Protein 9D5X (pdb70)

Structure (mmCIF, N/CA/C/O backbone):
data_9D5X
#
_entry.id   9D5X
#
_cell.length_a   75.836
_cell.length_b   73.227
_cell.length_c   82.861
_cell.angle_alpha   90.00
_cell.angle_beta   103.97
_cell.angle_gamma   90.00
#
_symmetry.space_group_name_H-M   'P 1 21 1'
#
loop_
_entity.id
_entity.type
_entity.pdbx_description
1 polymer 'Group II intron-like 4 reverse transcriptase'
2 non-polymer UREA
3 water water
#
loop_
_atom_site.group_PDB
_atom_site.id
_atom_site.type_symbol
_atom_site.label_atom_id
_atom_site.label_alt_id
_atom_site.label_comp_id
_atom_site.label_asym_id
_atom_site.label_entity_id
_atom_site.label_seq_id
_atom_site.pdbx_PDB_ins_code
_atom_site.Cartn_x
_atom_site.Cartn_y
_atom_site.Cartn_z
_atom_site.occupancy
_atom_site.B_iso_or_equiv
_atom_site.auth_seq_id
_atom_site.auth_comp_id
_atom_site.auth_asym_id
_atom_site.auth_atom_id
_atom_site.pdbx_PDB_model_num
ATOM 1 N N . MET A 1 1 ? -9.666 -23.172 -15.568 1.00 116.86 1 MET A N 1
ATOM 2 C CA . MET A 1 1 ? -9.790 -22.141 -16.593 1.00 123.05 1 MET A CA 1
ATOM 3 C C . MET A 1 1 ? -9.083 -22.579 -17.871 1.00 117.49 1 MET A C 1
ATOM 4 O O . MET A 1 1 ? -7.992 -23.146 -17.825 1.00 117.67 1 MET A O 1
ATOM 9 N N . SER A 1 2 ? -9.714 -22.314 -19.012 1.00 109.01 2 SER A N 1
ATOM 10 C CA . SER A 1 2 ? -9.185 -22.760 -20.288 1.00 103.45 2 SER A CA 1
ATOM 11 C C . SER A 1 2 ? -8.035 -21.868 -20.741 1.00 98.82 2 SER A C 1
ATOM 12 O O . SER A 1 2 ? -7.877 -20.730 -20.289 1.00 98.12 2 SER A O 1
ATOM 15 N N . ARG A 1 3 ? -7.222 -22.406 -21.654 1.00 95.77 3 ARG A N 1
ATOM 16 C CA . ARG A 1 3 ? -6.120 -21.634 -22.213 1.00 93.93 3 ARG A CA 1
ATOM 17 C C . ARG A 1 3 ? -6.615 -20.496 -23.094 1.00 93.69 3 ARG A C 1
ATOM 18 O O . ARG A 1 3 ? -5.898 -19.505 -23.273 1.00 90.91 3 ARG A O 1
ATOM 26 N N . LEU A 1 4 ? -7.825 -20.619 -23.643 1.00 91.31 4 LEU A N 1
ATOM 27 C CA . LEU A 1 4 ? -8.394 -19.537 -24.437 1.00 88.56 4 LEU A CA 1
ATOM 28 C C . LEU A 1 4 ? -8.759 -18.343 -23.563 1.00 86.31 4 LEU A C 1
ATOM 29 O O . LEU A 1 4 ? -8.505 -17.192 -23.938 1.00 84.79 4 LEU A O 1
ATOM 34 N N . TYR A 1 5 ? -9.346 -18.596 -22.392 1.00 86.18 5 TYR A N 1
ATOM 35 C CA . TYR A 1 5 ? -9.748 -17.508 -21.509 1.00 85.02 5 TYR A CA 1
ATOM 36 C C . TYR A 1 5 ? -8.565 -16.927 -20.743 1.00 87.61 5 TYR A C 1
ATOM 37 O O . TYR A 1 5 ? -8.537 -15.721 -20.481 1.00 86.22 5 TYR A O 1
ATOM 46 N N . LYS A 1 6 ? -7.587 -17.760 -20.375 1.00 88.97 6 LYS A N 1
ATOM 47 C CA . LYS A 1 6 ? -6.368 -17.235 -19.769 1.00 87.99 6 LYS A CA 1
ATOM 48 C C . LYS A 1 6 ? -5.616 -16.332 -20.735 1.00 86.74 6 LYS A C 1
ATOM 49 O O . LYS A 1 6 ? -4.933 -15.394 -20.307 1.00 87.33 6 LYS A O 1
ATOM 55 N N . ASP A 1 7 ? -5.731 -16.598 -22.038 1.00 87.30 7 ASP A N 1
ATOM 56 C CA . ASP A 1 7 ? -5.066 -15.764 -23.034 1.00 87.56 7 ASP A CA 1
ATOM 57 C C . ASP A 1 7 ? -5.692 -14.376 -23.097 1.00 88.13 7 ASP A C 1
ATOM 58 O O . ASP A 1 7 ? -4.987 -13.376 -23.276 1.00 86.86 7 ASP A O 1
ATOM 63 N N . ILE A 1 8 ? -7.017 -14.297 -22.952 1.00 86.92 8 ILE A N 1
ATOM 64 C CA . ILE A 1 8 ? -7.696 -13.005 -22.968 1.00 84.91 8 ILE A CA 1
ATOM 65 C C . ILE A 1 8 ? -7.376 -12.211 -21.710 1.00 87.82 8 ILE A C 1
ATOM 66 O O . ILE A 1 8 ? -7.279 -10.978 -21.751 1.00 86.48 8 ILE A O 1
ATOM 71 N N . CYS A 1 9 ? -7.201 -12.892 -20.578 1.00 88.31 9 CYS A N 1
ATOM 72 C CA . CYS A 1 9 ? -6.945 -12.218 -19.313 1.00 89.77 9 CYS A CA 1
ATOM 73 C C . CYS A 1 9 ? -5.483 -11.845 -19.117 1.00 93.54 9 CYS A C 1
ATOM 74 O O . CYS A 1 9 ? -5.181 -11.053 -18.218 1.00 97.68 9 CYS A O 1
ATOM 77 N N . SER A 1 10 ? -4.576 -12.387 -19.925 1.00 90.85 10 SER A N 1
ATOM 78 C CA . SER A 1 10 ? -3.163 -12.070 -19.781 1.00 91.65 10 SER A CA 1
ATOM 79 C C . SER A 1 10 ? -2.910 -10.603 -20.106 1.00 93.47 10 SER A C 1
ATOM 80 O O . SER A 1 10 ? -3.464 -10.058 -21.065 1.00 92.91 10 SER A O 1
ATOM 83 N N . LEU A 1 11 ? -2.061 -9.965 -19.297 1.00 94.49 11 LEU A N 1
ATOM 84 C CA . LEU A 1 11 ? -1.780 -8.545 -19.475 1.00 92.88 11 LEU A CA 1
ATOM 85 C C . LEU A 1 11 ? -1.085 -8.255 -20.798 1.00 94.14 11 LEU A C 1
ATOM 86 O O . LEU A 1 11 ? -1.189 -7.132 -21.305 1.00 93.42 11 LEU A O 1
ATOM 91 N N . ARG A 1 12 ? -0.379 -9.236 -21.366 1.00 99.11 12 ARG A N 1
ATOM 92 C CA . ARG A 1 12 ? 0.277 -9.028 -22.653 1.00 102.99 12 ARG A CA 1
ATOM 93 C C . ARG A 1 12 ? -0.746 -8.748 -23.747 1.00 97.37 12 ARG A C 1
ATOM 94 O O . ARG A 1 12 ? -0.596 -7.800 -24.527 1.00 96.80 12 ARG A O 1
ATOM 102 N N . THR A 1 13 ? -1.801 -9.563 -23.814 1.00 92.84 13 THR A N 1
ATOM 103 C CA . THR A 1 13 ? -2.842 -9.340 -24.811 1.00 92.64 13 THR A CA 1
ATOM 104 C C . THR A 1 13 ? -3.707 -8.139 -24.455 1.00 90.13 13 THR A C 1
ATOM 105 O O . THR A 1 13 ? -4.250 -7.481 -25.350 1.00 88.09 13 THR A O 1
ATOM 109 N N . LEU A 1 14 ? -3.852 -7.841 -23.162 1.00 91.70 14 LEU A N 1
ATOM 110 C CA . LEU A 1 14 ? -4.573 -6.638 -22.759 1.00 90.44 14 LEU A CA 1
ATOM 111 C C . LEU A 1 14 ? -3.789 -5.380 -23.099 1.00 93.37 14 LEU A C 1
ATOM 112 O O . LEU A 1 14 ? -4.385 -4.316 -23.307 1.00 93.17 14 LEU A O 1
ATOM 117 N N . TYR A 1 15 ? -2.460 -5.477 -23.163 1.00 93.94 15 TYR A N 1
ATOM 118 C CA . TYR A 1 15 ? -1.651 -4.310 -23.493 1.00 92.65 15 TYR A CA 1
ATOM 119 C C . TYR A 1 15 ? -1.661 -4.025 -24.988 1.00 96.00 15 TYR A C 1
ATOM 120 O O . TYR A 1 15 ? -1.806 -2.868 -25.399 1.00 96.66 15 TYR A O 1
ATOM 129 N N . GLY A 1 16 ? -1.498 -5.060 -25.813 1.00 96.04 16 GLY A N 1
ATOM 130 C CA . GLY A 1 16 ? -1.659 -4.878 -27.244 1.00 94.71 16 GLY A CA 1
ATOM 131 C C . GLY A 1 16 ? -3.058 -4.431 -27.615 1.00 92.43 16 GLY A C 1
ATOM 132 O O . GLY A 1 16 ? -3.253 -3.762 -28.633 1.00 92.66 16 GLY A O 1
ATOM 133 N N . ALA A 1 17 ? -4.048 -4.786 -26.792 1.00 89.73 17 ALA A N 1
ATOM 134 C CA . ALA A 1 17 ? -5.410 -4.328 -27.036 1.00 89.50 17 ALA A CA 1
ATOM 135 C C . ALA A 1 17 ? -5.549 -2.838 -26.750 1.00 89.04 17 ALA A C 1
ATOM 136 O O . ALA A 1 17 ? -6.164 -2.106 -27.534 1.00 90.43 17 ALA A O 1
ATOM 138 N N . TRP A 1 18 ? -4.980 -2.365 -25.638 1.00 88.36 18 TRP A N 1
ATOM 139 C CA . TRP A 1 18 ? -5.118 -0.951 -25.309 1.00 92.20 18 TRP A CA 1
ATOM 140 C C . TRP A 1 18 ? -4.275 -0.070 -26.219 1.00 96.37 18 TRP A C 1
ATOM 141 O O . TRP A 1 18 ? -4.664 1.070 -26.503 1.00 96.81 18 TRP A O 1
ATOM 152 N N . ARG A 1 19 ? -3.119 -0.561 -26.674 1.00 97.22 19 ARG A N 1
ATOM 153 C CA . ARG A 1 19 ? -2.311 0.223 -27.603 1.00 97.25 19 ARG A CA 1
ATOM 154 C C . ARG A 1 19 ? -3.066 0.503 -28.894 1.00 96.09 19 ARG A C 1
ATOM 155 O O . ARG A 1 19 ? -2.898 1.571 -29.495 1.00 99.32 19 ARG A O 1
ATOM 163 N N . LYS A 1 20 ? -3.908 -0.435 -29.331 1.00 94.94 20 LYS A N 1
ATOM 164 C CA . LYS A 1 20 ? -4.732 -0.191 -30.509 1.00 93.27 20 LYS A CA 1
ATOM 165 C C . LYS A 1 20 ? -5.881 0.758 -30.189 1.00 93.37 20 LYS A C 1
ATOM 166 O O . LYS A 1 20 ? -6.199 1.649 -30.986 1.00 94.78 20 LYS A O 1
ATOM 172 N N . VAL A 1 21 ? -6.516 0.580 -29.027 1.00 94.90 21 VAL A N 1
ATOM 173 C CA . VAL A 1 21 ? -7.565 1.504 -28.598 1.00 95.01 21 VAL A CA 1
ATOM 174 C C . VAL A 1 21 ? -7.008 2.917 -28.475 1.00 99.29 21 VAL A C 1
ATOM 175 O O . VAL A 1 21 ? -7.671 3.897 -28.839 1.00 100.30 21 VAL A O 1
ATOM 179 N N . ARG A 1 22 ? -5.781 3.043 -27.968 1.00 97.53 22 ARG A N 1
ATOM 180 C CA . ARG A 1 22 ? -5.142 4.353 -27.898 1.00 100.16 22 ARG A CA 1
ATOM 181 C C . ARG A 1 22 ? -4.862 4.903 -29.290 1.00 103.20 22 ARG A C 1
ATOM 182 O O . ARG A 1 22 ? -5.016 6.106 -29.531 1.00 108.21 22 ARG A O 1
ATOM 190 N N . SER A 1 23 ? -4.449 4.037 -30.218 1.00 101.02 23 SER A N 1
ATOM 191 C CA . SER A 1 23 ? -4.166 4.489 -31.577 1.00 102.71 23 SER A CA 1
ATOM 192 C C . SER A 1 23 ? -5.438 4.934 -32.287 1.00 106.01 23 SER A C 1
ATOM 193 O O . SER A 1 23 ? -5.440 5.954 -32.986 1.00 112.85 23 SER A O 1
ATOM 196 N N . SER A 1 24 ? -6.529 4.184 -32.118 1.00 105.88 24 SER A N 1
ATOM 197 C CA . SER A 1 24 ? -7.790 4.551 -32.755 1.00 105.65 24 SER A CA 1
ATOM 198 C C . SER A 1 24 ? -8.344 5.856 -32.199 1.00 109.43 24 SER A C 1
ATOM 199 O O . SER A 1 24 ? -9.028 6.593 -32.918 1.00 112.28 24 SER A O 1
ATOM 202 N N . ALA A 1 25 ? -8.064 6.157 -30.928 1.00 111.76 25 ALA A N 1
ATOM 203 C CA . ALA A 1 25 ? -8.540 7.408 -30.348 1.00 116.32 25 ALA A CA 1
ATOM 204 C C . ALA A 1 25 ? -7.839 8.608 -30.970 1.00 124.56 25 ALA A C 1
ATOM 205 O O . ALA A 1 25 ? -8.452 9.666 -31.155 1.00 125.45 25 ALA A O 1
ATOM 207 N N . PHE A 1 26 ? -6.555 8.463 -31.306 1.00 126.09 26 PHE A N 1
ATOM 208 C CA . PHE A 1 26 ? -5.817 9.555 -31.929 1.00 124.72 26 PHE A CA 1
ATOM 209 C C . PHE A 1 26 ? -6.148 9.697 -33.409 1.00 126.69 26 PHE A C 1
ATOM 210 O O . PHE A 1 26 ? -6.115 10.813 -33.941 1.00 126.20 26 PHE A O 1
ATOM 218 N N . LEU A 1 27 ? -6.468 8.592 -34.085 1.00 133.85 27 LEU A N 1
ATOM 219 C CA . LEU A 1 27 ? -6.945 8.663 -35.461 1.00 131.93 27 LEU A CA 1
ATOM 220 C C . LEU A 1 27 ? -8.284 9.378 -35.575 1.00 124.70 27 LEU A C 1
ATOM 221 O O . LEU A 1 27 ? -8.708 9.691 -36.693 1.00 122.44 27 LEU A O 1
ATOM 226 N N . SER A 1 28 ? -8.953 9.634 -34.457 1.00 131.84 28 SER A N 1
ATOM 227 C CA . SER A 1 28 ? -10.175 10.420 -34.439 1.00 127.82 28 SER A CA 1
ATOM 228 C C . SER A 1 28 ? -9.848 11.886 -34.187 1.00 130.47 28 SER A C 1
ATOM 229 O O . SER A 1 28 ? -8.862 12.219 -33.523 1.00 128.56 28 SER A O 1
ATOM 232 N N . SER A 1 29 ? -10.692 12.765 -34.726 1.00 120.63 29 SER A N 1
ATOM 233 C CA . SER A 1 29 ? -10.489 14.198 -34.557 1.00 117.86 29 SER A CA 1
ATOM 234 C C . SER A 1 29 ? -11.028 14.718 -33.232 1.00 116.60 29 SER A C 1
ATOM 235 O O . SER A 1 29 ? -10.608 15.793 -32.790 1.00 118.68 29 SER A O 1
ATOM 238 N N . SER A 1 30 ? -11.939 13.985 -32.596 1.00 121.58 30 SER A N 1
ATOM 239 C CA . SER A 1 30 ? -12.549 14.443 -31.353 1.00 120.89 30 SER A CA 1
ATOM 240 C C . SER A 1 30 ? -11.498 14.592 -30.263 1.00 123.60 30 SER A C 1
ATOM 241 O O . SER A 1 30 ? -10.790 13.635 -29.932 1.00 125.78 30 SER A O 1
ATOM 244 N N . ASP A 1 31 ? -11.398 15.799 -29.702 1.00 118.76 31 ASP A N 1
ATOM 245 C CA . ASP A 1 31 ? -10.468 16.025 -28.601 1.00 124.93 31 ASP A CA 1
ATOM 246 C C . ASP A 1 31 ? -10.904 15.290 -27.341 1.00 127.90 31 ASP A C 1
ATOM 247 O O . ASP A 1 31 ? -10.056 14.887 -26.536 1.00 132.92 31 ASP A O 1
ATOM 252 N N . GLU A 1 32 ? -12.213 15.104 -27.153 1.00 127.89 32 GLU A N 1
ATOM 253 C CA . GLU A 1 32 ? -12.693 14.372 -25.986 1.00 129.98 32 GLU A CA 1
ATOM 254 C C . GLU A 1 32 ? -12.287 12.905 -26.049 1.00 126.98 32 GLU A C 1
ATOM 255 O O . GLU A 1 32 ? -11.947 12.304 -25.023 1.00 131.29 32 GLU A O 1
ATOM 261 N N . ILE A 1 33 ? -12.312 12.314 -27.244 1.00 129.93 33 ILE A N 1
ATOM 262 C CA . ILE A 1 33 ? -11.907 10.920 -27.389 1.00 125.39 33 ILE A CA 1
ATOM 263 C C . ILE A 1 33 ? -10.409 10.770 -27.149 1.00 131.89 33 ILE A C 1
ATOM 264 O O . ILE A 1 33 ? -9.960 9.797 -26.533 1.00 128.93 33 ILE A O 1
ATOM 269 N N . ARG A 1 34 ? -9.614 11.736 -27.616 1.00 131.78 34 ARG A N 1
ATOM 270 C CA . ARG A 1 34 ? -8.174 11.670 -27.392 1.00 136.53 34 ARG A CA 1
ATOM 271 C C . ARG A 1 34 ? -7.819 11.921 -25.932 1.00 134.70 34 ARG A C 1
ATOM 272 O O . ARG A 1 34 ? -6.829 11.373 -25.434 1.00 128.68 34 ARG A O 1
ATOM 280 N N . ARG A 1 35 ? -8.610 12.735 -25.226 1.00 141.61 35 ARG A N 1
ATOM 281 C CA . ARG A 1 35 ? -8.341 12.992 -23.817 1.00 141.85 35 ARG A CA 1
ATOM 282 C C . ARG A 1 35 ? -8.923 11.919 -22.906 1.00 134.31 35 ARG A C 1
ATOM 283 O O . ARG A 1 35 ? -8.434 11.748 -21.786 1.00 139.35 35 ARG A O 1
ATOM 291 N N . GLU A 1 36 ? -9.955 11.199 -23.356 1.00 124.66 36 GLU A N 1
ATOM 292 C CA . GLU A 1 36 ? -10.454 10.070 -22.579 1.00 116.34 36 GLU A CA 1
ATOM 293 C C . GLU A 1 36 ? -9.421 8.954 -22.519 1.00 114.67 36 GLU A C 1
ATOM 294 O O . GLU A 1 36 ? -9.270 8.292 -21.485 1.00 110.92 36 GLU A O 1
ATOM 300 N N . ALA A 1 37 ? -8.700 8.732 -23.621 1.00 115.98 37 ALA A N 1
ATOM 301 C CA . ALA A 1 37 ? -7.626 7.745 -23.618 1.00 114.32 37 ALA A CA 1
ATOM 302 C C . ALA A 1 37 ? -6.482 8.169 -22.709 1.00 121.61 37 ALA A C 1
ATOM 303 O O . ALA A 1 37 ? -5.792 7.314 -22.142 1.00 122.87 37 ALA A O 1
ATOM 305 N N . GLU A 1 38 ? -6.269 9.478 -22.554 1.00 123.74 38 GLU A N 1
ATOM 306 C CA . GLU A 1 38 ? -5.212 9.954 -21.670 1.00 124.41 38 GLU A CA 1
ATOM 307 C C . GLU A 1 38 ? -5.585 9.781 -20.204 1.00 122.57 38 GLU A C 1
ATOM 308 O O . GLU A 1 38 ? -4.704 9.562 -19.365 1.00 126.88 38 GLU A O 1
ATOM 314 N N . GLU A 1 39 ? -6.876 9.869 -19.874 1.00 122.11 39 GLU A N 1
ATOM 315 C CA . GLU A 1 39 ? -7.294 9.680 -18.488 1.00 122.32 39 GLU A CA 1
ATOM 316 C C . GLU A 1 39 ? -7.146 8.223 -18.066 1.00 121.67 39 GLU A C 1
ATOM 317 O O . GLU A 1 39 ? -6.734 7.937 -16.935 1.00 122.58 39 GLU A O 1
ATOM 323 N N . PHE A 1 40 ? -7.476 7.287 -18.959 1.00 121.24 40 PHE A N 1
ATOM 324 C CA . PHE A 1 40 ? -7.198 5.881 -18.685 1.00 119.66 40 PHE A CA 1
ATOM 325 C C . PHE A 1 40 ? -5.698 5.617 -18.645 1.00 124.42 40 PHE A C 1
ATOM 326 O O . PHE A 1 40 ? -5.244 4.718 -17.927 1.00 121.70 40 PHE A O 1
ATOM 334 N N . GLU A 1 41 ? -4.919 6.393 -19.402 1.00 129.02 41 GLU A N 1
ATOM 335 C CA . GLU A 1 41 ? -3.467 6.278 -19.366 1.00 129.60 41 GLU A CA 1
ATOM 336 C C . GLU A 1 41 ? -2.878 6.840 -18.078 1.00 141.01 41 GLU A C 1
ATOM 337 O O . GLU A 1 41 ? -1.768 6.454 -17.697 1.00 139.65 41 GLU A O 1
ATOM 343 N N . SER A 1 42 ? -3.600 7.737 -17.397 1.00 138.47 42 SER A N 1
ATOM 344 C CA . SER A 1 42 ? -3.115 8.311 -16.147 1.00 137.32 42 SER A CA 1
ATOM 345 C C . SER A 1 42 ? -3.101 7.296 -15.013 1.00 136.33 42 SER A C 1
ATOM 346 O O . SER A 1 42 ? -2.443 7.532 -13.995 1.00 143.66 42 SER A O 1
ATOM 349 N N . ARG A 1 43 ? -3.805 6.176 -15.166 1.00 131.58 43 ARG A N 1
ATOM 350 C CA . ARG A 1 43 ? -3.804 5.096 -14.186 1.00 131.96 43 ARG A CA 1
ATOM 351 C C . ARG A 1 43 ? -3.295 3.797 -14.806 1.00 132.14 43 ARG A C 1
ATOM 352 O O . ARG A 1 43 ? -3.663 2.704 -14.368 1.00 131.83 43 ARG A O 1
ATOM 360 N N . LEU A 1 44 ? -2.420 3.917 -15.811 1.00 132.25 44 LEU A N 1
ATOM 361 C CA . LEU A 1 44 ? -1.947 2.793 -16.631 1.00 137.69 44 LEU A CA 1
ATOM 362 C C . LEU A 1 44 ? -1.650 1.506 -15.866 1.00 136.24 44 LEU A C 1
ATOM 363 O O . LEU A 1 44 ? -2.077 0.441 -16.332 1.00 136.93 44 LEU A O 1
ATOM 368 N N . PRO A 1 45 ? -0.950 1.510 -14.708 1.00 132.90 45 PRO A N 1
ATOM 369 C CA . PRO A 1 45 ? -0.724 0.240 -14.004 1.00 130.25 45 PRO A CA 1
ATOM 370 C C . PRO A 1 45 ? -2.013 -0.410 -13.532 1.00 129.67 45 PRO A C 1
ATOM 371 O O . PRO A 1 45 ? -2.336 -1.524 -13.950 1.00 125.15 45 PRO A O 1
ATOM 375 N N . ASP A 1 46 ? -2.758 0.280 -12.669 1.00 140.05 46 ASP A N 1
ATOM 376 C CA . ASP A 1 46 ? -3.934 -0.313 -12.049 1.00 137.54 46 ASP A CA 1
ATOM 377 C C . ASP A 1 46 ? -5.166 -0.284 -12.946 1.00 129.99 46 ASP A C 1
ATOM 378 O O . ASP A 1 46 ? -6.124 -1.014 -12.673 1.00 126.60 46 ASP A O 1
ATOM 383 N N . SER A 1 47 ? -5.171 0.533 -14.001 1.00 124.07 47 SER A N 1
ATOM 384 C CA . SER A 1 47 ? -6.343 0.602 -14.869 1.00 117.29 47 SER A CA 1
ATOM 385 C C . SER A 1 47 ? -6.514 -0.686 -15.665 1.00 111.23 47 SER A C 1
ATOM 386 O O . SER A 1 47 ? -7.616 -1.244 -15.735 1.00 103.80 47 SER A O 1
ATOM 389 N N . LEU A 1 48 ? -5.434 -1.175 -16.277 1.00 108.21 48 LEU A N 1
ATOM 390 C CA . LEU A 1 48 ? -5.497 -2.435 -17.004 1.00 100.47 48 LEU A CA 1
ATOM 391 C C . LEU A 1 48 ? -5.449 -3.646 -16.084 1.00 97.79 48 LEU A C 1
ATOM 392 O O . LEU A 1 48 ? -5.910 -4.724 -16.476 1.00 94.08 48 LEU A O 1
ATOM 397 N N . ILE A 1 49 ? -4.909 -3.495 -14.872 1.00 100.70 49 ILE A N 1
ATOM 398 C CA . ILE A 1 49 ? -4.885 -4.607 -13.928 1.00 97.70 49 ILE A CA 1
ATOM 399 C C . ILE A 1 49 ? -6.273 -4.836 -13.341 1.00 94.99 49 ILE A C 1
ATOM 400 O O . ILE A 1 49 ? -6.682 -5.981 -13.110 1.00 92.15 49 ILE A O 1
ATOM 405 N N . GLU A 1 50 ? -7.023 -3.755 -13.097 1.00 96.73 50 GLU A N 1
ATOM 406 C CA . GLU A 1 50 ? -8.406 -3.897 -12.649 1.00 95.87 50 GLU A CA 1
ATOM 407 C C . GLU A 1 50 ? -9.216 -4.745 -13.622 1.00 88.59 50 GLU A C 1
ATOM 408 O O . GLU A 1 50 ? -10.034 -5.573 -13.206 1.00 86.35 50 GLU A O 1
ATOM 414 N N . ILE A 1 51 ? -9.000 -4.553 -14.924 1.00 87.55 51 ILE A N 1
ATOM 415 C CA . ILE A 1 51 ? -9.679 -5.375 -15.921 1.00 86.54 51 ILE A CA 1
ATOM 416 C C . ILE A 1 51 ? -9.188 -6.814 -15.842 1.00 84.52 51 ILE A C 1
ATOM 417 O O . ILE A 1 51 ? -9.986 -7.757 -15.779 1.00 83.23 51 ILE A O 1
ATOM 422 N N . GLN A 1 52 ? -7.864 -6.999 -15.845 1.00 84.72 52 GLN A N 1
ATOM 423 C CA . GLN A 1 52 ? -7.285 -8.336 -15.747 1.00 84.78 52 GLN A CA 1
ATOM 424 C C . GLN A 1 52 ? -7.814 -9.086 -14.532 1.00 82.96 52 GLN A C 1
ATOM 425 O O . GLN A 1 52 ? -8.112 -10.284 -14.609 1.00 80.33 52 GLN A O 1
ATOM 431 N N . HIS A 1 53 ? -7.952 -8.390 -13.403 1.00 86.12 53 HIS A N 1
ATOM 432 C CA . HIS A 1 53 ? -8.411 -9.038 -12.179 1.00 85.51 53 HIS A CA 1
ATOM 433 C C . HIS A 1 53 ? -9.883 -9.422 -12.280 1.00 85.75 53 HIS A C 1
ATOM 434 O O . HIS A 1 53 ? -10.262 -10.555 -11.962 1.00 84.11 53 HIS A O 1
ATOM 441 N N . ALA A 1 54 ? -10.729 -8.489 -12.728 1.00 85.18 54 ALA A N 1
ATOM 442 C CA . ALA A 1 54 ? -12.159 -8.768 -12.821 1.00 82.39 54 ALA A CA 1
ATOM 443 C C . ALA A 1 54 ? -12.457 -9.844 -13.855 1.00 82.27 54 ALA A C 1
ATOM 444 O O . ALA A 1 54 ? -13.417 -10.608 -13.695 1.00 82.04 54 ALA A O 1
ATOM 446 N N . LEU A 1 55 ? -11.658 -9.917 -14.923 1.00 82.55 55 LEU A N 1
ATOM 447 C CA . LEU A 1 55 ? -11.840 -10.977 -15.908 1.00 82.54 55 LEU A CA 1
ATOM 448 C C . LEU A 1 55 ? -11.537 -12.342 -15.303 1.00 84.25 55 LEU A C 1
ATOM 449 O O . LEU A 1 55 ? -12.290 -13.302 -15.504 1.00 84.06 55 LEU A O 1
ATOM 454 N N . SER A 1 56 ? -10.432 -12.446 -14.557 1.00 83.10 56 SER A N 1
ATOM 455 C CA . SER A 1 56 ? -10.099 -13.699 -13.888 1.00 84.90 56 SER A CA 1
ATOM 456 C C . SER A 1 56 ? -11.189 -14.119 -12.911 1.00 86.80 56 SER A C 1
ATOM 457 O O . SER A 1 56 ? -11.443 -15.316 -12.742 1.00 88.96 56 SER A O 1
ATOM 460 N N . LYS A 1 57 ? -11.837 -13.155 -12.260 1.00 88.59 57 LYS A N 1
ATOM 461 C CA . LYS A 1 57 ? -12.960 -13.433 -11.375 1.00 90.62 57 LYS A CA 1
ATOM 462 C C . LYS A 1 57 ? -14.275 -13.587 -12.125 1.00 88.36 57 LYS A C 1
ATOM 463 O O . LYS A 1 57 ? -15.294 -13.892 -11.493 1.00 94.21 57 LYS A O 1
ATOM 469 N N . GLN A 1 58 ? -14.273 -13.386 -13.443 1.00 84.11 58 GLN A N 1
ATOM 470 C CA . GLN A 1 58 ? -15.479 -13.454 -14.269 1.00 80.43 58 GLN A CA 1
ATOM 471 C C . GLN A 1 58 ? -16.553 -12.501 -13.747 1.00 77.12 58 GLN A C 1
ATOM 472 O O . GLN A 1 58 ? -17.723 -12.856 -13.595 1.00 75.61 58 GLN A O 1
ATOM 478 N N . ILE A 1 59 ? -16.135 -11.270 -13.466 1.00 76.14 59 ILE A N 1
ATOM 479 C CA . ILE A 1 59 ? -17.020 -10.203 -13.014 1.00 74.97 59 ILE A CA 1
ATOM 480 C C . ILE A 1 59 ? -16.978 -9.113 -14.076 1.00 74.91 59 ILE A C 1
ATOM 481 O O . ILE A 1 59 ? -15.970 -8.406 -14.209 1.00 75.14 59 ILE A O 1
ATOM 486 N N . PHE A 1 60 ? -18.067 -8.976 -14.832 1.00 73.06 60 PHE A N 1
ATOM 487 C CA . PHE A 1 60 ? -18.094 -8.141 -16.027 1.00 69.91 60 PHE A CA 1
ATOM 488 C C . PHE A 1 60 ? -18.896 -6.857 -15.838 1.00 71.82 60 PHE A C 1
ATOM 489 O O . PHE A 1 60 ? -19.384 -6.290 -16.821 1.00 73.99 60 PHE A O 1
ATOM 497 N N . ILE A 1 61 ? -19.041 -6.383 -14.598 1.00 68.67 61 ILE A N 1
ATOM 498 C CA . ILE A 1 61 ? -19.804 -5.159 -14.375 1.00 68.55 61 ILE A CA 1
ATOM 499 C C . ILE A 1 61 ? -19.064 -3.948 -14.932 1.00 71.84 61 ILE A C 1
ATOM 500 O O . ILE A 1 61 ? -19.689 -2.952 -15.317 1.00 75.47 61 ILE A O 1
ATOM 505 N N . PHE A 1 62 ? -17.732 -4.017 -15.015 1.00 73.16 62 PHE A N 1
ATOM 506 C CA . PHE A 1 62 ? -16.947 -2.895 -15.519 1.00 72.34 62 PHE A CA 1
ATOM 507 C C . PHE A 1 62 ? -17.226 -2.582 -16.983 1.00 72.09 62 PHE A C 1
ATOM 508 O O . PHE A 1 62 ? -16.824 -1.513 -17.455 1.00 72.38 62 PHE A O 1
ATOM 516 N N . LEU A 1 63 ? -17.900 -3.477 -17.709 1.00 72.56 63 LEU A N 1
ATOM 517 C CA . LEU A 1 63 ? -18.211 -3.219 -19.110 1.00 72.34 63 LEU A CA 1
ATOM 518 C C . LEU A 1 63 ? -19.211 -2.084 -19.287 1.00 73.59 63 LEU A C 1
ATOM 519 O O . LEU A 1 63 ? -19.238 -1.463 -20.354 1.00 69.32 63 LEU A O 1
ATOM 524 N N . GLN A 1 64 ? -20.028 -1.800 -18.275 1.00 82.11 64 GLN A N 1
ATOM 525 C CA . GLN A 1 64 ? -20.956 -0.674 -18.338 1.00 78.62 64 GLN A CA 1
ATOM 526 C C . GLN A 1 64 ? -20.207 0.651 -18.239 1.00 79.42 64 GLN A C 1
ATOM 527 O O . GLN A 1 64 ? -19.571 0.943 -17.226 1.00 78.22 64 GLN A O 1
ATOM 533 N N . PRO A 1 79 ? -24.851 10.158 -24.526 1.00 100.81 79 PRO A N 1
ATOM 534 C CA . PRO A 1 79 ? -23.802 11.137 -24.833 1.00 98.95 79 PRO A CA 1
ATOM 535 C C . PRO A 1 79 ? -22.471 10.481 -25.181 1.00 94.40 79 PRO A C 1
ATOM 536 O O . PRO A 1 79 ? -21.553 11.155 -25.650 1.00 92.45 79 PRO A O 1
ATOM 540 N N . LEU A 1 80 ? -22.370 9.174 -24.950 1.00 91.63 80 LEU A N 1
ATOM 541 C CA . LEU A 1 80 ? -21.155 8.416 -25.219 1.00 90.46 80 LEU A CA 1
ATOM 542 C C . LEU A 1 80 ? -21.313 7.730 -26.572 1.00 86.24 80 LEU A C 1
ATOM 543 O O . LEU A 1 80 ? -22.116 6.803 -26.716 1.00 82.26 80 LEU A O 1
ATOM 548 N N . VAL A 1 81 ? -20.548 8.192 -27.563 1.00 84.58 81 VAL A N 1
ATOM 549 C CA . VAL A 1 81 ? -20.670 7.650 -28.912 1.00 81.67 81 VAL A CA 1
ATOM 550 C C . VAL A 1 81 ? -19.858 6.368 -29.059 1.00 77.55 81 VAL A C 1
ATOM 551 O O . VAL A 1 81 ? -20.296 5.413 -29.711 1.00 76.30 81 VAL A O 1
ATOM 555 N N . LEU A 1 82 ? -18.676 6.319 -28.454 1.00 77.04 82 LEU A N 1
ATOM 556 C CA . LEU A 1 82 ? -17.855 5.119 -28.452 1.00 72.73 82 LEU A CA 1
ATOM 557 C C . LEU A 1 82 ? -18.128 4.298 -27.198 1.00 72.87 82 LEU A C 1
ATOM 558 O O . LEU A 1 82 ? -18.698 4.783 -26.218 1.00 76.94 82 LEU A O 1
ATOM 563 N N . ALA A 1 83 ? -17.716 3.036 -27.243 1.00 69.78 83 ALA A N 1
ATOM 564 C CA . ALA A 1 83 ? -17.771 2.209 -26.052 1.00 68.95 83 ALA A CA 1
ATOM 565 C C . ALA A 1 83 ? -16.758 2.716 -25.027 1.00 70.38 83 ALA A C 1
ATOM 566 O O . ALA A 1 83 ? -15.734 3.299 -25.393 1.00 68.92 83 ALA A O 1
ATOM 568 N N . PRO A 1 84 ? -17.031 2.527 -23.736 1.00 70.90 84 PRO A N 1
ATOM 569 C CA . PRO A 1 84 ? -16.041 2.896 -22.719 1.00 68.43 84 PRO A CA 1
ATOM 570 C C . PRO A 1 84 ? -14.733 2.150 -22.941 1.00 66.59 84 PRO A C 1
ATOM 571 O O . PRO A 1 84 ? -14.705 1.056 -23.508 1.00 66.37 84 PRO A O 1
ATOM 575 N N . ILE A 1 85 ? -13.638 2.771 -22.493 1.00 70.35 85 ILE A N 1
ATOM 576 C CA . ILE A 1 85 ? -12.310 2.203 -22.745 1.00 69.57 85 ILE A CA 1
ATOM 577 C C . ILE A 1 85 ? -12.158 0.807 -22.159 1.00 65.85 85 ILE A C 1
ATOM 578 O O . ILE A 1 85 ? -11.622 -0.072 -22.850 1.00 66.74 85 ILE A O 1
ATOM 583 N N . PRO A 1 86 ? -12.586 0.517 -20.921 1.00 68.20 86 PRO A N 1
ATOM 584 C CA . PRO A 1 86 ? -12.541 -0.885 -20.467 1.00 68.28 86 PRO A CA 1
ATOM 585 C C . PRO A 1 86 ? -13.306 -1.830 -21.377 1.00 65.14 86 PRO A C 1
ATOM 586 O O . PRO A 1 86 ? -12.829 -2.936 -21.660 1.00 64.49 86 PRO A O 1
ATOM 590 N N . ASN A 1 87 ? -14.484 -1.419 -21.852 1.00 65.11 87 ASN A N 1
ATOM 591 C CA . ASN A 1 87 ? -15.225 -2.238 -22.805 1.00 63.12 87 ASN A CA 1
ATOM 592 C C . ASN A 1 87 ? -14.496 -2.317 -24.141 1.00 64.30 87 ASN A C 1
ATOM 593 O O . ASN A 1 87 ? -14.425 -3.388 -24.755 1.00 61.66 87 ASN A O 1
ATOM 598 N N . ARG A 1 88 ? -13.945 -1.192 -24.601 1.00 64.18 88 ARG A N 1
ATOM 599 C CA . ARG A 1 88 ? -13.235 -1.174 -25.876 1.00 62.98 88 ARG A CA 1
ATOM 600 C C . ARG A 1 88 ? -11.991 -2.054 -25.829 1.00 66.10 88 ARG A C 1
ATOM 601 O O . ARG A 1 88 ? -11.662 -2.729 -26.812 1.00 64.21 88 ARG A O 1
ATOM 609 N N . VAL A 1 89 ? -11.288 -2.060 -24.694 1.00 67.01 89 VAL A N 1
ATOM 610 C CA . VAL A 1 89 ? -10.073 -2.861 -24.568 1.00 66.24 89 VAL A CA 1
ATOM 611 C C . VAL A 1 89 ? -10.407 -4.348 -24.590 1.00 65.59 89 VAL A C 1
ATOM 612 O O . VAL A 1 89 ? -9.771 -5.133 -25.303 1.00 67.12 89 VAL A O 1
ATOM 616 N N . VAL A 1 90 ? -11.412 -4.756 -23.810 1.00 64.24 90 VAL A N 1
ATOM 617 C CA . VAL A 1 90 ? -11.793 -6.167 -23.755 1.00 64.25 90 VAL A CA 1
ATOM 618 C C . VAL A 1 90 ? -12.258 -6.652 -25.124 1.00 64.16 90 VAL A C 1
ATOM 619 O O . VAL A 1 90 ? -11.938 -7.772 -25.543 1.00 64.11 90 VAL A O 1
ATOM 623 N N . GLN A 1 91 ? -13.016 -5.820 -25.844 1.00 64.41 91 GLN A N 1
ATOM 624 C CA . GLN A 1 91 ? -13.451 -6.192 -27.189 1.00 64.95 91 GLN A CA 1
ATOM 625 C C . GLN A 1 91 ? -12.259 -6.398 -28.115 1.00 64.68 91 GLN A C 1
ATOM 626 O O . GLN A 1 91 ? -12.244 -7.336 -28.921 1.00 65.27 91 GLN A O 1
ATOM 632 N N . ARG A 1 92 ? -11.254 -5.525 -28.020 1.00 66.82 92 ARG A N 1
ATOM 633 C CA . ARG A 1 92 ? -10.069 -5.674 -28.858 1.00 68.33 92 ARG A CA 1
ATOM 634 C C . ARG A 1 92 ? -9.269 -6.908 -28.463 1.00 71.90 92 ARG A C 1
ATOM 635 O O . ARG A 1 92 ? -8.769 -7.635 -29.330 1.00 73.73 92 ARG A O 1
ATOM 643 N N . ALA A 1 93 ? -9.135 -7.159 -27.158 1.00 69.22 93 ALA A N 1
ATOM 644 C CA . ALA A 1 93 ? -8.443 -8.360 -26.701 1.00 70.57 93 ALA A CA 1
ATOM 645 C C . ALA A 1 93 ? -9.191 -9.617 -27.126 1.00 73.46 93 ALA A C 1
ATOM 646 O O . ALA A 1 93 ? -8.574 -10.610 -27.529 1.00 76.76 93 ALA A O 1
ATOM 648 N N . LEU A 1 94 ? -10.523 -9.591 -27.039 1.00 70.26 94 LEU A N 1
ATOM 649 C CA . LEU A 1 94 ? -11.322 -10.728 -27.484 1.00 68.10 94 LEU A CA 1
ATOM 650 C C . LEU A 1 94 ? -11.123 -10.986 -28.972 1.00 72.62 94 LEU A C 1
ATOM 651 O O . LEU A 1 94 ? -11.091 -12.141 -29.412 1.00 75.09 94 LEU A O 1
ATOM 656 N N . LEU A 1 95 ? -10.976 -9.920 -29.762 1.00 73.50 95 LEU A N 1
ATOM 657 C CA . LEU A 1 95 ? -10.778 -10.076 -31.199 1.00 75.94 95 LEU A CA 1
ATOM 658 C C . LEU A 1 95 ? -9.403 -10.657 -31.507 1.00 82.56 95 LEU A C 1
ATOM 659 O O . LEU A 1 95 ? -9.275 -11.566 -32.336 1.00 87.91 95 LEU A O 1
ATOM 664 N N . ASP A 1 96 ? -8.362 -10.143 -30.846 1.00 82.64 96 ASP A N 1
ATOM 665 C CA . ASP A 1 96 ? -7.004 -10.609 -31.111 1.00 86.39 96 ASP A CA 1
ATOM 666 C C . ASP A 1 96 ? -6.853 -12.089 -30.784 1.00 87.64 96 ASP A C 1
ATOM 667 O O . ASP A 1 96 ? -6.262 -12.852 -31.558 1.00 91.48 96 ASP A O 1
ATOM 672 N N . VAL A 1 97 ? -7.384 -12.515 -29.637 1.00 86.72 97 VAL A N 1
ATOM 673 C CA . VAL A 1 97 ? -7.214 -13.900 -29.211 1.00 88.73 97 VAL A CA 1
ATOM 674 C C . VAL A 1 97 ? -8.004 -14.842 -30.110 1.00 90.35 97 VAL A C 1
ATOM 675 O O . VAL A 1 97 ? -7.511 -15.906 -30.503 1.00 92.83 97 VAL A O 1
ATOM 679 N N . LEU A 1 98 ? -9.236 -14.465 -30.462 1.00 88.96 98 LEU A N 1
ATOM 680 C CA . LEU A 1 98 ? -10.080 -15.349 -31.262 1.00 88.96 98 LEU A CA 1
ATOM 681 C C . LEU A 1 98 ? -9.521 -15.543 -32.667 1.00 93.76 98 LEU A C 1
ATOM 682 O O . LEU A 1 98 ? -9.542 -16.661 -33.198 1.00 97.58 98 LEU A O 1
ATOM 687 N N . GLN A 1 99 ? -9.017 -14.474 -33.284 1.00 89.82 99 GLN A N 1
ATOM 688 C CA . GLN A 1 99 ? -8.580 -14.555 -34.673 1.00 98.71 99 GLN A CA 1
ATOM 689 C C . GLN A 1 99 ? -7.296 -15.354 -34.851 1.00 99.31 99 GLN A C 1
ATOM 690 O O . GLN A 1 99 ? -6.978 -15.730 -35.985 1.00 104.97 99 GLN A O 1
ATOM 696 N N . ARG A 1 100 ? -6.561 -15.635 -33.776 1.00 97.86 100 ARG A N 1
ATOM 697 C CA . ARG A 1 100 ? -5.350 -16.436 -33.860 1.00 99.34 100 ARG A CA 1
ATOM 698 C C . ARG A 1 100 ? -5.477 -17.769 -33.131 1.00 101.21 100 ARG A C 1
ATOM 699 O O . ARG A 1 100 ? -4.482 -18.492 -33.014 1.00 102.44 100 ARG A O 1
ATOM 707 N N . ARG A 1 101 ? -6.671 -18.117 -32.650 1.00 96.07 101 ARG A N 1
ATOM 708 C CA . ARG A 1 101 ? -6.856 -19.367 -31.921 1.00 95.31 101 ARG A CA 1
ATOM 709 C C . ARG A 1 101 ? -8.038 -20.181 -32.438 1.00 95.92 101 ARG A C 1
ATOM 710 O O . ARG A 1 101 ? -8.014 -21.413 -32.369 1.00 98.55 101 ARG A O 1
ATOM 718 N N . VAL A 1 102 ? -9.075 -19.519 -32.942 1.00 102.36 102 VAL A N 1
ATOM 719 C CA . VAL A 1 102 ? -10.292 -20.188 -33.386 1.00 104.33 102 VAL A CA 1
ATOM 720 C C . VAL A 1 102 ? -10.293 -20.256 -34.906 1.00 110.40 102 VAL A C 1
ATOM 721 O O . VAL A 1 102 ? -10.067 -19.243 -35.585 1.00 109.14 102 VAL A O 1
ATOM 725 N N . ARG A 1 103 ? -10.551 -21.453 -35.439 1.00 113.02 103 ARG A N 1
ATOM 726 C CA . ARG A 1 103 ? -10.523 -21.652 -36.884 1.00 114.19 103 ARG A CA 1
ATOM 727 C C . ARG A 1 103 ? -11.604 -20.837 -37.582 1.00 115.81 103 ARG A C 1
ATOM 728 O O . ARG A 1 103 ? -11.365 -20.262 -38.651 1.00 120.39 103 ARG A O 1
ATOM 736 N N . LEU A 1 104 ? -12.799 -20.771 -36.993 1.00 108.82 104 LEU A N 1
ATOM 737 C CA . LEU A 1 104 ? -13.893 -20.047 -37.634 1.00 107.98 104 LEU A CA 1
ATOM 738 C C . LEU A 1 104 ? -13.635 -18.546 -37.651 1.00 107.16 104 LEU A C 1
ATOM 739 O O . LEU A 1 104 ? -13.911 -17.877 -38.653 1.00 108.27 104 LEU A O 1
ATOM 744 N N . VAL A 1 105 ? -13.106 -18.001 -36.554 1.00 103.93 105 VAL A N 1
ATOM 745 C CA . VAL A 1 105 ? -12.921 -16.556 -36.457 1.00 100.89 105 VAL A CA 1
ATOM 746 C C . VAL A 1 105 ? -11.884 -16.074 -37.465 1.00 103.37 105 VAL A C 1
ATOM 747 O O . VAL A 1 105 ? -12.090 -15.065 -38.151 1.00 104.47 105 VAL A O 1
ATOM 751 N N . LYS A 1 106 ? -10.756 -16.780 -37.573 1.00 105.72 106 LYS A N 1
ATOM 752 C CA . LYS A 1 106 ? -9.775 -16.439 -38.600 1.00 107.44 106 LYS A CA 1
ATOM 753 C C . LYS A 1 106 ? -10.334 -16.669 -39.998 1.00 111.23 106 LYS A C 1
ATOM 754 O O . LYS A 1 106 ? -9.907 -16.010 -40.954 1.00 110.55 106 LYS A O 1
ATOM 760 N N . ARG A 1 107 ? -11.293 -17.588 -40.134 1.00 112.10 107 ARG A N 1
ATOM 761 C CA . ARG A 1 107 ? -11.877 -17.881 -41.438 1.00 111.77 107 ARG A CA 1
ATOM 762 C C . ARG A 1 107 ? -12.869 -16.806 -41.865 1.00 110.59 107 ARG A C 1
ATOM 763 O O . ARG A 1 107 ? -12.856 -16.372 -43.022 1.00 112.50 107 ARG A O 1
ATOM 771 N N . VAL A 1 108 ? -13.730 -16.357 -40.950 1.00 107.52 108 VAL A N 1
ATOM 772 C CA . VAL A 1 108 ? -14.731 -15.363 -41.318 1.00 106.96 108 VAL A CA 1
ATOM 773 C C . VAL A 1 108 ? -14.112 -13.975 -41.448 1.00 104.51 108 VAL A C 1
ATOM 774 O O . VAL A 1 108 ? -14.610 -13.141 -42.211 1.00 102.64 108 VAL A O 1
ATOM 778 N N . LEU A 1 109 ? -13.028 -13.698 -40.719 1.00 107.42 109 LEU A N 1
ATOM 779 C CA . LEU A 1 109 ? -12.347 -12.419 -40.881 1.00 106.60 109 LEU A CA 1
ATOM 780 C C . LEU A 1 109 ? -11.535 -12.380 -42.169 1.00 110.54 109 LEU A C 1
ATOM 781 O O . LEU A 1 109 ? -11.296 -11.298 -42.718 1.00 112.72 109 LEU A O 1
ATOM 786 N N . GLY A 1 110 ? -11.109 -13.540 -42.663 1.00 113.24 110 GLY A N 1
ATOM 787 C CA . GLY A 1 110 ? -10.334 -13.611 -43.886 1.00 116.32 110 GLY A CA 1
ATOM 788 C C . GLY A 1 110 ? -11.189 -13.833 -45.116 1.00 121.96 110 GLY A C 1
ATOM 789 O O . GLY A 1 110 ? -10.693 -14.277 -46.156 1.00 126.61 110 GLY A O 1
ATOM 790 N N . THR A 1 111 ? -12.478 -13.534 -45.005 1.00 127.14 111 THR A N 1
ATOM 791 C CA . THR A 1 111 ? -13.373 -13.649 -46.152 1.00 128.39 111 THR A CA 1
ATOM 792 C C . THR A 1 111 ? -12.968 -12.639 -47.220 1.00 127.31 111 THR A C 1
ATOM 793 O O . THR A 1 111 ? -12.797 -11.454 -46.911 1.00 127.70 111 THR A O 1
ATOM 797 N N . PRO A 1 112 ? -12.792 -13.064 -48.476 1.00 121.00 112 PRO A N 1
ATOM 798 C CA . PRO A 1 112 ? -12.307 -12.123 -49.501 1.00 118.89 112 PRO A CA 1
ATOM 799 C C . PRO A 1 112 ? -13.237 -10.946 -49.737 1.00 122.26 112 PRO A C 1
ATOM 800 O O . PRO A 1 112 ? -12.763 -9.822 -49.945 1.00 127.34 112 PRO A O 1
ATOM 804 N N . THR A 1 113 ? -14.547 -11.169 -49.707 1.00 115.42 113 THR A N 1
ATOM 805 C CA . THR A 1 113 ? -15.519 -10.125 -49.996 1.00 104.12 113 THR A CA 1
ATOM 806 C C . THR A 1 113 ? -15.972 -9.369 -48.752 1.00 97.82 113 THR A C 1
ATOM 807 O O . THR A 1 113 ? -16.906 -8.564 -48.838 1.00 89.04 113 THR A O 1
ATOM 811 N N . SER A 1 114 ? -15.337 -9.604 -47.607 1.00 105.36 114 SER A N 1
ATOM 812 C CA . SER A 1 114 ? -15.658 -8.915 -46.366 1.00 97.11 114 SER A CA 1
ATOM 813 C C . SER A 1 114 ? -14.456 -8.099 -45.914 1.00 102.08 114 SER A C 1
ATOM 814 O O . SER A 1 114 ? -13.316 -8.571 -45.974 1.00 110.83 114 SER A O 1
ATOM 817 N N . TYR A 1 115 ? -14.714 -6.877 -45.458 1.00 92.40 115 TYR A N 1
ATOM 818 C CA . TYR A 1 115 ? -13.641 -5.956 -45.095 1.00 94.97 115 TYR A CA 1
ATOM 819 C C . TYR A 1 115 ? -13.875 -5.334 -43.723 1.00 89.00 115 TYR A C 1
ATOM 820 O O . TYR A 1 115 ? -15.014 -5.214 -43.272 1.00 85.41 115 TYR A O 1
ATOM 829 N N . LYS A 1 121 ? -7.236 -5.426 -45.671 1.00 103.11 121 LYS A N 1
ATOM 830 C CA . LYS A 1 121 ? -8.619 -5.354 -46.128 1.00 105.15 121 LYS A CA 1
ATOM 831 C C . LYS A 1 121 ? -9.374 -4.204 -45.469 1.00 103.15 121 LYS A C 1
ATOM 832 O O . LYS A 1 121 ? -10.377 -4.416 -44.788 1.00 104.01 121 LYS A O 1
ATOM 838 N N . ARG A 1 122 ? -8.887 -2.987 -45.679 1.00 109.07 122 ARG A N 1
ATOM 839 C CA . ARG A 1 122 ? -9.547 -1.797 -45.162 1.00 108.04 122 ARG A CA 1
ATOM 840 C C . ARG A 1 122 ? -10.560 -1.304 -46.197 1.00 108.00 122 ARG A C 1
ATOM 841 O O . ARG A 1 122 ? -10.945 -2.042 -47.108 1.00 108.50 122 ARG A O 1
ATOM 849 N N . VAL A 1 123 ? -11.009 -0.055 -46.063 1.00 91.04 123 VAL A N 1
ATOM 850 C CA . VAL A 1 123 ? -11.915 0.523 -47.051 1.00 78.21 123 VAL A CA 1
ATOM 851 C C . VAL A 1 123 ? -11.234 0.610 -48.411 1.00 75.03 123 VAL A C 1
ATOM 852 O O . VAL A 1 123 ? -11.866 0.408 -49.455 1.00 74.52 123 VAL A O 1
ATOM 856 N N . ALA A 1 124 ? -9.929 0.894 -48.418 1.00 74.59 124 ALA A N 1
ATOM 857 C CA . ALA A 1 124 ? -9.202 1.035 -49.676 1.00 74.02 124 ALA A CA 1
ATOM 858 C C . ALA A 1 124 ? -9.162 -0.269 -50.461 1.00 75.28 124 ALA A C 1
ATOM 859 O O . ALA A 1 124 ? -9.067 -0.243 -51.694 1.00 72.64 124 ALA A O 1
ATOM 861 N N . MET A 1 125 ? -9.235 -1.413 -49.777 1.00 74.69 125 MET A N 1
ATOM 862 C CA . MET A 1 125 ? -9.235 -2.692 -50.479 1.00 74.98 125 MET A CA 1
ATOM 863 C C . MET A 1 125 ? -10.609 -3.014 -51.054 1.00 71.24 125 MET A C 1
ATOM 864 O O . MET A 1 125 ? -10.706 -3.578 -52.149 1.00 71.19 125 MET A O 1
ATOM 869 N N . ALA A 1 126 ? -11.676 -2.670 -50.328 1.00 76.96 126 ALA A N 1
ATOM 870 C CA . ALA A 1 126 ? -13.021 -2.848 -50.868 1.00 75.00 126 ALA A CA 1
ATOM 871 C C . ALA A 1 126 ? -13.230 -1.982 -52.102 1.00 65.31 126 ALA A C 1
ATOM 872 O O . ALA A 1 126 ? -13.827 -2.425 -53.090 1.00 64.20 126 ALA A O 1
ATOM 874 N N . ILE A 1 127 ? -12.742 -0.742 -52.060 1.00 63.04 127 ILE A N 1
ATOM 875 C CA . ILE A 1 127 ? -12.828 0.133 -53.222 1.00 61.14 127 ILE A CA 1
ATOM 876 C C . ILE A 1 127 ? -11.935 -0.381 -54.343 1.00 62.48 127 ILE A C 1
ATOM 877 O O . ILE A 1 127 ? -12.301 -0.320 -55.524 1.00 62.88 127 ILE A O 1
ATOM 882 N N . ALA A 1 128 ? -10.761 -0.914 -53.996 1.00 63.94 128 ALA A N 1
ATOM 883 C CA . ALA A 1 128 ? -9.899 -1.522 -55.005 1.00 63.81 128 ALA A CA 1
ATOM 884 C C . ALA A 1 128 ? -10.582 -2.714 -55.662 1.00 63.51 128 ALA A C 1
ATOM 885 O O . ALA A 1 128 ? -10.541 -2.864 -56.889 1.00 58.81 128 ALA A O 1
ATOM 887 N N . ASP A 1 129 ? -11.218 -3.573 -54.861 1.00 61.00 129 ASP A N 1
ATOM 888 C CA . ASP A 1 129 ? -11.955 -4.697 -55.428 1.00 60.91 129 ASP A CA 1
ATOM 889 C C . ASP A 1 129 ? -13.126 -4.222 -56.277 1.00 60.24 129 ASP A C 1
ATOM 890 O O . ASP A 1 129 ? -13.472 -4.866 -57.274 1.00 59.88 129 ASP A O 1
ATOM 895 N N . ALA A 1 130 ? -13.744 -3.099 -55.902 1.00 58.61 130 ALA A N 1
ATOM 896 C CA . ALA A 1 130 ? -14.825 -2.548 -56.712 1.00 57.79 130 ALA A CA 1
ATOM 897 C C . ALA A 1 130 ? -14.314 -2.103 -58.076 1.00 57.92 130 ALA A C 1
ATOM 898 O O . ALA A 1 130 ? -14.991 -2.293 -59.093 1.00 61.63 130 ALA A O 1
ATOM 900 N N . ARG A 1 131 ? -13.116 -1.515 -58.120 1.00 59.16 131 ARG A N 1
ATOM 901 C CA . ARG A 1 131 ? -12.547 -1.089 -59.393 1.00 60.98 131 ARG A CA 1
ATOM 902 C C . ARG A 1 131 ? -12.172 -2.277 -60.266 1.00 61.79 131 ARG A C 1
ATOM 903 O O . ARG A 1 131 ? -12.290 -2.203 -61.494 1.00 60.83 131 ARG A O 1
ATOM 911 N N . GLU A 1 132 ? -11.721 -3.376 -59.656 1.00 60.75 132 GLU A N 1
ATOM 912 C CA . GLU A 1 132 ? -11.384 -4.559 -60.439 1.00 61.38 132 GLU A CA 1
ATOM 913 C C . GLU A 1 132 ? -12.630 -5.203 -61.033 1.00 62.82 132 GLU A C 1
ATOM 914 O O . GLU A 1 132 ? -12.590 -5.730 -62.151 1.00 61.38 132 GLU A O 1
ATOM 920 N N . ALA A 1 133 ? -13.745 -5.170 -60.300 1.00 61.17 133 ALA A N 1
ATOM 921 C CA . ALA A 1 133 ? -14.993 -5.697 -60.840 1.00 59.07 133 ALA A CA 1
ATOM 922 C C . ALA A 1 133 ? -15.486 -4.852 -62.007 1.00 58.86 133 ALA A C 1
ATOM 923 O O . ALA A 1 133 ? -15.912 -5.392 -63.036 1.00 61.52 133 ALA A O 1
ATOM 925 N N . MET A 1 134 ? -15.436 -3.525 -61.867 1.00 59.43 134 MET A N 1
ATOM 926 C CA . MET A 1 134 ? -15.791 -2.651 -62.981 1.00 59.44 134 MET A CA 1
ATOM 927 C C . MET A 1 134 ? -14.822 -2.829 -64.141 1.00 60.89 134 MET A C 1
ATOM 928 O O . MET A 1 134 ? -15.213 -2.748 -65.311 1.00 64.74 134 MET A O 1
ATOM 933 N N . ARG A 1 135 ? -13.548 -3.082 -63.835 1.00 63.65 135 ARG A N 1
ATOM 934 C CA . ARG A 1 135 ? -12.550 -3.314 -64.871 1.00 61.45 135 ARG A CA 1
ATOM 935 C C . ARG A 1 135 ? -12.809 -4.599 -65.646 1.00 61.10 135 ARG A C 1
ATOM 936 O O . ARG A 1 135 ? -12.275 -4.761 -66.748 1.00 62.45 135 ARG A O 1
ATOM 944 N N . THR A 1 136 ? -13.619 -5.512 -65.102 1.00 61.37 136 THR A N 1
ATOM 945 C CA . THR A 1 136 ? -13.856 -6.811 -65.721 1.00 60.97 136 THR A CA 1
ATOM 946 C C . THR A 1 136 ? -15.325 -7.044 -66.064 1.00 62.85 136 THR A C 1
ATOM 947 O O . THR A 1 136 ? -15.748 -8.197 -66.194 1.00 63.87 136 THR A O 1
ATOM 951 N N . GLY A 1 137 ? -16.116 -5.984 -66.209 1.00 63.54 137 GLY A N 1
ATOM 952 C CA . GLY A 1 137 ? -17.451 -6.095 -66.774 1.00 66.57 137 GLY A CA 1
ATOM 953 C C . GLY A 1 137 ? -18.594 -5.618 -65.899 1.00 66.15 137 GLY A C 1
ATOM 954 O O . GLY A 1 137 ? -19.739 -5.601 -66.375 1.00 73.21 137 GLY A O 1
ATOM 955 N N . ALA A 1 138 ? -18.362 -5.232 -64.646 1.00 61.52 138 ALA A N 1
ATOM 956 C CA . ALA A 1 138 ? -19.459 -4.767 -63.805 1.00 58.50 138 ALA A CA 1
ATOM 957 C C . ALA A 1 138 ? -19.920 -3.378 -64.232 1.00 59.72 138 ALA A C 1
ATOM 958 O O . ALA A 1 138 ? -19.434 -2.369 -63.710 1.00 59.10 138 ALA A O 1
ATOM 960 N N . ARG A 1 139 ? -20.856 -3.316 -65.179 1.00 59.10 139 ARG A N 1
ATOM 961 C CA . ARG A 1 139 ? -21.350 -2.040 -65.681 1.00 59.18 139 ARG A CA 1
ATOM 962 C C . ARG A 1 139 ? -22.453 -1.440 -64.819 1.00 56.41 139 ARG A C 1
ATOM 963 O O . ARG A 1 139 ? -22.760 -0.254 -64.978 1.00 56.20 139 ARG A O 1
ATOM 971 N N . PHE A 1 140 ? -23.052 -2.214 -63.919 1.00 54.82 140 PHE A N 1
ATOM 972 C CA . PHE A 1 140 ? -24.150 -1.730 -63.096 1.00 55.68 140 PHE A CA 1
ATOM 973 C C . PHE A 1 140 ? -23.937 -2.145 -61.648 1.00 53.84 140 PHE A C 1
ATOM 974 O O . PHE A 1 140 ? -23.167 -3.060 -61.346 1.00 51.95 140 PHE A O 1
ATOM 982 N N . HIS A 1 141 ? -24.638 -1.454 -60.751 1.00 56.03 141 HIS A N 1
ATOM 983 C CA . HIS A 1 141 ? -24.417 -1.629 -59.325 1.00 48.91 141 HIS A CA 1
ATOM 984 C C . HIS A 1 141 ? -25.706 -1.380 -58.558 1.00 51.42 141 HIS A C 1
ATOM 985 O O . HIS A 1 141 ? -26.626 -0.714 -59.042 1.00 48.79 141 HIS A O 1
ATOM 992 N N . ILE A 1 142 ? -25.749 -1.922 -57.342 1.00 51.12 142 ILE A N 1
ATOM 993 C CA . ILE A 1 142 ? -26.708 -1.525 -56.317 1.00 48.02 142 ILE A CA 1
ATOM 994 C C . ILE A 1 142 ? -25.955 -1.473 -54.994 1.00 51.47 142 ILE A C 1
ATOM 995 O O . ILE A 1 142 ? -25.306 -2.453 -54.608 1.00 54.59 142 ILE A O 1
ATOM 1000 N N . ARG A 1 143 ? -26.015 -0.331 -54.316 1.00 51.14 143 ARG A N 1
ATOM 1001 C CA . ARG A 1 143 ? -25.384 -0.147 -53.016 1.00 49.57 143 ARG A CA 1
ATOM 1002 C C . ARG A 1 143 ? -26.475 0.149 -52.003 1.00 50.62 143 ARG A C 1
ATOM 1003 O O . ARG A 1 143 ? -27.246 1.097 -52.181 1.00 53.00 143 ARG A O 1
ATOM 1011 N N . SER A 1 144 ? -26.543 -0.655 -50.945 1.00 55.65 144 SER A N 1
ATOM 1012 C CA . SER A 1 144 ? -27.607 -0.531 -49.960 1.00 50.17 144 SER A CA 1
ATOM 1013 C C . SER A 1 144 ? -27.027 -0.688 -48.560 1.00 56.08 144 SER A C 1
ATOM 1014 O O . SER A 1 144 ? -25.815 -0.835 -48.373 1.00 50.20 144 SER A O 1
ATOM 1017 N N . ASP A 1 145 ? -27.918 -0.651 -47.571 1.00 54.11 145 ASP A N 1
ATOM 1018 C CA . ASP A 1 145 ? -27.564 -0.801 -46.169 1.00 52.38 145 ASP A CA 1
ATOM 1019 C C . ASP A 1 145 ? -28.575 -1.715 -45.495 1.00 52.81 145 ASP A C 1
ATOM 1020 O O . ASP A 1 145 ? -29.753 -1.738 -45.859 1.00 53.39 145 ASP A O 1
ATOM 1025 N N . ILE A 1 146 ? -28.103 -2.462 -44.501 1.00 54.35 146 ILE A N 1
ATOM 1026 C CA . ILE A 1 146 ? -28.968 -3.282 -43.654 1.00 54.29 146 ILE A CA 1
ATOM 1027 C C . ILE A 1 146 ? -29.411 -2.416 -42.480 1.00 54.54 146 ILE A C 1
ATOM 1028 O O . ILE A 1 146 ? -28.596 -2.154 -41.579 1.00 57.63 146 ILE A O 1
ATOM 1033 N N . PRO A 1 147 ? -30.657 -1.938 -42.453 1.00 57.12 147 PRO A N 1
ATOM 1034 C CA . PRO A 1 147 ? -31.059 -0.982 -41.413 1.00 57.77 147 PRO A CA 1
ATOM 1035 C C . PRO A 1 147 ? -31.168 -1.634 -40.042 1.00 56.89 147 PRO A C 1
ATOM 1036 O O . PRO A 1 147 ? -31.611 -2.777 -39.909 1.00 56.43 147 PRO A O 1
ATOM 1040 N N . ALA A 1 148 ? -30.751 -0.882 -39.020 1.00 63.12 148 ALA A N 1
ATOM 1041 C CA . ALA A 1 148 ? -30.871 -1.299 -37.621 1.00 61.31 148 ALA A CA 1
ATOM 1042 C C . ALA A 1 148 ? -30.219 -2.660 -37.391 1.00 58.62 148 ALA A C 1
ATOM 1043 O O . ALA A 1 148 ? -30.769 -3.531 -36.714 1.00 60.16 148 ALA A O 1
ATOM 1045 N N . PHE A 1 149 ? -29.022 -2.838 -37.953 1.00 56.08 149 PHE A N 1
ATOM 1046 C CA . PHE A 1 149 ? -28.406 -4.160 -37.993 1.00 53.56 149 PHE A CA 1
ATOM 1047 C C . PHE A 1 149 ? -28.036 -4.653 -36.599 1.00 58.37 149 PHE A C 1
ATOM 1048 O O . PHE A 1 149 ? -28.335 -5.796 -36.236 1.00 61.19 149 PHE A O 1
ATOM 1056 N N . PHE A 1 150 ? -27.381 -3.809 -35.802 1.00 59.27 150 PHE A N 1
ATOM 1057 C CA . PHE A 1 150 ? -26.886 -4.274 -34.511 1.00 57.50 150 PHE A CA 1
ATOM 1058 C C . PHE A 1 150 ? -28.004 -4.412 -33.480 1.00 58.39 150 PHE A C 1
ATOM 1059 O O . PHE A 1 150 ? -27.884 -5.219 -32.551 1.00 61.98 150 PHE A O 1
ATOM 1067 N N . THR A 1 151 ? -29.094 -3.649 -33.620 1.00 57.94 151 THR A N 1
ATOM 1068 C CA . THR A 1 151 ? -30.213 -3.801 -32.694 1.00 62.26 151 THR A CA 1
ATOM 1069 C C . THR A 1 151 ? -31.125 -4.961 -33.078 1.00 62.63 151 THR A C 1
ATOM 1070 O O . THR A 1 151 ? -31.716 -5.594 -32.197 1.00 64.22 151 THR A O 1
ATOM 1074 N N . LYS A 1 152 ? -31.250 -5.258 -34.369 1.00 63.59 152 LYS A N 1
ATOM 1075 C CA . LYS A 1 152 ? -32.069 -6.374 -34.821 1.00 67.07 152 LYS A CA 1
ATOM 1076 C C . LYS A 1 152 ? -31.299 -7.686 -34.877 1.00 66.12 152 LYS A C 1
ATOM 1077 O O . LYS A 1 152 ? -31.902 -8.729 -35.159 1.00 74.51 152 LYS A O 1
ATOM 1083 N N . ILE A 1 153 ? -29.991 -7.660 -34.617 1.00 68.78 153 ILE A N 1
ATOM 1084 C CA . ILE A 1 153 ? -29.217 -8.894 -34.582 1.00 69.45 153 ILE A CA 1
ATOM 1085 C C . ILE A 1 153 ? -29.717 -9.759 -33.433 1.00 73.07 153 ILE A C 1
ATOM 1086 O O . ILE A 1 153 ? -30.097 -9.257 -32.366 1.00 77.16 153 ILE A O 1
ATOM 1091 N N . ASN A 1 154 ? -29.772 -11.069 -33.663 1.00 69.45 154 ASN A N 1
ATOM 1092 C CA . ASN A 1 154 ? -30.269 -11.999 -32.657 1.00 70.96 154 ASN A CA 1
ATOM 1093 C C . ASN A 1 154 ? -29.106 -12.480 -31.800 1.00 69.40 154 ASN A C 1
ATOM 1094 O O . ASN A 1 154 ? -28.179 -13.122 -32.306 1.00 67.62 154 ASN A O 1
ATOM 1099 N N . LYS A 1 155 ? -29.164 -12.169 -30.502 1.00 70.19 155 LYS A N 1
ATOM 1100 C CA . LYS A 1 155 ? -28.098 -12.563 -29.586 1.00 70.77 155 LYS A CA 1
ATOM 1101 C C . LYS A 1 155 ? -27.915 -14.075 -29.559 1.00 72.08 155 LYS A C 1
ATOM 1102 O O . LYS A 1 155 ? -26.782 -14.570 -29.538 1.00 73.25 155 LYS A O 1
ATOM 1108 N N . ASP A 1 156 ? -29.017 -14.825 -29.566 1.00 74.36 156 ASP A N 1
ATOM 1109 C CA . ASP A 1 156 ? -28.916 -16.275 -29.446 1.00 72.91 156 ASP A CA 1
ATOM 1110 C C . ASP A 1 156 ? -28.386 -16.921 -30.721 1.00 74.02 156 ASP A C 1
ATOM 1111 O O . ASP A 1 156 ? -27.718 -17.959 -30.650 1.00 74.42 156 ASP A O 1
ATOM 1116 N N . ARG A 1 157 ? -28.667 -16.335 -31.889 1.00 71.03 157 ARG A N 1
ATOM 1117 C CA . ARG A 1 157 ? -28.115 -16.885 -33.124 1.00 70.46 157 ARG A CA 1
ATOM 1118 C C . ARG A 1 157 ? -26.605 -16.695 -33.192 1.00 69.77 157 ARG A C 1
ATOM 1119 O O . ARG A 1 157 ? -25.900 -17.542 -33.753 1.00 69.36 157 ARG A O 1
ATOM 1127 N N . VAL A 1 158 ? -26.092 -15.602 -32.627 1.00 69.09 158 VAL A N 1
ATOM 1128 C CA . VAL A 1 158 ? -24.650 -15.381 -32.605 1.00 71.02 158 VAL A CA 1
ATOM 1129 C C . VAL A 1 158 ? -23.966 -16.429 -31.736 1.00 72.65 158 VAL A C 1
ATOM 1130 O O . VAL A 1 158 ? -22.975 -17.047 -32.142 1.00 73.59 158 VAL A O 1
ATOM 1134 N N . LEU A 1 159 ? -24.484 -16.640 -30.524 1.00 73.06 159 LEU A N 1
ATOM 1135 C CA . LEU A 1 159 ? -23.928 -17.666 -29.649 1.00 75.29 159 LEU A CA 1
ATOM 1136 C C . LEU A 1 159 ? -24.067 -19.049 -30.270 1.00 75.86 159 LEU A C 1
ATOM 1137 O O . LEU A 1 159 ? -23.180 -19.898 -30.121 1.00 77.93 159 LEU A O 1
ATOM 1142 N N . GLU A 1 160 ? -25.175 -19.289 -30.975 1.00 74.44 160 GLU A N 1
ATOM 1143 C CA . GLU A 1 160 ? -25.384 -20.575 -31.633 1.00 73.69 160 GLU A CA 1
ATOM 1144 C C . GLU A 1 160 ? -24.309 -20.839 -32.681 1.00 75.61 160 GLU A C 1
ATOM 1145 O O . GLU A 1 160 ? -23.840 -21.974 -32.829 1.00 77.47 160 GLU A O 1
ATOM 1151 N N . LEU A 1 161 ? -23.905 -19.802 -33.415 1.00 76.02 161 LEU A N 1
ATOM 1152 C CA . LEU A 1 161 ? -22.873 -19.950 -34.432 1.00 75.88 161 LEU A CA 1
ATOM 1153 C C . LEU A 1 161 ? -21.468 -20.000 -33.848 1.00 80.50 161 LEU A C 1
ATOM 1154 O O . LEU A 1 161 ? -20.553 -20.493 -34.516 1.00 82.29 161 LEU A O 1
ATOM 1159 N N . LEU A 1 162 ? -21.277 -19.507 -32.624 1.00 80.88 162 LEU A N 1
ATOM 1160 C CA . LEU A 1 162 ? -19.965 -19.480 -31.987 1.00 82.43 162 LEU A CA 1
ATOM 1161 C C . LEU A 1 162 ? -19.717 -20.654 -31.054 1.00 86.87 162 LEU A C 1
ATOM 1162 O O . LEU A 1 162 ? -18.569 -21.094 -30.929 1.00 90.72 162 LEU A O 1
ATOM 1167 N N . ARG A 1 163 ? -20.762 -21.165 -30.407 1.00 87.90 163 ARG A N 1
ATOM 1168 C CA . ARG A 1 163 ? -20.594 -22.154 -29.343 1.00 89.68 163 ARG A CA 1
ATOM 1169 C C . ARG A 1 163 ? -19.775 -23.382 -29.735 1.00 94.18 163 ARG A C 1
ATOM 1170 O O . ARG A 1 163 ? -18.925 -23.796 -28.929 1.00 97.98 163 ARG A O 1
ATOM 1178 N N . PRO A 1 164 ? -19.958 -24.008 -30.905 1.00 98.00 164 PRO A N 1
ATOM 1179 C CA . PRO A 1 164 ? -19.140 -25.193 -31.208 1.00 99.21 164 PRO A CA 1
ATOM 1180 C C . PRO A 1 164 ? -17.679 -24.874 -31.472 1.00 100.24 164 PRO A C 1
ATOM 1181 O O . PRO A 1 164 ? -16.821 -25.737 -31.245 1.00 99.89 164 PRO A O 1
ATOM 1185 N N . HIS A 1 165 ? -17.366 -23.667 -31.939 1.00 97.09 165 HIS A N 1
ATOM 1186 C CA . HIS A 1 165 ? -16.002 -23.315 -32.309 1.00 98.31 165 HIS A CA 1
ATOM 1187 C C . HIS A 1 165 ? -15.173 -22.794 -31.144 1.00 100.32 165 HIS A C 1
ATOM 1188 O O . HIS A 1 165 ? -13.954 -22.645 -31.290 1.00 99.26 165 HIS A O 1
ATOM 1195 N N . LEU A 1 166 ? -15.791 -22.517 -29.997 1.00 98.23 166 LEU A N 1
ATOM 1196 C CA . LEU A 1 166 ? -15.086 -21.979 -28.840 1.00 94.48 16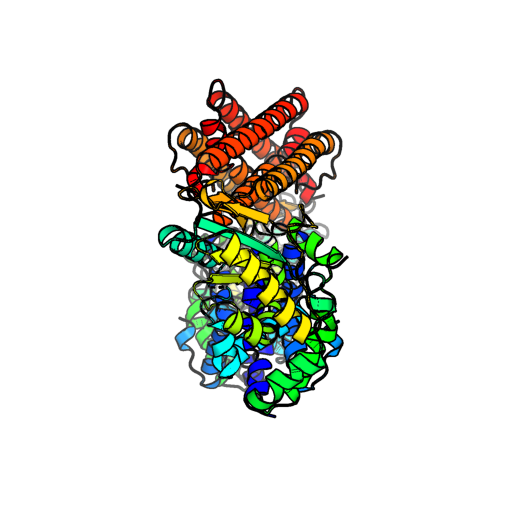6 LEU A CA 1
ATOM 1197 C C . LEU A 1 166 ? -14.798 -23.036 -27.780 1.00 96.07 166 LEU A C 1
ATOM 1198 O O . LEU A 1 166 ? -13.655 -23.158 -27.329 1.00 99.85 166 LEU A O 1
ATOM 1203 N N . ASN A 1 167 ? -15.814 -23.804 -27.379 1.00 94.86 167 ASN A N 1
ATOM 1204 C CA . ASN A 1 167 ? -15.689 -24.801 -26.312 1.00 99.18 167 ASN A CA 1
ATOM 1205 C C . ASN A 1 167 ? -15.160 -24.174 -25.023 1.00 99.54 167 ASN A C 1
ATOM 1206 O O . ASN A 1 167 ? -14.371 -24.779 -24.296 1.00 94.90 167 ASN A O 1
ATOM 1211 N N . CYS A 1 168 ? -15.600 -22.949 -24.738 1.00 91.89 168 CYS A N 1
ATOM 1212 C CA . CYS A 1 168 ? -15.191 -22.244 -23.524 1.00 88.74 168 CYS A CA 1
ATOM 1213 C C . CYS A 1 168 ? -16.336 -21.314 -23.133 1.00 86.28 168 CYS A C 1
ATOM 1214 O O . CYS A 1 168 ? -16.505 -20.250 -23.735 1.00 85.10 168 CYS A O 1
ATOM 1217 N N . GLU A 1 169 ? -17.113 -21.723 -22.128 1.00 90.69 169 GLU A N 1
ATOM 1218 C CA . GLU A 1 169 ? -18.260 -20.922 -21.715 1.00 90.01 169 GLU A CA 1
ATOM 1219 C C . GLU A 1 169 ? -17.833 -19.568 -21.164 1.00 83.14 169 GLU A C 1
ATOM 1220 O O . GLU A 1 169 ? -18.550 -18.577 -21.339 1.00 80.35 169 GLU A O 1
ATOM 1226 N N . ALA A 1 170 ? -16.671 -19.500 -20.512 1.00 83.54 170 ALA A N 1
ATOM 1227 C CA . ALA A 1 170 ? -16.198 -18.228 -19.972 1.00 81.91 170 ALA A CA 1
ATOM 1228 C C . ALA A 1 170 ? -16.014 -17.197 -21.079 1.00 78.67 170 ALA A C 1
ATOM 1229 O O . ALA A 1 170 ? -16.500 -16.064 -20.977 1.00 75.12 170 ALA A O 1
ATOM 1231 N N . THR A 1 171 ? -15.315 -17.575 -22.153 1.00 79.00 171 THR A N 1
ATOM 1232 C CA . THR A 1 171 ? -15.178 -16.680 -23.297 1.00 79.17 171 THR A CA 1
ATOM 1233 C C . THR A 1 171 ? -16.529 -16.413 -23.950 1.00 77.50 171 THR A C 1
ATOM 1234 O O . THR A 1 171 ? -16.798 -15.297 -24.412 1.00 73.11 171 THR A O 1
ATOM 1238 N N . LEU A 1 172 ? -17.399 -17.424 -23.981 1.00 77.12 172 LEU A N 1
ATOM 1239 C CA . LEU A 1 172 ? -18.700 -17.264 -24.621 1.00 74.86 172 LEU A CA 1
ATOM 1240 C C . LEU A 1 172 ? -19.577 -16.274 -23.862 1.00 75.75 172 LEU A C 1
ATOM 1241 O O . LEU A 1 172 ? -20.225 -15.417 -24.475 1.00 73.92 172 LEU A O 1
ATOM 1246 N N . LYS A 1 173 ? -19.613 -16.375 -22.530 1.00 81.53 173 LYS A N 1
ATOM 1247 C CA . LYS A 1 173 ? -20.399 -15.424 -21.750 1.00 78.11 173 LYS A CA 1
ATOM 1248 C C . LYS A 1 173 ? -19.812 -14.020 -21.818 1.00 71.00 173 LYS A C 1
ATOM 1249 O O . LYS A 1 173 ? -20.558 -13.036 -21.754 1.00 71.12 173 LYS A O 1
ATOM 1255 N N . LEU A 1 174 ? -18.488 -13.903 -21.950 1.00 71.87 174 LEU A N 1
ATOM 1256 C CA . LEU A 1 174 ? -17.881 -12.585 -22.107 1.00 70.52 174 LEU A CA 1
ATOM 1257 C C . LEU A 1 174 ? -18.262 -11.961 -23.443 1.00 65.19 174 LEU A C 1
ATOM 1258 O O . LEU A 1 174 ? -18.497 -10.750 -23.525 1.00 62.24 174 LEU A O 1
ATOM 1263 N N . PHE A 1 175 ? -18.326 -12.774 -24.502 1.00 66.59 175 PHE A N 1
ATOM 1264 C CA . PHE A 1 175 ? -18.792 -12.274 -25.791 1.00 63.95 175 PHE A CA 1
ATOM 1265 C C . PHE A 1 175 ? -20.231 -11.783 -25.694 1.00 60.79 175 PHE A C 1
ATOM 1266 O O . PHE A 1 175 ? -20.576 -10.731 -26.246 1.00 58.37 175 PHE A O 1
ATOM 1274 N N . GLU A 1 176 ? -21.081 -12.527 -24.980 1.00 62.57 176 GLU A N 1
ATOM 1275 C CA . GLU A 1 176 ? -22.482 -12.143 -24.847 1.00 63.91 176 GLU A CA 1
ATOM 1276 C C . GLU A 1 176 ? -22.627 -10.834 -24.079 1.00 62.34 176 GLU A C 1
ATOM 1277 O O . GLU A 1 176 ? -23.469 -9.995 -24.425 1.00 59.08 176 GLU A O 1
ATOM 1283 N N . GLU A 1 177 ? -21.815 -10.638 -23.035 1.00 62.39 177 GLU A N 1
ATOM 1284 C CA . GLU A 1 177 ? -21.886 -9.393 -22.276 1.00 59.50 177 GLU A CA 1
ATOM 1285 C C . GLU A 1 177 ? -21.325 -8.217 -23.065 1.00 58.50 177 GLU A C 1
ATOM 1286 O O . GLU A 1 177 ? -21.738 -7.073 -22.843 1.00 58.43 177 GLU A O 1
ATOM 1292 N N . ALA A 1 178 ? -20.388 -8.467 -23.980 1.00 59.54 178 ALA A N 1
ATOM 1293 C CA . ALA A 1 178 ? -19.927 -7.398 -24.861 1.00 58.48 178 ALA A CA 1
ATOM 1294 C C . ALA A 1 178 ? -21.041 -6.953 -25.799 1.00 57.63 178 ALA A C 1
ATOM 1295 O O . ALA A 1 178 ? -21.153 -5.764 -26.122 1.00 58.20 178 ALA A O 1
ATOM 1297 N N . ILE A 1 179 ? -21.878 -7.893 -26.238 1.00 57.85 179 ILE A N 1
ATOM 1298 C CA . ILE A 1 179 ? -23.004 -7.550 -27.099 1.00 58.36 179 ILE A CA 1
ATOM 1299 C C . ILE A 1 179 ? -24.075 -6.813 -26.304 1.00 58.54 179 ILE A C 1
ATOM 1300 O O . ILE A 1 179 ? -24.607 -5.790 -26.747 1.00 60.42 179 ILE A O 1
ATOM 1305 N N . ARG A 1 180 ? -24.396 -7.316 -25.109 1.00 58.91 180 ARG A N 1
ATOM 1306 C CA . ARG A 1 180 ? -25.490 -6.739 -24.334 1.00 59.67 180 ARG A CA 1
ATOM 1307 C C . ARG A 1 180 ? -25.157 -5.341 -23.826 1.00 61.01 180 ARG A C 1
ATOM 1308 O O . ARG A 1 180 ? -26.062 -4.516 -23.654 1.00 64.72 180 ARG A O 1
ATOM 1316 N N . THR A 1 181 ? -23.879 -5.051 -23.585 1.00 60.30 181 THR A N 1
ATOM 1317 C CA . THR A 1 181 ? -23.492 -3.770 -23.009 1.00 61.59 181 THR A CA 1
ATOM 1318 C C . THR A 1 181 ? -23.101 -2.724 -24.044 1.00 59.75 181 THR A C 1
ATOM 1319 O O . THR A 1 181 ? -23.169 -1.528 -23.741 1.00 62.21 181 THR A O 1
ATOM 1323 N N . ASP A 1 182 ? -22.701 -3.129 -25.247 1.00 60.41 182 ASP A N 1
ATOM 1324 C CA . ASP A 1 182 ? -22.211 -2.156 -26.216 1.00 61.48 182 ASP A CA 1
ATOM 1325 C C . ASP A 1 182 ? -22.762 -2.389 -27.618 1.00 61.92 182 ASP A C 1
ATOM 1326 O O . ASP A 1 182 ? -23.441 -1.519 -28.172 1.00 63.87 182 ASP A O 1
ATOM 1331 N N . LEU A 1 183 ? -22.470 -3.557 -28.195 1.00 61.44 183 LEU A N 1
ATOM 1332 C CA . LEU A 1 183 ? -22.755 -3.784 -29.610 1.00 63.72 183 LEU A CA 1
ATOM 1333 C C . LEU A 1 183 ? -24.245 -3.678 -29.916 1.00 64.29 183 LEU A C 1
ATOM 1334 O O . LEU A 1 183 ? -24.637 -3.043 -30.902 1.00 64.48 183 LEU A O 1
ATOM 1339 N N . ALA A 1 184 ? -25.091 -4.283 -29.081 1.00 64.03 184 ALA A N 1
ATOM 1340 C CA . ALA A 1 184 ? -26.529 -4.233 -29.321 1.00 62.32 184 ALA A CA 1
ATOM 1341 C C . ALA A 1 184 ? -27.112 -2.836 -29.152 1.00 64.54 184 ALA A C 1
ATOM 1342 O O . ALA A 1 184 ? -28.271 -2.622 -29.524 1.00 65.21 184 ALA A O 1
ATOM 1344 N N . ASN A 1 185 ? -26.349 -1.890 -28.607 1.00 69.00 185 ASN A N 1
ATOM 1345 C CA . ASN A 1 185 ? -26.804 -0.518 -28.427 1.00 67.57 185 ASN A CA 1
ATOM 1346 C C . ASN A 1 185 ? -26.350 0.404 -29.552 1.00 69.22 185 ASN A C 1
ATOM 1347 O O . ASN A 1 185 ? -26.564 1.617 -29.469 1.00 73.65 185 ASN A O 1
ATOM 1352 N N . ILE A 1 186 ? -25.726 -0.140 -30.595 1.00 67.78 186 ILE A N 1
ATOM 1353 C CA . ILE A 1 186 ? -25.284 0.658 -31.732 1.00 72.11 186 ILE A CA 1
ATOM 1354 C C . ILE A 1 186 ? -26.474 0.911 -32.649 1.00 75.16 186 ILE A C 1
ATOM 1355 O O . ILE A 1 186 ? -26.772 0.106 -33.538 1.00 73.27 186 ILE A O 1
ATOM 1360 N N . ASP A 1 187 ? -27.165 2.024 -32.433 1.00 77.12 187 ASP A N 1
ATOM 1361 C CA . ASP A 1 187 ? -28.350 2.380 -33.198 1.00 81.62 187 ASP A CA 1
ATOM 1362 C C . ASP A 1 187 ? -28.026 3.518 -34.161 1.00 91.68 187 ASP A C 1
ATOM 1363 O O . ASP A 1 187 ? -26.903 4.030 -34.206 1.00 89.16 187 ASP A O 1
ATOM 1368 N N . ASP A 1 188 ? -29.035 3.910 -34.942 1.00 102.57 188 ASP A N 1
ATOM 1369 C CA . ASP A 1 188 ? -28.834 4.923 -35.973 1.00 101.85 188 ASP A CA 1
ATOM 1370 C C . ASP A 1 188 ? -28.441 6.268 -35.379 1.00 97.66 188 ASP A C 1
ATOM 1371 O O . ASP A 1 188 ? -27.694 7.027 -36.005 1.00 100.48 188 ASP A O 1
ATOM 1376 N N . LEU A 1 189 ? -28.933 6.584 -34.178 1.00 96.92 189 LEU A N 1
ATOM 1377 C CA . LEU A 1 189 ? -28.551 7.835 -33.532 1.00 97.76 189 LEU A CA 1
ATOM 1378 C C . LEU A 1 189 ? -27.079 7.823 -33.135 1.00 96.16 189 LEU A C 1
ATOM 1379 O O . LEU A 1 189 ? -26.394 8.848 -33.235 1.00 94.98 189 LEU A O 1
ATOM 1384 N N . ARG A 1 190 ? -26.575 6.672 -32.688 1.00 93.21 190 ARG A N 1
ATOM 1385 C CA . ARG A 1 190 ? -25.181 6.576 -32.272 1.00 89.53 190 ARG A CA 1
ATOM 1386 C C . ARG A 1 190 ? -24.232 6.514 -33.463 1.00 90.33 190 ARG A C 1
ATOM 1387 O O . ARG A 1 190 ? -23.101 7.005 -33.372 1.00 87.87 190 ARG A O 1
ATOM 1395 N N . ARG A 1 191 ? -24.666 5.927 -34.582 1.00 92.56 191 ARG A N 1
ATOM 1396 C CA . ARG A 1 191 ? -23.811 5.876 -35.764 1.00 91.21 191 ARG A CA 1
ATOM 1397 C C . ARG A 1 191 ? -23.610 7.263 -36.363 1.00 95.64 191 ARG A C 1
ATOM 1398 O O . ARG A 1 191 ? -22.528 7.572 -36.875 1.00 95.82 191 ARG A O 1
ATOM 1406 N N . LYS A 1 192 ? -24.641 8.111 -36.315 1.00 102.86 192 LYS A N 1
ATOM 1407 C CA . LYS A 1 192 ? -24.488 9.479 -36.802 1.00 107.83 192 LYS A CA 1
ATOM 1408 C C . LYS A 1 192 ? -23.490 10.263 -35.963 1.00 106.28 192 LYS A C 1
ATOM 1409 O O . LYS A 1 192 ? -22.880 11.219 -36.455 1.00 109.31 192 LYS A O 1
ATOM 1415 N N . GLY A 1 193 ? -23.308 9.877 -34.699 1.00 103.27 193 GLY A N 1
ATOM 1416 C CA . GLY A 1 193 ? -22.256 10.476 -33.899 1.00 101.42 193 GLY A CA 1
ATOM 1417 C C . GLY A 1 193 ? -20.873 10.013 -34.306 1.00 98.49 193 GLY A C 1
ATOM 1418 O O . GLY A 1 193 ? -19.893 10.742 -34.130 1.00 100.85 193 GLY A O 1
ATOM 1419 N N . LEU A 1 194 ? -20.773 8.802 -34.858 1.00 92.93 194 LEU A N 1
ATOM 1420 C CA . LEU A 1 194 ? -19.484 8.295 -35.315 1.00 93.18 194 LEU A CA 1
ATOM 1421 C C . LEU A 1 194 ? -19.027 8.985 -36.595 1.00 95.55 194 LEU A C 1
ATOM 1422 O O . LEU A 1 194 ? -17.820 9.151 -36.808 1.00 93.75 194 LEU A O 1
ATOM 1427 N N . ASP A 1 195 ? -19.967 9.391 -37.452 1.00 94.95 195 ASP A N 1
ATOM 1428 C CA . ASP A 1 195 ? -19.596 10.085 -38.681 1.00 93.06 195 ASP A CA 1
ATOM 1429 C C . ASP A 1 195 ? -18.967 11.440 -38.379 1.00 96.43 195 ASP A C 1
ATOM 1430 O O . ASP A 1 195 ? -18.047 11.878 -39.078 1.00 97.15 195 ASP A O 1
ATOM 1435 N N . GLU A 1 196 ? -19.447 12.115 -37.334 1.00 100.71 196 GLU A N 1
ATOM 1436 C CA . GLU A 1 196 ? -18.904 13.405 -36.928 1.00 109.06 196 GLU A CA 1
ATOM 1437 C C . GLU A 1 196 ? -17.476 13.301 -36.397 1.00 112.77 196 GLU A C 1
ATOM 1438 O O . GLU A 1 196 ? -16.823 14.333 -36.208 1.00 114.61 196 GLU A O 1
ATOM 1444 N N . ILE A 1 197 ? -16.964 12.091 -36.190 1.00 104.69 197 ILE A N 1
ATOM 1445 C CA . ILE A 1 197 ? -15.684 11.887 -35.537 1.00 102.60 197 ILE A CA 1
ATOM 1446 C C . ILE A 1 197 ? -14.620 11.381 -36.506 1.00 98.14 197 ILE A C 1
ATOM 1447 O O . ILE A 1 197 ? -13.456 11.777 -36.412 1.00 101.72 197 ILE A O 1
ATOM 1452 N N . PHE A 1 198 ? -14.996 10.515 -37.450 1.00 90.95 198 PHE A N 1
ATOM 1453 C CA . PHE A 1 198 ? -13.999 9.905 -38.316 1.00 84.22 198 PHE A CA 1
ATOM 1454 C C . PHE A 1 198 ? -14.155 10.374 -39.761 1.00 80.41 198 PHE A C 1
ATOM 1455 O O . PHE A 1 198 ? -15.269 10.647 -40.217 1.00 81.13 198 PHE A O 1
ATOM 1463 N N . PRO A 1 199 ? -13.046 10.482 -40.505 1.00 74.97 199 PRO A N 1
ATOM 1464 C CA . PRO A 1 199 ? -13.154 10.911 -41.914 1.00 69.25 199 PRO A CA 1
ATOM 1465 C C . PRO A 1 199 ? -14.017 9.987 -42.756 1.00 71.20 199 PRO A C 1
ATOM 1466 O O . PRO A 1 199 ? -14.864 10.460 -43.525 1.00 71.37 199 PRO A O 1
ATOM 1470 N N . ILE A 1 200 ? -13.815 8.680 -42.645 1.00 70.45 200 ILE A N 1
ATOM 1471 C CA . ILE A 1 200 ? -14.709 7.690 -43.231 1.00 68.49 200 ILE A CA 1
ATOM 1472 C C . ILE A 1 200 ? -15.593 7.181 -42.102 1.00 68.92 200 ILE A C 1
ATOM 1473 O O . ILE A 1 200 ? -15.140 6.418 -41.241 1.00 70.00 200 ILE A O 1
ATOM 1478 N N . GLY A 1 201 ? -16.857 7.613 -42.104 1.00 69.10 201 GLY A N 1
ATOM 1479 C CA . GLY A 1 201 ? -17.706 7.418 -40.938 1.00 74.77 201 GLY A CA 1
ATOM 1480 C C . GLY A 1 201 ? -17.869 5.964 -40.539 1.00 71.12 201 GLY A C 1
ATOM 1481 O O . GLY A 1 201 ? -17.939 5.641 -39.350 1.00 73.04 201 GLY A O 1
ATOM 1482 N N . ILE A 1 202 ? -17.927 5.063 -41.523 1.00 68.11 202 ILE A N 1
ATOM 1483 C CA . ILE A 1 202 ? -18.156 3.657 -41.212 1.00 67.68 202 ILE A CA 1
ATOM 1484 C C . ILE A 1 202 ? -16.960 3.038 -40.498 1.00 68.99 202 ILE A C 1
ATOM 1485 O O . ILE A 1 202 ? -17.117 2.043 -39.780 1.00 68.26 202 ILE A O 1
ATOM 1490 N N . GLU A 1 203 ? -15.765 3.611 -40.658 1.00 67.58 203 GLU A N 1
ATOM 1491 C CA . GLU A 1 203 ? -14.620 3.135 -39.892 1.00 67.72 203 GLU A CA 1
ATOM 1492 C C . GLU A 1 203 ? -14.775 3.416 -38.405 1.00 70.43 203 GLU A C 1
ATOM 1493 O O . GLU A 1 203 ? -14.109 2.766 -37.592 1.00 72.78 203 GLU A O 1
ATOM 1499 N N . GLY A 1 204 ? -15.644 4.357 -38.032 1.00 71.44 204 GLY A N 1
ATOM 1500 C CA . GLY A 1 204 ? -15.854 4.647 -36.624 1.00 73.14 204 GLY A CA 1
ATOM 1501 C C . GLY A 1 204 ? -16.511 3.506 -35.871 1.00 71.46 204 GLY A C 1
ATOM 1502 O O . GLY A 1 204 ? -16.231 3.294 -34.686 1.00 71.45 204 GLY A O 1
ATOM 1503 N N . VAL A 1 205 ? -17.396 2.760 -36.537 1.00 69.60 205 VAL A N 1
ATOM 1504 C CA . VAL A 1 205 ? -18.042 1.615 -35.895 1.00 67.90 205 VAL A CA 1
ATOM 1505 C C . VAL A 1 205 ? -17.000 0.580 -35.490 1.00 68.38 205 VAL A C 1
ATOM 1506 O O . VAL A 1 205 ? -17.026 0.045 -34.375 1.00 67.06 205 VAL A O 1
ATOM 1510 N N . ALA A 1 206 ? -16.059 0.289 -36.392 1.00 71.84 206 ALA A N 1
ATOM 1511 C CA . ALA A 1 206 ? -15.009 -0.675 -36.083 1.00 66.32 206 ALA A CA 1
ATOM 1512 C C . ALA A 1 206 ? -14.073 -0.162 -34.996 1.00 66.89 206 ALA A C 1
ATOM 1513 O O . ALA A 1 206 ? -13.559 -0.955 -34.200 1.00 67.70 206 ALA A O 1
ATOM 1515 N N . GLN A 1 207 ? -13.840 1.151 -34.943 1.00 68.87 207 GLN A N 1
ATOM 1516 C CA . GLN A 1 207 ? -12.954 1.704 -33.924 1.00 72.98 207 GLN A CA 1
ATOM 1517 C C . GLN A 1 207 ? -13.659 1.837 -32.579 1.00 71.10 207 GLN A C 1
ATOM 1518 O O . GLN A 1 207 ? -13.055 1.583 -31.532 1.00 68.63 207 GLN A O 1
ATOM 1524 N N . GLY A 1 208 ? -14.933 2.237 -32.586 1.00 71.11 208 GLY A N 1
ATOM 1525 C CA . GLY A 1 208 ? -15.666 2.370 -31.340 1.00 68.70 208 GLY A CA 1
ATOM 1526 C C . GLY A 1 208 ? -16.051 1.042 -30.725 1.00 68.20 208 GLY A C 1
ATOM 1527 O O . GLY A 1 208 ? -16.086 0.911 -29.498 1.00 67.71 208 GLY A O 1
ATOM 1528 N N . SER A 1 209 ? -16.345 0.044 -31.557 1.00 68.07 209 SER A N 1
ATOM 1529 C CA . SER A 1 209 ? -16.705 -1.297 -31.102 1.00 63.44 209 SER A CA 1
ATOM 1530 C C . SER A 1 209 ? -15.872 -2.290 -31.899 1.00 63.34 209 SER A C 1
ATOM 1531 O O . SER A 1 209 ? -16.278 -2.728 -32.984 1.00 62.38 209 SER A O 1
ATOM 1534 N N . PRO A 1 210 ? -14.693 -2.662 -31.391 1.00 62.60 210 PRO A N 1
ATOM 1535 C CA . PRO A 1 210 ? -13.790 -3.522 -32.177 1.00 59.21 210 PRO A CA 1
ATOM 1536 C C . PRO A 1 210 ? -14.405 -4.843 -32.606 1.00 59.33 210 PRO A C 1
ATOM 1537 O O . PRO A 1 210 ? -14.032 -5.372 -33.661 1.00 61.82 210 PRO A O 1
ATOM 1541 N N . LEU A 1 211 ? -15.336 -5.395 -31.830 1.00 59.45 211 LEU A N 1
ATOM 1542 C CA . LEU A 1 211 ? -15.942 -6.672 -32.182 1.00 58.27 211 LEU A CA 1
ATOM 1543 C C . LEU A 1 211 ? -17.002 -6.557 -33.270 1.00 54.40 211 LEU A C 1
ATOM 1544 O O . LEU A 1 211 ? -17.490 -7.591 -33.738 1.00 58.90 211 LEU A O 1
ATOM 1549 N N . SER A 1 212 ? -17.365 -5.343 -33.686 1.00 56.43 212 SER A N 1
ATOM 1550 C CA . SER A 1 212 ? -18.456 -5.195 -34.646 1.00 56.33 212 SER A CA 1
ATOM 1551 C C . SER A 1 212 ? -18.170 -5.824 -36.009 1.00 54.02 212 SER A C 1
ATOM 1552 O O . SER A 1 212 ? -19.097 -6.431 -36.573 1.00 56.22 212 SER A O 1
ATOM 1555 N N . PRO A 1 213 ? -16.965 -5.733 -36.593 1.00 56.18 213 PRO A N 1
ATOM 1556 C CA . PRO A 1 213 ? -16.742 -6.455 -37.859 1.00 53.45 213 PRO A CA 1
ATOM 1557 C C . PRO A 1 213 ? -16.841 -7.964 -37.714 1.00 55.70 213 PRO A C 1
ATOM 1558 O O . PRO A 1 213 ? -17.435 -8.625 -38.574 1.00 56.91 213 PRO A O 1
ATOM 1562 N N . LEU A 1 214 ? -16.273 -8.529 -36.647 1.00 56.21 214 LEU A N 1
ATOM 1563 C CA . LEU A 1 214 ? -16.377 -9.970 -36.435 1.00 58.72 214 LEU A CA 1
ATOM 1564 C C . LEU A 1 214 ? -17.823 -10.390 -36.204 1.00 56.97 214 LEU A C 1
ATOM 1565 O O . LEU A 1 214 ? -18.274 -11.409 -36.738 1.00 56.95 214 LEU A O 1
ATOM 1570 N N . LEU A 1 215 ? -18.564 -9.615 -35.409 1.00 53.19 215 LEU A N 1
ATOM 1571 C CA . LEU A 1 215 ? -19.968 -9.925 -35.169 1.00 53.73 215 LEU A CA 1
ATOM 1572 C C . LEU A 1 215 ? -20.766 -9.905 -36.466 1.00 55.20 215 LEU A C 1
ATOM 1573 O O . LEU A 1 215 ? -21.624 -10.768 -36.691 1.00 51.96 215 LEU A O 1
ATOM 1578 N N . ALA A 1 216 ? -20.489 -8.932 -37.337 1.00 55.31 216 ALA A N 1
ATOM 1579 C CA . ALA A 1 216 ? -21.201 -8.852 -38.608 1.00 53.59 216 ALA A CA 1
ATOM 1580 C C . ALA A 1 216 ? -20.794 -9.983 -39.545 1.00 53.28 216 ALA A C 1
ATOM 1581 O O . ALA A 1 216 ? -21.644 -10.563 -40.229 1.00 54.31 216 ALA A O 1
ATOM 1583 N N . ASN A 1 217 ? -19.501 -10.314 -39.586 1.00 53.53 217 ASN A N 1
ATOM 1584 C CA . ASN A 1 217 ? -19.039 -11.385 -40.462 1.00 55.70 217 ASN A CA 1
ATOM 1585 C C . ASN A 1 217 ? -19.608 -12.735 -40.036 1.00 58.78 217 ASN A C 1
ATOM 1586 O O . ASN A 1 217 ? -19.957 -13.564 -40.884 1.00 59.74 217 ASN A O 1
ATOM 1591 N N . ILE A 1 218 ? -19.705 -12.974 -38.726 1.00 58.40 218 ILE A N 1
ATOM 1592 C CA . ILE A 1 218 ? -20.287 -14.220 -38.238 1.00 56.54 218 ILE A CA 1
ATOM 1593 C C . ILE A 1 218 ? -21.768 -14.289 -38.585 1.00 55.15 218 ILE A C 1
ATOM 1594 O O . ILE A 1 218 ? -22.285 -15.347 -38.966 1.00 57.44 218 ILE A O 1
ATOM 1599 N N . TYR A 1 219 ? -22.470 -13.160 -38.477 1.00 55.19 219 TYR A N 1
ATOM 1600 C CA . TYR A 1 219 ? -23.910 -13.146 -38.706 1.00 56.50 219 TYR A CA 1
ATOM 1601 C C . TYR A 1 219 ? -24.252 -13.224 -40.190 1.00 55.21 219 TYR A C 1
ATOM 1602 O O . TYR A 1 219 ? -25.241 -13.861 -40.567 1.00 55.38 219 TYR A O 1
ATOM 1611 N N . LEU A 1 220 ? -23.448 -12.593 -41.046 1.00 59.06 220 LEU A N 1
ATOM 1612 C CA . LEU A 1 220 ? -23.727 -12.510 -42.474 1.00 55.39 220 LEU A CA 1
ATOM 1613 C C . LEU A 1 220 ? -22.841 -13.435 -43.302 1.00 53.84 220 LEU A C 1
ATOM 1614 O O . LEU A 1 220 ? -22.676 -13.208 -44.506 1.00 59.40 220 LEU A O 1
ATOM 1619 N N . ALA A 1 221 ? -22.277 -14.477 -42.687 1.00 56.28 221 ALA A N 1
ATOM 1620 C CA . ALA A 1 221 ? -21.435 -15.407 -43.434 1.00 56.05 221 ALA A CA 1
ATOM 1621 C C . ALA A 1 221 ? -22.233 -16.137 -44.506 1.00 58.52 221 ALA A C 1
ATOM 1622 O O . ALA A 1 221 ? -21.761 -16.304 -45.637 1.00 58.68 221 ALA A O 1
ATOM 1624 N N . ASP A 1 222 ? -23.448 -16.583 -44.169 1.00 58.31 222 ASP A N 1
ATOM 1625 C CA . ASP A 1 222 ? -24.317 -17.192 -45.173 1.00 57.78 222 ASP A CA 1
ATOM 1626 C C . ASP A 1 222 ? -24.679 -16.191 -46.263 1.00 57.77 222 ASP A C 1
ATOM 1627 O O . ASP A 1 222 ? -24.728 -16.540 -47.448 1.00 58.91 222 ASP A O 1
ATOM 1632 N N . PHE A 1 223 ? -24.938 -14.941 -45.874 1.00 57.93 223 PHE A N 1
ATOM 1633 C CA . PHE A 1 223 ? -25.266 -13.903 -46.844 1.00 55.74 223 PHE A CA 1
ATOM 1634 C C . PHE A 1 223 ? -24.112 -13.664 -47.810 1.00 58.27 223 PHE A C 1
ATOM 1635 O O . PHE A 1 223 ? -24.327 -13.499 -49.016 1.00 61.63 223 PHE A O 1
ATOM 1643 N N . ASP A 1 224 ? -22.877 -13.650 -47.298 1.00 57.52 224 ASP A N 1
ATOM 1644 C CA . ASP A 1 224 ? -21.719 -13.430 -48.160 1.00 58.86 224 ASP A CA 1
ATOM 1645 C C . ASP A 1 224 ? -21.555 -14.559 -49.171 1.00 61.62 224 ASP A C 1
ATOM 1646 O O . ASP A 1 224 ? -21.225 -14.315 -50.338 1.00 61.88 224 ASP A O 1
ATOM 1651 N N . LEU A 1 225 ? -21.776 -15.803 -48.741 1.00 59.23 225 LEU A N 1
ATOM 1652 C CA . LEU A 1 225 ? -21.591 -16.939 -49.638 1.00 59.25 225 LEU A CA 1
ATOM 1653 C C . LEU A 1 225 ? -22.676 -16.985 -50.708 1.00 64.38 225 LEU A C 1
ATOM 1654 O O . LEU A 1 225 ? -22.398 -17.313 -51.868 1.00 67.34 225 LEU A O 1
ATOM 1659 N N . ALA A 1 226 ? -23.915 -16.656 -50.341 1.00 62.68 226 ALA A N 1
ATOM 1660 C CA . ALA A 1 226 ? -25.017 -16.755 -51.292 1.00 64.79 226 ALA A CA 1
ATOM 1661 C C . ALA A 1 226 ? -24.945 -15.658 -52.347 1.00 64.92 226 ALA A C 1
ATOM 1662 O O . ALA A 1 226 ? -25.255 -15.897 -53.519 1.00 70.44 226 ALA A O 1
ATOM 1664 N N . MET A 1 227 ? -24.533 -14.452 -51.954 1.00 62.22 227 MET A N 1
ATOM 1665 C CA . MET A 1 227 ? -24.571 -13.325 -52.878 1.00 63.34 227 MET A CA 1
ATOM 1666 C C . MET A 1 227 ? -23.460 -13.380 -53.919 1.00 69.49 227 MET A C 1
ATOM 1667 O O . MET A 1 227 ? -23.670 -12.958 -55.062 1.00 71.25 227 MET A O 1
ATOM 1672 N N . ASN A 1 228 ? -22.282 -13.886 -53.555 1.00 69.34 228 ASN A N 1
ATOM 1673 C CA . ASN A 1 228 ? -21.160 -13.964 -54.492 1.00 73.20 228 ASN A CA 1
ATOM 1674 C C . ASN A 1 228 ? -21.310 -15.233 -55.325 1.00 78.23 228 ASN A C 1
ATOM 1675 O O . ASN A 1 228 ? -20.634 -16.245 -55.120 1.00 79.31 228 ASN A O 1
ATOM 1680 N N . SER A 1 229 ? -22.224 -15.162 -56.290 1.00 88.09 229 SER A N 1
ATOM 1681 C CA . SER A 1 229 ? -22.500 -16.267 -57.197 1.00 93.08 229 SER A CA 1
ATOM 1682 C C . SER A 1 229 ? -23.259 -15.717 -58.395 1.00 95.82 229 SER A C 1
ATOM 1683 O O . SER A 1 229 ? -23.748 -14.585 -58.378 1.00 97.01 229 SER A O 1
ATOM 1686 N N . ASN A 1 230 ? -23.346 -16.538 -59.443 1.00 90.07 230 ASN A N 1
ATOM 1687 C CA . ASN A 1 230 ? -24.093 -16.200 -60.657 1.00 90.40 230 ASN A CA 1
ATOM 1688 C C . ASN A 1 230 ? -23.597 -14.893 -61.273 1.00 89.81 230 ASN A C 1
ATOM 1689 O O . 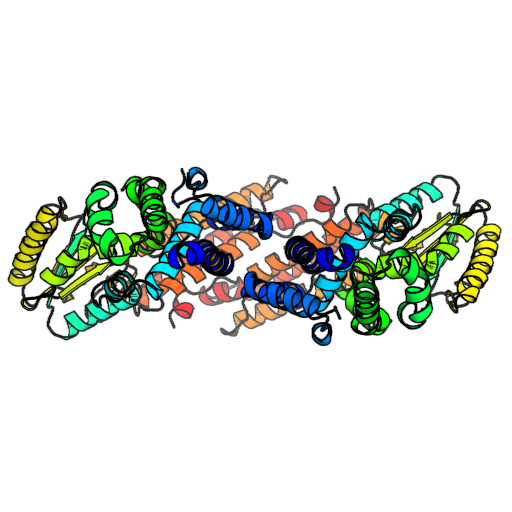ASN A 1 230 ? -24.385 -14.038 -61.681 1.00 90.36 230 ASN A O 1
ATOM 1694 N N . GLY A 1 231 ? -22.277 -14.736 -61.336 1.00 84.84 231 GLY A N 1
ATOM 1695 C CA . GLY A 1 231 ? -21.696 -13.544 -61.923 1.00 79.60 231 GLY A CA 1
ATOM 1696 C C . GLY A 1 231 ? -21.950 -12.264 -61.162 1.00 75.18 231 GLY A C 1
ATOM 1697 O O . GLY A 1 231 ? -21.767 -11.179 -61.718 1.00 73.94 231 GLY A O 1
ATOM 1698 N N . ILE A 1 232 ? -22.369 -12.354 -59.903 1.00 75.82 232 ILE A N 1
ATOM 1699 C CA . ILE A 1 232 ? -22.654 -11.188 -59.074 1.00 68.84 232 ILE A CA 1
ATOM 1700 C C . ILE A 1 232 ? -21.561 -11.074 -58.023 1.00 67.52 232 ILE A C 1
ATOM 1701 O O . ILE A 1 232 ? -21.353 -12.001 -57.228 1.00 68.92 232 ILE A O 1
ATOM 1706 N N . THR A 1 233 ? -20.861 -9.944 -58.021 1.00 60.13 233 THR A N 1
ATOM 1707 C CA . THR A 1 233 ? -19.885 -9.637 -56.988 1.00 55.69 233 THR A CA 1
ATOM 1708 C C . THR A 1 233 ? -20.563 -8.844 -55.880 1.00 57.55 233 THR A C 1
ATOM 1709 O O . THR A 1 233 ? -21.213 -7.828 -56.144 1.00 56.45 233 THR A O 1
ATOM 1713 N N . CYS A 1 234 ? -20.417 -9.314 -54.643 1.00 59.89 234 CYS A N 1
ATOM 1714 C CA . CYS A 1 234 ? -20.994 -8.655 -53.477 1.00 56.15 234 CYS A CA 1
ATOM 1715 C C . CYS A 1 234 ? -19.861 -8.248 -52.546 1.00 57.93 234 CYS A C 1
ATOM 1716 O O . CYS A 1 234 ? -19.188 -9.107 -51.965 1.00 61.48 234 CYS A O 1
ATOM 1719 N N . LEU A 1 235 ? -19.646 -6.943 -52.412 1.00 65.66 235 LEU A N 1
ATOM 1720 C CA . LEU A 1 235 ? -18.651 -6.395 -51.501 1.00 56.78 235 LEU A CA 1
ATOM 1721 C C . LEU A 1 235 ? -19.372 -5.800 -50.301 1.00 54.92 235 LEU A C 1
ATOM 1722 O O . LEU A 1 235 ? -20.240 -4.937 -50.462 1.00 53.24 235 LEU A O 1
ATOM 1727 N N . ARG A 1 236 ? -19.014 -6.258 -49.104 1.00 60.73 236 ARG A N 1
ATOM 1728 C CA . ARG A 1 236 ? -19.692 -5.851 -47.881 1.00 58.58 236 ARG A CA 1
ATOM 1729 C C . ARG A 1 236 ? -18.677 -5.340 -46.870 1.00 59.96 236 ARG A C 1
ATOM 1730 O O . ARG A 1 236 ? -17.642 -5.975 -46.645 1.00 62.81 236 ARG A O 1
ATOM 1738 N N . TYR A 1 237 ? -18.977 -4.192 -46.269 1.00 56.86 237 TYR A N 1
ATOM 1739 C CA . TYR A 1 237 ? -18.210 -3.638 -45.155 1.00 56.64 237 TYR A CA 1
ATOM 1740 C C . TYR A 1 237 ? -19.181 -3.508 -43.985 1.00 53.35 237 TYR A C 1
ATOM 1741 O O . TYR A 1 237 ? -20.015 -2.597 -43.965 1.00 52.14 237 TYR A O 1
ATOM 1750 N N . ILE A 1 238 ? -19.065 -4.421 -43.020 1.00 53.72 238 ILE A N 1
ATOM 1751 C CA . ILE A 1 238 ? -19.982 -4.517 -41.888 1.00 53.31 238 ILE A CA 1
ATOM 1752 C C . ILE A 1 238 ? -21.407 -4.672 -42.410 1.00 49.27 238 ILE A C 1
ATOM 1753 O O . ILE A 1 238 ? -21.792 -5.756 -42.861 1.00 52.76 238 ILE A O 1
ATOM 1758 N N . ASP A 1 239 ? -22.196 -3.597 -42.371 1.00 49.48 239 ASP A N 1
ATOM 1759 C CA . ASP A 1 239 ? -23.592 -3.651 -42.794 1.00 50.47 239 ASP A CA 1
ATOM 1760 C C . ASP A 1 239 ? -23.861 -2.846 -44.061 1.00 51.61 239 ASP A C 1
ATOM 1761 O O . ASP A 1 239 ? -25.022 -2.701 -44.458 1.00 49.32 239 ASP A O 1
ATOM 1766 N N . ASP A 1 240 ? -22.822 -2.318 -44.701 1.00 54.60 240 ASP A N 1
ATOM 1767 C CA . ASP A 1 240 ? -22.937 -1.672 -46.001 1.00 50.98 240 ASP A CA 1
ATOM 1768 C C . ASP A 1 240 ? -22.416 -2.635 -47.058 1.00 51.22 240 ASP A C 1
ATOM 1769 O O . ASP A 1 240 ? -21.319 -3.185 -46.910 1.00 51.29 240 ASP A O 1
ATOM 1774 N N . PHE A 1 241 ? -23.204 -2.858 -48.109 1.00 48.87 241 PHE A N 1
ATOM 1775 C CA . PHE A 1 241 ? -22.817 -3.816 -49.134 1.00 49.40 241 PHE A CA 1
ATOM 1776 C C . PHE A 1 241 ? -23.085 -3.247 -50.521 1.00 50.98 241 PHE A C 1
ATOM 1777 O O . PHE A 1 241 ? -23.959 -2.397 -50.710 1.00 50.22 241 PHE A O 1
ATOM 1785 N N . LEU A 1 242 ? -22.311 -3.737 -51.489 1.00 49.93 242 LEU A N 1
ATOM 1786 C CA . LEU A 1 242 ? -22.362 -3.279 -52.871 1.00 47.72 242 LEU A CA 1
ATOM 1787 C C . LEU A 1 242 ? -22.473 -4.485 -53.791 1.00 51.89 242 LEU A C 1
ATOM 1788 O O . LEU A 1 242 ? -21.665 -5.415 -53.700 1.00 49.38 242 LEU A O 1
ATOM 1793 N N . LEU A 1 243 ? -23.470 -4.467 -54.670 1.00 46.25 243 LEU A N 1
ATOM 1794 C CA . LEU A 1 243 ? -23.683 -5.524 -55.650 1.00 44.29 243 LEU A CA 1
ATOM 1795 C C . LEU A 1 243 ? -23.221 -5.033 -57.015 1.00 56.96 243 LEU A C 1
ATOM 1796 O O . LEU A 1 243 ? -23.558 -3.918 -57.421 1.00 52.75 243 LEU A O 1
ATOM 1801 N N . LEU A 1 244 ? -22.456 -5.863 -57.717 1.00 46.80 244 LEU A N 1
ATOM 1802 C CA . LEU A 1 244 ? -21.886 -5.496 -59.007 1.00 49.55 244 LEU A CA 1
ATOM 1803 C C . LEU A 1 244 ? -22.201 -6.580 -60.025 1.00 55.20 244 LEU A C 1
ATOM 1804 O O . LEU A 1 244 ? -22.009 -7.769 -59.749 1.00 57.82 244 LEU A O 1
ATOM 1809 N N . GLY A 1 245 ? -22.685 -6.168 -61.195 1.00 52.00 245 GLY A N 1
ATOM 1810 C CA . GLY A 1 245 ? -23.081 -7.115 -62.222 1.00 54.97 245 GLY A CA 1
ATOM 1811 C C . GLY A 1 245 ? -22.990 -6.503 -63.600 1.00 59.21 245 GLY A C 1
ATOM 1812 O O . GLY A 1 245 ? -22.783 -5.299 -63.761 1.00 57.70 245 GLY A O 1
ATOM 1813 N N . ALA A 1 246 ? -23.158 -7.366 -64.605 1.00 58.86 246 ALA A N 1
ATOM 1814 C CA . ALA A 1 246 ? -23.020 -6.947 -65.995 1.00 60.51 246 ALA A CA 1
ATOM 1815 C C . ALA A 1 246 ? -24.196 -6.104 -66.473 1.00 60.61 246 ALA A C 1
ATOM 1816 O O . ALA A 1 246 ? -24.006 -5.193 -67.286 1.00 55.95 246 ALA A O 1
ATOM 1818 N N . SER A 1 247 ? -25.408 -6.381 -65.993 1.00 63.01 247 SER A N 1
ATOM 1819 C CA . SER A 1 247 ? -26.593 -5.668 -66.441 1.00 60.38 247 SER A CA 1
ATOM 1820 C C . SER A 1 247 ? -27.410 -5.206 -65.242 1.00 59.99 247 SER A C 1
ATOM 1821 O O . SER A 1 247 ? -27.265 -5.715 -64.126 1.00 60.72 247 SER A O 1
ATOM 1824 N N . LEU A 1 248 ? -28.278 -4.222 -65.496 1.00 58.97 248 LEU A N 1
ATOM 1825 C CA . LEU A 1 248 ? -29.205 -3.763 -64.469 1.00 60.58 248 LEU A CA 1
ATOM 1826 C C . LEU A 1 248 ? -30.168 -4.868 -64.060 1.00 61.07 248 LEU A C 1
ATOM 1827 O O . LEU A 1 248 ? -30.639 -4.892 -62.917 1.00 61.63 248 LEU A O 1
ATOM 1832 N N . SER A 1 249 ? -30.469 -5.792 -64.975 1.00 63.09 249 SER A N 1
ATOM 1833 C CA . SER A 1 249 ? -31.322 -6.925 -64.636 1.00 63.81 249 SER A CA 1
ATOM 1834 C C . SER A 1 249 ? -30.622 -7.871 -63.669 1.00 61.99 249 SER A C 1
ATOM 1835 O O . SER A 1 249 ? -31.266 -8.454 -62.788 1.00 65.72 249 SER A O 1
ATOM 1838 N N . ASP A 1 250 ? -29.306 -8.034 -63.814 1.00 62.97 250 ASP A N 1
ATOM 1839 C CA . ASP A 1 250 ? -28.574 -8.944 -62.941 1.00 63.81 250 ASP A CA 1
ATOM 1840 C C . ASP A 1 250 ? -28.534 -8.431 -61.507 1.00 61.89 250 ASP A C 1
ATOM 1841 O O . ASP A 1 250 ? -28.746 -9.201 -60.563 1.00 62.65 250 ASP A O 1
ATOM 1846 N N . VAL A 1 251 ? -28.264 -7.136 -61.321 1.00 61.55 251 VAL A N 1
ATOM 1847 C CA . VAL A 1 251 ? -28.176 -6.599 -59.967 1.00 61.24 251 VAL A CA 1
ATOM 1848 C C . VAL A 1 251 ? -29.558 -6.483 -59.335 1.00 63.15 251 VAL A C 1
ATOM 1849 O O . VAL A 1 251 ? -29.697 -6.578 -58.110 1.00 63.22 251 VAL A O 1
ATOM 1853 N N . ASP A 1 252 ? -30.601 -6.279 -60.147 1.00 64.44 252 ASP A N 1
ATOM 1854 C CA . ASP A 1 252 ? -31.958 -6.314 -59.610 1.00 62.95 252 ASP A CA 1
ATOM 1855 C C . ASP A 1 252 ? -32.325 -7.716 -59.142 1.00 64.43 252 ASP A C 1
ATOM 1856 O O . ASP A 1 252 ? -32.927 -7.884 -58.074 1.00 61.32 252 ASP A O 1
ATOM 1861 N N . LYS A 1 253 ? -31.974 -8.735 -59.933 1.00 65.00 253 LYS A N 1
ATOM 1862 C CA . LYS A 1 253 ? -32.141 -10.115 -59.486 1.00 65.53 253 LYS A CA 1
ATOM 1863 C C . LYS A 1 253 ? -31.338 -10.380 -58.220 1.00 67.77 253 LYS A C 1
ATOM 1864 O O . LYS A 1 253 ? -31.803 -11.083 -57.315 1.00 73.99 253 LYS A O 1
ATOM 1870 N N . ALA A 1 254 ? -30.128 -9.822 -58.138 1.00 66.01 254 ALA A N 1
ATOM 1871 C CA . ALA A 1 254 ? -29.282 -10.054 -56.974 1.00 65.15 254 ALA A CA 1
ATOM 1872 C C . ALA A 1 254 ? -29.850 -9.378 -55.733 1.00 63.74 254 ALA A C 1
ATOM 1873 O O . ALA A 1 254 ? -29.819 -9.954 -54.639 1.00 63.29 254 ALA A O 1
ATOM 1875 N N . PHE A 1 255 ? -30.376 -8.159 -55.880 1.00 60.26 255 PHE A N 1
ATOM 1876 C CA . PHE A 1 255 ? -30.920 -7.456 -54.723 1.00 61.49 255 PHE A CA 1
ATOM 1877 C C . PHE A 1 255 ? -32.105 -8.206 -54.130 1.00 64.55 255 PHE A C 1
ATOM 1878 O O . PHE A 1 255 ? -32.241 -8.298 -52.904 1.00 65.45 255 PHE A O 1
ATOM 1886 N N . ASN A 1 256 ? -32.976 -8.746 -54.984 1.00 62.31 256 ASN A N 1
ATOM 1887 C CA . ASN A 1 256 ? -34.073 -9.561 -54.483 1.00 63.31 256 ASN A CA 1
ATOM 1888 C C . ASN A 1 256 ? -33.562 -10.849 -53.850 1.00 64.96 256 ASN A C 1
ATOM 1889 O O . ASN A 1 256 ? -34.159 -11.342 -52.885 1.00 66.61 256 ASN A O 1
ATOM 1894 N N . ARG A 1 257 ? -32.463 -11.404 -54.370 1.00 63.07 257 ARG A N 1
ATOM 1895 C CA . ARG A 1 257 ? -31.840 -12.549 -53.716 1.00 62.92 257 ARG A CA 1
ATOM 1896 C C . ARG A 1 257 ? -31.249 -12.164 -52.366 1.00 65.11 257 ARG A C 1
ATOM 1897 O O . ARG A 1 257 ? -31.203 -12.994 -51.451 1.00 65.83 257 ARG A O 1
ATOM 1905 N N . ALA A 1 258 ? -30.802 -10.914 -52.220 1.00 62.63 258 ALA A N 1
ATOM 1906 C CA . ALA A 1 258 ? -30.257 -10.471 -50.943 1.00 62.09 258 ALA A CA 1
ATOM 1907 C C . ALA A 1 258 ? -31.362 -10.255 -49.917 1.00 63.44 258 ALA A C 1
ATOM 1908 O O . ALA A 1 258 ? -31.176 -10.538 -48.728 1.00 64.96 258 ALA A O 1
ATOM 1910 N N . LEU A 1 259 ? -32.520 -9.751 -50.355 1.00 65.06 259 LEU A N 1
ATOM 1911 C CA . LEU A 1 259 ? -33.646 -9.592 -49.438 1.00 64.85 259 LEU A CA 1
ATOM 1912 C C . LEU A 1 259 ? -34.107 -10.936 -48.893 1.00 66.20 259 LEU A C 1
ATOM 1913 O O . LEU A 1 259 ? -34.393 -11.063 -47.697 1.00 64.30 259 LEU A O 1
ATOM 1918 N N . LYS A 1 260 ? -34.185 -11.952 -49.757 1.00 67.05 260 LYS A N 1
ATOM 1919 C CA . LYS A 1 260 ? -34.590 -13.278 -49.302 1.00 68.83 260 LYS A CA 1
ATOM 1920 C C . LYS A 1 260 ? -33.586 -13.853 -48.309 1.00 69.14 260 LYS A C 1
ATOM 1921 O O . LYS A 1 260 ? -33.973 -14.496 -47.326 1.00 68.71 260 LYS A O 1
ATOM 1927 N N . GLU A 1 261 ? -32.291 -13.630 -48.548 1.00 70.93 261 GLU A N 1
ATOM 1928 C CA . GLU A 1 261 ? -31.277 -14.105 -47.610 1.00 67.93 261 GLU A CA 1
ATOM 1929 C C . GLU A 1 261 ? -31.326 -13.324 -46.304 1.00 66.29 261 GLU A C 1
ATOM 1930 O O . GLU A 1 261 ? -31.208 -13.909 -45.221 1.00 71.51 261 GLU A O 1
ATOM 1936 N N . LEU A 1 262 ? -31.499 -12.003 -46.383 1.00 63.36 262 LEU A N 1
ATOM 1937 C CA . LEU A 1 262 ? -31.603 -11.203 -45.167 1.00 63.89 262 LEU A CA 1
ATOM 1938 C C . LEU A 1 262 ? -32.892 -11.495 -44.413 1.00 68.28 262 LEU A C 1
ATOM 1939 O O . LEU A 1 262 ? -32.919 -11.413 -43.181 1.00 68.80 262 LEU A O 1
ATOM 1944 N N . GLY A 1 263 ? -33.965 -11.838 -45.128 1.00 67.06 263 GLY A N 1
ATOM 1945 C CA . GLY A 1 263 ? -35.204 -12.197 -44.461 1.00 63.77 263 GLY A CA 1
ATOM 1946 C C . GLY A 1 263 ? -35.112 -13.510 -43.711 1.00 66.30 263 GLY A C 1
ATOM 1947 O O . GLY A 1 263 ? -35.866 -13.739 -42.759 1.00 64.08 263 GLY A O 1
ATOM 1948 N N . LYS A 1 264 ? -34.193 -14.387 -44.126 1.00 67.22 264 LYS A N 1
ATOM 1949 C CA . LYS A 1 264 ? -33.992 -15.643 -43.411 1.00 67.97 264 LYS A CA 1
ATOM 1950 C C . LYS A 1 264 ? -33.548 -15.407 -41.974 1.00 67.77 264 LYS A C 1
ATOM 1951 O O . LYS A 1 264 ? -33.846 -16.219 -41.091 1.00 68.74 264 LYS A O 1
ATOM 1957 N N . ILE A 1 265 ? -32.847 -14.304 -41.719 1.00 70.46 265 ILE A N 1
ATOM 1958 C CA . ILE A 1 265 ? -32.331 -14.009 -40.388 1.00 68.54 265 ILE A CA 1
ATOM 1959 C C . ILE A 1 265 ? -32.952 -12.716 -39.874 1.00 71.36 265 ILE A C 1
ATOM 1960 O O . ILE A 1 265 ? -32.335 -11.986 -39.090 1.00 70.02 265 ILE A O 1
ATOM 1965 N N . GLY A 1 266 ? -34.174 -12.429 -40.313 1.00 83.00 266 GLY A N 1
ATOM 1966 C CA . GLY A 1 266 ? -34.908 -11.277 -39.809 1.00 77.86 266 GLY A CA 1
ATOM 1967 C C . GLY A 1 266 ? -34.244 -9.943 -40.076 1.00 81.23 266 GLY A C 1
ATOM 1968 O O . GLY A 1 266 ? -34.228 -9.073 -39.196 1.00 81.40 266 GLY A O 1
ATOM 1969 N N . LEU A 1 267 ? -33.690 -9.763 -41.270 1.00 73.23 267 LEU A N 1
ATOM 1970 C CA . LEU A 1 267 ? -33.067 -8.510 -41.669 1.00 66.77 267 LEU A CA 1
ATOM 1971 C C . LEU A 1 267 ? -33.619 -8.091 -43.023 1.00 63.15 267 LEU A C 1
ATOM 1972 O O . LEU A 1 267 ? -34.407 -8.805 -43.649 1.00 63.98 267 LEU A O 1
ATOM 1977 N N . GLU A 1 268 ? -33.195 -6.914 -43.477 1.00 61.93 268 GLU A N 1
ATOM 1978 C CA . GLU A 1 268 ? -33.610 -6.395 -44.772 1.00 59.32 268 GLU A CA 1
ATOM 1979 C C . GLU A 1 268 ? -32.541 -5.440 -45.284 1.00 58.91 268 GLU A C 1
ATOM 1980 O O . GLU A 1 268 ? -31.495 -5.246 -44.659 1.00 55.76 268 GLU A O 1
ATOM 1986 N N . ALA A 1 269 ? -32.819 -4.842 -46.439 1.00 59.14 269 ALA A N 1
ATOM 1987 C CA . ALA A 1 269 ? -31.947 -3.842 -47.035 1.00 56.29 269 ALA A CA 1
ATOM 1988 C C . ALA A 1 269 ? -32.804 -2.777 -47.697 1.00 59.01 269 ALA A C 1
ATOM 1989 O O . ALA A 1 269 ? -33.907 -3.057 -48.176 1.00 58.10 269 ALA A O 1
ATOM 1991 N N . TYR A 1 270 ? -32.291 -1.549 -47.714 1.00 58.02 270 TYR A N 1
ATOM 1992 C CA . TYR A 1 270 ? -33.017 -0.453 -48.339 1.00 58.01 270 TYR A CA 1
ATOM 1993 C C . TYR A 1 270 ? -33.149 -0.691 -49.837 1.00 58.61 270 TYR A C 1
ATOM 1994 O O . TYR A 1 270 ? -32.159 -0.952 -50.528 1.00 59.18 270 TYR A O 1
ATOM 2003 N N . ASP A 1 271 ? -34.377 -0.610 -50.334 1.00 61.57 271 ASP A N 1
ATOM 2004 C CA . ASP A 1 271 ? -34.624 -0.733 -51.764 1.00 62.05 271 ASP A CA 1
ATOM 2005 C C . ASP A 1 271 ? -34.310 0.595 -52.440 1.00 62.07 271 ASP A C 1
ATOM 2006 O O . ASP A 1 271 ? -34.934 1.609 -52.105 1.00 65.51 271 ASP A O 1
ATOM 2011 N N . PRO A 1 272 ? -33.359 0.643 -53.377 1.00 62.52 272 PRO A N 1
ATOM 2012 C CA . PRO A 1 272 ? -33.093 1.908 -54.081 1.00 64.63 272 PRO A CA 1
ATOM 2013 C C . PRO A 1 272 ? -34.266 2.385 -54.918 1.00 67.94 272 PRO A C 1
ATOM 2014 O O . PRO A 1 272 ? -34.346 3.582 -55.221 1.00 68.10 272 PRO A O 1
ATOM 2018 N N . ARG A 1 273 ? -35.183 1.492 -55.297 1.00 64.32 273 ARG A N 1
ATOM 2019 C CA . ARG A 1 273 ? -36.330 1.895 -56.100 1.00 69.13 273 ARG A CA 1
ATOM 2020 C C . ARG A 1 273 ? -37.389 2.608 -55.266 1.00 69.72 273 ARG A C 1
ATOM 2021 O O . ARG A 1 273 ? -38.169 3.399 -55.809 1.00 70.60 273 ARG A O 1
ATOM 2029 N N . THR A 1 274 ? -37.438 2.344 -53.957 1.00 68.53 274 THR A N 1
ATOM 2030 C CA . THR A 1 274 ? -38.384 3.012 -53.073 1.00 71.90 274 THR A CA 1
ATOM 2031 C C . THR A 1 274 ? -37.734 3.973 -52.089 1.00 72.06 274 THR A C 1
ATOM 2032 O O . THR A 1 274 ? -38.429 4.837 -51.546 1.00 72.03 274 THR A O 1
ATOM 2036 N N . ASP A 1 275 ? -36.425 3.850 -51.845 1.00 71.51 275 ASP A N 1
ATOM 2037 C CA . ASP A 1 275 ? -35.692 4.729 -50.929 1.00 73.07 275 ASP A CA 1
ATOM 2038 C C . ASP A 1 275 ? -34.497 5.297 -51.692 1.00 73.92 275 ASP A C 1
ATOM 2039 O O . ASP A 1 275 ? -33.372 4.808 -51.558 1.00 68.84 275 ASP A O 1
ATOM 2044 N N . LYS A 1 276 ? -34.748 6.345 -52.484 1.00 84.64 276 LYS A N 1
ATOM 2045 C CA . LYS A 1 276 ? -33.708 6.904 -53.344 1.00 77.24 276 LYS A CA 1
ATOM 2046 C C . LYS A 1 276 ? -32.503 7.373 -52.537 1.00 77.22 276 LYS A C 1
ATOM 2047 O O . LYS A 1 276 ? -31.359 7.247 -52.989 1.00 76.90 276 LYS A O 1
ATOM 2053 N N . THR A 1 277 ? -32.738 7.914 -51.343 1.00 75.26 277 THR A N 1
ATOM 2054 C CA . THR A 1 277 ? -31.670 8.484 -50.533 1.00 75.50 277 THR A CA 1
ATOM 2055 C C . THR A 1 277 ? -30.958 7.463 -49.654 1.00 73.24 277 THR A C 1
ATOM 2056 O O . THR A 1 277 ? -29.893 7.775 -49.112 1.00 74.04 277 THR A O 1
ATOM 2060 N N . LYS A 1 278 ? -31.511 6.261 -49.495 1.00 71.58 278 LYS A N 1
ATOM 2061 C CA . LYS A 1 278 ? -30.909 5.244 -48.646 1.00 67.27 278 LYS A CA 1
ATOM 2062 C C . LYS A 1 278 ? -30.126 4.194 -49.424 1.00 63.17 278 LYS A C 1
ATOM 2063 O O . LYS A 1 278 ? -29.419 3.392 -48.805 1.00 59.70 278 LYS A O 1
ATOM 2069 N N . ALA A 1 279 ? -30.237 4.176 -50.751 1.00 65.02 279 ALA A N 1
ATOM 2070 C CA . ALA A 1 279 ? -29.542 3.196 -51.571 1.00 57.64 279 ALA A CA 1
ATOM 2071 C C . ALA A 1 279 ? -29.428 3.735 -52.988 1.00 59.08 279 ALA A C 1
ATOM 2072 O O . ALA A 1 279 ? -30.254 4.540 -53.427 1.00 62.87 279 ALA A O 1
ATOM 2074 N N . SER A 1 280 ? -28.398 3.284 -53.696 1.00 55.88 280 SER A N 1
ATOM 2075 C CA . SER A 1 280 ? -28.139 3.722 -55.059 1.00 53.74 280 SER A CA 1
ATOM 2076 C C . SER A 1 280 ? -28.277 2.556 -56.028 1.00 52.44 280 SER A C 1
ATOM 2077 O O . SER A 1 280 ? -28.220 1.383 -55.645 1.00 51.94 280 SER A O 1
ATOM 2080 N N . ARG A 1 281 ? -28.449 2.903 -57.300 1.00 54.47 281 ARG A N 1
ATOM 2081 C CA . ARG A 1 281 ? -28.696 1.925 -58.352 1.00 52.67 281 ARG A CA 1
ATOM 2082 C C . ARG A 1 281 ? -28.496 2.610 -59.693 1.00 51.84 281 ARG A C 1
ATOM 2083 O O . ARG A 1 281 ? -29.005 3.715 -59.908 1.00 55.02 281 ARG A O 1
ATOM 2091 N N . GLY A 1 282 ? -27.756 1.968 -60.581 1.00 50.47 282 GLY A N 1
ATOM 2092 C CA . GLY A 1 282 ? -27.536 2.503 -61.904 1.00 51.37 282 GLY A CA 1
ATOM 2093 C C . GLY A 1 282 ? -26.171 2.102 -62.430 1.00 53.14 282 GLY A C 1
ATOM 2094 O O . GLY A 1 282 ? -25.517 1.211 -61.895 1.00 52.67 282 GLY A O 1
ATOM 2095 N N . ALA A 1 283 ? -25.767 2.791 -63.491 1.00 53.42 283 ALA A N 1
ATOM 2096 C CA . ALA A 1 283 ? -24.517 2.481 -64.171 1.00 54.05 283 ALA A CA 1
ATOM 2097 C C . ALA A 1 283 ? -23.316 2.888 -63.328 1.00 55.83 283 ALA A C 1
ATOM 2098 O O . ALA A 1 283 ? -23.333 3.913 -62.640 1.00 56.95 283 ALA A O 1
ATOM 2100 N N . THR A 1 284 ? -22.258 2.077 -63.396 1.00 55.32 284 THR A N 1
ATOM 2101 C CA . THR A 1 284 ? -21.031 2.375 -62.670 1.00 58.53 284 THR A CA 1
ATOM 2102 C C . THR A 1 284 ? -20.172 3.421 -63.368 1.00 61.95 284 THR A C 1
ATOM 2103 O O . THR A 1 284 ? -19.302 4.018 -62.726 1.00 65.25 284 THR A O 1
ATOM 2107 N N . G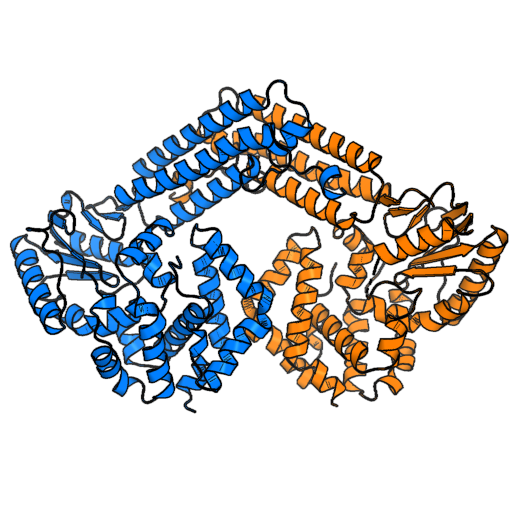LU A 1 285 ? -20.403 3.663 -64.662 1.00 63.65 285 GLU A N 1
ATOM 2108 C CA . GLU A 1 285 ? -19.582 4.622 -65.393 1.00 67.42 285 GLU A CA 1
ATOM 2109 C C . GLU A 1 285 ? -19.848 6.054 -64.948 1.00 64.61 285 GLU A C 1
ATOM 2110 O O . GLU A 1 285 ? -18.935 6.888 -64.974 1.00 66.81 285 GLU A O 1
ATOM 2116 N N . ILE A 1 286 ? -21.084 6.365 -64.539 1.00 61.52 286 ILE A N 1
ATOM 2117 C CA . ILE A 1 286 ? -21.407 7.718 -64.091 1.00 59.29 286 ILE A CA 1
ATOM 2118 C C . ILE A 1 286 ? -20.987 7.978 -62.656 1.00 60.43 286 ILE A C 1
ATOM 2119 O O . ILE A 1 286 ? -21.171 9.098 -62.163 1.00 60.40 286 ILE A O 1
ATOM 2124 N N . GLY A 1 287 ? -20.433 6.987 -61.974 1.00 62.19 287 GLY A N 1
ATOM 2125 C CA . GLY A 1 287 ? -19.986 7.171 -60.603 1.00 59.33 287 GLY A CA 1
ATOM 2126 C C . GLY A 1 287 ? -21.042 6.783 -59.589 1.00 54.94 287 GLY A C 1
ATOM 2127 O O . GLY A 1 287 ? -22.245 6.815 -59.849 1.00 52.93 287 GLY A O 1
ATOM 2128 N N . PHE A 1 288 ? -20.575 6.405 -58.401 1.00 53.55 288 PHE A N 1
ATOM 2129 C CA . PHE A 1 288 ? -21.460 6.098 -57.286 1.00 52.01 288 PHE A CA 1
ATOM 2130 C C . PHE A 1 288 ? -20.675 6.210 -55.987 1.00 53.61 288 PHE A C 1
ATOM 2131 O O . PHE A 1 288 ? -19.453 6.034 -55.968 1.00 54.81 288 PHE A O 1
ATOM 2139 N N . ASP A 1 289 ? -21.394 6.501 -54.905 1.00 54.47 289 ASP A N 1
ATOM 2140 C CA . ASP A 1 289 ? -20.792 6.639 -53.586 1.00 47.17 289 ASP A CA 1
ATOM 2141 C C . ASP A 1 289 ? -20.685 5.276 -52.914 1.00 48.28 289 ASP A C 1
ATOM 2142 O O . ASP A 1 289 ? -21.653 4.512 -52.886 1.00 46.96 289 ASP A O 1
ATOM 2147 N N . PHE A 1 290 ? -19.507 4.980 -52.370 1.00 59.30 290 PHE A N 1
ATOM 2148 C CA . PHE A 1 290 ? -19.285 3.729 -51.654 1.00 49.40 290 PHE A CA 1
ATOM 2149 C C . PHE A 1 290 ? -18.256 3.974 -50.564 1.00 49.55 290 PHE A C 1
ATOM 2150 O O . PHE A 1 290 ? -17.127 4.382 -50.861 1.00 51.88 290 PHE A O 1
ATOM 2158 N N . LEU A 1 291 ? -18.654 3.735 -49.312 1.00 55.47 291 LEU A N 1
ATOM 2159 C CA . LEU A 1 291 ? -17.762 3.834 -48.156 1.00 48.95 291 LEU A CA 1
ATOM 2160 C C . LEU A 1 291 ? -17.125 5.220 -48.063 1.00 50.93 291 LEU A C 1
ATOM 2161 O O . LEU A 1 291 ? -15.915 5.365 -47.879 1.00 56.11 291 LEU A O 1
ATOM 2166 N N . GLY A 1 292 ? -17.959 6.249 -48.200 1.00 50.67 292 GLY A N 1
ATOM 2167 C CA . GLY A 1 292 ? -17.505 7.620 -48.104 1.00 50.26 292 GLY A CA 1
ATOM 2168 C C . GLY A 1 292 ? -16.748 8.142 -49.304 1.00 51.36 292 GLY A C 1
ATOM 2169 O O . GLY A 1 292 ? -16.290 9.291 -49.272 1.00 54.51 292 GLY A O 1
ATOM 2170 N N . CYS A 1 293 ? -16.602 7.345 -50.361 1.00 51.87 293 CYS A N 1
ATOM 2171 C CA . CYS A 1 293 ? -15.868 7.748 -51.551 1.00 54.11 293 CYS A CA 1
ATOM 2172 C C . CYS A 1 293 ? -16.758 7.636 -52.780 1.00 53.78 293 CYS A C 1
ATOM 2173 O O . CYS A 1 293 ? -17.657 6.793 -52.842 1.00 52.04 293 CYS A O 1
ATOM 2176 N N . ASN A 1 294 ? -16.499 8.500 -53.756 1.00 53.56 294 ASN A N 1
ATOM 2177 C CA . ASN A 1 294 ? -17.149 8.419 -55.056 1.00 52.89 294 ASN A CA 1
ATOM 2178 C C . ASN A 1 294 ? -16.296 7.544 -55.967 1.00 53.93 294 ASN A C 1
ATOM 2179 O O . ASN A 1 294 ? -15.107 7.820 -56.164 1.00 54.45 294 ASN A O 1
ATOM 2184 N N . VAL A 1 295 ? -16.897 6.489 -56.509 1.00 54.15 295 VAL A N 1
ATOM 2185 C CA . VAL A 1 295 ? -16.188 5.501 -57.314 1.00 57.99 295 VAL A CA 1
ATOM 2186 C C . VAL A 1 295 ? -16.678 5.609 -58.751 1.00 61.38 295 VAL A C 1
ATOM 2187 O O . VAL A 1 295 ? -17.876 5.461 -59.021 1.00 58.78 295 VAL A O 1
ATOM 2191 N N . SER A 1 296 ? -15.749 5.863 -59.671 1.00 67.08 296 SER A N 1
ATOM 2192 C CA . SER A 1 296 ? -16.038 5.969 -61.094 1.00 71.50 296 SER A CA 1
ATOM 2193 C C . SER A 1 296 ? -14.983 5.173 -61.854 1.00 76.49 296 SER A C 1
ATOM 2194 O O . SER A 1 296 ? -13.995 4.744 -61.247 1.00 76.15 296 SER A O 1
ATOM 2197 N N . PRO A 1 297 ? -15.161 4.931 -63.177 1.00 93.97 297 PRO A N 1
ATOM 2198 C CA . PRO A 1 297 ? -14.199 4.112 -63.933 1.00 92.62 297 PRO A CA 1
ATOM 2199 C C . PRO A 1 297 ? -12.731 4.371 -63.630 1.00 96.25 297 PRO A C 1
ATOM 2200 O O . PRO A 1 297 ? -11.963 3.421 -63.442 1.00 102.48 297 PRO A O 1
ATOM 2204 N N . GLY A 1 298 ? -12.325 5.636 -63.579 1.00 80.05 298 GLY A N 1
ATOM 2205 C CA . GLY A 1 298 ? -10.925 5.940 -63.363 1.00 77.02 298 GLY A CA 1
ATOM 2206 C C . GLY A 1 298 ? -10.646 6.915 -62.239 1.00 75.28 298 GLY A C 1
ATOM 2207 O O . GLY A 1 298 ? -9.481 7.177 -61.922 1.00 75.05 298 GLY A O 1
ATOM 2208 N N . LEU A 1 299 ? -11.692 7.456 -61.620 1.00 71.60 299 LEU A N 1
ATOM 2209 C CA . LEU A 1 299 ? -11.550 8.505 -60.617 1.00 69.75 299 LEU A CA 1
ATOM 2210 C C . LEU A 1 299 ? -12.108 8.021 -59.287 1.00 68.57 299 LEU A C 1
ATOM 2211 O O . LEU A 1 299 ? -13.304 7.724 -59.182 1.00 63.44 299 LEU A O 1
ATOM 2216 N N . ILE A 1 300 ? -11.244 7.943 -58.279 1.00 64.97 300 ILE A N 1
ATOM 2217 C CA . ILE A 1 300 ? -11.635 7.636 -56.909 1.00 63.01 300 ILE A CA 1
ATOM 2218 C C . ILE A 1 300 ? -11.325 8.863 -56.065 1.00 63.03 300 ILE A C 1
ATOM 2219 O O . ILE A 1 300 ? -10.187 9.348 -56.062 1.00 64.05 300 ILE A O 1
ATOM 2224 N N . GLN A 1 301 ? -12.331 9.369 -55.365 1.00 60.14 301 GLN A N 1
ATOM 2225 C CA . GLN A 1 301 ? -12.202 10.601 -54.603 1.00 58.79 301 GLN A CA 1
ATOM 2226 C C . GLN A 1 301 ? -13.162 10.537 -53.427 1.00 58.87 301 GLN A C 1
ATOM 2227 O O . GLN A 1 301 ? -14.072 9.700 -53.410 1.00 58.96 301 GLN A O 1
ATOM 2233 N N . PRO A 1 302 ? -12.977 11.391 -52.420 1.00 56.45 302 PRO A N 1
ATOM 2234 C CA . PRO A 1 302 ? -13.980 11.485 -51.354 1.00 56.24 302 PRO A CA 1
ATOM 2235 C C . PRO A 1 302 ? -15.332 11.893 -51.920 1.00 55.33 302 PRO A C 1
ATOM 2236 O O . PRO A 1 302 ? -15.423 12.724 -52.826 1.00 53.46 302 PRO A O 1
ATOM 2240 N N . SER A 1 303 ? -16.388 11.292 -51.378 1.00 54.16 303 SER A N 1
ATOM 2241 C CA . SER A 1 303 ? -17.735 11.601 -51.827 1.00 54.68 303 SER A CA 1
ATOM 2242 C C . SER A 1 303 ? -18.081 13.056 -51.510 1.00 54.93 303 SER A C 1
ATOM 2243 O O . SER A 1 303 ? -17.393 13.740 -50.748 1.00 56.33 303 SER A O 1
ATOM 2246 N N . GLU A 1 304 ? -19.173 13.529 -52.116 1.00 56.93 304 GLU A N 1
ATOM 2247 C CA . GLU A 1 304 ? -19.602 14.903 -51.880 1.00 59.80 304 GLU A CA 1
ATOM 2248 C C . GLU A 1 304 ? -20.015 15.108 -50.428 1.00 57.58 304 GLU A C 1
ATOM 2249 O O . GLU A 1 304 ? -19.743 16.161 -49.841 1.00 59.26 304 GLU A O 1
ATOM 2255 N N . ALA A 1 305 ? -20.671 14.111 -49.831 1.00 58.49 305 ALA A N 1
ATOM 2256 C CA . ALA A 1 305 ? -21.049 14.216 -48.426 1.00 55.69 305 ALA A CA 1
ATOM 2257 C C . ALA A 1 305 ? -19.822 14.174 -47.523 1.00 54.39 305 ALA A C 1
ATOM 2258 O O . ALA A 1 305 ? -19.779 14.856 -46.493 1.00 64.66 305 ALA A O 1
ATOM 2260 N N . THR A 1 306 ? -18.817 13.377 -47.893 1.00 53.70 306 THR A N 1
ATOM 2261 C CA . THR A 1 306 ? -17.575 13.347 -47.127 1.00 54.19 306 THR A CA 1
ATOM 2262 C C . THR A 1 306 ? -16.843 14.681 -47.215 1.00 54.65 306 THR A C 1
ATOM 2263 O O . THR A 1 306 ? -16.335 15.186 -46.206 1.00 57.04 306 THR A O 1
ATOM 2267 N N . ARG A 1 307 ? -16.789 15.272 -48.411 1.00 54.32 307 ARG A N 1
ATOM 2268 C CA . ARG A 1 307 ? -16.154 16.578 -48.555 1.00 54.99 307 ARG A CA 1
ATOM 2269 C C . ARG A 1 307 ? -16.969 17.667 -47.869 1.00 55.27 307 ARG A C 1
ATOM 2270 O O . ARG A 1 307 ? -16.401 18.607 -47.300 1.00 54.54 307 ARG A O 1
ATOM 2278 N N . ARG A 1 308 ? -18.299 17.558 -47.906 1.00 55.83 308 ARG A N 1
ATOM 2279 C CA . ARG A 1 308 ? -19.132 18.542 -47.220 1.00 56.95 308 ARG A CA 1
ATOM 2280 C C . ARG A 1 308 ? -18.959 18.450 -45.710 1.00 54.67 308 ARG A C 1
ATOM 2281 O O . ARG A 1 308 ? -18.921 19.476 -45.020 1.00 53.44 308 ARG A O 1
ATOM 2289 N N . ARG A 1 309 ? -18.853 17.231 -45.176 1.00 52.70 309 ARG A N 1
ATOM 2290 C CA . ARG A 1 309 ? -18.632 17.080 -43.743 1.00 56.22 309 ARG A CA 1
ATOM 2291 C C . ARG A 1 309 ? -17.261 17.602 -43.335 1.00 58.15 309 ARG A C 1
ATOM 2292 O O . ARG A 1 309 ? -17.100 18.121 -42.224 1.00 59.50 309 ARG A O 1
ATOM 2300 N N . PHE A 1 310 ? -16.269 17.486 -44.221 1.00 54.23 310 PHE A N 1
ATOM 2301 C CA . PHE A 1 310 ? -14.934 17.982 -43.906 1.00 52.80 310 PHE A CA 1
ATOM 2302 C C . PHE A 1 310 ? -14.888 19.504 -43.928 1.00 53.16 310 PHE A C 1
ATOM 2303 O O . PHE A 1 310 ? -14.256 20.123 -43.063 1.00 53.19 310 PHE A O 1
ATOM 2311 N N . ARG A 1 311 ? -15.549 20.128 -44.907 1.00 52.54 311 ARG A N 1
ATOM 2312 C CA . ARG A 1 311 ? -15.604 21.586 -44.939 1.00 53.23 311 ARG A CA 1
ATOM 2313 C C . ARG A 1 311 ? -16.352 22.145 -43.737 1.00 52.22 311 ARG A C 1
ATOM 2314 O O . ARG A 1 311 ? -16.027 23.237 -43.258 1.00 51.96 311 ARG A O 1
ATOM 2322 N N . ALA A 1 312 ? -17.356 21.419 -43.241 1.00 51.85 312 ALA A N 1
ATOM 2323 C CA . ALA A 1 312 ? -18.077 21.876 -42.059 1.00 55.92 312 ALA A CA 1
ATOM 2324 C C . ALA A 1 312 ? -17.197 21.805 -40.817 1.00 53.72 312 ALA A C 1
ATOM 2325 O O . ALA A 1 312 ? -17.284 22.670 -39.938 1.00 53.67 312 ALA A O 1
ATOM 2327 N N . LYS A 1 313 ? -16.341 20.783 -40.729 1.00 51.23 313 LYS A N 1
ATOM 2328 C CA . LYS A 1 313 ? -15.418 20.691 -39.604 1.00 52.47 313 LYS A CA 1
ATOM 2329 C C . LYS A 1 313 ? -14.392 21.817 -39.641 1.00 50.65 313 LYS A C 1
ATOM 2330 O O . LYS A 1 313 ? -14.100 22.432 -38.607 1.00 50.40 313 LYS A O 1
ATOM 2336 N N . LEU A 1 314 ? -13.833 22.100 -40.819 1.00 50.96 314 LEU A N 1
ATOM 2337 C CA . LEU A 1 314 ? -12.912 23.225 -40.948 1.00 49.03 314 LEU A CA 1
ATOM 2338 C C . LEU A 1 314 ? -13.607 24.541 -40.622 1.00 53.97 314 LEU A C 1
ATOM 2339 O O . LEU A 1 314 ? -13.024 25.411 -39.964 1.00 49.79 314 LEU A O 1
ATOM 2344 N N . ASP A 1 315 ? -14.855 24.701 -41.076 1.00 50.32 315 ASP A N 1
ATOM 2345 C CA . ASP A 1 315 ? -15.634 25.883 -40.715 1.00 47.46 315 ASP A CA 1
ATOM 2346 C C . ASP A 1 315 ? -15.744 26.033 -39.203 1.00 48.73 315 ASP A C 1
ATOM 2347 O O . ASP A 1 315 ? -15.649 27.147 -38.673 1.00 47.57 315 ASP A O 1
ATOM 2352 N N . ALA A 1 316 ? -15.944 24.920 -38.494 1.00 51.41 316 ALA A N 1
ATOM 2353 C CA . ALA A 1 316 ? -16.080 24.979 -37.042 1.00 46.01 316 ALA A CA 1
ATOM 2354 C C . ALA A 1 316 ? -14.789 25.449 -36.383 1.00 47.98 316 ALA A C 1
ATOM 2355 O O . ALA A 1 316 ? -14.822 26.281 -35.468 1.00 48.21 316 ALA A O 1
ATOM 2357 N N . GLU A 1 317 ? -13.644 24.933 -36.834 1.00 53.28 317 GLU A N 1
ATOM 2358 C CA . GLU A 1 317 ? -12.372 25.333 -36.240 1.00 45.49 317 GLU A CA 1
ATOM 2359 C C . GLU A 1 317 ? -12.083 26.807 -36.493 1.00 45.12 317 GLU A C 1
ATOM 2360 O O . GLU A 1 317 ? -11.612 27.518 -35.598 1.00 48.58 317 GLU A O 1
ATOM 2366 N N . PHE A 1 318 ? -12.365 27.290 -37.708 1.00 48.85 318 PHE A N 1
ATOM 2367 C CA . PHE A 1 318 ? -12.117 28.695 -38.014 1.00 47.90 318 PHE A CA 1
ATOM 2368 C C . PHE A 1 318 ? -13.087 29.614 -37.281 1.00 51.96 318 PHE A C 1
ATOM 2369 O O . PHE A 1 318 ? -12.724 30.745 -36.940 1.00 49.15 318 PHE A O 1
ATOM 2377 N N . VAL A 1 319 ? -14.317 29.155 -37.035 1.00 47.80 319 VAL A N 1
ATOM 2378 C CA . VAL A 1 319 ? -15.232 29.925 -36.197 1.00 47.30 319 VAL A CA 1
ATOM 2379 C C . VAL A 1 319 ? -14.695 30.015 -34.775 1.00 46.30 319 VAL A C 1
ATOM 2380 O O . VAL A 1 319 ? -14.703 31.088 -34.160 1.00 52.18 319 VAL A O 1
ATOM 2384 N N . ALA A 1 320 ? -14.213 28.894 -34.234 1.00 57.25 320 ALA A N 1
ATOM 2385 C CA . ALA A 1 320 ? -13.603 28.915 -32.908 1.00 48.93 320 ALA A CA 1
ATOM 2386 C C . ALA A 1 320 ? -12.344 29.772 -32.896 1.00 49.46 320 ALA A C 1
ATOM 2387 O O . ALA A 1 320 ? -12.091 30.503 -31.931 1.00 55.75 320 ALA A O 1
ATOM 2389 N N . ALA A 1 321 ? -11.544 29.697 -33.962 1.00 59.09 321 ALA A N 1
ATOM 2390 C CA . ALA A 1 321 ? -10.364 30.550 -34.061 1.00 48.09 321 ALA A CA 1
ATOM 2391 C C . ALA A 1 321 ? -10.754 32.018 -34.168 1.00 47.99 321 ALA A C 1
ATOM 2392 O O . ALA A 1 321 ? -10.120 32.883 -33.552 1.00 58.90 321 ALA A O 1
ATOM 2394 N N . SER A 1 322 ? -11.799 32.318 -34.944 1.00 53.56 322 SER A N 1
ATOM 2395 C CA . SER A 1 322 ? -12.240 33.701 -35.097 1.00 54.81 322 SER A CA 1
ATOM 2396 C C . SER A 1 322 ? -12.747 34.266 -33.776 1.00 58.64 322 SER A C 1
ATOM 2397 O O . SER A 1 322 ? -12.395 35.387 -33.392 1.00 57.87 322 SER A O 1
ATOM 2400 N N . HIS A 1 323 ? -13.580 33.500 -33.067 1.00 56.94 323 HIS A N 1
ATOM 2401 C CA . HIS A 1 323 ? -14.118 33.975 -31.796 1.00 60.82 323 HIS A CA 1
ATOM 2402 C C . HIS A 1 323 ? -13.013 34.161 -30.764 1.00 59.37 323 HIS A C 1
ATOM 2403 O O . HIS A 1 323 ? -13.070 35.084 -29.942 1.00 63.37 323 HIS A O 1
ATOM 2410 N N . ALA A 1 324 ? -12.000 33.293 -30.790 1.00 62.20 324 ALA A N 1
ATOM 2411 C CA . ALA A 1 324 ? -10.911 33.399 -29.826 1.00 55.26 324 ALA A CA 1
ATOM 2412 C C . ALA A 1 324 ? -10.099 34.669 -30.031 1.00 54.32 324 ALA A C 1
ATOM 2413 O O . ALA A 1 324 ? -9.599 35.244 -29.057 1.00 65.16 324 ALA A O 1
ATOM 2415 N N . LEU A 1 325 ? -9.952 35.118 -31.281 1.00 56.20 325 LEU A N 1
ATOM 2416 C CA . LEU A 1 325 ? -9.292 36.395 -31.531 1.00 54.77 325 LEU A CA 1
ATOM 2417 C C . LEU A 1 325 ? -10.016 37.529 -30.820 1.00 57.58 325 LEU A C 1
ATOM 2418 O O . LEU A 1 325 ? -9.380 38.400 -30.213 1.00 60.77 325 LEU A O 1
ATOM 2423 N N . ARG A 1 326 ? -11.349 37.530 -30.876 1.00 60.53 326 ARG A N 1
ATOM 2424 C CA . ARG A 1 326 ? -12.119 38.565 -30.196 1.00 58.54 326 ARG A CA 1
ATOM 2425 C C . ARG A 1 326 ? -12.066 38.389 -28.683 1.00 59.22 326 ARG A C 1
ATOM 2426 O O . ARG A 1 326 ? -12.007 39.376 -27.940 1.00 60.04 326 ARG A O 1
ATOM 2434 N N . TYR A 1 327 ? -12.080 37.143 -28.207 1.00 59.09 327 TYR A N 1
ATOM 2435 C CA . TYR A 1 327 ? -12.066 36.904 -26.767 1.00 61.04 327 TYR A CA 1
ATOM 2436 C C . TYR A 1 327 ? -10.712 37.256 -26.164 1.00 62.68 327 TYR A C 1
ATOM 2437 O O . TYR A 1 327 ? -10.633 38.018 -25.193 1.00 62.22 327 TYR A O 1
ATOM 2446 N N . ASN A 1 328 ? -9.631 36.708 -26.726 1.00 61.13 328 ASN A N 1
ATOM 2447 C CA . ASN A 1 328 ? -8.299 36.958 -26.187 1.00 61.54 328 ASN A CA 1
ATOM 2448 C C . ASN A 1 328 ? -7.917 38.431 -26.244 1.00 62.16 328 ASN A C 1
ATOM 2449 O O . ASN A 1 328 ? -7.046 38.863 -25.481 1.00 65.91 328 ASN A O 1
ATOM 2454 N N . ALA A 1 329 ? -8.545 39.209 -27.125 1.00 61.87 329 ALA A N 1
ATOM 2455 C CA . ALA A 1 329 ? -8.279 40.639 -27.187 1.00 63.36 329 ALA A CA 1
ATOM 2456 C C . ALA A 1 329 ? -9.021 41.424 -26.114 1.00 63.99 329 ALA A C 1
ATOM 2457 O O . ALA A 1 329 ? -8.605 42.539 -25.782 1.00 60.08 329 ALA A O 1
ATOM 2459 N N . GLN A 1 330 ? -10.103 40.872 -25.569 1.00 63.37 330 GLN A N 1
ATOM 2460 C CA . GLN A 1 330 ? -10.882 41.544 -24.540 1.00 64.22 330 GLN A CA 1
ATOM 2461 C C . GLN A 1 330 ? -10.675 40.981 -23.144 1.00 65.62 330 GLN A C 1
ATOM 2462 O O . GLN A 1 330 ? -10.795 41.729 -22.173 1.00 66.58 330 GLN A O 1
ATOM 2468 N N . TYR A 1 331 ? -10.372 39.693 -23.016 1.00 65.01 331 TYR A N 1
ATOM 2469 C CA . TYR A 1 331 ? -10.327 39.034 -21.722 1.00 69.39 331 TYR A CA 1
ATOM 2470 C C . TYR A 1 331 ? -8.977 38.364 -21.506 1.00 72.66 331 TYR A C 1
ATOM 2471 O O . TYR A 1 331 ? -8.267 38.024 -22.456 1.00 73.80 331 TYR A O 1
ATOM 2480 N N . GLN A 1 332 ? -8.633 38.176 -20.232 1.00 74.99 332 GLN A N 1
ATOM 2481 C CA . GLN A 1 332 ? -7.323 37.673 -19.839 1.00 77.01 332 GLN A CA 1
ATOM 2482 C C . GLN A 1 332 ? -7.355 36.221 -19.377 1.00 76.21 332 GLN A C 1
ATOM 2483 O O . GLN A 1 332 ? -6.328 35.699 -18.931 1.00 80.35 332 GLN A O 1
ATOM 2489 N N . ASP A 1 333 ? -8.506 35.556 -19.467 1.00 76.81 333 ASP A N 1
ATOM 2490 C CA . ASP A 1 333 ? -8.636 34.150 -19.102 1.00 79.46 333 ASP A CA 1
ATOM 2491 C C . ASP A 1 333 ? -8.809 33.266 -20.334 1.00 82.90 333 ASP A C 1
ATOM 2492 O O . ASP A 1 333 ? -9.543 32.270 -20.295 1.00 83.61 333 ASP A O 1
ATOM 2497 N N . GLY A 1 334 ? -8.136 33.619 -21.428 1.00 81.85 334 GLY A N 1
ATOM 2498 C CA . GLY A 1 334 ? -8.332 32.893 -22.672 1.00 88.26 334 GLY A CA 1
ATOM 2499 C C . GLY A 1 334 ? -7.919 31.435 -22.551 1.00 97.90 334 GLY A C 1
ATOM 2500 O O . GLY A 1 334 ? -6.983 31.089 -21.825 1.00 94.90 334 GLY A O 1
ATOM 2501 N N . ASP A 1 335 ? -8.631 30.571 -23.282 1.00 117.34 335 ASP A N 1
ATOM 2502 C CA . ASP A 1 335 ? -8.347 29.141 -23.232 1.00 115.84 335 ASP A CA 1
ATOM 2503 C C . ASP A 1 335 ? -6.938 28.841 -23.728 1.00 109.83 335 ASP A C 1
ATOM 2504 O O . ASP A 1 335 ? -6.219 28.040 -23.123 1.00 108.57 335 ASP A O 1
ATOM 2509 N N . GLY A 1 336 ? -6.524 29.472 -24.821 1.00 98.62 336 GLY A N 1
ATOM 2510 C CA . GLY A 1 336 ? -5.225 29.204 -25.402 1.00 88.55 336 GLY A CA 1
ATOM 2511 C C . GLY A 1 336 ? -5.304 28.080 -26.409 1.00 82.91 336 GLY A C 1
ATOM 2512 O O . GLY A 1 336 ? -4.513 28.025 -27.355 1.00 74.77 336 GLY A O 1
ATOM 2513 N N . LYS A 1 337 ? -6.265 27.175 -26.205 1.00 82.79 337 LYS A N 1
ATOM 2514 C CA . LYS A 1 337 ? -6.472 26.077 -27.144 1.00 79.79 337 LYS A CA 1
ATOM 2515 C C . LYS A 1 337 ? -6.804 26.584 -28.541 1.00 73.78 337 LYS A C 1
ATOM 2516 O O . LYS A 1 337 ? -6.382 25.984 -29.538 1.00 70.48 337 LYS A O 1
ATOM 2522 N N . TYR A 1 338 ? -7.551 27.685 -28.640 1.00 70.43 338 TYR A N 1
ATOM 2523 C CA . TYR A 1 338 ? -7.954 28.238 -29.925 1.00 65.57 338 TYR A CA 1
ATOM 2524 C C . TYR A 1 338 ? -7.271 29.566 -30.231 1.00 62.32 338 TYR A C 1
ATOM 2525 O O . TYR A 1 338 ? -7.753 30.324 -31.078 1.00 59.28 338 TYR A O 1
ATOM 2534 N N . SER A 1 339 ? -6.155 29.860 -29.566 1.00 61.15 339 SER A N 1
ATOM 2535 C CA . SER A 1 339 ? -5.361 31.022 -29.928 1.00 58.09 339 SER A CA 1
ATOM 2536 C C . SER A 1 339 ? -4.838 30.868 -31.358 1.00 58.26 339 SER A C 1
ATOM 2537 O O . SER A 1 339 ? -4.887 29.789 -31.953 1.00 59.72 339 SER A O 1
ATOM 2540 N N . TYR A 1 340 ? -4.327 31.971 -31.910 1.00 54.05 340 TYR A N 1
ATOM 2541 C CA . TYR A 1 340 ? -3.976 31.994 -33.328 1.00 55.08 340 TYR A CA 1
ATOM 2542 C C . TYR A 1 340 ? -2.964 30.907 -33.671 1.00 59.34 340 TYR A C 1
ATOM 2543 O O . TYR A 1 340 ? -3.120 30.190 -34.666 1.00 57.67 340 TYR A O 1
ATOM 2552 N N . SER A 1 341 ? -1.919 30.762 -32.854 1.00 64.99 341 SER A N 1
ATOM 2553 C CA . SER A 1 341 ? -0.915 29.740 -33.134 1.00 64.52 341 SER A CA 1
ATOM 2554 C C . SER A 1 341 ? -1.467 28.341 -32.891 1.00 60.92 341 SER A C 1
ATOM 2555 O O . SER A 1 341 ? -1.235 27.428 -33.692 1.00 62.99 341 SER A O 1
ATOM 2558 N N . SER A 1 342 ? -2.202 28.153 -31.793 1.00 57.16 342 SER A N 1
ATOM 2559 C CA . SER A 1 342 ? -2.753 26.834 -31.498 1.00 59.95 342 SER A CA 1
ATOM 2560 C C . SER A 1 342 ? -3.829 26.436 -32.500 1.00 58.40 342 SER A C 1
ATOM 2561 O O . SER A 1 342 ? -3.945 25.256 -32.842 1.00 56.17 342 SER A O 1
ATOM 2564 N N . ALA A 1 343 ? -4.615 27.399 -32.985 1.00 56.71 343 ALA A N 1
ATOM 2565 C CA . ALA A 1 343 ? -5.664 27.079 -33.948 1.00 56.16 343 ALA A CA 1
ATOM 2566 C C . ALA A 1 343 ? -5.069 26.652 -35.283 1.00 51.81 343 ALA A C 1
ATOM 2567 O O . ALA A 1 343 ? -5.483 25.641 -35.862 1.00 57.06 343 ALA A O 1
ATOM 2569 N N . LEU A 1 344 ? -4.098 27.415 -35.791 1.00 53.55 344 LEU A N 1
ATOM 2570 C CA . LEU A 1 344 ? -3.408 27.014 -37.011 1.00 54.21 344 LEU A CA 1
ATOM 2571 C C . LEU A 1 344 ? -2.701 25.678 -36.834 1.00 52.87 344 LEU A C 1
ATOM 2572 O O . LEU A 1 344 ? -2.554 24.918 -37.798 1.00 54.79 344 LEU A O 1
ATOM 2577 N N . TYR A 1 345 ? -2.262 25.374 -35.612 1.00 52.47 345 TYR A N 1
ATOM 2578 C CA . TYR A 1 345 ? -1.571 24.117 -35.361 1.00 53.05 345 TYR A CA 1
ATOM 2579 C C . TYR A 1 345 ? -2.530 22.936 -35.452 1.00 51.50 345 TYR A C 1
ATOM 2580 O O . TYR A 1 345 ? -2.259 21.957 -36.155 1.00 53.71 345 TYR A O 1
ATOM 2589 N N . ARG A 1 346 ? -3.662 23.012 -34.748 1.00 49.58 346 ARG A N 1
ATOM 2590 C CA . ARG A 1 346 ? -4.605 21.897 -34.752 1.00 54.56 346 ARG A CA 1
ATOM 2591 C C . ARG A 1 346 ? -5.270 21.735 -36.113 1.00 52.37 346 ARG A C 1
ATOM 2592 O O . ARG A 1 346 ? -5.493 20.606 -36.566 1.00 50.67 346 ARG A O 1
ATOM 2600 N N . ILE A 1 347 ? -5.592 22.847 -36.781 1.00 49.97 347 ILE A N 1
ATOM 2601 C CA . ILE A 1 347 ? -6.166 22.763 -38.122 1.00 48.97 347 ILE A CA 1
ATOM 2602 C C . ILE A 1 347 ? -5.198 22.064 -39.065 1.00 50.34 347 ILE A C 1
ATOM 2603 O O . ILE A 1 347 ? -5.601 21.235 -39.892 1.00 51.86 347 ILE A O 1
ATOM 2608 N N . ASP A 1 348 ? -3.905 22.375 -38.947 1.00 50.67 348 ASP A N 1
ATOM 2609 C CA . ASP A 1 348 ? -2.893 21.686 -39.741 1.00 51.07 348 ASP A CA 1
ATOM 2610 C C . ASP A 1 348 ? -2.958 20.180 -39.525 1.00 51.66 348 ASP A C 1
ATOM 2611 O O . ASP A 1 348 ? -2.911 19.401 -40.484 1.00 54.02 348 ASP A O 1
ATOM 2616 N N . LYS A 1 349 ? -3.074 19.750 -38.265 1.00 48.85 349 LYS A N 1
ATOM 2617 C CA . LYS A 1 349 ? -3.144 18.322 -37.979 1.00 48.62 349 LYS A CA 1
ATOM 2618 C C . LYS A 1 349 ? -4.472 17.722 -38.424 1.00 55.23 349 LYS A C 1
ATOM 2619 O O . LYS A 1 349 ? -4.511 16.566 -38.861 1.00 50.40 349 LYS A O 1
ATOM 2625 N N . ILE A 1 350 ? -5.565 18.484 -38.321 1.00 49.55 350 ILE A N 1
ATOM 2626 C CA . ILE A 1 350 ? -6.846 18.021 -38.848 1.00 46.61 350 ILE A CA 1
ATOM 2627 C C . ILE A 1 350 ? -6.741 17.765 -40.346 1.00 49.38 350 ILE A C 1
ATOM 2628 O O . ILE A 1 350 ? -7.257 16.767 -40.861 1.00 52.93 350 ILE A O 1
ATOM 2633 N N . ILE A 1 351 ? -6.059 18.659 -41.066 1.00 47.82 351 ILE A N 1
ATOM 2634 C CA . ILE A 1 351 ? -5.858 18.464 -42.498 1.00 48.88 351 ILE A CA 1
ATOM 2635 C C . ILE A 1 351 ? -4.976 17.248 -42.755 1.00 53.58 351 ILE A C 1
ATOM 2636 O O . ILE A 1 351 ? -5.209 16.483 -43.700 1.00 56.23 351 ILE A O 1
ATOM 2641 N N . LEU A 1 352 ? -3.959 17.041 -41.914 1.00 52.05 352 LEU A N 1
ATOM 2642 C CA . LEU A 1 352 ? -3.088 15.881 -42.074 1.00 53.67 352 LEU A CA 1
ATOM 2643 C C . LEU A 1 352 ? -3.863 14.583 -41.881 1.00 54.67 352 LEU A C 1
ATOM 2644 O O . LEU A 1 352 ? -3.734 13.646 -42.678 1.00 57.71 352 LEU A O 1
ATOM 2649 N N . GLY A 1 353 ? -4.678 14.511 -40.828 1.00 52.32 353 GLY A N 1
ATOM 2650 C CA . GLY A 1 353 ? -5.401 13.282 -40.551 1.00 51.85 353 GLY A CA 1
ATOM 2651 C C . GLY A 1 353 ? -6.458 12.971 -41.592 1.00 54.83 353 GLY A C 1
ATOM 2652 O O . GLY A 1 353 ? -6.665 11.808 -41.952 1.00 56.46 353 GLY A O 1
ATOM 2653 N N . TRP A 1 354 ? -7.142 14.001 -42.092 1.00 55.63 354 TRP A N 1
ATOM 2654 C CA . TRP A 1 354 ? -8.172 13.778 -43.101 1.00 55.74 354 TRP A CA 1
ATOM 2655 C C . TRP A 1 354 ? -7.557 13.388 -44.438 1.00 54.94 354 TRP A C 1
ATOM 2656 O O . TRP A 1 354 ? -8.050 12.477 -45.113 1.00 55.23 354 TRP A O 1
ATOM 2667 N N . GLY A 1 355 ? -6.478 14.064 -44.836 1.00 55.27 355 GLY A N 1
ATOM 2668 C CA . GLY A 1 355 ? -5.838 13.737 -46.100 1.00 55.86 355 GLY A CA 1
ATOM 2669 C C . GLY A 1 355 ? -5.199 12.362 -46.097 1.00 60.37 355 GLY A C 1
ATOM 2670 O O . GLY A 1 355 ? -5.255 11.639 -47.096 1.00 62.62 355 GLY A O 1
ATOM 2671 N N . LYS A 1 356 ? -4.583 11.980 -44.975 1.00 63.35 356 LYS A N 1
ATOM 2672 C CA . LYS A 1 356 ? -3.964 10.664 -44.873 1.00 62.80 356 LYS A CA 1
ATOM 2673 C C . LYS A 1 356 ? -4.976 9.534 -45.011 1.00 60.78 356 LYS A C 1
ATOM 2674 O O . LYS A 1 356 ? -4.597 8.421 -45.391 1.00 63.93 356 LYS A O 1
ATOM 2680 N N . ALA A 1 357 ? -6.252 9.793 -44.720 1.00 57.28 357 ALA A N 1
ATOM 2681 C CA . ALA A 1 357 ? -7.274 8.760 -44.823 1.00 58.64 357 ALA A CA 1
ATOM 2682 C C . ALA A 1 357 ? -7.714 8.497 -46.258 1.00 62.83 357 ALA A C 1
ATOM 2683 O O . ALA A 1 357 ? -8.336 7.462 -46.519 1.00 62.43 357 ALA A O 1
ATOM 2685 N N . PHE A 1 358 ? -7.412 9.400 -47.191 1.00 59.98 358 PHE A N 1
ATOM 2686 C CA . PHE A 1 358 ? -7.815 9.249 -48.583 1.00 60.72 358 PHE A CA 1
ATOM 2687 C C . PHE A 1 358 ? -6.610 9.175 -49.514 1.00 62.75 358 PHE A C 1
ATOM 2688 O O . PHE A 1 358 ? -6.697 9.545 -50.688 1.00 62.55 358 PHE A O 1
ATOM 2696 N N . THR A 1 359 ? -5.477 8.686 -49.002 1.00 62.13 359 THR A N 1
ATOM 2697 C CA . THR A 1 359 ? -4.281 8.548 -49.822 1.00 61.05 359 THR A CA 1
ATOM 2698 C C . THR A 1 359 ? -4.447 7.511 -50.925 1.00 62.71 359 THR A C 1
ATOM 2699 O O . THR A 1 359 ? -3.642 7.491 -51.862 1.00 65.39 359 THR A O 1
ATOM 2703 N N . PHE A 1 360 ? -5.461 6.652 -50.836 1.00 64.07 360 PHE A N 1
ATOM 2704 C CA . PHE A 1 360 ? -5.749 5.701 -51.903 1.00 64.92 360 PHE A CA 1
ATOM 2705 C C . PHE A 1 360 ? -6.559 6.316 -53.035 1.00 63.64 360 PHE A C 1
ATOM 2706 O O . PHE A 1 360 ? -6.857 5.620 -54.011 1.00 67.64 360 PHE A O 1
ATOM 2714 N N . CYS A 1 361 ? -6.925 7.589 -52.927 1.00 64.11 361 CYS A N 1
ATOM 2715 C CA . CYS A 1 361 ? -7.685 8.274 -53.959 1.00 63.85 361 CYS A CA 1
ATOM 2716 C C . CYS A 1 361 ? -6.747 8.931 -54.967 1.00 66.73 361 CYS A C 1
ATOM 2717 O O . CYS A 1 361 ? -5.590 9.238 -54.672 1.00 69.02 361 CYS A O 1
ATOM 2720 N N . ASN A 1 362 ? -7.269 9.144 -56.176 1.00 67.08 362 ASN A N 1
ATOM 2721 C CA . ASN A 1 362 ? -6.509 9.763 -57.256 1.00 66.57 362 ASN A CA 1
ATOM 2722 C C . ASN A 1 362 ? -7.180 11.019 -57.797 1.00 67.66 362 ASN A C 1
ATOM 2723 O O . ASN A 1 362 ? -6.756 11.536 -58.838 1.00 67.02 362 ASN A O 1
ATOM 2728 N N . GLY A 1 363 ? -8.219 11.517 -57.130 1.00 67.74 363 GLY A N 1
ATOM 2729 C CA . GLY A 1 363 ? -8.878 12.736 -57.551 1.00 66.62 363 GLY A CA 1
ATOM 2730 C C . GLY A 1 363 ? -8.197 13.977 -57.015 1.00 67.75 363 GLY A C 1
ATOM 2731 O O . GLY A 1 363 ? -8.394 14.348 -55.854 1.00 71.61 363 GLY A O 1
ATOM 2732 N N . SER A 1 364 ? -7.393 14.630 -57.852 1.00 67.11 364 SER A N 1
ATOM 2733 C CA . SER A 1 364 ? -6.621 15.786 -57.420 1.00 69.65 364 SER A CA 1
ATOM 2734 C C . SER A 1 364 ? -7.406 17.089 -57.464 1.00 67.44 364 SER A C 1
ATOM 2735 O O . SER A 1 364 ? -7.060 18.026 -56.736 1.00 66.39 364 SER A O 1
ATOM 2738 N N . GLN A 1 365 ? -8.454 17.172 -58.288 1.00 68.81 365 GLN A N 1
ATOM 2739 C CA . GLN A 1 365 ? -9.179 18.432 -58.425 1.00 73.12 365 GLN A CA 1
ATOM 2740 C C . GLN A 1 365 ? -9.924 18.790 -57.144 1.00 65.71 365 GLN A C 1
ATOM 2741 O O . GLN A 1 365 ? -9.998 19.968 -56.772 1.00 65.47 365 GLN A O 1
ATOM 2747 N N . CYS A 1 366 ? -10.484 17.795 -56.452 1.00 62.53 366 CYS A N 1
ATOM 2748 C CA . CYS A 1 366 ? -11.203 18.088 -55.219 1.00 61.22 366 CYS A CA 1
ATOM 2749 C C . CYS A 1 366 ? -10.246 18.404 -54.075 1.00 62.01 366 CYS A C 1
ATOM 2750 O O . CYS A 1 366 ? -10.602 19.162 -53.166 1.00 57.50 366 CYS A O 1
ATOM 2753 N N . MET A 1 367 ? -9.036 17.837 -54.100 1.00 60.58 367 MET A N 1
ATOM 2754 C CA . MET A 1 367 ? -8.036 18.214 -53.107 1.00 59.45 367 MET A CA 1
ATOM 2755 C C . MET A 1 367 ? -7.550 19.640 -53.335 1.00 59.88 367 MET A C 1
ATOM 2756 O O . MET A 1 367 ? -7.269 20.366 -52.374 1.00 58.48 367 MET A O 1
ATOM 2761 N N . ILE A 1 368 ? -7.448 20.060 -54.598 1.00 61.88 368 ILE A N 1
ATOM 2762 C CA . ILE A 1 368 ? -7.079 21.440 -54.894 1.00 61.39 368 ILE A CA 1
ATOM 2763 C C . ILE A 1 368 ? -8.219 22.384 -54.535 1.00 60.55 368 ILE A C 1
ATOM 2764 O O . ILE A 1 368 ? -7.994 23.479 -54.006 1.00 60.55 368 ILE A O 1
ATOM 2769 N N . ALA A 1 369 ? -9.461 21.975 -54.811 1.00 62.15 369 ALA A N 1
ATOM 2770 C CA . ALA A 1 369 ? -10.609 22.808 -54.462 1.00 62.24 369 ALA A CA 1
ATOM 2771 C C . ALA A 1 369 ? -10.714 22.996 -52.955 1.00 58.40 369 ALA A C 1
ATOM 2772 O O . ALA A 1 369 ? -11.010 24.097 -52.478 1.00 58.18 369 ALA A O 1
ATOM 2774 N N . LEU A 1 370 ? -10.475 21.930 -52.187 1.00 59.26 370 LEU A N 1
ATOM 2775 C CA . LEU A 1 370 ? -10.466 22.056 -50.734 1.00 57.10 370 LEU A CA 1
ATOM 2776 C C . LEU A 1 370 ? -9.312 22.932 -50.264 1.00 59.74 370 LEU A C 1
ATOM 2777 O O . LEU A 1 370 ? -9.474 23.733 -49.337 1.00 61.66 370 LEU A O 1
ATOM 2782 N N . ASP A 1 371 ? -8.139 22.793 -50.892 1.00 57.46 371 ASP A N 1
ATOM 2783 C CA . ASP A 1 371 ? -7.008 23.648 -50.543 1.00 59.75 371 ASP A CA 1
ATOM 2784 C C . ASP A 1 371 ? -7.339 25.119 -50.764 1.00 61.80 371 ASP A C 1
ATOM 2785 O O . ASP A 1 371 ? -7.023 25.966 -49.920 1.00 61.54 371 ASP A O 1
ATOM 2790 N N . ASP A 1 372 ? -7.974 25.444 -51.895 1.00 64.73 372 ASP A N 1
ATOM 2791 C CA . ASP A 1 372 ? -8.397 26.820 -52.135 1.00 65.19 372 ASP A CA 1
ATOM 2792 C C . ASP A 1 372 ? -9.408 27.274 -51.089 1.00 66.18 372 ASP A C 1
ATOM 2793 O O . ASP A 1 372 ? -9.385 28.431 -50.651 1.00 69.52 372 ASP A O 1
ATOM 2798 N N . PHE A 1 373 ? -10.303 26.374 -50.677 1.00 60.58 373 PHE A N 1
ATOM 2799 C CA . PHE A 1 373 ? -11.217 26.683 -49.584 1.00 58.57 373 PHE A CA 1
ATOM 2800 C C . PHE A 1 373 ? -10.456 26.942 -48.289 1.00 58.99 373 PHE A C 1
ATOM 2801 O O . PHE A 1 373 ? -10.754 27.901 -47.566 1.00 58.53 373 PHE A O 1
ATOM 2809 N N . ILE A 1 374 ? -9.463 26.103 -47.987 1.00 57.63 374 ILE A N 1
ATOM 2810 C CA . ILE A 1 374 ? -8.683 26.272 -46.762 1.00 55.95 374 ILE A CA 1
ATOM 2811 C C . ILE A 1 374 ? -7.894 27.575 -46.810 1.00 59.58 374 ILE A C 1
ATOM 2812 O O . ILE A 1 374 ? -7.919 28.370 -45.863 1.00 59.23 374 ILE A O 1
ATOM 2817 N N . SER A 1 375 ? -7.181 27.811 -47.917 1.00 58.67 375 SER A N 1
ATOM 2818 C CA . SER A 1 375 ? -6.425 29.051 -48.067 1.00 60.18 375 SER A CA 1
ATOM 2819 C C . SER A 1 375 ? -7.321 30.276 -47.940 1.00 59.03 375 SER A C 1
ATOM 2820 O O . SER A 1 375 ? -6.879 31.318 -47.442 1.00 60.59 375 SER A O 1
ATOM 2823 N N . ASN A 1 376 ? -8.578 30.172 -48.372 1.00 59.16 376 ASN A N 1
ATOM 2824 C CA . ASN A 1 376 ? -9.480 31.316 -48.299 1.00 61.44 376 ASN A CA 1
ATOM 2825 C C . ASN A 1 376 ? -9.888 31.604 -46.859 1.00 59.34 376 ASN A C 1
ATOM 2826 O O . ASN A 1 376 ? -9.823 32.753 -46.405 1.00 58.98 376 ASN A O 1
ATOM 2831 N N . LYS A 1 377 ? -10.320 30.574 -46.127 1.00 58.25 377 LYS A N 1
ATOM 2832 C CA . LYS A 1 377 ? -10.666 30.766 -44.723 1.00 59.26 377 LYS A CA 1
ATOM 2833 C C . LYS A 1 377 ? -9.460 31.235 -43.919 1.00 58.80 377 LYS A C 1
ATOM 2834 O O . LYS A 1 377 ? -9.596 32.046 -42.996 1.00 58.69 377 LYS A O 1
ATOM 2840 N N . LEU A 1 378 ? -8.270 30.735 -44.260 1.00 58.57 378 LEU A N 1
ATOM 2841 C CA . LEU A 1 378 ? -7.058 31.172 -43.577 1.00 58.18 378 LEU A CA 1
ATOM 2842 C C . LEU A 1 378 ? -6.790 32.652 -43.834 1.00 59.09 378 LEU A C 1
ATOM 2843 O O . LEU A 1 378 ? -6.310 33.368 -42.946 1.00 60.62 378 LEU A O 1
ATOM 2848 N N . ALA A 1 379 ? -7.100 33.129 -45.043 1.00 57.88 379 ALA A N 1
ATOM 2849 C CA . ALA A 1 379 ? -6.908 34.541 -45.356 1.00 60.84 379 ALA A CA 1
ATOM 2850 C C . ALA A 1 379 ? -7.892 35.418 -44.592 1.00 61.77 379 ALA A C 1
ATOM 2851 O O . ALA A 1 379 ? -7.542 36.523 -44.165 1.00 58.95 379 ALA A O 1
ATOM 2853 N N . GLN A 1 380 ? -9.131 34.948 -44.423 1.00 60.29 380 GLN A N 1
ATOM 2854 C CA . GLN A 1 380 ? -10.094 35.673 -43.600 1.00 60.71 380 GLN A CA 1
ATOM 2855 C C . GLN A 1 380 ? -9.590 35.809 -42.169 1.00 60.39 380 GLN A C 1
ATOM 2856 O O . GLN A 1 380 ? -9.636 36.896 -41.580 1.00 63.28 380 GLN A O 1
ATOM 2862 N N . LEU A 1 381 ? -9.097 34.708 -41.597 1.00 58.99 381 LEU A N 1
ATOM 2863 C CA . LEU A 1 381 ? -8.624 34.728 -40.216 1.00 58.85 381 LEU A CA 1
ATOM 2864 C C . LEU A 1 381 ? -7.414 35.639 -40.057 1.00 60.95 381 LEU A C 1
ATOM 2865 O O . LEU A 1 381 ? -7.328 36.403 -39.088 1.00 60.83 381 LEU A O 1
ATOM 2870 N N . GLU A 1 382 ? -6.466 35.567 -40.995 1.00 61.53 382 GLU A N 1
ATOM 2871 C CA . GLU A 1 382 ? -5.289 36.426 -40.928 1.00 61.22 382 GLU A CA 1
ATOM 2872 C C . GLU A 1 382 ? -5.677 37.897 -41.009 1.00 62.68 382 GLU A C 1
ATOM 2873 O O . GLU A 1 382 ? -5.082 38.743 -40.331 1.00 64.72 382 GLU A O 1
ATOM 2879 N N . ALA A 1 383 ? -6.680 38.220 -41.828 1.00 63.00 383 ALA A N 1
ATOM 2880 C CA . ALA A 1 383 ? -7.115 39.607 -41.945 1.00 62.50 383 ALA A CA 1
ATOM 2881 C C . ALA A 1 383 ? -7.821 40.075 -40.677 1.00 63.05 383 ALA A C 1
ATOM 2882 O O . ALA A 1 383 ? -7.669 41.232 -40.267 1.00 64.26 383 ALA A O 1
ATOM 2884 N N . GLU A 1 384 ? -8.596 39.192 -40.042 1.00 62.95 384 GLU A N 1
ATOM 2885 C CA . GLU A 1 384 ? -9.277 39.568 -38.807 1.00 62.75 384 GLU A CA 1
ATOM 2886 C C . GLU A 1 384 ? -8.283 39.780 -37.673 1.00 64.97 384 GLU A C 1
ATOM 2887 O O . GLU A 1 384 ? -8.441 40.704 -36.866 1.00 64.03 384 GLU A O 1
ATOM 2893 N N . LYS A 1 385 ? -7.251 38.935 -37.597 1.00 63.20 385 LYS A N 1
ATOM 2894 C CA . LYS A 1 385 ? -6.223 39.105 -36.574 1.00 64.40 385 LYS A CA 1
ATOM 2895 C C . LYS A 1 385 ? -5.484 40.426 -36.752 1.00 68.88 385 LYS A C 1
ATOM 2896 O O . LYS A 1 385 ? -5.143 41.093 -35.768 1.00 71.07 385 LYS A O 1
ATOM 2902 N N . ILE A 1 386 ? -5.230 40.819 -38.002 1.00 69.80 386 ILE A N 1
ATOM 2903 C CA . ILE A 1 386 ? -4.530 42.072 -38.269 1.00 69.60 386 ILE A CA 1
ATOM 2904 C C . ILE A 1 386 ? -5.341 43.259 -37.765 1.00 73.00 386 ILE A C 1
ATOM 2905 O O . ILE A 1 386 ? -4.802 44.175 -37.132 1.00 76.83 386 ILE A O 1
ATOM 2910 N N . ALA A 1 387 ? -6.649 43.261 -38.033 1.00 71.92 387 ALA A N 1
ATOM 2911 C CA . ALA A 1 387 ? -7.492 44.363 -37.585 1.00 79.66 387 ALA A CA 1
ATOM 2912 C C . ALA A 1 387 ? -7.614 44.404 -36.068 1.00 78.71 387 ALA A C 1
ATOM 2913 O O . ALA A 1 387 ? -7.720 45.488 -35.485 1.00 83.14 387 ALA A O 1
ATOM 2915 N N . ILE A 1 388 ? -7.600 43.244 -35.414 1.00 74.61 388 ILE A N 1
ATOM 2916 C CA . ILE A 1 388 ? -7.739 43.204 -33.963 1.00 73.26 388 ILE A CA 1
ATOM 2917 C C . ILE A 1 388 ? -6.439 43.624 -33.289 1.00 78.41 388 ILE A C 1
ATOM 2918 O O . ILE A 1 388 ? -6.441 44.411 -32.336 1.00 80.29 388 ILE A O 1
ATOM 2923 N N . LEU A 1 389 ? -5.307 43.115 -33.778 1.00 78.67 389 LEU A N 1
ATOM 2924 C CA . LEU A 1 389 ? -4.014 43.432 -33.188 1.00 80.20 389 LEU A CA 1
ATOM 2925 C C . LEU A 1 389 ? -3.518 44.829 -33.540 1.00 84.99 389 LEU A C 1
ATOM 2926 O O . LEU A 1 389 ? -2.549 45.293 -32.931 1.00 88.52 389 LEU A O 1
ATOM 2931 N N . ALA A 1 390 ? -4.151 45.504 -34.495 1.00 83.98 390 ALA A N 1
ATOM 2932 C CA . ALA A 1 390 ? -3.782 46.878 -34.804 1.00 90.75 390 ALA A CA 1
ATOM 2933 C C . ALA A 1 390 ? -4.120 47.782 -33.624 1.00 97.20 390 ALA A C 1
ATOM 2934 O O . ALA A 1 390 ? -5.219 47.705 -33.065 1.00 95.91 390 ALA A O 1
ATOM 2936 N N . ASN A 1 391 ? -3.163 48.627 -33.240 1.00 104.20 391 ASN A N 1
ATOM 2937 C CA . ASN A 1 391 ? -3.290 49.547 -32.112 1.00 108.13 391 ASN A CA 1
ATOM 2938 C C . ASN A 1 391 ? -3.538 48.822 -30.793 1.00 106.75 391 ASN A C 1
ATOM 2939 O O . ASN A 1 391 ? -4.114 49.397 -29.863 1.00 111.82 391 ASN A O 1
ATOM 2944 N N . SER A 1 392 ? -3.115 47.567 -30.696 1.00 94.00 392 SER A N 1
ATOM 2945 C CA . SER A 1 392 ? -3.141 46.826 -29.445 1.00 92.37 392 SER A CA 1
ATOM 2946 C C . SER A 1 392 ? -1.760 46.854 -28.800 1.00 90.03 392 SER A C 1
ATOM 2947 O O . SER A 1 392 ? -0.754 47.166 -29.446 1.00 93.45 392 SER A O 1
ATOM 2950 N N . ASP A 1 393 ? -1.719 46.527 -27.511 1.00 87.76 393 ASP A N 1
ATOM 2951 C CA . ASP A 1 393 ? -0.471 46.555 -26.766 1.00 88.35 393 ASP A CA 1
ATOM 2952 C C . ASP A 1 393 ? 0.257 45.222 -26.938 1.00 84.98 393 ASP A C 1
ATOM 2953 O O . ASP A 1 393 ? -0.177 44.343 -27.688 1.00 86.94 393 ASP A O 1
ATOM 2958 N N . SER A 1 394 ? 1.383 45.057 -26.239 1.00 81.72 394 SER A N 1
ATOM 2959 C CA . SER A 1 394 ? 2.137 43.814 -26.358 1.00 76.02 394 SER A CA 1
ATOM 2960 C C . SER A 1 394 ? 1.447 42.665 -25.637 1.00 72.96 394 SER A C 1
ATOM 2961 O O . SER A 1 394 ? 1.550 41.513 -26.073 1.00 69.94 394 SER A O 1
ATOM 2964 N N . THR A 1 395 ? 0.741 42.952 -24.541 1.00 74.25 395 THR A N 1
ATOM 2965 C CA . THR A 1 395 ? 0.112 41.883 -23.773 1.00 72.12 395 THR A CA 1
ATOM 2966 C C . THR A 1 395 ? -1.098 41.303 -24.496 1.00 71.94 395 THR A C 1
ATOM 2967 O O . THR A 1 395 ? -1.405 40.117 -24.327 1.00 69.00 395 THR A O 1
ATOM 2971 N N . VAL A 1 396 ? -1.798 42.112 -25.296 1.00 73.87 396 VAL A N 1
ATOM 2972 C CA . VAL A 1 396 ? -2.916 41.586 -26.075 1.00 71.17 396 VAL A CA 1
ATOM 2973 C C . VAL A 1 396 ? -2.405 40.719 -27.217 1.00 64.43 396 VAL A C 1
ATOM 2974 O O . VAL A 1 396 ? -2.935 39.630 -27.470 1.00 65.41 396 VAL A O 1
ATOM 2978 N N . ARG A 1 397 ? -1.363 41.180 -27.919 1.00 64.64 397 ARG A N 1
ATOM 2979 C CA . ARG A 1 397 ? -0.764 40.372 -28.977 1.00 65.13 397 ARG A CA 1
ATOM 2980 C C . ARG A 1 397 ? -0.304 39.017 -28.458 1.00 62.78 397 ARG A C 1
ATOM 2981 O O . ARG A 1 397 ? -0.356 38.023 -29.190 1.00 62.49 397 ARG A O 1
ATOM 2989 N N . ARG A 1 398 ? 0.146 38.957 -27.204 1.00 63.10 398 ARG A N 1
ATOM 2990 C CA . ARG A 1 398 ? 0.602 37.692 -26.638 1.00 59.90 398 ARG A CA 1
ATOM 2991 C C . ARG A 1 398 ? -0.560 36.725 -26.444 1.00 55.84 398 ARG A C 1
ATOM 2992 O O . ARG A 1 398 ? -0.464 35.546 -26.802 1.00 55.54 398 ARG A O 1
ATOM 3000 N N . ARG A 1 399 ? -1.670 37.208 -25.879 1.00 58.69 399 ARG A N 1
ATOM 3001 C CA . ARG A 1 399 ? -2.827 36.341 -25.681 1.00 57.54 399 ARG A CA 1
ATOM 3002 C C . ARG A 1 399 ? -3.458 35.948 -27.013 1.00 58.00 399 ARG A C 1
ATOM 3003 O O . ARG A 1 399 ? -3.892 34.804 -27.187 1.00 55.07 399 ARG A O 1
ATOM 3011 N N . VAL A 1 400 ? -3.511 36.882 -27.964 1.00 56.99 400 VAL A N 1
ATOM 3012 C CA . VAL A 1 400 ? -4.156 36.605 -29.243 1.00 57.38 400 VAL A CA 1
ATOM 3013 C C . VAL A 1 400 ? -3.323 35.634 -30.071 1.00 54.07 400 VAL A C 1
ATOM 3014 O O . VAL A 1 400 ? -3.859 34.702 -30.684 1.00 60.59 400 VAL A O 1
ATOM 3018 N N . LEU A 1 401 ? -2.002 35.825 -30.099 1.00 55.51 401 LEU A N 1
ATOM 3019 C CA . LEU A 1 401 ? -1.141 34.958 -30.896 1.00 56.95 401 LEU A CA 1
ATOM 3020 C C . LEU A 1 401 ? -0.904 33.600 -30.252 1.00 55.37 401 LEU A C 1
ATOM 3021 O O . LEU A 1 401 ? -0.563 32.649 -30.961 1.00 56.80 401 LEU A O 1
ATOM 3026 N N . GLY A 1 402 ? -1.070 33.484 -28.938 1.00 54.61 402 GLY A N 1
ATOM 3027 C CA . GLY A 1 402 ? -0.913 32.202 -28.282 1.00 53.96 402 GLY A CA 1
ATOM 3028 C C . GLY A 1 402 ? 0.475 31.952 -27.734 1.00 54.31 402 GLY A C 1
ATOM 3029 O O . GLY A 1 402 ? 1.006 30.843 -27.850 1.00 54.07 402 GLY A O 1
ATOM 3030 N N . VAL A 1 403 ? 1.075 32.976 -27.133 1.00 55.26 403 VAL A N 1
ATOM 3031 C CA . VAL A 1 403 ? 2.373 32.863 -26.477 1.00 53.06 403 VAL A CA 1
ATOM 3032 C C . VAL A 1 403 ? 2.195 33.372 -25.053 1.00 54.43 403 VAL A C 1
ATOM 3033 O O . VAL A 1 403 ? 2.084 34.584 -24.831 1.00 54.24 403 VAL A O 1
ATOM 3037 N N . ARG A 1 404 ? 2.170 32.447 -24.093 1.00 54.20 404 ARG A N 1
ATOM 3038 C CA . ARG A 1 404 ? 1.847 32.754 -22.706 1.00 53.97 404 ARG A CA 1
ATOM 3039 C C . ARG A 1 404 ? 2.779 33.817 -22.132 1.00 54.85 404 ARG A C 1
ATOM 3040 O O . ARG A 1 404 ? 3.897 34.035 -22.611 1.00 57.89 404 ARG A O 1
ATOM 3048 N N . LEU A 1 405 ? 2.301 34.476 -21.081 1.00 55.55 405 LEU A N 1
ATOM 3049 C CA . LEU A 1 405 ? 3.077 35.458 -20.339 1.00 59.06 405 LEU A CA 1
ATOM 3050 C C . LEU A 1 405 ? 3.701 34.789 -19.123 1.00 62.23 405 LEU A C 1
ATOM 3051 O O . LEU A 1 405 ? 3.020 34.054 -18.398 1.00 62.93 405 LEU A O 1
ATOM 3056 N N . LEU A 1 406 ? 4.995 35.039 -18.906 1.00 60.66 406 LEU A N 1
ATOM 3057 C CA . LEU A 1 406 ? 5.667 34.490 -17.73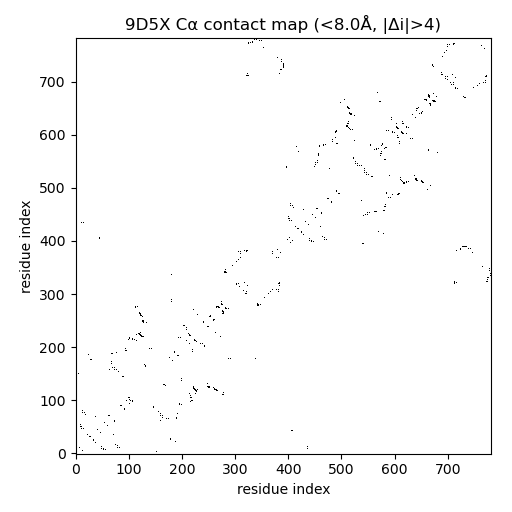6 1.00 63.48 406 LEU A CA 1
ATOM 3058 C C . LEU A 1 406 ? 5.111 35.071 -16.442 1.00 67.42 406 LEU A C 1
ATOM 3059 O O . LEU A 1 406 ? 5.092 34.384 -15.415 1.00 71.69 406 LEU A O 1
ATOM 3064 N N . ILE A 1 407 ? 4.651 36.324 -16.471 1.00 68.64 407 ILE A N 1
ATOM 3065 C CA . ILE A 1 407 ? 4.149 36.949 -15.253 1.00 72.62 407 ILE A CA 1
ATOM 3066 C C . ILE A 1 407 ? 2.808 36.347 -14.849 1.00 78.31 407 ILE A C 1
ATOM 3067 O O . ILE A 1 407 ? 2.466 36.319 -13.661 1.00 84.45 407 ILE A O 1
ATOM 3072 N N . ASP A 1 408 ? 2.034 35.843 -15.814 1.00 75.10 408 ASP A N 1
ATOM 3073 C CA . ASP A 1 408 ? 0.762 35.206 -15.488 1.00 75.56 408 ASP A CA 1
ATOM 3074 C C . ASP A 1 408 ? 0.956 33.821 -14.886 1.00 80.92 408 ASP A C 1
ATOM 3075 O O . ASP A 1 408 ? 0.125 33.376 -14.087 1.00 88.98 408 ASP A O 1
ATOM 3080 N N . ILE A 1 409 ? 2.034 33.128 -15.257 1.00 78.98 409 ILE A N 1
ATOM 3081 C CA . ILE A 1 409 ? 2.322 31.829 -14.658 1.00 80.95 409 ILE A CA 1
ATOM 3082 C C . ILE A 1 409 ? 2.729 31.997 -13.200 1.00 89.61 409 ILE A C 1
ATOM 3083 O O . ILE A 1 409 ? 2.288 31.240 -12.324 1.00 91.84 409 ILE A O 1
ATOM 3088 N N . GLN A 1 410 ? 3.574 32.992 -12.918 1.00 95.21 410 GLN A N 1
ATOM 3089 C CA . GLN A 1 410 ? 4.063 33.207 -11.560 1.00 96.55 410 GLN A CA 1
ATOM 3090 C C . GLN A 1 410 ? 2.953 33.665 -10.624 1.00 104.68 410 GLN A C 1
ATOM 3091 O O . GLN A 1 410 ? 2.960 33.312 -9.440 1.00 103.85 410 GLN A O 1
ATOM 3097 N N . ASN A 1 411 ? 1.992 34.443 -11.130 1.00 115.57 411 ASN A N 1
ATOM 3098 C CA . ASN A 1 411 ? 0.891 34.898 -10.287 1.00 114.15 411 ASN A CA 1
ATOM 3099 C C . ASN A 1 411 ? 0.023 33.738 -9.824 1.00 115.77 411 ASN A C 1
ATOM 3100 O O . ASN A 1 411 ? -0.588 33.811 -8.751 1.00 126.87 411 ASN A O 1
ATOM 3105 N N . SER B 1 2 ? 15.186 -12.822 -0.520 1.00 92.53 2 SER B N 1
ATOM 3106 C CA . SER B 1 2 ? 14.648 -12.129 0.644 1.00 96.33 2 SER B CA 1
ATOM 3107 C C . SER B 1 2 ? 13.386 -11.357 0.283 1.00 99.48 2 SER B C 1
ATOM 3108 O O . SER B 1 2 ? 13.153 -11.054 -0.888 1.00 96.75 2 SER B O 1
ATOM 3111 N N . ARG B 1 3 ? 12.570 -11.044 1.294 1.00 106.48 3 ARG B N 1
ATOM 3112 C CA . ARG B 1 3 ? 11.402 -10.198 1.068 1.00 101.71 3 ARG B CA 1
ATOM 3113 C C . ARG B 1 3 ? 11.800 -8.849 0.488 1.00 103.01 3 ARG B C 1
ATOM 3114 O O . ARG B 1 3 ? 11.060 -8.275 -0.318 1.00 104.89 3 ARG B O 1
ATOM 3122 N N . LEU B 1 4 ? 12.964 -8.332 0.889 1.00 96.14 4 LEU B N 1
ATOM 3123 C CA . LEU B 1 4 ? 13.427 -7.045 0.383 1.00 92.99 4 LEU B CA 1
ATOM 3124 C C . LEU B 1 4 ? 13.706 -7.107 -1.113 1.00 89.87 4 LEU B C 1
ATOM 3125 O O . LEU B 1 4 ? 13.331 -6.197 -1.860 1.00 87.40 4 LEU B O 1
ATOM 3130 N N . TYR B 1 5 ? 14.361 -8.176 -1.569 1.00 89.76 5 TYR B N 1
ATOM 3131 C CA . TYR B 1 5 ? 14.710 -8.287 -2.981 1.00 87.50 5 TYR B CA 1
ATOM 3132 C C . TYR B 1 5 ? 13.507 -8.686 -3.826 1.00 90.55 5 TYR B C 1
ATOM 3133 O O . TYR B 1 5 ? 13.362 -8.218 -4.962 1.00 89.27 5 TYR B O 1
ATOM 3142 N N . LYS B 1 6 ? 12.636 -9.548 -3.293 1.00 91.19 6 LYS B N 1
ATOM 3143 C CA . LYS B 1 6 ? 11.407 -9.888 -4.003 1.00 87.33 6 LYS B CA 1
ATOM 3144 C C . LYS B 1 6 ? 10.517 -8.666 -4.183 1.00 87.89 6 LYS B C 1
ATOM 3145 O O . LYS B 1 6 ? 9.783 -8.574 -5.175 1.00 90.61 6 LYS B O 1
ATOM 3151 N N . ASP B 1 7 ? 10.566 -7.723 -3.240 1.00 87.58 7 ASP B N 1
ATOM 3152 C CA . ASP B 1 7 ? 9.802 -6.489 -3.381 1.00 88.36 7 ASP B CA 1
ATOM 3153 C C . ASP B 1 7 ? 10.320 -5.643 -4.537 1.00 89.84 7 ASP B C 1
ATOM 3154 O O . ASP B 1 7 ? 9.535 -4.970 -5.213 1.00 92.31 7 ASP B O 1
ATOM 3159 N N . ILE B 1 8 ? 11.632 -5.668 -4.781 1.00 88.96 8 ILE B N 1
ATOM 3160 C CA . ILE B 1 8 ? 12.197 -4.910 -5.892 1.00 88.43 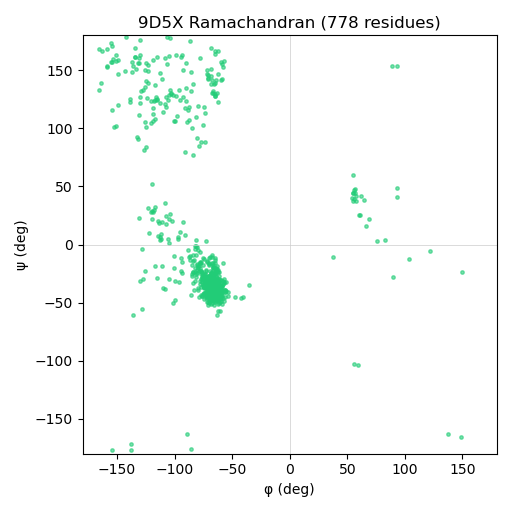8 ILE B CA 1
ATOM 3161 C C . ILE B 1 8 ? 11.864 -5.573 -7.222 1.00 91.05 8 ILE B C 1
ATOM 3162 O O . ILE B 1 8 ? 11.664 -4.890 -8.234 1.00 89.83 8 ILE B O 1
ATOM 3167 N N . CYS B 1 9 ? 11.786 -6.905 -7.245 1.00 88.33 9 CYS B N 1
ATOM 3168 C CA . CYS B 1 9 ? 11.530 -7.630 -8.484 1.00 87.54 9 CYS B CA 1
ATOM 3169 C C . CYS B 1 9 ? 10.061 -7.635 -8.882 1.00 90.07 9 CYS B C 1
ATOM 3170 O O . CYS B 1 9 ? 9.756 -7.913 -10.046 1.00 90.85 9 CYS B O 1
ATOM 3173 N N . SER B 1 10 ? 9.151 -7.345 -7.954 1.00 93.02 10 SER B N 1
ATOM 3174 C CA . SER B 1 10 ? 7.730 -7.385 -8.273 1.00 94.47 10 SER B CA 1
ATOM 3175 C C . SER B 1 10 ? 7.384 -6.320 -9.306 1.00 94.00 10 SER B C 1
ATOM 3176 O O . SER B 1 10 ? 7.880 -5.191 -9.250 1.00 92.67 10 SER B O 1
ATOM 3179 N N . LEU B 1 11 ? 6.527 -6.691 -10.261 1.00 97.10 11 LEU B N 1
ATOM 3180 C CA . LEU B 1 11 ? 6.129 -5.752 -11.302 1.00 96.11 11 LEU B CA 1
ATOM 3181 C C . LEU B 1 11 ? 5.349 -4.570 -10.743 1.00 97.15 11 LEU B C 1
ATOM 3182 O O . LEU B 1 11 ? 5.274 -3.528 -11.401 1.00 95.80 11 LEU B O 1
ATOM 3187 N N . ARG B 1 12 ? 4.774 -4.706 -9.546 1.00 97.85 12 ARG B N 1
ATOM 3188 C CA . ARG B 1 12 ? 4.074 -3.584 -8.927 1.00 101.85 12 ARG B CA 1
ATOM 3189 C C . ARG B 1 12 ? 5.022 -2.417 -8.682 1.00 102.86 12 ARG B C 1
ATOM 3190 O O . ARG B 1 12 ? 4.735 -1.278 -9.064 1.00 104.95 12 ARG B O 1
ATOM 3198 N N . THR B 1 13 ? 6.166 -2.686 -8.047 1.00 96.12 13 THR B N 1
ATOM 3199 C CA . THR B 1 13 ? 7.116 -1.616 -7.767 1.00 95.31 13 THR B CA 1
ATOM 3200 C C . THR B 1 13 ? 7.891 -1.208 -9.014 1.00 93.10 13 THR B C 1
ATOM 3201 O O . THR B 1 13 ? 8.262 -0.036 -9.152 1.00 91.56 13 THR B O 1
ATOM 3205 N N . LEU B 1 14 ? 8.149 -2.151 -9.924 1.00 95.30 14 LEU B N 1
ATOM 3206 C CA . LEU B 1 14 ? 8.840 -1.813 -11.165 1.00 96.01 14 LEU B CA 1
ATOM 3207 C C . LEU B 1 14 ? 7.984 -0.897 -12.033 1.00 99.64 14 LEU B C 1
ATOM 3208 O O . LEU B 1 14 ? 8.440 0.167 -12.470 1.00 100.05 14 LEU B O 1
ATOM 3213 N N . TYR B 1 15 ? 6.737 -1.296 -12.295 1.00 97.10 15 TYR B N 1
ATOM 3214 C CA . TYR B 1 15 ? 5.819 -0.420 -13.017 1.00 104.05 15 TYR B CA 1
ATOM 3215 C C . TYR B 1 15 ? 5.596 0.877 -12.249 1.00 102.62 15 TYR B C 1
ATOM 3216 O O . TYR B 1 15 ? 5.516 1.958 -12.847 1.00 104.92 15 TYR B O 1
ATOM 3225 N N . GLY B 1 16 ? 5.510 0.791 -10.919 1.00 99.88 16 GLY B N 1
ATOM 3226 C CA . GLY B 1 16 ? 5.392 1.997 -10.118 1.00 100.45 16 GLY B CA 1
ATOM 3227 C C . GLY B 1 16 ? 6.584 2.922 -10.264 1.00 103.18 16 GLY B C 1
ATOM 3228 O O . GLY B 1 16 ? 6.438 4.146 -10.189 1.00 106.11 16 GLY B O 1
ATOM 3229 N N . ALA B 1 17 ? 7.773 2.359 -10.481 1.00 106.27 17 ALA B N 1
ATOM 3230 C CA . ALA B 1 17 ? 8.962 3.181 -10.677 1.00 105.75 17 ALA B CA 1
ATOM 3231 C C . ALA B 1 17 ? 9.019 3.782 -12.073 1.00 108.37 17 ALA B C 1
ATOM 3232 O O . ALA B 1 17 ? 9.586 4.866 -12.252 1.00 110.28 17 ALA B O 1
ATOM 3234 N N . TRP B 1 18 ? 8.443 3.103 -13.069 1.00 104.00 18 TRP B N 1
ATOM 3235 C CA . TRP B 1 18 ? 8.506 3.609 -14.436 1.00 107.64 18 TRP B CA 1
ATOM 3236 C C . TRP B 1 18 ? 7.769 4.933 -14.581 1.00 112.98 18 TRP B C 1
ATOM 3237 O O . TRP B 1 18 ? 8.185 5.793 -15.365 1.00 114.03 18 TRP B O 1
ATOM 3248 N N . ARG B 1 19 ? 6.680 5.117 -13.832 1.00 126.19 19 ARG B N 1
ATOM 3249 C CA . ARG B 1 19 ? 5.916 6.355 -13.933 1.00 132.39 19 ARG B CA 1
ATOM 3250 C C . ARG B 1 19 ? 6.725 7.545 -13.433 1.00 135.69 19 ARG B C 1
ATOM 3251 O O . ARG B 1 19 ? 6.678 8.629 -14.026 1.00 140.66 19 ARG B O 1
ATOM 3259 N N . LYS B 1 20 ? 7.476 7.360 -12.344 1.00 117.48 20 LYS B N 1
ATOM 3260 C CA . LYS B 1 20 ? 8.329 8.431 -11.842 1.00 115.59 20 LYS B CA 1
ATOM 3261 C C . LYS B 1 20 ? 9.437 8.763 -12.833 1.00 116.62 20 LYS B C 1
ATOM 3262 O O . LYS B 1 20 ? 9.778 9.937 -13.022 1.00 116.94 20 LYS B O 1
ATOM 3268 N N . VAL B 1 21 ? 10.010 7.741 -13.472 1.00 113.70 21 VAL B N 1
ATOM 3269 C CA . VAL B 1 21 ? 11.021 7.976 -14.501 1.00 112.55 21 VAL B CA 1
ATOM 3270 C C . VAL B 1 21 ? 10.408 8.718 -15.683 1.00 117.53 21 VAL B C 1
ATOM 3271 O O . VAL B 1 21 ? 11.050 9.580 -16.298 1.00 117.56 21 VAL B O 1
ATOM 3275 N N . ARG B 1 22 ? 9.154 8.400 -16.012 1.00 120.96 22 ARG B N 1
ATOM 3276 C CA . ARG B 1 22 ? 8.471 9.077 -17.110 1.00 121.36 22 ARG B CA 1
ATOM 3277 C C . ARG B 1 22 ? 8.262 10.556 -16.809 1.00 123.54 22 ARG B C 1
ATOM 3278 O O . ARG B 1 22 ? 8.488 11.409 -17.674 1.00 123.25 22 ARG B O 1
ATOM 3286 N N . SER B 1 23 ? 7.829 10.877 -15.587 1.00 122.21 23 SER B N 1
ATOM 3287 C CA . SER B 1 23 ? 7.574 12.270 -15.233 1.00 122.53 23 SER B CA 1
ATOM 3288 C C . SER B 1 23 ? 8.863 13.081 -15.225 1.00 124.70 23 SER B C 1
ATOM 3289 O O . SER B 1 23 ? 8.913 14.190 -15.769 1.00 126.02 23 SER B O 1
ATOM 3292 N N . SER B 1 24 ? 9.919 12.536 -14.613 1.00 124.59 24 SER B N 1
ATOM 3293 C CA . SER B 1 24 ? 11.203 13.229 -14.569 1.00 122.79 24 SER B CA 1
ATOM 3294 C C . SER B 1 24 ? 11.724 13.544 -15.965 1.00 126.49 24 SER B C 1
ATOM 3295 O O . SER B 1 24 ? 12.414 14.552 -16.159 1.00 123.94 24 SER B O 1
ATOM 3298 N N . ALA B 1 25 ? 11.402 12.700 -16.946 1.00 130.71 25 ALA B N 1
ATOM 3299 C CA . ALA B 1 25 ? 11.806 12.954 -18.324 1.00 133.64 25 ALA B CA 1
ATOM 3300 C C . ALA B 1 25 ? 10.948 14.036 -18.970 1.00 133.05 25 ALA B C 1
ATOM 3301 O O . ALA B 1 25 ? 11.474 14.927 -19.646 1.00 135.73 25 ALA B O 1
ATOM 3303 N N . PHE B 1 26 ? 9.628 13.978 -18.769 1.00 131.79 26 PHE B N 1
ATOM 3304 C CA . PHE B 1 26 ? 8.745 14.974 -19.371 1.00 133.30 26 PHE B CA 1
ATOM 3305 C C . PHE B 1 26 ? 8.966 16.359 -18.777 1.00 138.29 26 PHE B C 1
ATOM 3306 O O . PHE B 1 26 ? 8.700 17.365 -19.444 1.00 132.91 26 PHE B O 1
ATOM 3314 N N . LEU B 1 27 ? 9.450 16.434 -17.536 1.00 133.53 27 LEU B N 1
ATOM 3315 C CA . LEU B 1 27 ? 9.789 17.716 -16.929 1.00 133.00 27 LEU B CA 1
ATOM 3316 C C . LEU B 1 27 ? 11.057 18.328 -17.513 1.00 130.30 27 LEU B C 1
ATOM 3317 O O . LEU B 1 27 ? 11.487 19.387 -17.041 1.00 120.20 27 LEU B O 1
ATOM 3322 N N . SER B 1 28 ? 11.659 17.695 -18.516 1.00 141.02 28 SER B N 1
ATOM 3323 C CA . SER B 1 28 ? 12.840 18.211 -19.188 1.00 130.66 28 SER B CA 1
ATOM 3324 C C . SER B 1 28 ? 12.466 18.731 -20.569 1.00 133.34 28 SER B C 1
ATOM 3325 O O . SER B 1 28 ? 11.479 18.296 -21.170 1.00 130.76 28 SER B O 1
ATOM 3328 N N . SER B 1 29 ? 13.274 19.666 -21.072 1.00 123.03 29 SER B N 1
ATOM 3329 C CA . SER B 1 29 ? 12.976 20.295 -22.353 1.00 123.20 29 SER B CA 1
ATOM 3330 C C . SER B 1 29 ? 13.398 19.435 -23.536 1.00 126.88 29 SER B C 1
ATOM 3331 O O . SER B 1 29 ? 12.837 19.580 -24.629 1.00 130.48 29 SER B O 1
ATOM 3334 N N . SER B 1 30 ? 14.370 18.545 -23.344 1.00 127.76 30 SER B N 1
ATOM 3335 C CA . SER B 1 30 ? 14.911 17.770 -24.455 1.00 128.48 30 SER B CA 1
ATOM 3336 C C . SER B 1 30 ? 13.856 16.838 -25.036 1.00 134.31 30 SER B C 1
ATOM 3337 O O . SER B 1 30 ? 13.220 16.068 -24.310 1.00 131.87 30 SER B O 1
ATOM 3340 N N . ASP B 1 31 ? 13.674 16.912 -26.358 1.00 140.42 31 ASP B N 1
ATOM 3341 C CA . ASP B 1 31 ? 12.712 16.039 -27.022 1.00 136.61 31 ASP B CA 1
ATOM 3342 C C . ASP B 1 31 ? 13.221 14.606 -27.111 1.00 138.31 31 ASP B C 1
ATOM 3343 O O . ASP B 1 31 ? 12.418 13.667 -27.112 1.00 140.11 31 ASP B O 1
ATOM 3348 N N . GLU B 1 32 ? 14.541 14.419 -27.190 1.00 135.58 32 GLU B N 1
ATOM 3349 C CA . GLU B 1 32 ? 15.096 13.070 -27.251 1.00 134.19 32 GLU B CA 1
ATOM 3350 C C . GLU B 1 32 ? 14.812 12.300 -25.968 1.00 131.42 32 GLU B C 1
ATOM 3351 O O . GLU B 1 32 ? 14.544 11.093 -26.006 1.00 130.80 32 GLU B O 1
ATOM 3357 N N . ILE B 1 33 ? 14.860 12.980 -24.822 1.00 131.73 33 ILE B N 1
ATOM 3358 C CA . ILE B 1 33 ? 14.566 12.319 -23.556 1.00 127.45 33 ILE B CA 1
ATOM 3359 C C . ILE B 1 33 ? 13.082 11.978 -23.466 1.00 127.50 33 ILE B C 1
ATOM 3360 O O . ILE B 1 33 ? 12.703 10.936 -22.918 1.00 123.19 33 ILE B O 1
ATOM 3365 N N . ARG B 1 34 ? 12.221 12.841 -24.012 1.00 126.25 34 ARG B N 1
ATOM 3366 C CA . ARG B 1 34 ? 10.789 12.564 -23.981 1.00 129.66 34 ARG B CA 1
ATOM 3367 C C . ARG B 1 34 ? 10.409 11.447 -24.945 1.00 124.26 34 ARG B C 1
ATOM 3368 O O . ARG B 1 34 ? 9.469 10.691 -24.671 1.00 121.47 34 ARG B O 1
ATOM 3376 N N . ARG B 1 35 ? 11.118 11.321 -26.068 1.00 125.90 35 ARG B N 1
ATOM 3377 C CA . ARG B 1 35 ? 10.820 10.255 -27.016 1.00 125.39 35 ARG B CA 1
ATOM 3378 C C . ARG B 1 35 ? 11.468 8.933 -26.628 1.00 119.22 35 ARG B C 1
ATOM 3379 O O . ARG B 1 35 ? 10.986 7.876 -27.051 1.00 116.85 35 ARG B O 1
ATOM 3387 N N . GLU B 1 36 ? 12.547 8.966 -25.841 1.00 120.50 36 GLU B N 1
ATOM 3388 C CA . GLU B 1 36 ? 13.147 7.725 -25.363 1.00 114.63 36 GLU B CA 1
ATOM 3389 C C . GLU B 1 36 ? 12.196 6.984 -24.435 1.00 114.53 36 GLU B C 1
ATOM 3390 O O . GLU B 1 36 ? 12.111 5.751 -24.475 1.00 112.45 36 GLU B O 1
ATOM 3396 N N . ALA B 1 37 ? 11.469 7.721 -23.594 1.00 120.32 37 ALA B N 1
ATOM 3397 C CA . ALA B 1 37 ? 10.463 7.094 -22.744 1.00 117.86 37 ALA B CA 1
ATOM 3398 C C . ALA B 1 37 ? 9.307 6.540 -23.564 1.00 121.86 37 ALA B C 1
ATOM 3399 O O . ALA B 1 37 ? 8.671 5.564 -23.154 1.00 121.99 37 ALA B O 1
ATOM 3401 N N . GLU B 1 38 ? 9.032 7.133 -24.728 1.00 118.96 38 GLU B N 1
ATOM 3402 C CA . GLU B 1 38 ? 7.903 6.690 -25.537 1.00 118.30 38 GLU B CA 1
ATOM 3403 C C . GLU B 1 38 ? 8.168 5.348 -26.208 1.00 119.32 38 GLU B C 1
ATOM 3404 O O . GLU B 1 38 ? 7.237 4.550 -26.372 1.00 124.66 38 GLU B O 1
ATOM 3410 N N . GLU B 1 39 ? 9.413 5.077 -26.605 1.00 116.91 39 GLU B N 1
ATOM 3411 C CA . GLU B 1 39 ? 9.713 3.804 -27.252 1.00 116.23 39 GLU B CA 1
ATOM 3412 C C . GLU B 1 39 ? 9.738 2.659 -26.245 1.00 118.62 39 GLU B C 1
ATOM 3413 O O . GLU B 1 39 ? 9.251 1.562 -26.542 1.00 121.03 39 GLU B O 1
ATOM 3419 N N . PHE B 1 40 ? 10.321 2.884 -25.064 1.00 115.82 40 PHE B N 1
ATOM 3420 C CA . PHE B 1 40 ? 10.187 1.913 -23.984 1.00 116.95 40 PHE B CA 1
ATOM 3421 C C . PHE B 1 40 ? 8.717 1.667 -23.672 1.00 119.30 40 PHE B C 1
ATOM 3422 O O . PHE B 1 40 ? 8.306 0.530 -23.413 1.00 119.12 40 PHE B O 1
ATOM 3430 N N . GLU B 1 41 ? 7.908 2.728 -23.709 1.00 125.05 41 GLU B N 1
ATOM 3431 C CA . GLU B 1 41 ? 6.473 2.594 -23.493 1.00 130.19 41 GLU B CA 1
ATOM 3432 C C . GLU B 1 41 ? 5.806 1.805 -24.614 1.00 130.28 41 GLU B C 1
ATOM 3433 O O . GLU B 1 41 ? 4.794 1.136 -24.379 1.00 123.76 41 GLU B O 1
ATOM 3439 N N . SER B 1 42 ? 6.356 1.864 -25.830 1.00 130.92 42 SER B N 1
ATOM 3440 C CA . SER B 1 42 ? 5.769 1.139 -26.951 1.00 123.96 42 SER B CA 1
ATOM 3441 C C . SER B 1 42 ? 5.839 -0.372 -26.767 1.00 119.65 42 SER B C 1
ATOM 3442 O O . SER B 1 42 ? 5.085 -1.100 -27.420 1.00 122.88 42 SER B O 1
ATOM 3445 N N . ARG B 1 43 ? 6.727 -0.858 -25.897 1.00 122.62 43 ARG B N 1
ATOM 3446 C CA . ARG B 1 43 ? 6.838 -2.277 -25.585 1.00 120.06 43 ARG B CA 1
ATOM 3447 C C . ARG B 1 43 ? 6.518 -2.548 -24.118 1.00 116.34 43 ARG B C 1
ATOM 3448 O O . ARG B 1 43 ? 7.071 -3.471 -23.521 1.00 114.60 43 ARG B O 1
ATOM 3456 N N . LEU B 1 44 ? 5.612 -1.756 -23.544 1.00 115.96 44 LEU B N 1
ATOM 3457 C CA . LEU B 1 44 ? 5.392 -1.759 -22.097 1.00 118.26 44 LEU B CA 1
ATOM 3458 C C . LEU B 1 44 ? 5.245 -3.139 -21.459 1.00 120.04 44 LEU B C 1
ATOM 3459 O O . LEU B 1 44 ? 5.854 -3.355 -20.398 1.00 118.70 44 LEU B O 1
ATOM 3464 N N . PRO B 1 45 ? 4.477 -4.102 -22.012 1.00 114.83 45 PRO B N 1
ATOM 3465 C CA . PRO B 1 45 ? 4.372 -5.407 -21.343 1.00 113.36 45 PRO B CA 1
ATOM 3466 C C . PRO B 1 45 ? 5.707 -6.131 -21.243 1.00 114.45 45 PRO B C 1
ATOM 3467 O O . PRO B 1 45 ? 6.158 -6.459 -20.140 1.00 110.22 45 PRO B O 1
ATOM 3471 N N . ASP B 1 46 ? 6.356 -6.371 -22.381 1.00 119.46 46 ASP B N 1
ATOM 3472 C CA . ASP B 1 46 ? 7.573 -7.171 -22.397 1.00 113.88 46 ASP B CA 1
ATOM 3473 C C . ASP B 1 46 ? 8.814 -6.390 -21.983 1.00 115.36 46 ASP B C 1
ATOM 3474 O O . ASP B 1 46 ? 9.825 -7.007 -21.630 1.00 115.82 46 ASP B O 1
ATOM 3479 N N . SER B 1 47 ? 8.765 -5.057 -22.007 1.00 112.90 47 SER B N 1
ATOM 3480 C CA . SER B 1 47 ? 9.955 -4.271 -21.695 1.00 105.65 47 SER B CA 1
ATOM 3481 C C . SER B 1 47 ? 10.262 -4.266 -20.201 1.00 103.14 47 SER B C 1
ATOM 3482 O O . SER B 1 47 ? 11.434 -4.291 -19.808 1.00 100.18 47 SER B O 1
ATOM 3485 N N . LEU B 1 48 ? 9.233 -4.232 -19.355 1.00 104.27 48 LEU B N 1
ATOM 3486 C CA . LEU B 1 48 ? 9.439 -4.298 -17.912 1.00 100.58 48 LEU B CA 1
ATOM 3487 C C . LEU B 1 48 ? 9.567 -5.724 -17.398 1.00 97.97 48 LEU B C 1
ATOM 3488 O O . LEU B 1 48 ? 10.217 -5.946 -16.371 1.00 97.84 48 LEU B O 1
ATOM 3493 N N . ILE B 1 49 ? 8.967 -6.695 -18.089 1.00 101.08 49 ILE B N 1
ATOM 3494 C CA . ILE B 1 49 ? 9.130 -8.089 -17.695 1.00 98.15 49 ILE B CA 1
ATOM 3495 C C . ILE B 1 49 ? 10.555 -8.555 -17.966 1.00 96.27 49 ILE B C 1
ATOM 3496 O O . ILE B 1 49 ? 11.091 -9.398 -17.235 1.00 96.49 49 ILE B O 1
ATOM 3501 N N . GLU B 1 50 ? 11.200 -8.010 -19.002 1.00 97.09 50 GLU B N 1
ATOM 3502 C CA . GLU B 1 50 ? 12.607 -8.319 -19.239 1.00 97.03 50 GLU B CA 1
ATOM 3503 C C . GLU B 1 50 ? 13.473 -7.863 -18.072 1.00 92.82 50 GLU B C 1
ATOM 3504 O O . GLU B 1 50 ? 14.434 -8.545 -17.699 1.00 91.74 50 GLU B O 1
ATOM 3510 N N . ILE B 1 51 ? 13.148 -6.709 -17.486 1.00 95.99 51 ILE B N 1
ATOM 3511 C CA . ILE B 1 51 ? 13.879 -6.236 -16.313 1.00 92.93 51 ILE B CA 1
ATOM 3512 C C . ILE B 1 51 ? 13.594 -7.134 -15.116 1.00 92.71 51 ILE B C 1
ATOM 3513 O O . ILE B 1 51 ? 14.512 -7.546 -14.395 1.00 90.91 51 ILE B O 1
ATOM 3518 N N . GLN B 1 52 ? 12.317 -7.449 -14.888 1.00 89.62 52 GLN B N 1
ATOM 3519 C CA . GLN B 1 52 ? 11.947 -8.299 -13.759 1.00 91.60 52 GLN B CA 1
ATOM 3520 C C . GLN B 1 52 ? 12.591 -9.674 -13.865 1.00 91.62 52 GLN B C 1
ATOM 3521 O O . GLN B 1 52 ? 13.057 -10.229 -12.863 1.00 91.71 52 GLN B O 1
ATOM 3527 N N . HIS B 1 53 ? 12.630 -10.238 -15.073 1.00 92.60 53 HIS B N 1
ATOM 3528 C CA . HIS B 1 53 ? 13.216 -11.563 -15.247 1.00 95.93 53 HIS B CA 1
ATOM 3529 C C . HIS B 1 53 ? 14.714 -11.546 -14.966 1.00 92.53 53 HIS B C 1
ATOM 3530 O O . HIS B 1 53 ? 15.251 -12.489 -14.373 1.00 92.34 53 HIS B O 1
ATOM 3537 N N . ALA B 1 54 ? 15.405 -10.479 -15.377 1.00 92.51 54 ALA B N 1
ATOM 3538 C CA . ALA B 1 54 ? 16.843 -10.395 -15.149 1.00 94.92 54 ALA B CA 1
ATOM 3539 C C . ALA B 1 54 ? 17.168 -10.178 -13.677 1.00 97.11 54 ALA B C 1
ATOM 3540 O O . ALA B 1 54 ? 18.184 -10.686 -13.188 1.00 94.98 54 ALA B O 1
ATOM 3542 N N . LEU B 1 55 ? 16.325 -9.436 -12.957 1.00 94.14 55 LEU B N 1
ATOM 3543 C CA . LEU B 1 55 ? 16.560 -9.237 -11.531 1.00 91.90 55 LEU B CA 1
ATOM 3544 C C . LEU B 1 55 ? 16.324 -10.525 -10.752 1.00 92.79 55 LEU B C 1
ATOM 3545 O O . LEU B 1 55 ? 17.019 -10.797 -9.766 1.00 92.55 55 LEU B O 1
ATOM 3550 N N . SER B 1 56 ? 15.347 -11.329 -11.178 1.00 90.67 56 SER B N 1
ATOM 3551 C CA . SER B 1 56 ? 15.127 -12.623 -10.539 1.00 93.10 56 SER B CA 1
ATOM 3552 C C . SER B 1 56 ? 16.319 -13.547 -10.755 1.00 93.43 56 SER B C 1
ATOM 3553 O O . SER B 1 56 ? 16.693 -14.312 -9.858 1.00 93.47 56 SER B O 1
ATOM 3556 N N . LYS B 1 57 ? 16.927 -13.490 -11.938 1.00 93.07 57 LYS B N 1
ATOM 3557 C CA . LYS B 1 57 ? 18.146 -14.235 -12.219 1.00 92.81 57 LYS B CA 1
ATOM 3558 C C . LYS B 1 57 ? 19.393 -13.538 -11.693 1.00 94.28 57 LYS B C 1
ATOM 3559 O O . LYS B 1 57 ? 20.494 -14.080 -11.845 1.00 95.17 57 LYS B O 1
ATOM 3565 N N . GLN B 1 58 ? 19.243 -12.358 -11.087 1.00 93.22 58 GLN B N 1
ATOM 3566 C CA . GLN B 1 58 ? 20.363 -11.579 -10.555 1.00 91.31 58 GLN B CA 1
ATOM 3567 C C . GLN B 1 58 ? 21.406 -11.295 -11.634 1.00 96.26 58 GLN B C 1
ATOM 3568 O O . GLN B 1 58 ? 22.614 -11.336 -11.386 1.00 92.29 58 GLN B O 1
ATOM 3574 N N . ILE B 1 59 ? 20.932 -11.006 -12.844 1.00 97.32 59 ILE B N 1
ATOM 3575 C CA . ILE B 1 59 ? 21.778 -10.627 -13.970 1.00 95.25 59 ILE B CA 1
ATOM 3576 C C . ILE B 1 59 ? 21.570 -9.140 -14.218 1.00 91.10 59 ILE B C 1
ATOM 3577 O O . ILE B 1 59 ? 20.452 -8.705 -14.520 1.00 91.03 59 ILE B O 1
ATOM 3582 N N . PHE B 1 60 ? 22.644 -8.358 -14.089 1.00 92.13 60 PHE B N 1
ATOM 3583 C CA . PHE B 1 60 ? 22.557 -6.903 -14.106 1.00 92.51 60 PHE B CA 1
ATOM 3584 C C . PHE B 1 60 ? 23.239 -6.283 -15.322 1.00 95.29 60 PHE B C 1
ATOM 3585 O O . PHE B 1 60 ? 23.538 -5.084 -15.312 1.00 96.78 60 PHE B O 1
ATOM 3593 N N . ILE B 1 61 ? 23.487 -7.069 -16.372 1.00 93.91 61 ILE B N 1
ATOM 3594 C CA . ILE B 1 61 ? 24.171 -6.537 -17.545 1.00 98.91 61 ILE B CA 1
ATOM 3595 C C . ILE B 1 61 ? 23.331 -5.496 -18.274 1.00 101.04 61 ILE B C 1
ATOM 3596 O O . ILE B 1 61 ? 23.875 -4.701 -19.048 1.00 101.54 61 ILE B O 1
ATOM 3601 N N . PHE B 1 62 ? 22.017 -5.474 -18.042 1.00 101.60 62 PHE B N 1
ATOM 3602 C CA . PHE B 1 62 ? 21.149 -4.494 -18.682 1.00 99.36 62 PHE B CA 1
ATOM 3603 C C . PHE B 1 62 ? 21.358 -3.081 -18.153 1.00 98.46 62 PHE B C 1
ATOM 3604 O O . PHE B 1 62 ? 20.841 -2.132 -18.752 1.00 96.92 62 PHE B O 1
ATOM 3612 N N . LEU B 1 63 ? 22.096 -2.915 -17.051 1.00 100.87 63 LEU B N 1
ATOM 3613 C CA . LEU B 1 63 ? 22.332 -1.584 -16.505 1.00 98.04 63 LEU B CA 1
ATOM 3614 C C . LEU B 1 63 ? 23.296 -0.770 -17.359 1.00 98.68 63 LEU B C 1
ATOM 3615 O O . LEU B 1 63 ? 23.286 0.463 -17.277 1.00 94.83 63 LEU B O 1
ATOM 3620 N N . GLN B 1 64 ? 24.124 -1.425 -18.166 1.00 106.48 64 GLN B N 1
ATOM 3621 C CA . GLN B 1 64 ? 25.061 -0.727 -19.041 1.00 103.05 64 GLN B CA 1
ATOM 3622 C C . GLN B 1 64 ? 24.344 -0.084 -20.222 1.00 102.50 64 GLN B C 1
ATOM 3623 O O . GLN B 1 64 ? 24.947 0.663 -20.992 1.00 104.65 64 GLN B O 1
ATOM 3629 N N . VAL B 1 81 ? 23.682 11.691 -21.554 1.00 101.06 81 VAL B N 1
ATOM 3630 C CA . VAL B 1 81 ? 23.670 12.616 -20.428 1.00 101.30 81 VAL B CA 1
ATOM 3631 C C . VAL B 1 81 ? 22.908 12.001 -19.254 1.00 100.45 81 VAL B C 1
ATOM 3632 O O . VAL B 1 81 ? 23.267 12.205 -18.094 1.00 98.90 81 VAL B O 1
ATOM 3636 N N . LEU B 1 82 ? 21.864 11.237 -19.560 1.00 96.76 82 LEU B N 1
ATOM 3637 C CA . LEU B 1 82 ? 21.085 10.534 -18.554 1.00 92.60 82 LEU B CA 1
ATOM 3638 C C . LEU B 1 82 ? 21.415 9.047 -18.564 1.00 89.67 82 LEU B C 1
ATOM 3639 O O . LEU B 1 82 ? 21.975 8.512 -19.525 1.00 89.80 82 LEU B O 1
ATOM 3644 N N . ALA B 1 83 ? 21.059 8.382 -17.471 1.00 86.76 83 ALA B N 1
ATOM 3645 C CA . ALA B 1 83 ? 21.171 6.937 -17.419 1.00 87.04 83 ALA B CA 1
ATOM 3646 C C . ALA B 1 83 ? 20.101 6.304 -18.308 1.00 93.45 83 ALA B C 1
ATOM 3647 O O . ALA B 1 83 ? 19.028 6.881 -18.505 1.00 95.07 83 ALA B O 1
ATOM 3649 N N . PRO B 1 84 ? 20.378 5.129 -18.872 1.00 88.05 84 PRO B N 1
ATOM 3650 C CA . PRO B 1 84 ? 19.350 4.435 -19.656 1.00 85.88 84 PRO B CA 1
ATOM 3651 C C . PRO B 1 84 ? 18.117 4.150 -18.811 1.00 85.82 84 PRO B C 1
ATOM 3652 O O . PRO B 1 84 ? 18.182 4.059 -17.583 1.00 83.64 84 PRO B O 1
ATOM 3656 N N . ILE B 1 85 ? 16.976 4.017 -19.491 1.00 86.45 85 ILE B N 1
ATOM 3657 C CA . ILE B 1 85 ? 15.709 3.829 -18.782 1.00 85.22 85 ILE B CA 1
ATOM 3658 C C . ILE B 1 85 ? 15.695 2.552 -17.951 1.00 81.62 85 ILE B C 1
ATOM 3659 O O . ILE B 1 85 ? 15.258 2.606 -16.788 1.00 81.00 85 ILE B O 1
ATOM 3664 N N . PRO B 1 86 ? 16.136 1.389 -18.454 1.00 81.74 86 PRO B N 1
ATOM 3665 C CA . PRO B 1 86 ? 16.222 0.218 -17.564 1.00 82.13 86 PRO B CA 1
ATOM 3666 C C . PRO B 1 86 ? 17.072 0.470 -16.332 1.00 82.26 86 PRO B C 1
ATOM 3667 O O . PRO B 1 86 ? 16.721 0.020 -15.235 1.00 80.85 86 PRO B O 1
ATOM 3671 N N . ASN B 1 87 ? 18.186 1.190 -16.485 1.00 82.66 87 ASN B N 1
ATOM 3672 C CA . ASN B 1 87 ? 18.974 1.586 -15.324 1.00 79.43 87 ASN B CA 1
ATOM 3673 C C . ASN B 1 87 ? 18.209 2.580 -14.458 1.00 78.03 87 ASN B C 1
ATOM 3674 O O . ASN B 1 87 ? 18.214 2.471 -13.226 1.00 77.69 87 ASN B O 1
ATOM 3679 N N . ARG B 1 88 ? 17.538 3.545 -15.087 1.00 79.60 88 ARG B N 1
ATOM 3680 C CA . ARG B 1 88 ? 16.835 4.581 -14.336 1.00 79.23 88 ARG B CA 1
ATOM 3681 C C . ARG B 1 88 ? 15.668 4.001 -13.547 1.00 80.22 88 ARG B C 1
ATOM 3682 O O . ARG B 1 88 ? 15.373 4.457 -12.435 1.00 79.30 88 ARG B O 1
ATOM 3690 N N . VAL B 1 89 ? 14.990 2.995 -14.102 1.00 81.48 89 VAL B N 1
ATOM 3691 C CA . VAL B 1 89 ? 13.850 2.398 -13.413 1.00 81.06 89 VAL B CA 1
ATOM 3692 C C . VAL B 1 89 ? 14.316 1.562 -12.230 1.00 79.27 89 VAL B C 1
ATOM 3693 O O . VAL B 1 89 ? 13.716 1.603 -11.148 1.00 79.68 89 VAL B O 1
ATOM 3697 N N . VAL B 1 90 ? 15.391 0.790 -12.411 1.00 80.65 90 VAL B N 1
ATOM 3698 C CA . VAL B 1 90 ? 15.908 -0.035 -11.324 1.00 79.14 90 VAL B CA 1
ATOM 3699 C C . VAL B 1 90 ? 16.371 0.838 -10.164 1.00 77.73 90 VAL B C 1
ATOM 3700 O O . VAL B 1 90 ? 16.180 0.492 -8.992 1.00 78.88 90 VAL B O 1
ATOM 3704 N N . GLN B 1 91 ? 16.975 1.989 -10.469 1.00 75.87 91 GLN B N 1
ATOM 3705 C CA . GLN B 1 91 ? 17.359 2.922 -9.414 1.00 77.26 91 GLN B CA 1
ATOM 3706 C C . GLN B 1 91 ? 16.133 3.432 -8.666 1.00 79.25 91 GLN B C 1
ATOM 3707 O O . GLN B 1 91 ? 16.123 3.490 -7.430 1.00 77.48 91 GLN B O 1
ATOM 3713 N N . ARG B 1 92 ? 15.086 3.806 -9.404 1.00 79.62 92 ARG B N 1
ATOM 3714 C CA . ARG B 1 92 ? 13.874 4.310 -8.765 1.00 81.46 92 ARG B CA 1
ATOM 3715 C C . ARG B 1 92 ? 13.170 3.214 -7.973 1.00 81.93 92 ARG B C 1
ATOM 3716 O O . ARG B 1 92 ? 12.635 3.470 -6.887 1.00 83.33 92 ARG B O 1
ATOM 3724 N N . ALA B 1 93 ? 13.158 1.987 -8.499 1.00 80.69 93 ALA B N 1
ATOM 3725 C CA . ALA B 1 93 ? 12.548 0.878 -7.773 1.00 81.43 93 ALA B CA 1
ATOM 3726 C C . ALA B 1 93 ? 13.343 0.518 -6.526 1.00 81.07 93 ALA B C 1
ATOM 3727 O O . ALA B 1 93 ? 12.759 0.131 -5.507 1.00 82.04 93 ALA B O 1
ATOM 3729 N N . LEU B 1 94 ? 14.669 0.651 -6.582 1.00 78.74 94 LEU B N 1
ATOM 3730 C CA . LEU B 1 94 ? 15.494 0.372 -5.413 1.00 79.01 94 LEU B CA 1
ATOM 3731 C C . LEU B 1 94 ? 15.272 1.402 -4.315 1.00 82.56 94 LEU B C 1
ATOM 3732 O O . LEU B 1 94 ? 15.333 1.064 -3.129 1.00 82.60 94 LEU B O 1
ATOM 3737 N N . LEU B 1 95 ? 14.993 2.653 -4.688 1.00 82.42 95 LEU B N 1
ATOM 3738 C CA . LEU B 1 95 ? 14.831 3.708 -3.691 1.00 85.08 95 LEU B CA 1
ATOM 3739 C C . LEU B 1 95 ? 13.536 3.541 -2.907 1.00 86.25 95 LEU B C 1
ATOM 3740 O O . LEU B 1 95 ? 13.537 3.587 -1.671 1.00 88.59 95 LEU B O 1
ATOM 3745 N N . ASP B 1 96 ? 12.418 3.346 -3.613 1.00 86.80 96 ASP B N 1
ATOM 3746 C CA . ASP B 1 96 ? 11.114 3.310 -2.957 1.00 88.38 96 ASP B CA 1
ATOM 3747 C C . ASP B 1 96 ? 11.019 2.158 -1.965 1.00 87.54 96 ASP B C 1
ATOM 3748 O O . ASP B 1 96 ? 10.469 2.317 -0.868 1.00 87.93 96 ASP B O 1
ATOM 3753 N N . VAL B 1 97 ? 11.545 0.988 -2.333 1.00 88.88 97 VAL B N 1
ATOM 3754 C CA . VAL B 1 97 ? 11.511 -0.157 -1.428 1.00 89.94 97 VAL B CA 1
ATOM 3755 C C . VAL B 1 97 ? 12.369 0.112 -0.198 1.00 90.07 97 VAL B C 1
ATOM 3756 O O . VAL B 1 97 ? 11.965 -0.177 0.935 1.00 90.89 97 VAL B O 1
ATOM 3760 N N . LEU B 1 98 ? 13.557 0.689 -0.400 1.00 88.13 98 LEU B N 1
ATOM 3761 C CA . LEU B 1 98 ? 14.463 0.930 0.720 1.00 89.37 98 LEU B CA 1
ATOM 3762 C C . LEU B 1 98 ? 13.895 1.958 1.692 1.00 91.03 98 LEU B C 1
ATOM 3763 O O . LEU B 1 98 ? 14.070 1.829 2.910 1.00 92.34 98 LEU B O 1
ATOM 3768 N N . GLN B 1 99 ? 13.212 2.983 1.180 1.00 88.49 99 GLN B N 1
ATOM 3769 C CA . GLN B 1 99 ? 12.708 4.040 2.048 1.00 92.54 99 GLN B CA 1
ATOM 3770 C C . GLN B 1 99 ? 11.460 3.637 2.822 1.00 91.75 99 GLN B C 1
ATOM 3771 O O . GLN B 1 99 ? 11.105 4.324 3.786 1.00 91.49 99 GLN B O 1
ATOM 3777 N N . ARG B 1 100 ? 10.795 2.548 2.440 1.00 87.52 100 ARG B N 1
ATOM 3778 C CA . ARG B 1 100 ? 9.647 2.046 3.182 1.00 89.65 100 ARG B CA 1
ATOM 3779 C C . ARG B 1 100 ? 9.917 0.710 3.861 1.00 90.73 100 ARG B C 1
ATOM 3780 O O . ARG B 1 100 ? 8.997 0.139 4.454 1.00 92.85 100 ARG B O 1
ATOM 3788 N N . ARG B 1 101 ? 11.148 0.201 3.797 1.00 92.07 101 ARG B N 1
ATOM 3789 C CA . ARG B 1 101 ? 11.480 -1.068 4.437 1.00 91.89 101 ARG B CA 1
ATOM 3790 C C . ARG B 1 101 ? 12.693 -0.958 5.352 1.00 89.38 101 ARG B C 1
ATOM 3791 O O . ARG B 1 101 ? 12.794 -1.700 6.334 1.00 87.44 101 ARG B O 1
ATOM 3799 N N . VAL B 1 102 ? 13.621 -0.055 5.043 1.00 93.63 102 VAL B N 1
ATOM 3800 C CA . VAL B 1 102 ? 14.864 0.091 5.787 1.00 95.75 102 VAL B CA 1
ATOM 3801 C C . VAL B 1 102 ? 14.771 1.337 6.654 1.00 99.29 102 VAL B C 1
ATOM 3802 O O . VAL B 1 102 ? 14.439 2.424 6.162 1.00 98.83 102 VAL B O 1
ATOM 3806 N N . ARG B 1 103 ? 15.070 1.177 7.946 1.00 99.88 103 ARG B N 1
ATOM 3807 C CA . ARG B 1 103 ? 14.989 2.297 8.877 1.00 105.48 103 ARG B CA 1
ATOM 3808 C C . ARG B 1 103 ? 15.992 3.390 8.523 1.00 107.93 103 ARG B C 1
ATOM 3809 O O . ARG B 1 103 ? 15.676 4.583 8.607 1.00 112.91 103 ARG B O 1
ATOM 3817 N N . LEU B 1 104 ? 17.205 3.002 8.122 1.00 108.18 104 LEU B N 1
ATOM 3818 C CA . LEU B 1 104 ? 18.240 3.989 7.829 1.00 106.90 104 LEU B CA 1
ATOM 3819 C C . LEU B 1 104 ? 17.889 4.814 6.597 1.00 105.38 104 LEU B C 1
ATOM 3820 O O . LEU B 1 104 ? 18.036 6.042 6.602 1.00 105.63 104 LEU B O 1
ATOM 3825 N N . VAL B 1 105 ? 17.434 4.156 5.529 1.00 100.82 105 VAL B N 1
ATOM 3826 C CA . VAL B 1 105 ? 17.069 4.877 4.311 1.00 104.27 105 VAL B CA 1
ATOM 3827 C C . VAL B 1 105 ? 15.874 5.785 4.570 1.00 103.70 105 VAL B C 1
ATOM 3828 O O . VAL B 1 105 ? 15.809 6.913 4.068 1.00 101.40 105 VAL B O 1
ATOM 3832 N N . LYS B 1 106 ? 14.909 5.307 5.360 1.00 103.05 106 LYS B N 1
ATOM 3833 C CA . LYS B 1 106 ? 13.785 6.150 5.753 1.00 103.53 106 LYS B CA 1
ATOM 3834 C C . LYS B 1 106 ? 14.238 7.307 6.633 1.00 107.06 106 LYS B C 1
ATOM 3835 O O . LYS B 1 106 ? 13.578 8.351 6.677 1.00 107.29 106 LYS B O 1
ATOM 3841 N N . ARG B 1 107 ? 15.367 7.146 7.327 1.00 114.45 107 ARG B N 1
ATOM 3842 C CA . ARG B 1 107 ? 15.840 8.168 8.255 1.00 116.34 107 ARG B CA 1
ATOM 3843 C C . ARG B 1 107 ? 16.664 9.240 7.551 1.00 116.71 107 ARG B C 1
ATOM 3844 O O . ARG B 1 107 ? 16.485 10.434 7.814 1.00 115.59 107 ARG B O 1
ATOM 3852 N N . VAL B 1 108 ? 17.566 8.839 6.652 1.00 109.37 108 VAL B N 1
ATOM 3853 C CA . VAL B 1 108 ? 18.437 9.814 6.001 1.00 107.05 108 VAL B CA 1
ATOM 3854 C C . VAL B 1 108 ? 17.674 10.620 4.957 1.00 105.43 108 VAL B C 1
ATOM 3855 O O . VAL B 1 108 ? 18.051 11.756 4.646 1.00 104.14 108 VAL B O 1
ATOM 3859 N N . LEU B 1 109 ? 16.600 10.060 4.398 1.00 104.83 109 LEU B N 1
ATOM 3860 C CA . LEU B 1 109 ? 15.772 10.808 3.462 1.00 102.43 109 LEU B CA 1
ATOM 3861 C C . LEU B 1 109 ? 14.839 11.786 4.164 1.00 106.50 109 LEU B C 1
ATOM 3862 O O . LEU B 1 109 ? 14.297 12.684 3.511 1.00 108.36 109 LEU B O 1
ATOM 3867 N N . GLY B 1 110 ? 14.645 11.635 5.472 1.00 111.27 110 GLY B N 1
ATOM 3868 C CA . GLY B 1 110 ? 13.811 12.544 6.231 1.00 117.66 110 GLY B CA 1
ATOM 3869 C C . GLY B 1 110 ? 14.616 13.539 7.039 1.00 123.34 110 GLY B C 1
ATOM 3870 O O . GLY B 1 110 ? 14.113 14.116 8.007 1.00 124.88 110 GLY B O 1
ATOM 3871 N N . THR B 1 111 ? 15.870 13.741 6.653 1.00 132.99 111 THR B N 1
ATOM 3872 C CA . THR B 1 111 ? 16.716 14.713 7.334 1.00 135.75 111 THR B CA 1
ATOM 3873 C C . THR B 1 111 ? 16.177 16.119 7.095 1.00 136.74 111 THR B C 1
ATOM 3874 O O . THR B 1 111 ? 15.904 16.484 5.944 1.00 136.08 111 THR B O 1
ATOM 3878 N N . PRO B 1 112 ? 15.998 16.929 8.143 1.00 131.75 112 PRO B N 1
ATOM 3879 C CA . PRO B 1 112 ? 15.432 18.274 7.938 1.00 129.51 112 PRO B CA 1
ATOM 3880 C C . PRO B 1 112 ? 16.257 19.154 7.014 1.00 130.25 112 PRO B C 1
ATOM 3881 O O . PRO B 1 112 ? 15.687 19.921 6.228 1.00 125.69 112 PRO B O 1
ATOM 3885 N N . THR B 1 113 ? 17.584 19.065 7.078 1.00 125.49 113 THR B N 1
ATOM 3886 C CA . THR B 1 113 ? 18.460 19.932 6.302 1.00 115.42 113 THR B CA 1
ATOM 3887 C C . THR B 1 113 ? 18.914 19.303 4.991 1.00 111.14 113 THR B C 1
ATOM 3888 O O . THR B 1 113 ? 19.811 19.844 4.336 1.00 95.65 113 THR B O 1
ATOM 3892 N N . SER B 1 114 ? 18.318 18.182 4.589 1.00 129.42 114 SER B N 1
ATOM 3893 C CA . SER B 1 114 ? 18.660 17.513 3.342 1.00 122.76 114 SER B CA 1
ATOM 3894 C C . SER B 1 114 ? 17.450 17.523 2.420 1.00 125.67 114 SER B C 1
ATOM 3895 O O . SER B 1 114 ? 16.361 17.095 2.814 1.00 125.73 114 SER B O 1
ATOM 3898 N N . TYR B 1 115 ? 17.644 18.008 1.197 1.00 112.54 115 TYR B N 1
ATOM 3899 C CA . TYR B 1 115 ? 16.568 18.179 0.232 1.00 109.31 115 TYR B CA 1
ATOM 3900 C C . TYR B 1 115 ? 16.906 17.438 -1.052 1.00 102.69 115 TYR B C 1
ATOM 3901 O O . TYR B 1 115 ? 18.058 17.438 -1.496 1.00 96.77 115 TYR B O 1
ATOM 3910 N N . GLY B 1 116 ? 15.896 16.809 -1.651 1.00 110.71 116 GLY B N 1
ATOM 3911 C CA . GLY B 1 116 ? 16.092 16.094 -2.896 1.00 107.95 116 GLY B CA 1
ATOM 3912 C C . GLY B 1 116 ? 15.173 14.903 -3.070 1.00 107.59 116 GLY B C 1
ATOM 3913 O O . GLY B 1 116 ? 14.918 14.470 -4.198 1.00 105.88 116 GLY B O 1
ATOM 3914 N N . GLY B 1 117 ? 14.672 14.365 -1.964 1.00 107.30 117 GLY B N 1
ATOM 3915 C CA . GLY B 1 117 ? 13.780 13.221 -2.009 1.00 107.37 117 GLY B CA 1
ATOM 3916 C C . GLY B 1 117 ? 12.523 13.408 -1.182 1.00 107.08 117 GLY B C 1
ATOM 3917 O O . GLY B 1 117 ? 11.560 14.032 -1.630 1.00 105.01 117 GLY B O 1
ATOM 3918 N N . ARG B 1 122 ? 13.095 19.340 -1.526 1.00 87.29 122 ARG B N 1
ATOM 3919 C CA . ARG B 1 122 ? 13.031 19.863 -2.885 1.00 83.90 122 ARG B CA 1
ATOM 3920 C C . ARG B 1 122 ? 13.686 21.242 -2.954 1.00 80.59 122 ARG B C 1
ATOM 3921 O O . ARG B 1 122 ? 13.985 21.843 -1.922 1.00 84.62 122 ARG B O 1
ATOM 3929 N N . VAL B 1 123 ? 13.919 21.729 -4.176 1.00 78.39 123 VAL B N 1
ATOM 3930 C CA . VAL B 1 123 ? 14.621 22.997 -4.362 1.00 73.53 123 VAL B CA 1
ATOM 3931 C C . VAL B 1 123 ? 13.833 24.146 -3.744 1.00 69.33 123 VAL B C 1
ATOM 3932 O O . VAL B 1 123 ? 14.405 25.037 -3.106 1.00 67.06 123 VAL B O 1
ATOM 3936 N N . ALA B 1 124 ? 12.509 24.143 -3.921 1.00 69.32 124 ALA B N 1
ATOM 3937 C CA . ALA B 1 124 ? 11.692 25.213 -3.357 1.00 66.78 124 ALA B CA 1
ATOM 3938 C C . ALA B 1 124 ? 11.704 25.189 -1.835 1.00 66.74 124 ALA B C 1
ATOM 3939 O O . ALA B 1 124 ? 11.630 26.247 -1.202 1.00 64.50 124 ALA B O 1
ATOM 3941 N N . MET B 1 125 ? 11.804 24.002 -1.233 1.00 68.93 125 MET B N 1
ATOM 3942 C CA . MET B 1 125 ? 11.851 23.917 0.224 1.00 71.67 125 MET B CA 1
ATOM 3943 C C . MET B 1 125 ? 13.168 24.455 0.768 1.00 72.50 125 MET B C 1
ATOM 3944 O O . MET B 1 125 ? 13.181 25.179 1.770 1.00 70.35 125 MET B O 1
ATOM 3949 N N . ALA B 1 126 ? 14.285 24.110 0.122 1.00 76.29 126 ALA B N 1
ATOM 3950 C CA . ALA B 1 126 ? 15.584 24.592 0.580 1.00 75.05 126 ALA B CA 1
ATOM 3951 C C . ALA B 1 126 ? 15.683 26.107 0.459 1.00 66.35 126 ALA B C 1
ATOM 3952 O O . ALA B 1 126 ? 16.210 26.776 1.356 1.00 66.24 126 ALA B O 1
ATOM 3954 N N . ILE B 1 127 ? 15.181 26.664 -0.643 1.00 64.32 127 ILE B N 1
ATOM 3955 C CA . ILE B 1 127 ? 15.228 28.110 -0.830 1.00 62.99 127 ILE B CA 1
ATOM 3956 C C . ILE B 1 127 ? 14.257 28.808 0.114 1.00 62.39 127 ILE B C 1
ATOM 3957 O O . ILE B 1 127 ? 14.539 29.909 0.604 1.00 60.92 127 ILE B O 1
ATOM 3962 N N . ALA B 1 128 ? 13.112 28.184 0.400 1.00 61.78 128 ALA B N 1
ATOM 3963 C CA . ALA B 1 128 ? 12.198 28.750 1.386 1.00 61.07 128 ALA B CA 1
ATOM 3964 C C . ALA B 1 128 ? 12.803 28.708 2.783 1.00 65.61 128 ALA B C 1
ATOM 3965 O O . ALA B 1 128 ? 12.633 29.649 3.568 1.00 67.37 128 ALA B O 1
ATOM 3967 N N . ASP B 1 129 ? 13.511 27.625 3.114 1.00 69.64 129 ASP B N 1
ATOM 3968 C CA . ASP B 1 129 ? 14.200 27.562 4.398 1.00 66.78 129 ASP B CA 1
ATOM 3969 C C . ASP B 1 129 ? 15.347 28.563 4.454 1.00 64.92 129 ASP B C 1
ATOM 3970 O O . ASP B 1 129 ? 15.576 29.194 5.491 1.00 69.92 129 ASP B O 1
ATOM 3975 N N . ALA B 1 130 ? 16.077 28.721 3.347 1.00 64.90 130 ALA B N 1
ATOM 3976 C CA . ALA B 1 130 ? 17.142 29.716 3.296 1.00 63.74 130 ALA B CA 1
ATOM 3977 C C . ALA B 1 130 ? 16.588 31.119 3.499 1.00 64.87 130 ALA B C 1
ATOM 3978 O O . ALA B 1 130 ? 17.127 31.906 4.285 1.00 67.66 130 ALA B O 1
ATOM 3980 N N . ARG B 1 131 ? 15.499 31.447 2.799 1.00 68.27 131 ARG B N 1
ATOM 3981 C CA . ARG B 1 131 ? 14.889 32.764 2.946 1.00 69.12 131 ARG B CA 1
ATOM 3982 C C . ARG B 1 131 ? 14.402 32.989 4.372 1.00 68.27 131 ARG B C 1
ATOM 3983 O O . ARG B 1 131 ? 14.540 34.090 4.919 1.00 69.11 131 ARG B O 1
ATOM 3991 N N . GLU B 1 132 ? 13.837 31.953 4.994 1.00 66.88 132 GLU B N 1
ATOM 3992 C CA . GLU B 1 132 ? 13.346 32.084 6.361 1.00 70.00 132 GLU B CA 1
ATOM 3993 C C . GLU B 1 132 ? 14.490 32.325 7.339 1.00 70.35 132 GLU B C 1
ATOM 3994 O O . GLU B 1 132 ? 14.348 33.100 8.291 1.00 69.90 132 GLU B O 1
ATOM 4000 N N . ALA B 1 133 ? 15.632 31.669 7.118 1.00 68.85 133 ALA B N 1
ATOM 4001 C CA . ALA B 1 133 ? 16.779 31.868 7.996 1.00 67.56 133 ALA B CA 1
ATOM 4002 C C . ALA B 1 133 ? 17.315 33.290 7.892 1.00 70.36 133 ALA B C 1
ATOM 4003 O O . ALA B 1 133 ? 17.638 33.915 8.909 1.00 72.70 133 ALA B O 1
ATOM 4005 N N . MET B 1 134 ? 17.413 33.820 6.669 1.00 69.82 134 MET B N 1
ATOM 4006 C CA . MET B 1 134 ? 17.916 35.178 6.486 1.00 71.43 134 MET B CA 1
ATOM 4007 C C . MET B 1 134 ? 16.975 36.205 7.100 1.00 74.07 134 MET B C 1
ATOM 4008 O O . MET B 1 134 ? 17.425 37.190 7.697 1.00 73.88 134 MET B O 1
ATOM 4013 N N . ARG B 1 135 ? 15.665 35.992 6.963 1.00 81.10 135 ARG B N 1
ATOM 4014 C CA . ARG B 1 135 ? 14.697 36.858 7.622 1.00 82.39 135 ARG B CA 1
ATOM 4015 C C . ARG B 1 135 ? 14.801 36.767 9.139 1.00 83.92 135 ARG B C 1
ATOM 4016 O O . ARG B 1 135 ? 14.363 37.688 9.838 1.00 94.63 135 ARG B O 1
ATOM 4024 N N . THR B 1 136 ? 15.387 35.691 9.663 1.00 77.30 136 THR B N 1
ATOM 4025 C CA . THR B 1 136 ? 15.499 35.511 11.104 1.00 74.91 136 THR B CA 1
ATOM 4026 C C . THR B 1 136 ? 16.952 35.416 11.558 1.00 74.76 136 THR B C 1
ATOM 4027 O O . THR B 1 136 ? 17.325 34.463 12.250 1.00 75.77 136 THR B O 1
ATOM 4031 N N . GLY B 1 137 ? 17.784 36.383 11.166 1.00 74.13 137 GLY B N 1
ATOM 4032 C CA . GLY B 1 137 ? 19.093 36.557 11.762 1.00 70.78 137 GLY B CA 1
ATOM 4033 C C . GLY B 1 137 ? 20.277 36.071 10.949 1.00 69.96 137 GLY B C 1
ATOM 4034 O O . GLY B 1 137 ? 21.416 36.401 11.303 1.00 71.40 137 GLY B O 1
ATOM 4035 N N . ALA B 1 138 ? 20.060 35.300 9.886 1.00 70.43 138 ALA B N 1
ATOM 4036 C CA . ALA B 1 138 ? 21.170 34.794 9.077 1.00 70.16 138 ALA B CA 1
ATOM 4037 C C . ALA B 1 138 ? 21.642 35.906 8.146 1.00 69.82 138 ALA B C 1
ATOM 4038 O O . ALA B 1 138 ? 21.232 36.002 6.988 1.00 67.73 138 ALA B O 1
ATOM 4040 N N . ARG B 1 139 ? 22.524 36.761 8.662 1.00 69.16 139 ARG B N 1
ATOM 4041 C CA . ARG B 1 139 ? 23.017 37.909 7.912 1.00 69.42 139 ARG B CA 1
ATOM 4042 C C . ARG B 1 139 ? 24.236 37.593 7.055 1.00 66.26 139 ARG B C 1
ATOM 4043 O O . ARG B 1 139 ? 24.620 38.426 6.227 1.00 65.06 139 ARG B O 1
ATOM 4051 N N . PHE B 1 140 ? 24.851 36.425 7.223 1.00 65.62 140 PHE B N 1
ATOM 4052 C CA . PHE B 1 140 ? 26.033 36.073 6.451 1.00 65.02 140 PHE B CA 1
ATOM 4053 C C . PHE B 1 140 ? 25.930 34.626 5.996 1.00 61.13 140 PHE B C 1
ATOM 4054 O O . PHE B 1 140 ? 25.214 33.815 6.588 1.00 60.47 140 PHE B O 1
ATOM 4062 N N . HIS B 1 141 ? 26.661 34.312 4.929 1.00 58.80 141 HIS B N 1
ATOM 4063 C CA . HIS B 1 141 ? 26.516 33.017 4.285 1.00 56.94 141 HIS B CA 1
ATOM 4064 C C . HIS B 1 141 ? 27.824 32.598 3.636 1.00 57.22 141 HIS B C 1
ATOM 4065 O O . HIS B 1 141 ? 28.689 33.422 3.327 1.00 56.24 141 HIS B O 1
ATOM 4072 N N . ILE B 1 142 ? 27.943 31.289 3.429 1.00 57.71 142 ILE B N 1
ATOM 4073 C CA . ILE B 1 142 ? 28.932 30.695 2.537 1.00 55.55 142 ILE B CA 1
ATOM 4074 C C . ILE B 1 142 ? 28.228 29.581 1.777 1.00 54.68 142 ILE B C 1
ATOM 4075 O O . ILE B 1 142 ? 27.655 28.674 2.392 1.00 54.67 142 ILE B O 1
ATOM 4080 N N . ARG B 1 143 ? 28.243 29.657 0.448 1.00 52.40 143 ARG B N 1
ATOM 4081 C CA . ARG B 1 143 ? 27.663 28.630 -0.408 1.00 53.15 143 ARG B CA 1
ATOM 4082 C C . ARG B 1 143 ? 28.783 28.016 -1.231 1.00 54.40 143 ARG B C 1
ATOM 4083 O O . ARG B 1 143 ? 29.505 28.735 -1.930 1.00 55.40 143 ARG B O 1
ATOM 4091 N N . SER B 1 144 ? 28.928 26.695 -1.149 1.00 54.02 144 SER B N 1
ATOM 4092 C CA . SER B 1 144 ? 30.026 26.004 -1.807 1.00 56.12 144 SER B CA 1
ATOM 4093 C C . SER B 1 144 ? 29.528 24.675 -2.359 1.00 56.64 144 SER B C 1
ATOM 4094 O O . SER B 1 144 ? 28.360 24.304 -2.198 1.00 57.33 144 SER B O 1
ATOM 4097 N N . ASP B 1 145 ? 30.434 23.958 -3.019 1.00 56.58 145 ASP B N 1
ATOM 4098 C CA . ASP B 1 145 ? 30.157 22.653 -3.596 1.00 58.76 145 ASP B CA 1
ATOM 4099 C C . ASP B 1 145 ? 31.283 21.693 -3.238 1.00 58.80 145 ASP B C 1
ATOM 4100 O O . ASP B 1 145 ? 32.428 22.104 -3.037 1.00 60.20 145 ASP B O 1
ATOM 4105 N N . ILE B 1 146 ? 30.945 20.410 -3.156 1.00 60.25 146 ILE B N 1
ATOM 4106 C CA . ILE B 1 146 ? 31.928 19.350 -2.948 1.00 62.37 146 ILE B CA 1
ATOM 4107 C C . ILE B 1 146 ? 32.448 18.932 -4.320 1.00 64.96 146 ILE B C 1
ATOM 4108 O O . ILE B 1 146 ? 31.712 18.267 -5.070 1.00 65.21 146 ILE B O 1
ATOM 4113 N N . PRO B 1 147 ? 33.678 19.288 -4.689 1.00 64.03 147 PRO B N 1
ATOM 4114 C CA . PRO B 1 147 ? 34.141 19.028 -6.056 1.00 66.33 147 PRO B CA 1
ATOM 4115 C C . PRO B 1 147 ? 34.321 17.543 -6.328 1.00 67.56 147 PRO B C 1
ATOM 4116 O O . PRO B 1 147 ? 34.829 16.795 -5.488 1.00 68.71 147 PRO B O 1
ATOM 4120 N N . ALA B 1 148 ? 33.894 17.128 -7.523 1.00 67.89 148 ALA B N 1
ATOM 4121 C CA . ALA B 1 148 ? 34.036 15.747 -7.991 1.00 68.82 148 ALA B CA 1
ATOM 4122 C C . ALA B 1 148 ? 33.426 14.758 -7.000 1.00 70.52 148 ALA B C 1
ATOM 4123 O O . ALA B 1 148 ? 34.008 13.713 -6.704 1.00 72.97 148 ALA B O 1
ATOM 4125 N N . PHE B 1 149 ? 32.234 15.086 -6.500 1.00 67.58 149 PHE B N 1
ATOM 4126 C CA . PHE B 1 149 ? 31.637 14.316 -5.412 1.00 69.57 149 PHE B CA 1
ATOM 4127 C C . PHE B 1 149 ? 31.408 12.863 -5.814 1.00 71.38 149 PHE B C 1
ATOM 4128 O O . PHE B 1 149 ? 31.910 11.939 -5.165 1.00 71.87 149 PHE B O 1
ATOM 4136 N N . PHE B 1 150 ? 30.652 12.642 -6.891 1.00 71.63 150 PHE B N 1
ATOM 4137 C CA . PHE B 1 150 ? 30.236 11.286 -7.233 1.00 71.95 150 PHE B CA 1
ATOM 4138 C C . PHE B 1 150 ? 31.384 10.414 -7.726 1.00 72.93 150 PHE B C 1
ATOM 4139 O O . PHE B 1 150 ? 31.248 9.185 -7.736 1.00 74.44 150 PHE B O 1
ATOM 4147 N N . THR B 1 151 ? 32.505 11.010 -8.129 1.00 72.63 151 THR B N 1
ATOM 4148 C CA . THR B 1 151 ? 33.674 10.220 -8.492 1.00 73.30 151 THR B CA 1
ATOM 4149 C C . THR B 1 151 ? 34.641 10.028 -7.334 1.00 72.65 151 THR B C 1
ATOM 4150 O O . THR B 1 151 ? 35.397 9.051 -7.335 1.00 74.12 151 THR B O 1
ATOM 4154 N N . LYS B 1 152 ? 34.631 10.923 -6.347 1.00 72.67 152 LYS B N 1
ATOM 4155 C CA . LYS B 1 152 ? 35.546 10.829 -5.217 1.00 73.44 152 LYS B CA 1
ATOM 4156 C C . LYS B 1 152 ? 34.951 10.118 -4.008 1.00 73.90 152 LYS B C 1
ATOM 4157 O O . LYS B 1 152 ? 35.698 9.796 -3.078 1.00 79.35 152 LYS B O 1
ATOM 4163 N N . ILE B 1 153 ? 33.640 9.869 -3.982 1.00 74.10 153 ILE B N 1
ATOM 4164 C CA . ILE B 1 153 ? 33.062 9.153 -2.851 1.00 78.72 153 ILE B CA 1
ATOM 4165 C C . ILE B 1 153 ? 33.494 7.692 -2.895 1.00 81.83 153 ILE B C 1
ATOM 4166 O O . ILE B 1 153 ? 33.654 7.095 -3.968 1.00 80.20 153 ILE B O 1
ATOM 4171 N N . ASN B 1 154 ? 33.688 7.112 -1.713 1.00 78.96 154 ASN B N 1
ATOM 4172 C CA . ASN B 1 154 ? 34.185 5.746 -1.591 1.00 78.98 154 ASN B CA 1
ATOM 4173 C C . ASN B 1 154 ? 33.028 4.774 -1.787 1.00 78.91 154 ASN B C 1
ATOM 4174 O O . ASN B 1 154 ? 32.140 4.674 -0.933 1.00 78.62 154 ASN B O 1
ATOM 4179 N N . LYS B 1 155 ? 33.041 4.059 -2.917 1.00 79.34 155 LYS B N 1
ATOM 4180 C CA . LYS B 1 155 ? 32.017 3.053 -3.186 1.00 77.84 155 LYS B CA 1
ATOM 4181 C C . LYS B 1 155 ? 31.952 2.017 -2.072 1.00 77.58 155 LYS B C 1
ATOM 4182 O O . LYS B 1 155 ? 30.863 1.580 -1.678 1.00 76.49 155 LYS B O 1
ATOM 4188 N N . ASP B 1 156 ? 33.109 1.621 -1.544 1.00 81.11 156 ASP B N 1
ATOM 4189 C CA . ASP B 1 156 ? 33.154 0.576 -0.528 1.00 79.09 156 ASP B CA 1
ATOM 4190 C C . ASP B 1 156 ? 32.706 1.075 0.839 1.00 77.94 156 ASP B C 1
ATOM 4191 O O . ASP B 1 156 ? 32.257 0.273 1.665 1.00 76.10 156 ASP B O 1
ATOM 4196 N N . ARG B 1 157 ? 32.821 2.378 1.104 1.00 77.57 157 ARG B N 1
ATOM 4197 C CA . ARG B 1 157 ? 32.270 2.912 2.345 1.00 77.74 157 ARG B CA 1
ATOM 4198 C C . ARG B 1 157 ? 30.748 2.946 2.293 1.00 78.16 157 ARG B C 1
ATOM 4199 O O . ARG B 1 157 ? 30.081 2.728 3.310 1.00 77.38 157 ARG B O 1
ATOM 4207 N N . VAL B 1 158 ? 30.183 3.211 1.113 1.00 78.44 158 VAL B N 1
ATOM 4208 C CA . VAL B 1 158 ? 28.730 3.220 0.961 1.00 77.88 158 VAL B CA 1
ATOM 4209 C C . VAL B 1 158 ? 28.163 1.828 1.211 1.00 77.44 158 VAL B C 1
ATOM 4210 O O . VAL B 1 158 ? 27.189 1.657 1.953 1.00 77.99 158 VAL B O 1
ATOM 4214 N N . LEU B 1 159 ? 28.759 0.812 0.582 1.00 77.39 159 LEU B N 1
ATOM 4215 C CA . LEU B 1 159 ? 28.347 -0.564 0.839 1.00 77.47 159 LEU B CA 1
ATOM 4216 C C . LEU B 1 159 ? 28.594 -0.949 2.291 1.00 80.98 159 LEU B C 1
ATOM 4217 O O . LEU B 1 159 ? 27.817 -1.714 2.874 1.00 80.59 159 LEU B O 1
ATOM 4222 N N . GLU B 1 160 ? 29.668 -0.425 2.886 1.00 79.87 160 GLU B N 1
ATOM 4223 C CA . GLU B 1 160 ? 29.946 -0.672 4.296 1.00 79.80 160 GLU B CA 1
ATOM 4224 C C . GLU B 1 160 ? 28.834 -0.119 5.180 1.00 80.75 160 GLU B C 1
ATOM 4225 O O . GLU B 1 160 ? 28.394 -0.779 6.129 1.00 77.81 160 GLU B O 1
ATOM 4231 N N . LEU B 1 161 ? 28.361 1.092 4.878 1.00 82.72 161 LEU B N 1
ATOM 4232 C CA . LEU B 1 161 ? 27.314 1.712 5.680 1.00 83.21 161 LEU B CA 1
ATOM 4233 C C . LEU B 1 161 ? 25.942 1.105 5.420 1.00 85.43 161 LEU B C 1
ATOM 4234 O O . LEU B 1 161 ? 25.034 1.284 6.240 1.00 87.50 161 LEU B O 1
ATOM 4239 N N . LEU B 1 162 ? 25.769 0.393 4.305 1.00 82.51 162 LEU B N 1
ATOM 4240 C CA . LEU B 1 162 ? 24.480 -0.186 3.949 1.00 81.46 162 LEU B CA 1
ATOM 4241 C C . LEU B 1 162 ? 24.363 -1.671 4.267 1.00 81.98 162 LEU B C 1
ATOM 4242 O O . LEU B 1 162 ? 23.239 -2.175 4.367 1.00 84.07 162 LEU B O 1
ATOM 4247 N N . ARG B 1 163 ? 25.484 -2.374 4.431 1.00 80.54 163 ARG B N 1
ATOM 4248 C CA . ARG B 1 163 ? 25.441 -3.833 4.526 1.00 81.04 163 ARG B CA 1
ATOM 4249 C C . ARG B 1 163 ? 24.574 -4.341 5.674 1.00 82.89 163 ARG B C 1
ATOM 4250 O O . ARG B 1 163 ? 23.706 -5.195 5.425 1.00 84.76 163 ARG B O 1
ATOM 4258 N N . PRO B 1 164 ? 24.730 -3.884 6.925 1.00 87.27 164 PRO B N 1
ATOM 4259 C CA . PRO B 1 164 ? 23.895 -4.445 8.000 1.00 88.79 164 PRO B CA 1
ATOM 4260 C C . PRO B 1 164 ? 22.446 -3.987 7.962 1.00 87.06 164 PRO B C 1
ATOM 4261 O O . PRO B 1 164 ? 21.578 -4.704 8.474 1.00 85.46 164 PRO B O 1
ATOM 4265 N N . HIS B 1 165 ? 22.153 -2.824 7.377 1.00 85.27 165 HIS B N 1
ATOM 4266 C CA . HIS B 1 165 ? 20.782 -2.339 7.303 1.00 87.53 165 HIS B CA 1
ATOM 4267 C C . HIS B 1 165 ? 19.965 -3.032 6.220 1.00 88.97 165 HIS B C 1
ATOM 4268 O O . HIS B 1 165 ? 18.734 -2.922 6.228 1.00 89.31 165 HIS B O 1
ATOM 4275 N N . LEU B 1 166 ? 20.614 -3.738 5.295 1.00 90.28 166 LEU B N 1
ATOM 4276 C CA . LEU B 1 166 ? 19.936 -4.445 4.217 1.00 88.08 166 LEU B CA 1
ATOM 4277 C C . LEU B 1 166 ? 19.779 -5.933 4.502 1.00 89.56 166 LEU B C 1
ATOM 4278 O O . LEU B 1 166 ? 18.686 -6.482 4.334 1.00 90.40 166 LEU B O 1
ATOM 4283 N N . ASN B 1 167 ? 20.856 -6.593 4.937 1.00 87.91 167 ASN B N 1
ATOM 4284 C CA . ASN B 1 167 ? 20.858 -8.036 5.185 1.00 89.31 167 ASN B CA 1
ATOM 4285 C C . ASN B 1 167 ? 20.381 -8.804 3.955 1.00 88.84 167 ASN B C 1
ATOM 4286 O O . ASN B 1 167 ? 19.637 -9.783 4.050 1.00 88.72 167 ASN B O 1
ATOM 4291 N N . CYS B 1 168 ? 20.819 -8.347 2.781 1.00 89.19 168 CYS B N 1
ATOM 4292 C CA . CYS B 1 168 ? 20.457 -8.976 1.512 1.00 85.53 168 CYS B CA 1
ATOM 4293 C C . CYS B 1 168 ? 21.592 -8.688 0.532 1.00 82.50 168 CYS B C 1
ATOM 4294 O O . CYS B 1 168 ? 21.677 -7.585 -0.014 1.00 84.76 168 CYS B O 1
ATOM 4297 N N . GLU B 1 169 ? 22.459 -9.682 0.321 1.00 83.20 169 GLU B N 1
ATOM 4298 C CA . GLU B 1 169 ? 23.600 -9.497 -0.571 1.00 84.19 169 GLU B CA 1
ATOM 4299 C C . GLU B 1 169 ? 23.179 -9.302 -2.022 1.00 84.44 169 GLU B C 1
ATOM 4300 O O . GLU B 1 169 ? 23.971 -8.788 -2.818 1.00 79.47 169 GLU B O 1
ATOM 4306 N N . ALA B 1 170 ? 21.958 -9.700 -2.385 1.00 83.84 170 ALA B N 1
ATOM 4307 C CA . ALA B 1 170 ? 21.471 -9.443 -3.737 1.00 81.50 170 ALA B CA 1
ATOM 4308 C C . ALA B 1 170 ? 21.111 -7.974 -3.914 1.00 79.14 170 ALA B C 1
ATOM 4309 O O . ALA B 1 170 ? 21.484 -7.348 -4.914 1.00 76.56 170 ALA B O 1
ATOM 4311 N N . THR B 1 171 ? 20.379 -7.406 -2.951 1.00 81.60 171 THR B N 1
ATOM 4312 C CA . THR B 1 171 ? 20.072 -5.980 -2.996 1.00 80.11 171 THR B CA 1
ATOM 4313 C C . THR B 1 171 ? 21.343 -5.145 -2.911 1.00 79.44 171 THR B C 1
ATOM 4314 O O . THR B 1 171 ? 21.464 -4.112 -3.579 1.00 76.90 171 THR B O 1
ATOM 4318 N N . LEU B 1 172 ? 22.307 -5.586 -2.100 1.00 80.67 172 LEU B N 1
ATOM 4319 C CA . LEU B 1 172 ? 23.561 -4.853 -1.970 1.00 77.85 172 LEU B CA 1
ATOM 4320 C C . LEU B 1 172 ? 24.333 -4.848 -3.284 1.00 75.99 172 LEU B C 1
ATOM 4321 O O . LEU B 1 172 ? 24.882 -3.814 -3.685 1.00 73.94 172 LEU B O 1
ATOM 4326 N N . LYS B 1 173 ? 24.387 -5.993 -3.969 1.00 74.44 173 LYS B N 1
ATOM 4327 C CA . LYS B 1 173 ? 25.071 -6.046 -5.256 1.00 75.60 173 LYS B CA 1
ATOM 4328 C C . LYS B 1 173 ? 24.344 -5.208 -6.300 1.00 76.54 173 LYS B C 1
ATOM 4329 O O . LYS B 1 173 ? 24.981 -4.605 -7.173 1.00 77.83 173 LYS B O 1
ATOM 4335 N N . LEU B 1 174 ? 23.012 -5.155 -6.228 1.00 76.71 174 LEU B N 1
ATOM 4336 C CA . LEU B 1 174 ? 22.256 -4.297 -7.132 1.00 76.14 174 LEU B CA 1
ATOM 4337 C C . LEU B 1 174 ? 22.590 -2.829 -6.893 1.00 73.82 174 LEU B C 1
ATOM 4338 O O . LEU B 1 174 ? 22.821 -2.070 -7.841 1.00 73.68 174 LEU B O 1
ATOM 4343 N N . PHE B 1 175 ? 22.613 -2.412 -5.624 1.00 74.06 175 PHE B N 1
ATOM 4344 C CA . PHE B 1 175 ? 23.031 -1.055 -5.293 1.00 71.71 175 PHE B CA 1
ATOM 4345 C C . PHE B 1 175 ? 24.463 -0.799 -5.746 1.00 73.08 175 PHE B C 1
ATOM 4346 O O . PHE B 1 175 ? 24.791 0.301 -6.204 1.00 70.37 175 PHE B O 1
ATOM 4354 N N . GLU B 1 176 ? 25.327 -1.811 -5.632 1.00 74.30 176 GLU B N 1
ATOM 4355 C CA . GLU B 1 176 ? 26.715 -1.663 -6.056 1.00 74.42 176 GLU B CA 1
ATOM 4356 C C . GLU B 1 176 ? 26.820 -1.509 -7.569 1.00 75.08 176 GLU B C 1
ATOM 4357 O O . GLU B 1 176 ? 27.637 -0.721 -8.062 1.00 73.49 176 GLU B O 1
ATOM 4363 N N . GLU B 1 177 ? 26.004 -2.250 -8.323 1.00 75.51 177 GLU B N 1
ATOM 4364 C CA . GLU B 1 177 ? 26.034 -2.127 -9.777 1.00 77.17 177 GLU B CA 1
ATOM 4365 C C . GLU B 1 177 ? 25.385 -0.832 -10.248 1.00 75.33 177 GLU B C 1
ATOM 4366 O O . GLU B 1 177 ? 25.750 -0.308 -11.306 1.00 74.51 177 GLU B O 1
ATOM 4372 N N . ALA B 1 178 ? 24.424 -0.305 -9.487 1.00 74.16 178 ALA B N 1
ATOM 4373 C CA . ALA B 1 178 ? 23.841 0.986 -9.835 1.00 74.21 178 ALA B CA 1
ATOM 4374 C C . ALA B 1 178 ? 24.872 2.100 -9.717 1.00 75.12 178 ALA B C 1
ATOM 4375 O O . ALA B 1 178 ? 24.875 3.044 -10.515 1.00 75.64 178 ALA B O 1
ATOM 4377 N N . ILE B 1 179 ? 25.763 2.003 -8.727 1.00 73.99 179 ILE B N 1
ATOM 4378 C CA . ILE B 1 179 ? 26.811 3.004 -8.565 1.00 74.63 179 ILE B CA 1
ATOM 4379 C C . ILE B 1 179 ? 27.854 2.866 -9.666 1.00 75.24 179 ILE B C 1
ATOM 4380 O O . ILE B 1 179 ? 28.275 3.858 -10.274 1.00 75.49 179 ILE B O 1
ATOM 4385 N N . ARG B 1 180 ? 28.281 1.632 -9.947 1.00 75.50 180 ARG B N 1
ATOM 4386 C CA . ARG B 1 180 ? 29.372 1.419 -10.892 1.00 74.99 180 ARG B CA 1
ATOM 4387 C C . ARG B 1 180 ? 28.972 1.805 -12.313 1.00 77.12 180 ARG B C 1
ATOM 4388 O O . ARG B 1 180 ? 29.787 2.352 -13.066 1.00 76.07 180 ARG B O 1
ATOM 4396 N N . THR B 1 181 ? 27.720 1.542 -12.697 1.00 77.44 181 THR B N 1
ATOM 4397 C CA . THR B 1 181 ? 27.308 1.791 -14.075 1.00 80.31 181 THR B CA 1
ATOM 4398 C C . THR B 1 181 ? 26.892 3.237 -14.313 1.00 79.93 181 THR B C 1
ATOM 4399 O O . THR B 1 181 ? 27.107 3.762 -15.409 1.00 81.31 181 THR B O 1
ATOM 4403 N N . ASP B 1 182 ? 26.308 3.898 -13.317 1.00 79.38 182 ASP B N 1
ATOM 4404 C CA . ASP B 1 182 ? 25.720 5.211 -13.551 1.00 78.43 182 ASP B CA 1
ATOM 4405 C C . ASP B 1 182 ? 26.197 6.274 -12.567 1.00 77.28 182 ASP B C 1
ATOM 4406 O O . ASP B 1 182 ? 26.699 7.322 -12.984 1.00 77.26 182 ASP B O 1
ATOM 4411 N N . LEU B 1 183 ? 26.040 6.019 -11.264 1.00 73.79 183 LEU B N 1
ATOM 4412 C CA . LEU B 1 183 ? 26.250 7.068 -10.269 1.00 74.47 183 LEU B CA 1
ATOM 4413 C C . LEU B 1 183 ? 27.702 7.530 -10.226 1.00 76.51 183 LEU B C 1
ATOM 4414 O O . LEU B 1 183 ? 27.970 8.736 -10.163 1.00 75.54 183 LEU B O 1
ATOM 4419 N N . ALA B 1 184 ? 28.652 6.594 -10.256 1.00 77.36 184 ALA B N 1
ATOM 4420 C CA . ALA B 1 184 ? 30.059 6.971 -10.193 1.00 78.39 184 ALA B CA 1
ATOM 4421 C C . ALA B 1 184 ? 30.538 7.690 -11.447 1.00 81.36 184 ALA B C 1
ATOM 4422 O O . ALA B 1 184 ? 31.644 8.241 -11.439 1.00 83.67 184 ALA B O 1
ATOM 4424 N N . ASN B 1 185 ? 29.741 7.704 -12.514 1.00 84.47 185 ASN B N 1
ATOM 4425 C CA . ASN B 1 185 ? 30.104 8.372 -13.755 1.00 85.34 185 ASN B CA 1
ATOM 4426 C C . ASN B 1 185 ? 29.515 9.772 -13.869 1.00 83.07 185 ASN B C 1
ATOM 4427 O O . ASN B 1 185 ? 29.679 10.415 -14.910 1.00 83.43 185 ASN B O 1
ATOM 4432 N N . ILE B 1 186 ? 28.836 10.258 -12.831 1.00 82.82 186 ILE B N 1
ATOM 4433 C CA . ILE B 1 186 ? 28.277 11.605 -12.835 1.00 82.82 186 ILE B CA 1
ATOM 4434 C C . ILE B 1 186 ? 29.399 12.604 -12.585 1.00 85.42 186 ILE B C 1
ATOM 4435 O O . ILE B 1 186 ? 29.677 12.971 -11.437 1.00 86.76 186 ILE B O 1
ATOM 4440 N N . ASP B 1 187 ? 30.058 13.045 -13.651 1.00 87.84 187 ASP B N 1
ATOM 4441 C CA . ASP B 1 187 ? 31.164 13.979 -13.543 1.00 92.79 187 ASP B CA 1
ATOM 4442 C C . ASP B 1 187 ? 30.710 15.376 -13.961 1.00 96.71 187 ASP B C 1
ATOM 4443 O O . ASP B 1 187 ? 29.563 15.595 -14.359 1.00 95.25 187 ASP B O 1
ATOM 4448 N N . ASP B 1 188 ? 31.636 16.334 -13.866 1.00 109.26 188 ASP B N 1
ATOM 4449 C CA . ASP B 1 188 ? 31.296 17.730 -14.131 1.00 107.37 188 ASP B CA 1
ATOM 4450 C C . ASP B 1 188 ? 30.878 17.937 -15.582 1.00 107.53 188 ASP B C 1
ATOM 4451 O O . ASP B 1 188 ? 30.003 18.762 -15.874 1.00 105.30 188 ASP B O 1
ATOM 4456 N N . LEU B 1 189 ? 31.493 17.200 -16.509 1.00 97.76 189 LEU B N 1
ATOM 4457 C CA . LEU B 1 189 ? 31.101 17.301 -17.912 1.00 97.02 189 LEU B CA 1
ATOM 4458 C C . LEU B 1 189 ? 29.665 16.834 -18.117 1.00 94.09 189 LEU B C 1
ATOM 4459 O O . LEU B 1 189 ? 28.897 17.466 -18.851 1.00 93.86 189 LEU B O 1
ATOM 4464 N N . ARG B 1 190 ? 29.286 15.731 -17.472 1.00 93.72 190 ARG B N 1
ATOM 4465 C CA . ARG B 1 190 ? 27.929 15.214 -17.610 1.00 90.67 190 ARG B CA 1
ATOM 4466 C C . ARG B 1 190 ? 26.911 16.107 -16.912 1.00 92.95 190 ARG B C 1
ATOM 4467 O O . ARG B 1 190 ? 25.763 16.203 -17.361 1.00 92.76 190 ARG B O 1
ATOM 4475 N N . ARG B 1 191 ? 27.309 16.773 -15.825 1.00 92.40 191 ARG B N 1
ATOM 4476 C CA . ARG B 1 191 ? 26.387 17.668 -15.130 1.00 90.39 191 ARG B CA 1
ATOM 4477 C C . ARG B 1 191 ? 26.093 18.912 -15.960 1.00 90.93 191 ARG B C 1
ATOM 4478 O O . ARG B 1 191 ? 24.963 19.415 -15.954 1.00 89.16 191 ARG B O 1
ATOM 4486 N N . LYS B 1 192 ? 27.098 19.425 -16.678 1.00 94.16 192 LYS B N 1
ATOM 4487 C CA . LYS B 1 192 ? 26.869 20.583 -17.536 1.00 94.31 192 LYS B CA 1
ATOM 4488 C C . LYS B 1 192 ? 25.897 20.261 -18.663 1.00 91.86 192 LYS B C 1
ATOM 4489 O O . LYS B 1 192 ? 25.173 21.147 -19.129 1.00 89.62 192 LYS B O 1
ATOM 4495 N N . GLY B 1 193 ? 25.866 19.005 -19.111 1.00 94.48 193 GLY B N 1
ATOM 4496 C CA . GLY B 1 193 ? 24.849 18.599 -20.064 1.00 92.56 193 GLY B CA 1
ATOM 4497 C C . GLY B 1 193 ? 23.460 18.584 -19.463 1.00 94.25 193 GLY B C 1
ATOM 4498 O O . GLY B 1 193 ? 22.473 18.818 -20.167 1.00 95.78 193 GLY B O 1
ATOM 4499 N N . LEU B 1 194 ? 23.361 18.321 -18.157 1.00 91.39 194 LEU B N 1
ATOM 4500 C CA . LEU B 1 194 ? 22.064 18.318 -17.490 1.00 90.14 194 LEU B CA 1
ATOM 4501 C C . LEU B 1 194 ? 21.520 19.728 -17.303 1.00 88.67 194 LEU B C 1
ATOM 4502 O O . LEU B 1 194 ? 20.299 19.918 -17.253 1.00 88.55 194 LEU B O 1
ATOM 4507 N N . ASP B 1 195 ? 22.402 20.725 -17.200 1.00 88.68 195 ASP B N 1
ATOM 4508 C CA . ASP B 1 195 ? 21.952 22.090 -16.943 1.00 87.68 195 ASP B CA 1
ATOM 4509 C C . ASP B 1 195 ? 21.173 22.652 -18.124 1.00 88.71 195 ASP B C 1
ATOM 4510 O O . ASP B 1 195 ? 20.217 23.414 -17.939 1.00 87.47 195 ASP B O 1
ATOM 4515 N N . GLU B 1 196 ? 21.561 22.291 -19.345 1.00 96.32 196 GLU B N 1
ATOM 4516 C CA . GLU B 1 196 ? 20.844 22.734 -20.533 1.00 105.33 196 GLU B CA 1
ATOM 4517 C C . GLU B 1 196 ? 19.610 21.891 -20.827 1.00 96.85 196 GLU B C 1
ATOM 4518 O O . GLU B 1 196 ? 18.947 22.125 -21.843 1.00 97.70 196 GLU B O 1
ATOM 4524 N N . ILE B 1 197 ? 19.288 20.929 -19.966 1.00 92.58 197 ILE B N 1
ATOM 4525 C CA . ILE B 1 197 ? 18.127 20.072 -20.144 1.00 93.58 197 ILE B CA 1
ATOM 4526 C C . ILE B 1 197 ? 17.029 20.398 -19.138 1.00 90.09 197 ILE B C 1
ATOM 4527 O O . ILE B 1 197 ? 15.844 20.372 -19.479 1.00 93.85 197 ILE B O 1
ATOM 4532 N N . PHE B 1 198 ? 17.402 20.719 -17.899 1.00 88.13 198 PHE B N 1
ATOM 4533 C CA . PHE B 1 198 ? 16.435 21.047 -16.866 1.00 81.35 198 PHE B CA 1
ATOM 4534 C C . PHE B 1 198 ? 16.522 22.522 -16.494 1.00 75.06 198 PHE B C 1
ATOM 4535 O O . PHE B 1 198 ? 17.620 23.089 -16.467 1.00 79.29 198 PHE B O 1
ATOM 4543 N N . PRO B 1 199 ? 15.384 23.167 -16.215 1.00 66.44 199 PRO B N 1
ATOM 4544 C CA . PRO B 1 199 ? 15.432 24.592 -15.831 1.00 65.54 199 PRO B CA 1
ATOM 4545 C C . PRO B 1 199 ? 16.310 24.852 -14.621 1.00 66.84 199 PRO B C 1
ATOM 4546 O O . PRO B 1 199 ? 17.151 25.761 -14.648 1.00 66.19 199 PRO B O 1
ATOM 4550 N N . ILE B 1 200 ? 16.135 24.080 -13.554 1.00 68.19 200 ILE B N 1
ATOM 4551 C CA . ILE B 1 200 ? 17.036 24.090 -12.409 1.00 65.47 200 ILE B CA 1
ATOM 4552 C C . ILE B 1 200 ? 17.954 22.888 -12.588 1.00 67.38 200 ILE B C 1
ATOM 4553 O O . ILE B 1 200 ? 17.543 21.742 -12.388 1.00 69.34 200 ILE B O 1
ATOM 4558 N N . GLY B 1 201 ? 19.208 23.157 -12.964 1.00 67.44 201 GLY B N 1
ATOM 4559 C CA . GLY B 1 201 ? 20.079 22.097 -13.445 1.00 70.47 201 GLY B CA 1
ATOM 4560 C C . GLY B 1 201 ? 20.302 20.983 -12.438 1.00 71.95 201 GLY B C 1
ATOM 4561 O O . GLY B 1 201 ? 20.335 19.805 -12.804 1.00 75.28 201 GLY B O 1
ATOM 4562 N N . ILE B 1 202 ? 20.452 21.336 -11.158 1.00 68.96 202 ILE B N 1
ATOM 4563 C CA . ILE B 1 202 ? 20.744 20.325 -10.149 1.00 68.61 202 ILE B CA 1
ATOM 4564 C C . ILE B 1 202 ? 19.600 19.330 -9.995 1.00 73.56 202 ILE B C 1
ATOM 4565 O O . ILE B 1 202 ? 19.825 18.201 -9.546 1.00 73.55 202 ILE B O 1
ATOM 4570 N N . GLU B 1 203 ? 18.376 19.707 -10.377 1.00 72.76 203 GLU B N 1
ATOM 4571 C CA . GLU B 1 203 ? 17.272 18.754 -10.357 1.00 74.57 203 GLU B CA 1
ATOM 4572 C C . GLU B 1 203 ? 17.444 17.657 -11.398 1.00 80.06 203 GLU B C 1
ATOM 4573 O O . GLU B 1 203 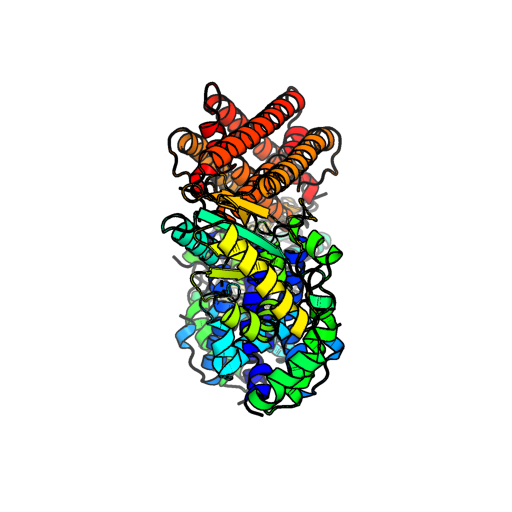? 16.757 16.634 -11.321 1.00 82.88 203 GLU B O 1
ATOM 4579 N N . GLY B 1 204 ? 18.337 17.851 -12.371 1.00 77.32 204 GLY B N 1
ATOM 4580 C CA . GLY B 1 204 ? 18.564 16.816 -13.366 1.00 79.94 204 GLY B CA 1
ATOM 4581 C C . GLY B 1 204 ? 19.274 15.602 -12.797 1.00 83.87 204 GLY B C 1
ATOM 4582 O O . GLY B 1 204 ? 18.947 14.463 -13.143 1.00 87.49 204 GLY B O 1
ATOM 4583 N N . VAL B 1 205 ? 20.252 15.826 -11.915 1.00 82.69 205 VAL B N 1
ATOM 4584 C CA . VAL B 1 205 ? 20.986 14.716 -11.312 1.00 81.01 205 VAL B CA 1
ATOM 4585 C C . VAL B 1 205 ? 20.045 13.834 -10.502 1.00 84.76 205 VAL B C 1
ATOM 4586 O O . VAL B 1 205 ? 20.057 12.603 -10.624 1.00 84.74 205 VAL B O 1
ATOM 4590 N N . ALA B 1 206 ? 19.207 14.455 -9.669 1.00 89.93 206 ALA B N 1
ATOM 4591 C CA . ALA B 1 206 ? 18.306 13.699 -8.808 1.00 86.47 206 ALA B CA 1
ATOM 4592 C C . ALA B 1 206 ? 17.265 12.914 -9.596 1.00 93.70 206 ALA B C 1
ATOM 4593 O O . ALA B 1 206 ? 16.632 12.012 -9.038 1.00 99.39 206 ALA B O 1
ATOM 4595 N N . GLN B 1 207 ? 17.075 13.232 -10.874 1.00 91.57 207 GLN B N 1
ATOM 4596 C CA . GLN B 1 207 ? 16.044 12.603 -11.685 1.00 93.98 207 GLN B CA 1
ATOM 4597 C C . GLN B 1 207 ? 16.585 11.775 -12.839 1.00 96.79 207 GLN B C 1
ATOM 4598 O O . GLN B 1 207 ? 15.925 10.819 -13.252 1.00 98.14 207 GLN B O 1
ATOM 4604 N N . GLY B 1 208 ? 17.756 12.118 -13.380 1.00 94.10 208 GLY B N 1
ATOM 4605 C CA . GLY B 1 208 ? 18.436 11.207 -14.281 1.00 90.58 208 GLY B CA 1
ATOM 4606 C C . GLY B 1 208 ? 19.110 10.055 -13.572 1.00 86.12 208 GLY B C 1
ATOM 4607 O O . GLY B 1 208 ? 19.331 9.004 -14.182 1.00 84.23 208 GLY B O 1
ATOM 4608 N N . SER B 1 209 ? 19.438 10.235 -12.293 1.00 84.71 209 SER B N 1
ATOM 4609 C CA . SER B 1 209 ? 19.981 9.186 -11.434 1.00 81.16 209 SER B CA 1
ATOM 4610 C C . SER B 1 209 ? 19.190 9.231 -10.136 1.00 79.40 209 SER B C 1
ATOM 4611 O O . SER B 1 209 ? 19.531 9.985 -9.213 1.00 79.67 209 SER B O 1
ATOM 4614 N N . PRO B 1 210 ? 18.114 8.447 -10.032 1.00 78.85 210 PRO B N 1
ATOM 4615 C CA . PRO B 1 210 ? 17.237 8.548 -8.852 1.00 77.92 210 PRO B CA 1
ATOM 4616 C C . PRO B 1 210 ? 17.921 8.227 -7.532 1.00 75.71 210 PRO B C 1
ATOM 4617 O O . PRO B 1 210 ? 17.453 8.695 -6.486 1.00 74.81 210 PRO B O 1
ATOM 4621 N N . LEU B 1 211 ? 19.008 7.456 -7.539 1.00 75.32 211 LEU B N 1
ATOM 4622 C CA . LEU B 1 211 ? 19.678 7.094 -6.294 1.00 72.92 211 LEU B CA 1
ATOM 4623 C C . LEU B 1 211 ? 20.657 8.154 -5.806 1.00 70.55 211 LEU B C 1
ATOM 4624 O O . LEU B 1 211 ? 21.150 8.033 -4.680 1.00 69.93 211 LEU B O 1
ATOM 4629 N N . SER B 1 212 ? 20.944 9.178 -6.609 1.00 70.66 212 SER B N 1
ATOM 4630 C CA . SER B 1 212 ? 21.944 10.165 -6.207 1.00 70.86 212 SER B CA 1
ATOM 4631 C C . SER B 1 212 ? 21.586 10.926 -4.932 1.00 71.28 212 SER B C 1
ATOM 4632 O O . SER B 1 212 ? 22.497 11.150 -4.115 1.00 71.36 212 SER B O 1
ATOM 4635 N N . PRO B 1 213 ? 20.337 11.349 -4.688 1.00 73.25 213 PRO B N 1
ATOM 4636 C CA . PRO B 1 213 ? 20.049 11.977 -3.386 1.00 71.68 213 PRO B CA 1
ATOM 4637 C C . PRO B 1 213 ? 20.254 11.033 -2.215 1.00 71.60 213 PRO B C 1
ATOM 4638 O O . PRO B 1 213 ? 20.832 11.431 -1.196 1.00 71.54 213 PRO B O 1
ATOM 4642 N N . LEU B 1 214 ? 19.793 9.785 -2.336 1.00 70.35 214 LEU B N 1
ATOM 4643 C CA . LEU B 1 214 ? 20.004 8.814 -1.268 1.00 71.63 214 LEU B CA 1
ATOM 4644 C C . LEU B 1 214 ? 21.485 8.503 -1.091 1.00 70.44 214 LEU B C 1
ATOM 4645 O O . LEU B 1 214 ? 21.970 8.378 0.039 1.00 69.74 214 LEU B O 1
ATOM 4650 N N . LEU B 1 215 ? 22.217 8.372 -2.200 1.00 70.47 215 LEU B N 1
ATOM 4651 C CA . LEU B 1 215 ? 23.648 8.099 -2.117 1.00 68.02 215 LEU B CA 1
ATOM 4652 C C . LEU B 1 215 ? 24.384 9.220 -1.394 1.00 69.45 215 LEU B C 1
ATOM 4653 O O . LEU B 1 215 ? 25.273 8.962 -0.573 1.00 67.99 215 LEU B O 1
ATOM 4658 N N . ALA B 1 216 ? 24.023 10.473 -1.681 1.00 68.89 216 ALA B N 1
ATOM 4659 C CA . ALA B 1 216 ? 24.676 11.599 -1.025 1.00 66.33 216 ALA B CA 1
ATOM 4660 C C . ALA B 1 216 ? 24.242 11.735 0.430 1.00 66.91 216 ALA B C 1
ATOM 4661 O O . ALA B 1 216 ? 25.043 12.147 1.276 1.00 70.59 216 ALA B O 1
ATOM 4663 N N . ASN B 1 217 ? 22.988 11.395 0.739 1.00 70.16 217 ASN B N 1
ATOM 4664 C CA . ASN B 1 217 ? 22.515 11.488 2.117 1.00 73.27 217 ASN B CA 1
ATOM 4665 C C . ASN B 1 217 ? 23.173 10.446 3.012 1.00 72.18 217 ASN B C 1
ATOM 4666 O O . ASN B 1 217 ? 23.409 10.709 4.197 1.00 72.69 217 ASN B O 1
ATOM 4671 N N . ILE B 1 218 ? 23.474 9.265 2.470 1.00 70.22 218 ILE B N 1
ATOM 4672 C CA . ILE B 1 218 ? 24.157 8.242 3.254 1.00 70.46 218 ILE B CA 1
ATOM 4673 C C . ILE B 1 218 ? 25.607 8.638 3.501 1.00 69.54 218 ILE B C 1
ATOM 4674 O O . ILE B 1 218 ? 26.137 8.461 4.605 1.00 72.10 218 ILE B O 1
ATOM 4679 N N . TYR B 1 219 ? 26.265 9.199 2.486 1.00 70.22 219 TYR B N 1
ATOM 4680 C CA . TYR B 1 219 ? 27.679 9.532 2.598 1.00 69.97 219 TYR B CA 1
ATOM 4681 C C . TYR B 1 219 ? 27.921 10.774 3.449 1.00 69.78 219 TYR B C 1
ATOM 4682 O O . TYR B 1 219 ? 28.985 10.896 4.066 1.00 74.07 219 TYR B O 1
ATOM 4691 N N . LEU B 1 220 ? 26.958 11.695 3.504 1.00 72.15 220 LEU B N 1
ATOM 4692 C CA . LEU B 1 220 ? 27.131 12.964 4.200 1.00 72.88 220 LEU B CA 1
ATOM 4693 C C . LEU B 1 220 ? 26.220 13.097 5.417 1.00 73.39 220 LEU B C 1
ATOM 4694 O O . LEU B 1 220 ? 25.969 14.215 5.878 1.00 71.13 220 LEU B O 1
ATOM 4699 N N . ALA B 1 221 ? 25.721 11.979 5.950 1.00 72.98 221 ALA B N 1
ATOM 4700 C CA . ALA B 1 221 ? 24.876 12.045 7.138 1.00 72.61 221 ALA B CA 1
ATOM 4701 C C . ALA B 1 221 ? 25.654 12.572 8.338 1.00 75.40 221 ALA B C 1
ATOM 4702 O O . ALA B 1 221 ? 25.130 13.368 9.127 1.00 76.48 221 ALA B O 1
ATOM 4704 N N . ASP B 1 222 ? 26.906 12.135 8.495 1.00 73.79 222 ASP B N 1
ATOM 4705 C CA . ASP B 1 222 ? 27.753 12.687 9.547 1.00 78.25 222 ASP B CA 1
ATOM 4706 C C . ASP B 1 222 ? 28.008 14.171 9.322 1.00 75.57 222 ASP B C 1
ATOM 4707 O O . ASP B 1 222 ? 27.989 14.964 10.271 1.00 74.98 222 ASP B O 1
ATOM 4712 N N . PHE B 1 223 ? 28.249 14.562 8.069 1.00 74.14 223 PHE B N 1
ATOM 4713 C CA . PHE B 1 223 ? 28.488 15.966 7.753 1.00 71.48 223 PHE B CA 1
ATOM 4714 C C . PHE B 1 223 ? 27.284 16.826 8.111 1.00 71.94 223 PHE B C 1
ATOM 4715 O O . PHE B 1 223 ? 27.438 17.922 8.663 1.00 72.84 223 PHE B O 1
ATOM 4723 N N . ASP B 1 224 ? 26.076 16.345 7.806 1.00 71.53 224 ASP B N 1
ATOM 4724 C CA . ASP B 1 224 ? 24.871 17.108 8.120 1.00 74.51 224 ASP B CA 1
ATOM 4725 C C . ASP B 1 224 ? 24.725 17.315 9.621 1.00 74.71 224 ASP B C 1
ATOM 4726 O O . ASP B 1 224 ? 24.450 18.429 10.083 1.00 75.52 224 ASP B O 1
ATOM 4731 N N . LEU B 1 225 ? 24.911 16.248 10.403 1.00 76.45 225 LEU B N 1
ATOM 4732 C CA . LEU B 1 225 ? 24.739 16.349 11.850 1.00 75.03 225 LEU B CA 1
ATOM 4733 C C . LEU B 1 225 ? 25.768 17.285 12.471 1.00 74.84 225 LEU B C 1
ATOM 4734 O O . LEU B 1 225 ? 25.446 18.052 13.385 1.00 75.88 225 LEU B O 1
ATOM 4739 N N . ALA B 1 226 ? 27.010 17.240 11.986 1.00 75.76 226 ALA B N 1
ATOM 4740 C CA . ALA B 1 226 ? 28.061 18.057 12.584 1.00 72.70 226 ALA B CA 1
ATOM 4741 C C . ALA B 1 226 ? 27.898 19.531 12.238 1.00 74.14 226 ALA B C 1
ATOM 4742 O O . ALA B 1 226 ? 28.199 20.396 13.068 1.00 75.42 226 ALA B O 1
ATOM 4744 N N . MET B 1 227 ? 27.412 19.839 11.036 1.00 72.98 227 MET B N 1
ATOM 4745 C CA . MET B 1 227 ? 27.397 21.224 10.581 1.00 71.03 227 MET B CA 1
ATOM 4746 C C . MET B 1 227 ? 26.212 22.012 11.125 1.00 71.55 227 MET B C 1
ATOM 4747 O O . MET B 1 227 ? 26.296 23.240 11.238 1.00 72.20 227 MET B O 1
ATOM 4752 N N . ASN B 1 228 ? 25.110 21.345 11.466 1.00 70.60 228 ASN B N 1
ATOM 4753 C CA . ASN B 1 228 ? 23.941 22.034 12.012 1.00 73.12 228 ASN B CA 1
ATOM 4754 C C . ASN B 1 228 ? 24.058 22.062 13.533 1.00 76.35 228 ASN B C 1
ATOM 4755 O O . ASN B 1 228 ? 23.438 21.280 14.257 1.00 76.34 228 ASN B O 1
ATOM 4760 N N . SER B 1 229 ? 24.875 22.994 14.016 1.00 77.75 229 SER B N 1
ATOM 4761 C CA . SER B 1 229 ? 25.115 23.166 15.442 1.00 81.32 229 SER B CA 1
ATOM 4762 C C . SER B 1 229 ? 25.792 24.513 15.653 1.00 82.04 229 SER B C 1
ATOM 4763 O O . SER B 1 229 ? 26.230 25.166 14.704 1.00 78.25 229 SER B O 1
ATOM 4766 N N . ASN B 1 230 ? 25.862 24.921 16.923 1.00 87.08 230 ASN B N 1
ATOM 4767 C CA . ASN B 1 230 ? 26.578 26.133 17.332 1.00 88.94 230 ASN B CA 1
ATOM 4768 C C . ASN B 1 230 ? 26.046 27.371 16.614 1.00 83.17 230 ASN B C 1
ATOM 4769 O O . ASN B 1 230 ? 26.803 28.271 16.245 1.00 79.02 230 ASN B O 1
ATOM 4774 N N . GLY B 1 231 ? 24.731 27.420 16.413 1.00 77.08 231 GLY B N 1
ATOM 4775 C CA . GLY B 1 231 ? 24.142 28.542 15.710 1.00 74.90 231 GLY B CA 1
ATOM 4776 C C . GLY B 1 231 ? 24.478 28.614 14.240 1.00 74.12 231 GLY B C 1
ATOM 4777 O O . GLY B 1 231 ? 24.389 29.692 13.644 1.00 71.30 231 GLY B O 1
ATOM 4778 N N . ILE B 1 232 ? 24.869 27.497 13.631 1.00 73.49 232 ILE B N 1
ATOM 4779 C CA . ILE B 1 232 ? 25.161 27.429 12.205 1.00 71.48 232 ILE B CA 1
ATOM 4780 C C . ILE B 1 232 ? 24.141 26.509 11.555 1.00 71.10 232 ILE B C 1
ATOM 4781 O O . ILE B 1 232 ? 23.979 25.357 11.975 1.00 71.94 232 ILE B O 1
ATOM 4786 N N . THR B 1 233 ? 23.450 27.018 10.540 1.00 67.73 233 THR B N 1
ATOM 4787 C CA . THR B 1 233 ? 22.519 26.230 9.744 1.00 64.98 233 THR B CA 1
ATOM 4788 C C . THR B 1 233 ? 23.189 25.842 8.436 1.00 64.73 233 THR B C 1
ATOM 4789 O O . THR B 1 233 ? 23.737 26.700 7.736 1.00 60.88 233 THR B O 1
ATOM 4793 N N . CYS B 1 234 ? 23.154 24.552 8.112 1.00 64.84 234 CYS B N 1
ATOM 4794 C CA . CYS B 1 234 ? 23.733 24.034 6.877 1.00 64.21 234 CYS B CA 1
ATOM 4795 C C . CYS B 1 234 ? 22.626 23.398 6.049 1.00 66.13 234 CYS B C 1
ATOM 4796 O O . CYS B 1 234 ? 22.144 22.310 6.379 1.00 69.07 234 CYS B O 1
ATOM 4799 N N . LEU B 1 235 ? 22.223 24.076 4.979 1.00 66.72 235 LEU B N 1
ATOM 4800 C CA . LEU B 1 235 ? 21.262 23.531 4.029 1.00 66.46 235 LEU B CA 1
ATOM 4801 C C . LEU B 1 235 ? 22.020 22.889 2.877 1.00 63.17 235 LEU B C 1
ATOM 4802 O O . LEU B 1 235 ? 22.859 23.538 2.244 1.00 63.00 235 LEU B O 1
ATOM 4807 N N . ARG B 1 236 ? 21.736 21.615 2.615 1.00 67.77 236 ARG B N 1
ATOM 4808 C CA . ARG B 1 236 ? 22.452 20.861 1.598 1.00 66.22 236 ARG B CA 1
ATOM 4809 C C . ARG B 1 236 ? 21.471 20.249 0.609 1.00 71.97 236 ARG B C 1
ATOM 4810 O O . ARG B 1 236 ? 20.440 19.697 1.003 1.00 78.13 236 ARG B O 1
ATOM 4818 N N . TYR B 1 237 ? 21.802 20.353 -0.677 1.00 67.78 237 TYR B N 1
ATOM 4819 C CA . TYR B 1 237 ? 21.062 19.700 -1.755 1.00 67.87 237 TYR B CA 1
ATOM 4820 C C . TYR B 1 237 ? 22.071 18.857 -2.527 1.00 62.84 237 TYR B C 1
ATOM 4821 O O . TYR B 1 237 ? 22.843 19.386 -3.333 1.00 62.02 237 TYR B O 1
ATOM 4830 N N . ILE B 1 238 ? 22.063 17.548 -2.267 1.00 64.25 238 ILE B N 1
ATOM 4831 C CA . ILE B 1 238 ? 23.029 16.597 -2.813 1.00 65.14 238 ILE B CA 1
ATOM 4832 C C . ILE B 1 238 ? 24.436 17.005 -2.386 1.00 61.79 238 ILE B C 1
ATOM 4833 O O . ILE B 1 238 ? 24.828 16.792 -1.234 1.00 62.25 238 ILE B O 1
ATOM 4838 N N . ASP B 1 239 ? 25.206 17.598 -3.300 1.00 62.89 239 ASP B N 1
ATOM 4839 C CA . ASP B 1 239 ? 26.582 17.985 -3.015 1.00 61.19 239 ASP B CA 1
ATOM 4840 C C . ASP B 1 239 ? 26.774 19.496 -2.972 1.00 60.96 239 ASP B C 1
ATOM 4841 O O . ASP B 1 239 ? 27.915 19.967 -2.917 1.00 59.21 239 ASP B O 1
ATOM 4846 N N . ASP B 1 240 ? 25.689 20.263 -2.998 1.00 65.43 240 ASP B N 1
ATOM 4847 C CA . ASP B 1 240 ? 25.727 21.712 -2.854 1.00 62.38 240 ASP B CA 1
ATOM 4848 C C . ASP B 1 240 ? 25.175 22.077 -1.484 1.00 59.61 240 ASP B C 1
ATOM 4849 O O . ASP B 1 240 ? 24.072 21.653 -1.127 1.00 60.04 240 ASP B O 1
ATOM 4854 N N . PHE B 1 241 ? 25.936 22.852 -0.714 1.00 57.61 241 PHE B N 1
ATOM 4855 C CA . PHE B 1 241 ? 25.514 23.204 0.632 1.00 59.46 241 PHE B CA 1
ATOM 4856 C C . PHE B 1 241 ? 25.652 24.701 0.869 1.00 56.46 241 PHE B C 1
ATOM 4857 O O . PHE B 1 241 ? 26.432 25.395 0.212 1.00 54.51 241 PHE B O 1
ATOM 4865 N N . LEU B 1 242 ? 24.864 25.181 1.829 1.00 52.78 242 LEU B N 1
ATOM 4866 C CA . LEU B 1 242 ? 24.785 26.594 2.177 1.00 54.89 242 LEU B CA 1
ATOM 4867 C C . LEU B 1 242 ? 24.948 26.728 3.683 1.00 59.93 242 LEU B C 1
ATOM 4868 O O . LEU B 1 242 ? 24.170 26.145 4.445 1.00 62.20 242 LEU B O 1
ATOM 4873 N N . LEU B 1 243 ? 25.955 27.484 4.108 1.00 53.90 243 LEU B N 1
ATOM 4874 C CA . LEU B 1 243 ? 26.185 27.762 5.519 1.00 57.88 243 LEU B CA 1
ATOM 4875 C C . LEU B 1 243 ? 25.620 29.135 5.852 1.00 57.32 243 LEU B C 1
ATOM 4876 O O . LEU B 1 243 ? 25.926 30.117 5.168 1.00 57.12 243 LEU B O 1
ATOM 4881 N N . LEU B 1 244 ? 24.795 29.200 6.889 1.00 56.55 244 LEU B N 1
ATOM 4882 C CA . LEU B 1 244 ? 24.166 30.440 7.320 1.00 58.28 244 LEU B CA 1
ATOM 4883 C C . LEU B 1 244 ? 24.511 30.708 8.778 1.00 62.98 244 LEU B C 1
ATOM 4884 O O . LEU B 1 244 ? 24.532 29.788 9.600 1.00 64.27 244 LEU B O 1
ATOM 4889 N N . GLY B 1 245 ? 24.789 31.971 9.091 1.00 63.26 245 GLY B N 1
ATOM 4890 C CA . GLY B 1 245 ? 25.190 32.333 10.438 1.00 63.06 245 GLY B CA 1
ATOM 4891 C C . GLY B 1 245 ? 24.882 33.782 10.731 1.00 65.10 245 GLY B C 1
ATOM 4892 O O . GLY B 1 245 ? 24.472 34.549 9.857 1.00 64.15 245 GLY B O 1
ATOM 4893 N N . ALA B 1 246 ? 25.093 34.152 11.996 1.00 67.50 246 ALA B N 1
ATOM 4894 C CA . ALA B 1 246 ? 24.803 35.512 12.434 1.00 65.51 246 ALA B CA 1
ATOM 4895 C C . ALA B 1 246 ? 25.926 36.481 12.092 1.00 66.21 246 ALA B C 1
ATOM 4896 O O . ALA B 1 246 ? 25.669 37.677 11.911 1.00 67.06 246 ALA B O 1
ATOM 4898 N N . SER B 1 247 ? 27.163 36.000 12.002 1.00 67.69 247 SER B N 1
ATOM 4899 C CA . SER B 1 247 ? 28.303 36.850 11.696 1.00 69.42 247 SER B CA 1
ATOM 4900 C C . SER B 1 247 ? 29.172 36.187 10.639 1.00 66.44 247 SER B C 1
ATOM 4901 O O . SER B 1 247 ? 29.090 34.980 10.401 1.00 64.00 247 SER B O 1
ATOM 4904 N N . LEU B 1 248 ? 30.015 37.006 10.003 1.00 64.37 248 LEU B N 1
ATOM 4905 C CA . LEU B 1 248 ? 30.966 36.480 9.031 1.00 65.03 248 LEU B CA 1
ATOM 4906 C C . LEU B 1 248 ? 31.974 35.550 9.692 1.00 69.07 248 LEU B C 1
ATOM 4907 O O . LEU B 1 248 ? 32.446 34.595 9.062 1.00 70.92 248 LEU B O 1
ATOM 4912 N N . SER B 1 249 ? 32.314 35.808 10.958 1.00 67.06 249 SER B N 1
ATOM 4913 C CA . SER B 1 249 ? 33.230 34.928 11.675 1.00 67.99 249 SER B CA 1
ATOM 4914 C C . SER B 1 249 ? 32.620 33.547 11.879 1.00 69.85 249 SER B C 1
ATOM 4915 O O . SER B 1 249 ? 33.324 32.533 11.804 1.00 70.41 249 SER B O 1
ATOM 4918 N N . ASP B 1 250 ? 31.311 33.487 12.136 1.00 73.52 250 ASP B N 1
ATOM 4919 C CA . ASP B 1 250 ? 30.667 32.206 12.406 1.00 70.10 250 ASP B CA 1
ATOM 4920 C C . ASP B 1 250 ? 30.646 31.318 11.167 1.00 69.81 250 ASP B C 1
ATOM 4921 O O . ASP B 1 250 ? 30.906 30.113 11.259 1.00 72.55 250 ASP B O 1
ATOM 4926 N N . VAL B 1 251 ? 30.338 31.887 9.999 1.00 64.75 251 VAL B N 1
ATOM 4927 C CA . VAL B 1 251 ? 30.334 31.074 8.789 1.00 67.91 251 VAL B CA 1
ATOM 4928 C C . VAL B 1 251 ? 31.757 30.734 8.364 1.00 68.16 251 VAL B C 1
ATOM 4929 O O . VAL B 1 251 ? 31.998 29.675 7.774 1.00 68.66 251 VAL B O 1
ATOM 4933 N N . ASP B 1 252 ? 32.722 31.611 8.660 1.00 66.28 252 ASP B N 1
ATOM 4934 C CA . ASP B 1 252 ? 34.118 31.286 8.384 1.00 68.12 252 ASP B CA 1
ATOM 4935 C C . ASP B 1 252 ? 34.588 30.124 9.249 1.00 70.75 252 ASP B C 1
ATOM 4936 O O . ASP B 1 252 ? 35.282 29.223 8.764 1.00 72.61 252 ASP B O 1
ATOM 4941 N N . LYS B 1 253 ? 34.226 30.133 10.534 1.00 68.76 253 LYS B N 1
ATOM 4942 C CA . LYS B 1 253 ? 34.500 28.981 11.386 1.00 69.49 253 LYS B CA 1
ATOM 4943 C C . LYS B 1 253 ? 33.759 27.748 10.889 1.00 70.02 253 LYS B C 1
ATOM 4944 O O . LYS B 1 253 ? 34.287 26.630 10.947 1.00 70.32 253 LYS B O 1
ATOM 4950 N N . ALA B 1 254 ? 32.534 27.934 10.395 1.00 70.88 254 ALA B N 1
ATOM 4951 C CA . ALA B 1 254 ? 31.742 26.804 9.920 1.00 69.62 254 ALA B CA 1
ATOM 4952 C C . ALA B 1 254 ? 32.386 26.147 8.707 1.00 67.83 254 ALA B C 1
ATOM 4953 O O . ALA B 1 254 ? 32.421 24.916 8.606 1.00 67.78 254 ALA B O 1
ATOM 4955 N N . PHE B 1 255 ? 32.905 26.952 7.775 1.00 66.41 255 PHE B N 1
ATOM 4956 C CA . PHE B 1 255 ? 33.498 26.385 6.568 1.00 66.94 255 PHE B CA 1
ATOM 4957 C C . PHE B 1 255 ? 34.723 25.542 6.894 1.00 68.33 255 PHE B C 1
ATOM 4958 O O . PHE B 1 255 ? 34.900 24.452 6.337 1.00 68.32 255 PHE B O 1
ATOM 4966 N N . ASN B 1 256 ? 35.582 26.028 7.792 1.00 67.39 256 ASN B N 1
ATOM 4967 C CA . ASN B 1 256 ? 36.745 25.246 8.194 1.00 69.18 256 ASN B CA 1
ATOM 4968 C C . ASN B 1 256 ? 36.331 23.982 8.939 1.00 68.81 256 ASN B C 1
ATOM 4969 O O . ASN B 1 256 ? 36.951 22.925 8.771 1.00 68.29 256 ASN B O 1
ATOM 4974 N N . ARG B 1 257 ? 35.283 24.068 9.764 1.00 67.23 257 ARG B N 1
ATOM 4975 C CA . ARG B 1 257 ? 34.723 22.863 10.366 1.00 67.65 257 ARG B CA 1
ATOM 4976 C C . ARG B 1 257 ? 34.174 21.918 9.306 1.00 71.21 257 ARG B C 1
ATOM 4977 O O . ARG B 1 257 ? 34.228 20.694 9.476 1.00 71.04 257 ARG B O 1
ATOM 4985 N N . ALA B 1 258 ? 33.655 22.464 8.204 1.00 72.08 258 ALA B N 1
ATOM 4986 C CA . ALA B 1 258 ? 33.143 21.617 7.131 1.00 71.47 258 ALA B CA 1
ATOM 4987 C C . ALA B 1 258 ? 34.277 20.953 6.361 1.00 70.83 258 ALA B C 1
ATOM 4988 O O . ALA B 1 258 ? 34.162 19.788 5.963 1.00 71.01 258 ALA B O 1
ATOM 4990 N N . LEU B 1 259 ? 35.378 21.676 6.141 1.00 70.75 259 LEU B N 1
ATOM 4991 C CA . LEU B 1 259 ? 36.517 21.098 5.432 1.00 72.25 259 LEU B CA 1
ATOM 4992 C C . LEU B 1 259 ? 37.075 19.890 6.175 1.00 72.84 259 LEU B C 1
ATOM 4993 O O . LEU B 1 259 ? 37.487 18.905 5.551 1.00 72.76 259 LEU B O 1
ATOM 4998 N N . LYS B 1 260 ? 37.094 19.946 7.508 1.00 72.12 260 LYS B N 1
ATOM 4999 C CA . LYS B 1 260 ? 37.581 18.807 8.280 1.00 76.19 260 LYS B CA 1
ATOM 5000 C C . LYS B 1 260 ? 36.608 17.637 8.208 1.00 78.24 260 LYS B C 1
ATOM 5001 O O . LYS B 1 260 ? 37.029 16.483 8.063 1.00 79.73 260 LYS B O 1
ATOM 5007 N N . GLU B 1 261 ? 35.304 17.913 8.303 1.00 74.44 261 GLU B N 1
ATOM 5008 C CA . GLU B 1 261 ? 34.316 16.845 8.198 1.00 76.17 261 GLU B CA 1
ATOM 5009 C C . GLU B 1 261 ? 34.355 16.193 6.822 1.00 79.03 261 GLU B C 1
ATOM 5010 O O . GLU B 1 261 ? 34.283 14.964 6.707 1.00 81.44 261 GLU B O 1
ATOM 5016 N N . LEU B 1 262 ? 34.466 17.000 5.766 1.00 76.28 262 LEU B N 1
ATOM 5017 C CA . LEU B 1 262 ? 34.642 16.442 4.431 1.00 76.78 262 LEU B CA 1
ATOM 5018 C C . LEU B 1 262 ? 35.983 15.732 4.300 1.00 78.75 262 LEU B C 1
ATOM 5019 O O . LEU B 1 262 ? 36.086 14.731 3.581 1.00 79.17 262 LEU B O 1
ATOM 5024 N N . GLY B 1 263 ? 37.014 16.228 4.988 1.00 79.25 263 GLY B N 1
ATOM 5025 C CA . GLY B 1 263 ? 38.318 15.591 4.923 1.00 80.93 263 GLY B CA 1
ATOM 5026 C C . GLY B 1 263 ? 38.356 14.227 5.581 1.00 83.35 263 GLY B C 1
ATOM 5027 O O . GLY B 1 263 ? 39.173 13.379 5.210 1.00 82.81 263 GLY B O 1
ATOM 5028 N N . LYS B 1 264 ? 37.482 13.996 6.565 1.00 89.46 264 LYS B N 1
ATOM 5029 C CA . LYS B 1 264 ? 37.401 12.684 7.197 1.00 85.01 264 LYS B CA 1
ATOM 5030 C C . LYS B 1 264 ? 36.979 11.597 6.218 1.00 90.00 264 LYS B C 1
ATOM 5031 O O . LYS B 1 264 ? 37.290 10.423 6.442 1.00 95.65 264 LYS B O 1
ATOM 5037 N N . ILE B 1 265 ? 36.289 11.959 5.138 1.00 83.77 265 ILE B N 1
ATOM 5038 C CA . ILE B 1 265 ? 35.811 10.981 4.166 1.00 83.36 265 ILE B CA 1
ATOM 5039 C C . ILE B 1 265 ? 36.400 11.284 2.793 1.00 82.30 265 ILE B C 1
ATOM 5040 O O . ILE B 1 265 ? 35.795 10.965 1.763 1.00 81.21 265 ILE B O 1
ATOM 5045 N N . GLY B 1 266 ? 37.579 11.898 2.773 1.00 78.98 266 GLY B N 1
ATOM 5046 C CA . GLY B 1 266 ? 38.290 12.158 1.532 1.00 76.84 266 GLY B CA 1
ATOM 5047 C C . GLY B 1 266 ? 37.603 13.110 0.575 1.00 77.78 266 GLY B C 1
ATOM 5048 O O . GLY B 1 266 ? 37.658 12.901 -0.644 1.00 77.71 266 GLY B O 1
ATOM 5049 N N . LEU B 1 267 ? 36.958 14.153 1.093 1.00 78.40 267 LEU B N 1
ATOM 5050 C CA . LEU B 1 267 ? 36.290 15.148 0.267 1.00 76.69 267 LEU B CA 1
ATOM 5051 C C . LEU B 1 267 ? 36.728 16.540 0.698 1.00 74.94 267 LEU B C 1
ATOM 5052 O O . LEU B 1 267 ? 37.282 16.734 1.783 1.00 78.35 267 LEU B O 1
ATOM 5057 N N . GLU B 1 268 ? 36.479 17.516 -0.171 1.00 75.06 268 GLU B N 1
ATOM 5058 C CA . GLU B 1 268 ? 36.783 18.908 0.127 1.00 72.05 268 GLU B CA 1
ATOM 5059 C C . GLU B 1 268 ? 35.617 19.765 -0.350 1.00 72.53 268 GLU B C 1
ATOM 5060 O O . GLU B 1 268 ? 34.560 19.258 -0.739 1.00 70.14 268 GLU B O 1
ATOM 5066 N N . ALA B 1 269 ? 35.811 21.080 -0.312 1.00 71.34 269 ALA B N 1
ATOM 5067 C CA . ALA B 1 269 ? 34.804 22.023 -0.767 1.00 66.48 269 ALA B CA 1
ATOM 5068 C C . ALA B 1 269 ? 35.506 23.253 -1.317 1.00 67.93 269 ALA B C 1
ATOM 5069 O O . ALA B 1 269 ? 36.580 23.633 -0.842 1.00 69.63 269 ALA B O 1
ATOM 5071 N N . TYR B 1 270 ? 34.897 23.863 -2.331 1.00 64.13 270 TYR B N 1
ATOM 5072 C CA . TYR B 1 270 ? 35.472 25.060 -2.929 1.00 65.61 270 TYR B CA 1
ATOM 5073 C C . TYR B 1 270 ? 35.526 26.189 -1.908 1.00 65.25 270 TYR B C 1
ATOM 5074 O O . TYR B 1 270 ? 34.534 26.486 -1.237 1.00 62.28 270 TYR B O 1
ATOM 5083 N N . ASP B 1 271 ? 36.695 26.813 -1.787 1.00 67.13 271 ASP B N 1
ATOM 5084 C CA . ASP B 1 271 ? 36.868 27.935 -0.876 1.00 69.78 271 ASP B CA 1
ATOM 5085 C C . ASP B 1 271 ? 36.491 29.223 -1.594 1.00 70.85 271 ASP B C 1
ATOM 5086 O O . ASP B 1 271 ? 37.134 29.570 -2.595 1.00 71.94 271 ASP B O 1
ATOM 5091 N N . PRO B 1 272 ? 35.476 29.955 -1.131 1.00 67.55 272 PRO B N 1
ATOM 5092 C CA . PRO B 1 272 ? 35.112 31.213 -1.803 1.00 69.36 272 PRO B CA 1
ATOM 5093 C C . PRO B 1 272 ? 36.204 32.266 -1.755 1.00 75.09 272 PRO B C 1
ATOM 5094 O O . PRO B 1 272 ? 36.201 33.180 -2.588 1.00 76.35 272 PRO B O 1
ATOM 5098 N N . ARG B 1 273 ? 37.138 32.168 -0.807 1.00 71.83 273 ARG B N 1
ATOM 5099 C CA . ARG B 1 273 ? 38.223 33.135 -0.714 1.00 74.35 273 ARG B CA 1
ATOM 5100 C C . ARG B 1 273 ? 39.304 32.909 -1.762 1.00 76.29 273 ARG B C 1
ATOM 5101 O O . ARG B 1 273 ? 40.040 33.849 -2.087 1.00 76.59 273 ARG B O 1
ATOM 5109 N N . THR B 1 274 ? 39.415 31.693 -2.300 1.00 75.05 274 THR B N 1
ATOM 5110 C CA . THR B 1 274 ? 40.393 31.380 -3.333 1.00 76.82 274 THR B CA 1
ATOM 5111 C C . THR B 1 274 ? 39.777 30.970 -4.662 1.00 79.55 274 THR B C 1
ATOM 5112 O O . THR B 1 274 ? 40.474 31.013 -5.681 1.00 81.41 274 THR B O 1
ATOM 5116 N N . ASP B 1 275 ? 38.505 30.575 -4.682 1.00 77.04 275 ASP B N 1
ATOM 5117 C CA . ASP B 1 275 ? 37.777 30.229 -5.902 1.00 77.05 275 ASP B CA 1
ATOM 5118 C C . ASP B 1 275 ? 36.526 31.101 -5.941 1.00 76.56 275 ASP B C 1
ATOM 5119 O O . ASP B 1 275 ? 35.444 30.677 -5.527 1.00 73.74 275 ASP B O 1
ATOM 5124 N N . LYS B 1 276 ? 36.682 32.328 -6.445 1.00 78.41 276 LYS B N 1
ATOM 5125 C CA . LYS B 1 276 ? 35.586 33.291 -6.403 1.00 74.51 276 LYS B CA 1
ATOM 5126 C C . LYS B 1 276 ? 34.385 32.810 -7.211 1.00 76.90 276 LYS B C 1
ATOM 5127 O O . LYS B 1 276 ? 33.235 33.039 -6.822 1.00 82.39 276 LYS B O 1
ATOM 5133 N N . THR B 1 277 ? 34.629 32.135 -8.337 1.00 73.19 277 THR B N 1
ATOM 5134 C CA . THR B 1 277 ? 33.534 31.723 -9.209 1.00 70.15 277 THR B CA 1
ATOM 5135 C C . THR B 1 277 ? 32.892 30.407 -8.787 1.00 67.61 277 THR B C 1
ATOM 5136 O O . THR B 1 277 ? 31.776 30.113 -9.227 1.00 67.73 277 THR B O 1
ATOM 5140 N N . LYS B 1 278 ? 33.559 29.612 -7.953 1.00 68.20 278 LYS B N 1
ATOM 5141 C CA . LYS B 1 278 ? 33.021 28.320 -7.545 1.00 65.67 278 LYS B CA 1
ATOM 5142 C C . LYS B 1 278 ? 32.232 28.374 -6.242 1.00 61.21 278 LYS B C 1
ATOM 5143 O O . LYS B 1 278 ? 31.507 27.421 -5.939 1.00 59.16 278 LYS B O 1
ATOM 5149 N N . ALA B 1 279 ? 32.349 29.452 -5.470 1.00 62.37 279 ALA B N 1
ATOM 5150 C CA . ALA B 1 279 ? 31.667 29.543 -4.188 1.00 59.93 279 ALA B CA 1
ATOM 5151 C C . ALA B 1 279 ? 31.442 31.008 -3.846 1.00 60.10 279 ALA B C 1
ATOM 5152 O O . ALA B 1 279 ? 32.146 31.896 -4.333 1.00 64.00 279 ALA B O 1
ATOM 5154 N N . SER B 1 280 ? 30.449 31.251 -2.994 1.00 55.44 280 SER B N 1
ATOM 5155 C CA . SER B 1 280 ? 30.087 32.597 -2.581 1.00 54.69 280 SER B CA 1
ATOM 5156 C C . SER B 1 280 ? 30.266 32.754 -1.077 1.00 55.51 280 SER B C 1
ATOM 5157 O O . SER B 1 280 ? 30.285 31.777 -0.323 1.00 56.75 280 SER B O 1
ATOM 5160 N N . ARG B 1 281 ? 30.390 34.009 -0.651 1.00 55.14 281 ARG B N 1
ATOM 5161 C CA . ARG B 1 281 ? 30.640 34.333 0.745 1.00 55.99 281 ARG B CA 1
ATOM 5162 C C . ARG B 1 281 ? 30.340 35.809 0.960 1.00 57.94 281 ARG B C 1
ATOM 5163 O O . ARG B 1 281 ? 30.678 36.642 0.115 1.00 59.48 281 ARG B O 1
ATOM 5171 N N . GLY B 1 282 ? 29.702 36.125 2.080 1.00 56.64 282 GLY B N 1
ATOM 5172 C CA . GLY B 1 282 ? 29.456 37.501 2.437 1.00 59.59 282 GLY B CA 1
ATOM 5173 C C . GLY B 1 282 ? 28.056 37.681 2.979 1.00 64.76 282 GLY B C 1
ATOM 5174 O O . GLY B 1 282 ? 27.389 36.721 3.364 1.00 61.97 282 GLY B O 1
ATOM 5175 N N . ALA B 1 283 ? 27.624 38.938 3.000 1.00 69.16 283 ALA B N 1
ATOM 5176 C CA . ALA B 1 283 ? 26.330 39.283 3.569 1.00 69.20 283 ALA B CA 1
ATOM 5177 C C . ALA B 1 283 ? 25.197 38.740 2.710 1.00 71.77 283 ALA B C 1
ATOM 5178 O O . ALA B 1 283 ? 25.292 38.693 1.480 1.00 72.41 283 ALA B O 1
ATOM 5180 N N . THR B 1 284 ? 24.116 38.327 3.370 1.00 72.28 284 THR B N 1
ATOM 5181 C CA . THR B 1 284 ? 22.943 37.838 2.661 1.00 74.01 284 THR B CA 1
ATOM 5182 C C . THR B 1 284 ? 22.072 38.964 2.124 1.00 76.20 284 THR B C 1
ATOM 5183 O O . THR B 1 284 ? 21.285 38.731 1.200 1.00 75.60 284 THR B O 1
ATOM 5187 N N . GLU B 1 285 ? 22.203 40.176 2.673 1.00 75.02 285 GLU B N 1
ATOM 5188 C CA . GLU B 1 285 ? 21.360 41.286 2.242 1.00 76.20 285 GLU B CA 1
ATOM 5189 C C . GLU B 1 285 ? 21.588 41.619 0.771 1.00 74.61 285 GLU B C 1
ATOM 5190 O O . GLU B 1 285 ? 20.647 41.990 0.059 1.00 76.60 285 GLU B O 1
ATOM 5196 N N . ILE B 1 286 ? 22.831 41.496 0.300 1.00 73.61 286 ILE B N 1
ATOM 5197 C CA . ILE B 1 286 ? 23.134 41.763 -1.101 1.00 74.04 286 ILE B CA 1
ATOM 5198 C C . ILE B 1 286 ? 22.655 40.656 -2.026 1.00 74.72 286 ILE B C 1
ATOM 5199 O O . ILE B 1 286 ? 22.629 40.850 -3.247 1.00 87.04 286 ILE B O 1
ATOM 5204 N N . GLY B 1 287 ? 22.274 39.510 -1.483 1.00 74.23 287 GLY B N 1
ATOM 5205 C CA . GLY B 1 287 ? 21.800 38.406 -2.303 1.00 69.20 287 GLY B CA 1
ATOM 5206 C C . GLY B 1 287 ? 22.925 37.499 -2.759 1.00 64.17 287 GLY B C 1
ATOM 5207 O O . GLY B 1 287 ? 24.081 37.898 -2.883 1.00 67.25 287 GLY B O 1
ATOM 5208 N N . PHE B 1 288 ? 22.568 36.241 -3.013 1.00 61.61 288 PHE B N 1
ATOM 5209 C CA . PHE B 1 288 ? 23.527 35.254 -3.488 1.00 59.66 288 PHE B CA 1
ATOM 5210 C C . PHE B 1 288 ? 22.783 34.167 -4.249 1.00 59.59 288 PHE B C 1
ATOM 5211 O O . PHE B 1 288 ? 21.583 33.955 -4.054 1.00 59.74 288 PHE B O 1
ATOM 5219 N N . ASP B 1 289 ? 23.516 33.475 -5.118 1.00 56.68 289 ASP B N 1
ATOM 5220 C CA . ASP B 1 289 ? 22.936 32.418 -5.933 1.00 54.63 289 ASP B CA 1
ATOM 5221 C C . ASP B 1 289 ? 22.888 31.105 -5.160 1.00 54.24 289 ASP B C 1
ATOM 5222 O O . ASP B 1 289 ? 23.836 30.743 -4.460 1.00 55.50 289 ASP B O 1
ATOM 5227 N N . PHE B 1 290 ? 21.771 30.392 -5.295 1.00 55.69 290 PHE B N 1
ATOM 5228 C CA . PHE B 1 290 ? 21.569 29.131 -4.589 1.00 55.17 290 PHE B CA 1
ATOM 5229 C C . PHE B 1 290 ? 20.583 28.285 -5.379 1.00 55.65 290 PHE B C 1
ATOM 5230 O O . PHE B 1 290 ? 19.424 28.678 -5.543 1.00 55.52 290 PHE B O 1
ATOM 5238 N N . LEU B 1 291 ? 21.055 27.139 -5.877 1.00 56.31 291 LEU B N 1
ATOM 5239 C CA . LEU B 1 291 ? 20.213 26.162 -6.572 1.00 54.65 291 LEU B CA 1
ATOM 5240 C C . LEU B 1 291 ? 19.512 26.779 -7.782 1.00 57.34 291 LEU B C 1
ATOM 5241 O O . LEU B 1 291 ? 18.331 26.528 -8.034 1.00 56.11 291 LEU B O 1
ATOM 5246 N N . GLY B 1 292 ? 20.246 27.593 -8.538 1.00 56.05 292 GLY B N 1
ATOM 5247 C CA . GLY B 1 292 ? 19.720 28.199 -9.741 1.00 53.93 292 GLY B CA 1
ATOM 5248 C C . GLY B 1 292 ? 18.897 29.450 -9.535 1.00 55.46 292 GLY B C 1
ATOM 5249 O O . GLY B 1 292 ? 18.355 29.981 -10.513 1.00 56.87 292 GLY B O 1
ATOM 5250 N N . CYS B 1 293 ? 18.785 29.944 -8.305 1.00 55.30 293 CYS B N 1
ATOM 5251 C CA . CYS B 1 293 ? 18.005 31.135 -8.011 1.00 56.27 293 CYS B CA 1
ATOM 5252 C C . CYS B 1 293 ? 18.869 32.145 -7.270 1.00 57.01 293 CYS B C 1
ATOM 5253 O O . CYS B 1 293 ? 19.802 31.778 -6.551 1.00 55.16 293 CYS B O 1
ATOM 5256 N N . ASN B 1 294 ? 18.558 33.424 -7.460 1.00 58.44 294 ASN B N 1
ATOM 5257 C CA . ASN B 1 294 ? 19.167 34.487 -6.673 1.00 59.68 294 ASN B CA 1
ATOM 5258 C C . ASN B 1 294 ? 18.323 34.691 -5.421 1.00 59.36 294 ASN B C 1
ATOM 5259 O O . ASN B 1 294 ? 17.156 35.085 -5.510 1.00 59.99 294 ASN B O 1
ATOM 5264 N N . VAL B 1 295 ? 18.908 34.416 -4.261 1.00 61.05 295 VAL B N 1
ATOM 5265 C CA . VAL B 1 295 ? 18.171 34.364 -3.006 1.00 64.11 295 VAL B CA 1
ATOM 5266 C C . VAL B 1 295 ? 18.579 35.559 -2.157 1.00 67.49 295 VAL B C 1
ATOM 5267 O O . VAL B 1 295 ? 19.732 35.667 -1.720 1.00 65.95 295 VAL B O 1
ATOM 5271 N N . SER B 1 296 ? 17.634 36.456 -1.933 1.00 73.32 296 SER B N 1
ATOM 5272 C CA . SER B 1 296 ? 17.723 37.536 -0.968 1.00 73.75 296 SER B CA 1
ATOM 5273 C C . SER B 1 296 ? 16.793 37.243 0.203 1.00 79.35 296 SER B C 1
ATOM 5274 O O . SER B 1 296 ? 15.883 36.415 0.090 1.00 79.61 296 SER B O 1
ATOM 5277 N N . PRO B 1 297 ? 17.000 37.884 1.355 1.00 91.82 297 PRO B N 1
ATOM 5278 C CA . PRO B 1 297 ? 16.016 37.749 2.442 1.00 91.93 297 PRO B CA 1
ATOM 5279 C C . PRO B 1 297 ? 14.617 38.193 2.048 1.00 93.27 297 PRO B C 1
ATOM 5280 O O . PRO B 1 297 ? 13.654 37.839 2.741 1.00 92.08 297 PRO B O 1
ATOM 5284 N N . GLY B 1 298 ? 14.467 38.939 0.953 1.00 80.45 298 GLY B N 1
ATOM 5285 C CA . GLY B 1 298 ? 13.162 39.414 0.541 1.00 80.27 298 GLY B CA 1
ATOM 5286 C C . GLY B 1 298 ? 12.766 39.076 -0.884 1.00 81.10 298 GLY B C 1
ATOM 5287 O O . GLY B 1 298 ? 11.574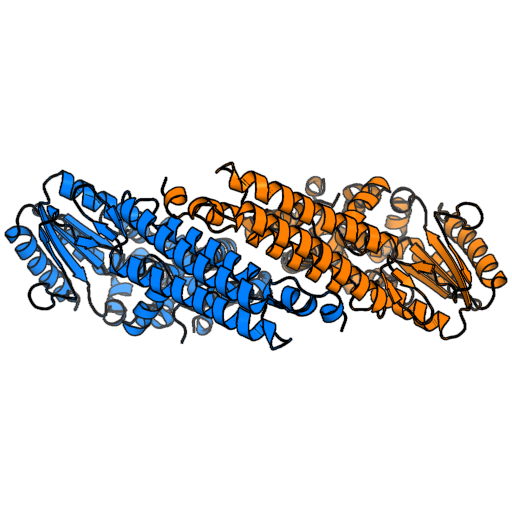 39.050 -1.202 1.00 84.78 298 GLY B O 1
ATOM 5288 N N . LEU B 1 299 ? 13.742 38.813 -1.754 1.00 77.83 299 LEU B N 1
ATOM 5289 C CA . LEU B 1 299 ? 13.488 38.609 -3.175 1.00 73.58 299 LEU B CA 1
ATOM 5290 C C . LEU B 1 299 ? 14.025 37.258 -3.623 1.00 71.86 299 LEU B C 1
ATOM 5291 O O . LEU B 1 299 ? 15.207 36.958 -3.425 1.00 70.01 299 LEU B O 1
ATOM 5296 N N . ILE B 1 300 ? 13.159 36.459 -4.241 1.00 67.96 300 ILE B N 1
ATOM 5297 C CA . ILE B 1 300 ? 13.522 35.168 -4.814 1.00 66.50 300 ILE B CA 1
ATOM 5298 C C . ILE B 1 300 ? 13.197 35.218 -6.300 1.00 64.49 300 ILE B C 1
ATOM 5299 O O . ILE B 1 300 ? 12.051 35.489 -6.681 1.00 65.45 300 ILE B O 1
ATOM 5304 N N . GLN B 1 301 ? 14.196 34.955 -7.134 1.00 63.08 301 GLN B N 1
ATOM 5305 C CA . GLN B 1 301 ? 14.040 35.017 -8.579 1.00 59.56 301 GLN B CA 1
ATOM 5306 C C . GLN B 1 301 ? 15.054 34.078 -9.208 1.00 59.28 301 GLN B C 1
ATOM 5307 O O . GLN B 1 301 ? 16.043 33.707 -8.564 1.00 59.84 301 GLN B O 1
ATOM 5313 N N . PRO B 1 302 ? 14.833 33.658 -10.454 1.00 58.22 302 PRO B N 1
ATOM 5314 C CA . PRO B 1 302 ? 15.856 32.868 -11.148 1.00 57.23 302 PRO B CA 1
ATOM 5315 C C . PRO B 1 302 ? 17.161 33.644 -11.252 1.00 58.87 302 PRO B C 1
ATOM 5316 O O . PRO B 1 302 ? 17.168 34.859 -11.452 1.00 58.25 302 PRO B O 1
ATOM 5320 N N . SER B 1 303 ? 18.271 32.926 -11.108 1.00 57.46 303 SER B N 1
ATOM 5321 C CA . SER B 1 303 ? 19.578 33.565 -11.130 1.00 60.05 303 SER B CA 1
ATOM 5322 C C . SER B 1 303 ? 19.859 34.173 -12.502 1.00 63.61 303 SER B C 1
ATOM 5323 O O . SER B 1 303 ? 19.195 33.872 -13.498 1.00 61.77 303 SER B O 1
ATOM 5326 N N . GLU B 1 304 ? 20.864 35.051 -12.537 1.00 65.24 304 GLU B N 1
ATOM 5327 C CA . GLU B 1 304 ? 21.259 35.673 -13.797 1.00 63.21 304 GLU B CA 1
ATOM 5328 C C . GLU B 1 304 ? 21.737 34.630 -14.798 1.00 64.66 304 GLU B C 1
ATOM 5329 O O . GLU B 1 304 ? 21.485 34.752 -16.003 1.00 66.49 304 GLU B O 1
ATOM 5335 N N . ALA B 1 305 ? 22.423 33.590 -14.318 1.00 64.73 305 ALA B N 1
ATOM 5336 C CA . ALA B 1 305 ? 22.877 32.529 -15.211 1.00 64.63 305 ALA B CA 1
ATOM 5337 C C . ALA B 1 305 ? 21.703 31.719 -15.747 1.00 63.72 305 ALA B C 1
ATOM 5338 O O . ALA B 1 305 ? 21.713 31.294 -16.907 1.00 65.37 305 ALA B O 1
ATOM 5340 N N . THR B 1 306 ? 20.684 31.494 -14.914 1.00 61.29 306 THR B N 1
ATOM 5341 C CA . THR B 1 306 ? 19.500 30.771 -15.367 1.00 62.25 306 THR B CA 1
ATOM 5342 C C . THR B 1 306 ? 18.715 31.585 -16.389 1.00 59.91 306 THR B C 1
ATOM 5343 O O . THR B 1 306 ? 18.220 31.035 -17.381 1.00 59.04 306 THR B O 1
ATOM 5347 N N . ARG B 1 307 ? 18.599 32.897 -16.172 1.00 59.71 307 ARG B N 1
ATOM 5348 C CA . ARG B 1 307 ? 17.897 33.741 -17.131 1.00 59.38 307 ARG B CA 1
ATOM 5349 C C . ARG B 1 307 ? 18.682 33.872 -18.430 1.00 62.23 307 ARG B C 1
ATOM 5350 O O . ARG B 1 307 ? 18.094 33.893 -19.518 1.00 61.46 307 ARG B O 1
ATOM 5358 N N . ARG B 1 308 ? 20.012 33.954 -18.338 1.00 61.55 308 ARG B N 1
ATOM 5359 C CA . ARG B 1 308 ? 20.835 33.980 -19.543 1.00 62.77 308 ARG B CA 1
ATOM 5360 C C . ARG B 1 308 ? 20.648 32.706 -20.356 1.00 61.23 308 ARG B C 1
ATOM 5361 O O . ARG B 1 308 ? 20.564 32.753 -21.589 1.00 62.95 308 ARG B O 1
ATOM 5369 N N . ARG B 1 309 ? 20.581 31.556 -19.680 1.00 57.71 309 ARG B N 1
ATOM 5370 C CA . ARG B 1 309 ? 20.338 30.299 -20.376 1.00 60.07 309 ARG B CA 1
ATOM 5371 C C . ARG B 1 309 ? 18.959 30.292 -21.025 1.00 63.49 309 ARG B C 1
ATOM 5372 O O . ARG B 1 309 ? 18.778 29.738 -22.116 1.00 63.13 309 ARG B O 1
ATOM 5380 N N . PHE B 1 310 ? 17.977 30.916 -20.372 1.00 60.91 310 PHE B N 1
ATOM 5381 C CA . PHE B 1 310 ? 16.618 30.928 -20.901 1.00 59.68 310 PHE B CA 1
ATOM 5382 C C . PHE B 1 310 ? 16.497 31.866 -22.096 1.00 60.43 310 PHE B C 1
ATOM 5383 O O . PHE B 1 310 ? 15.838 31.533 -23.087 1.00 60.19 310 PHE B O 1
ATOM 5391 N N . ARG B 1 311 ? 17.126 33.043 -22.023 1.00 61.56 311 ARG B N 1
ATOM 5392 C CA . ARG B 1 311 ? 17.105 33.957 -23.161 1.00 60.85 311 ARG B CA 1
ATOM 5393 C C . ARG B 1 311 ? 17.846 33.380 -24.358 1.00 64.28 311 ARG B C 1
ATOM 5394 O O . ARG B 1 311 ? 17.482 33.657 -25.506 1.00 67.57 311 ARG B O 1
ATOM 5402 N N . ALA B 1 312 ? 18.889 32.583 -24.115 1.00 67.12 312 ALA B N 1
ATOM 5403 C CA . ALA B 1 312 ? 19.606 31.952 -25.217 1.00 67.64 312 ALA B CA 1
ATOM 5404 C C . ALA B 1 312 ? 18.775 30.843 -25.850 1.00 63.63 312 ALA B C 1
ATOM 5405 O O . ALA B 1 312 ? 18.814 30.648 -27.070 1.00 62.75 312 ALA B O 1
ATOM 5407 N N . LYS B 1 313 ? 18.015 30.106 -25.034 1.00 63.81 313 LYS B N 1
ATOM 5408 C CA . LYS B 1 313 ? 17.129 29.082 -25.580 1.00 64.11 313 LYS B CA 1
ATOM 5409 C C . LYS B 1 313 ? 16.042 29.707 -26.448 1.00 64.74 313 LYS B C 1
ATOM 5410 O O . LYS B 1 313 ? 15.700 29.174 -27.510 1.00 64.07 313 LYS B O 1
ATOM 5416 N N . LEU B 1 314 ? 15.494 30.845 -26.014 1.00 63.95 314 LEU B N 1
ATOM 5417 C CA . LEU B 1 314 ? 14.460 31.517 -26.795 1.00 62.86 314 LEU B CA 1
ATOM 5418 C C . LEU B 1 314 ? 15.029 32.096 -28.084 1.00 65.63 314 LEU B C 1
ATOM 5419 O O . LEU B 1 314 ? 14.372 32.054 -29.130 1.00 66.86 314 LEU B O 1
ATOM 5424 N N . ASP B 1 315 ? 16.245 32.647 -28.027 1.00 70.62 315 ASP B N 1
ATOM 5425 C CA . ASP B 1 315 ? 16.871 33.188 -29.229 1.00 71.01 315 ASP B CA 1
ATOM 5426 C C . ASP B 1 315 ? 17.026 32.119 -30.303 1.00 69.02 315 ASP B C 1
ATOM 5427 O O . ASP B 1 315 ? 16.813 32.386 -31.491 1.00 67.45 315 ASP B O 1
ATOM 5432 N N . ALA B 1 316 ? 17.391 30.898 -29.902 1.00 65.89 316 ALA B N 1
ATOM 5433 C CA . ALA B 1 316 ? 17.569 29.823 -30.872 1.00 64.88 316 ALA B CA 1
ATOM 5434 C C . ALA B 1 316 ? 16.254 29.469 -31.555 1.00 67.20 316 ALA B C 1
ATOM 5435 O O . ALA B 1 316 ? 16.228 29.192 -32.759 1.00 66.51 316 ALA B O 1
ATOM 5437 N N . GLU B 1 317 ? 15.151 29.473 -30.801 1.00 64.49 317 GLU B N 1
ATOM 5438 C CA . GLU B 1 317 ? 13.854 29.170 -31.396 1.00 64.19 317 GLU B CA 1
ATOM 5439 C C . GLU B 1 317 ? 13.411 30.274 -32.349 1.00 66.08 317 GLU B C 1
ATOM 5440 O O . GLU B 1 317 ? 12.900 29.991 -33.438 1.00 67.22 317 GLU B O 1
ATOM 5446 N N . PHE B 1 318 ? 13.605 31.537 -31.959 1.00 66.38 318 PHE B N 1
ATOM 5447 C CA . PHE B 1 318 ? 13.215 32.641 -32.830 1.00 68.48 318 PHE B CA 1
ATOM 5448 C C . PHE B 1 318 ? 14.109 32.724 -34.061 1.00 69.52 318 PHE B C 1
ATOM 5449 O O . PHE B 1 318 ? 13.643 33.080 -35.149 1.00 72.54 318 PHE B O 1
ATOM 5457 N N . VAL B 1 319 ? 15.397 32.404 -33.911 1.00 69.62 319 VAL B N 1
ATOM 5458 C CA . VAL B 1 319 ? 16.291 32.355 -35.068 1.00 70.03 319 VAL B CA 1
ATOM 5459 C C . VAL B 1 319 ? 15.859 31.242 -36.017 1.00 72.37 319 VAL B C 1
ATOM 5460 O O . VAL B 1 319 ? 15.792 31.432 -37.237 1.00 76.03 319 VAL B O 1
ATOM 5464 N N . ALA B 1 320 ? 15.555 30.065 -35.464 1.00 69.70 320 ALA B N 1
ATOM 5465 C CA . ALA B 1 320 ? 15.072 28.963 -36.290 1.00 70.78 320 ALA B CA 1
ATOM 5466 C C . ALA B 1 320 ? 13.749 29.317 -36.957 1.00 74.31 320 ALA B C 1
ATOM 5467 O O . ALA B 1 320 ? 13.514 28.957 -38.117 1.00 73.74 320 ALA B O 1
ATOM 5469 N N . ALA B 1 321 ? 12.874 30.029 -36.243 1.00 72.79 321 ALA B N 1
ATOM 5470 C CA . ALA B 1 321 ? 11.616 30.465 -36.840 1.00 71.76 321 ALA B CA 1
ATOM 5471 C C . ALA B 1 321 ? 11.843 31.512 -37.921 1.00 73.05 321 ALA B C 1
ATOM 5472 O O . ALA B 1 321 ? 11.109 31.543 -38.915 1.00 74.34 321 ALA B O 1
ATOM 5474 N N . SER B 1 322 ? 12.850 32.373 -37.751 1.00 73.58 322 SER B N 1
ATOM 5475 C CA . SER B 1 322 ? 13.121 33.397 -38.754 1.00 78.24 322 SER B CA 1
ATOM 5476 C C . SER B 1 322 ? 13.696 32.788 -40.027 1.00 81.44 322 SER B C 1
ATOM 5477 O O . SER B 1 322 ? 13.352 33.215 -41.136 1.00 83.87 322 SER B O 1
ATOM 5480 N N . HIS B 1 323 ? 14.574 31.792 -39.890 1.00 79.77 323 HIS B N 1
ATOM 5481 C CA . HIS B 1 323 ? 15.113 31.121 -41.069 1.00 81.34 323 HIS B CA 1
ATOM 5482 C C . HIS B 1 323 ? 14.030 30.343 -41.802 1.00 79.33 323 HIS B C 1
ATOM 5483 O O . HIS B 1 323 ? 14.038 30.269 -43.037 1.00 80.24 323 HIS B O 1
ATOM 5490 N N . ALA B 1 324 ? 13.087 29.757 -41.061 1.00 80.45 324 ALA B N 1
ATOM 5491 C CA . ALA B 1 324 ? 12.041 28.963 -41.694 1.00 78.63 324 ALA B CA 1
ATOM 5492 C C . ALA B 1 324 ? 11.068 29.832 -42.479 1.00 78.44 324 ALA B C 1
ATOM 5493 O O . ALA B 1 324 ? 10.454 29.352 -43.439 1.00 79.41 324 ALA B O 1
ATOM 5495 N N . LEU B 1 325 ? 10.907 31.099 -42.090 1.00 78.68 325 LEU B N 1
ATOM 5496 C CA . LEU B 1 325 ? 10.075 32.012 -42.869 1.00 80.75 325 LEU B CA 1
ATOM 5497 C C . LEU B 1 325 ? 10.613 32.158 -44.287 1.00 85.39 325 LEU B C 1
ATOM 5498 O O . LEU B 1 325 ? 9.865 32.054 -45.266 1.00 83.26 325 LEU B O 1
ATOM 5503 N N . ARG B 1 326 ? 11.921 32.400 -44.414 1.00 87.00 326 ARG B N 1
ATOM 5504 C CA . ARG B 1 326 ? 12.527 32.541 -45.731 1.00 86.86 326 ARG B CA 1
ATOM 5505 C C . ARG B 1 326 ? 12.632 31.204 -46.452 1.00 88.50 326 ARG B C 1
ATOM 5506 O O . ARG B 1 326 ? 12.502 31.153 -47.681 1.00 98.75 326 ARG B O 1
ATOM 5514 N N . TYR B 1 327 ? 12.855 30.115 -45.713 1.00 83.00 327 TYR B N 1
ATOM 5515 C CA . TYR B 1 327 ? 12.974 28.805 -46.346 1.00 86.88 327 TYR B CA 1
ATOM 5516 C C . TYR B 1 327 ? 11.641 28.355 -46.931 1.00 90.58 327 TYR B C 1
ATOM 5517 O O . TYR B 1 327 ? 11.566 27.962 -48.101 1.00 94.87 327 TYR B O 1
ATOM 5526 N N . ASN B 1 328 ? 10.575 28.404 -46.129 1.00 86.00 328 ASN B N 1
ATOM 5527 C CA . ASN B 1 328 ? 9.267 27.953 -46.590 1.00 85.74 328 ASN B CA 1
ATOM 5528 C C . ASN B 1 328 ? 8.705 28.832 -47.699 1.00 88.00 328 ASN B C 1
ATOM 5529 O O . ASN B 1 328 ? 7.839 28.377 -48.454 1.00 88.37 328 ASN B O 1
ATOM 5534 N N . ALA B 1 329 ? 9.173 30.075 -47.816 1.00 89.97 329 ALA B N 1
ATOM 5535 C CA . ALA B 1 329 ? 8.703 30.944 -48.889 1.00 92.54 329 ALA B CA 1
ATOM 5536 C C . ALA B 1 329 ? 9.331 30.589 -50.230 1.00 97.83 329 ALA B C 1
ATOM 5537 O O . ALA B 1 329 ? 8.710 30.806 -51.276 1.00 96.10 329 ALA B O 1
ATOM 5539 N N . GLN B 1 330 ? 10.548 30.047 -50.223 1.00 97.53 330 GLN B N 1
ATOM 5540 C CA . GLN B 1 330 ? 11.237 29.683 -51.454 1.00 106.59 330 GLN B CA 1
ATOM 5541 C C . GLN B 1 330 ? 11.147 28.201 -51.782 1.00 106.88 330 GLN B C 1
ATOM 5542 O O . GLN B 1 330 ? 11.143 27.844 -52.964 1.00 111.14 330 GLN B O 1
ATOM 5548 N N . TYR B 1 331 ? 11.080 27.332 -50.778 1.00 99.35 331 TYR B N 1
ATOM 5549 C CA . TYR B 1 331 ? 11.181 25.897 -50.986 1.00 100.95 331 TYR B CA 1
ATOM 5550 C C . TYR B 1 331 ? 9.958 25.185 -50.423 1.00 98.85 331 TYR B C 1
ATOM 5551 O O . TYR B 1 331 ? 9.290 25.680 -49.510 1.00 97.18 331 TYR B O 1
ATOM 5560 N N . GLN B 1 332 ? 9.674 24.011 -50.985 1.00 102.65 332 GLN B N 1
ATOM 5561 C CA . GLN B 1 332 ? 8.486 23.242 -50.642 1.00 101.14 332 GLN B CA 1
ATOM 5562 C C . GLN B 1 332 ? 8.788 22.035 -49.766 1.00 101.36 332 GLN B C 1
ATOM 5563 O O . GLN B 1 332 ? 7.866 21.284 -49.429 1.00 102.65 332 GLN B O 1
ATOM 5569 N N . ASP B 1 333 ? 10.052 21.820 -49.394 1.00 100.23 333 ASP B N 1
ATOM 5570 C CA . ASP B 1 333 ? 10.432 20.750 -48.476 1.00 105.55 333 ASP B CA 1
ATOM 5571 C C . ASP B 1 333 ? 10.748 21.279 -47.080 1.00 108.86 333 ASP B C 1
ATOM 5572 O O . ASP B 1 333 ? 11.520 20.662 -46.338 1.00 106.29 333 ASP B O 1
ATOM 5577 N N . GLY B 1 334 ? 10.165 22.417 -46.714 1.00 112.38 334 GLY B N 1
ATOM 5578 C CA . GLY B 1 334 ? 10.427 22.992 -45.410 1.00 107.39 334 GLY B CA 1
ATOM 5579 C C . GLY B 1 334 ? 9.851 22.130 -44.301 1.00 108.12 334 GLY B C 1
ATOM 5580 O O . GLY B 1 334 ? 8.770 21.552 -44.427 1.00 110.58 334 GLY B O 1
ATOM 5581 N N . ASP B 1 335 ? 10.598 22.036 -43.205 1.00 108.21 335 ASP B N 1
ATOM 5582 C CA . ASP B 1 335 ? 10.149 21.293 -42.035 1.00 107.28 335 ASP B CA 1
ATOM 5583 C C . ASP B 1 335 ? 9.081 22.103 -41.311 1.00 104.58 335 ASP B C 1
ATOM 5584 O O . ASP B 1 335 ? 9.352 23.214 -40.842 1.00 96.12 335 ASP B O 1
ATOM 5589 N N . GLY B 1 336 ? 7.870 21.545 -41.221 1.00 99.07 336 GLY B N 1
ATOM 5590 C CA . GLY B 1 336 ? 6.776 22.236 -40.563 1.00 90.81 336 GLY B CA 1
ATOM 5591 C C . GLY B 1 336 ? 7.012 22.499 -39.089 1.00 85.19 336 GLY B C 1
ATOM 5592 O O . GLY B 1 336 ? 6.344 23.360 -38.509 1.00 80.36 336 GLY B O 1
ATOM 5593 N N . LYS B 1 337 ? 7.956 21.777 -38.474 1.00 81.57 337 LYS B N 1
ATOM 5594 C CA . LYS B 1 337 ? 8.256 21.957 -37.056 1.00 82.59 337 LYS B CA 1
ATOM 5595 C C . LYS B 1 337 ? 8.609 23.400 -36.731 1.00 77.02 337 LYS B C 1
ATOM 5596 O O . LYS B 1 337 ? 8.303 23.882 -35.633 1.00 74.68 337 LYS B O 1
ATOM 5602 N N . TYR B 1 338 ? 9.238 24.108 -37.670 1.00 76.50 338 TYR B N 1
ATOM 5603 C CA . TYR B 1 338 ? 9.647 25.490 -37.461 1.00 75.51 338 TYR B CA 1
ATOM 5604 C C . TYR B 1 338 ? 8.793 26.477 -38.251 1.00 70.95 338 TYR B C 1
ATOM 5605 O O . TYR B 1 338 ? 9.198 27.627 -38.439 1.00 67.66 338 TYR B O 1
ATOM 5614 N N . SER B 1 339 ? 7.616 26.055 -38.706 1.00 70.67 339 SER B N 1
ATOM 5615 C CA . SER B 1 339 ? 6.702 26.984 -39.346 1.00 69.52 339 SER B CA 1
ATOM 5616 C C . SER B 1 339 ? 6.163 27.978 -38.319 1.00 64.33 339 SER B C 1
ATOM 5617 O O . SER B 1 339 ? 6.336 27.817 -37.108 1.00 62.51 339 SER B O 1
ATOM 5620 N N . TYR B 1 340 ? 5.497 29.020 -38.821 1.00 62.87 340 TYR B N 1
ATOM 5621 C CA . TYR B 1 340 ? 5.045 30.102 -37.948 1.00 61.79 340 TYR B CA 1
ATOM 5622 C C . TYR B 1 340 ? 4.104 29.585 -36.865 1.00 62.22 340 TYR B C 1
ATOM 5623 O O . TYR B 1 340 ? 4.245 29.934 -35.688 1.00 60.91 340 TYR B O 1
ATOM 5632 N N . SER B 1 341 ? 3.138 28.745 -37.245 1.00 63.38 341 SER B N 1
ATOM 5633 C CA . SER B 1 341 ? 2.207 28.210 -36.257 1.00 60.29 341 SER B CA 1
ATOM 5634 C C . SER B 1 341 ? 2.901 27.238 -35.312 1.00 57.20 341 SER B C 1
ATOM 5635 O O . SER B 1 341 ? 2.647 27.255 -34.102 1.00 58.13 341 SER B O 1
ATOM 5638 N N . SER B 1 342 ? 3.779 26.384 -35.842 1.00 57.96 342 SER B N 1
ATOM 5639 C CA . SER B 1 342 ? 4.458 25.411 -34.992 1.00 62.37 342 SER B CA 1
ATOM 5640 C C . SER B 1 342 ? 5.454 26.087 -34.058 1.00 59.61 342 SER B C 1
ATOM 5641 O O . SER B 1 342 ? 5.537 25.735 -32.876 1.00 57.50 342 SER B O 1
ATOM 5644 N N . ALA B 1 343 ? 6.217 27.057 -34.570 1.00 61.41 343 ALA B N 1
ATOM 5645 C CA . ALA B 1 343 ? 7.214 27.730 -33.742 1.00 61.75 343 ALA B CA 1
ATOM 5646 C C . ALA B 1 343 ? 6.558 28.469 -32.582 1.00 57.58 343 ALA B C 1
ATOM 5647 O O . ALA B 1 343 ? 6.947 28.298 -31.422 1.00 54.04 343 ALA B O 1
ATOM 5649 N N . LEU B 1 344 ? 5.550 29.297 -32.879 1.00 56.02 344 LEU B N 1
ATOM 5650 C CA . LEU B 1 344 ? 4.819 29.980 -31.815 1.00 57.30 344 LEU B CA 1
ATOM 5651 C C . LEU B 1 344 ? 4.176 28.988 -30.855 1.00 55.59 344 LEU B C 1
ATOM 5652 O O . LEU B 1 344 ? 4.026 29.283 -29.664 1.00 51.84 344 LEU B O 1
ATOM 5657 N N . TYR B 1 345 ? 3.799 27.809 -31.351 1.00 54.71 345 TYR B N 1
ATOM 5658 C CA . TYR B 1 345 ? 3.212 26.791 -30.489 1.00 53.72 345 TYR B CA 1
ATOM 5659 C C . TYR B 1 345 ? 4.256 26.193 -29.553 1.00 53.21 345 TYR B C 1
ATOM 5660 O O . TYR B 1 345 ? 3.995 26.013 -28.357 1.00 52.36 345 TYR B O 1
ATOM 5669 N N . ARG B 1 346 ? 5.445 25.886 -30.072 1.00 53.12 346 ARG B N 1
ATOM 5670 C CA . ARG B 1 346 ? 6.478 25.274 -29.245 1.00 54.66 346 ARG B CA 1
ATOM 5671 C C . ARG B 1 346 ? 7.115 26.285 -28.298 1.00 51.38 346 ARG B C 1
ATOM 5672 O O . ARG B 1 346 ? 7.437 25.948 -27.153 1.00 46.19 346 ARG B O 1
ATOM 5680 N N . ILE B 1 347 ? 7.305 27.525 -28.756 1.00 52.99 347 ILE B N 1
ATOM 5681 C CA . ILE B 1 347 ? 7.838 28.566 -27.881 1.00 50.60 347 ILE B CA 1
ATOM 5682 C C . ILE B 1 347 ? 6.901 28.796 -26.701 1.00 50.64 347 ILE B C 1
ATOM 5683 O O . ILE B 1 347 ? 7.346 29.015 -25.567 1.00 49.25 347 ILE B O 1
ATOM 5688 N N . ASP B 1 348 ? 5.590 28.736 -26.950 1.00 52.66 348 ASP B N 1
ATOM 5689 C CA . ASP B 1 348 ? 4.618 28.863 -25.870 1.00 48.77 348 ASP B CA 1
ATOM 5690 C C . ASP B 1 348 ? 4.813 27.775 -24.821 1.00 47.95 348 ASP B C 1
ATOM 5691 O O . ASP B 1 348 ? 4.752 28.046 -23.616 1.00 49.86 348 ASP B O 1
ATOM 5696 N N . LYS B 1 349 ? 5.058 26.538 -25.261 1.00 50.47 349 LYS B N 1
ATOM 5697 C CA . LYS B 1 349 ? 5.242 25.444 -24.314 1.00 48.35 349 LYS B CA 1
ATOM 5698 C C . LYS B 1 349 ? 6.576 25.558 -23.588 1.00 50.03 349 LYS B C 1
ATOM 5699 O O . LYS B 1 349 ? 6.677 25.208 -22.405 1.00 50.43 349 LYS B O 1
ATOM 5705 N N . ILE B 1 350 ? 7.612 26.039 -24.281 1.00 48.78 350 ILE B N 1
ATOM 5706 C CA . ILE B 1 350 ? 8.899 26.286 -23.636 1.00 47.61 350 ILE B CA 1
ATOM 5707 C C . ILE B 1 350 ? 8.741 27.311 -22.519 1.00 49.06 350 ILE B C 1
ATOM 5708 O O . ILE B 1 350 ? 9.339 27.181 -21.444 1.00 53.02 350 ILE B O 1
ATOM 5713 N N . ILE B 1 351 ? 7.925 28.339 -22.754 1.00 50.13 351 ILE B N 1
ATOM 5714 C CA . ILE B 1 351 ? 7.676 29.350 -21.733 1.00 50.05 351 ILE B CA 1
ATOM 5715 C C . ILE B 1 351 ? 6.874 28.763 -20.580 1.00 52.11 351 ILE B C 1
ATOM 5716 O O . ILE B 1 351 ? 7.135 29.060 -19.408 1.00 53.94 351 ILE B O 1
ATOM 5721 N N . LEU B 1 352 ? 5.890 27.915 -20.891 1.00 58.05 352 LEU B N 1
ATOM 5722 C CA . LEU B 1 352 ? 5.083 27.292 -19.846 1.00 55.28 352 LEU B CA 1
ATOM 5723 C C . LEU B 1 352 ? 5.939 26.419 -18.934 1.00 53.50 352 LEU B C 1
ATOM 5724 O O . LEU B 1 352 ? 5.843 26.504 -17.705 1.00 57.16 352 LEU B O 1
ATOM 5729 N N . GLY B 1 353 ? 6.786 25.573 -19.524 1.00 53.91 353 GLY B N 1
ATOM 5730 C CA . GLY B 1 353 ? 7.593 24.672 -18.717 1.00 54.96 353 GLY B CA 1
ATOM 5731 C C . GLY B 1 353 ? 8.604 25.399 -17.851 1.00 56.47 353 GLY B C 1
ATOM 5732 O O . GLY B 1 353 ? 8.871 24.992 -16.717 1.00 55.15 353 GLY B O 1
ATOM 5733 N N . TRP B 1 354 ? 9.176 26.489 -18.367 1.00 55.88 354 TRP B N 1
ATOM 5734 C CA . TRP B 1 354 ? 10.185 27.224 -17.609 1.00 54.47 354 TRP B CA 1
ATOM 5735 C C . TRP B 1 354 ? 9.552 28.019 -16.474 1.00 55.77 354 TRP B C 1
ATOM 5736 O O . TRP B 1 354 ? 10.072 28.029 -15.352 1.00 59.05 354 TRP B O 1
ATOM 5747 N N . GLY B 1 355 ? 8.430 28.687 -16.744 1.00 56.78 355 GLY B N 1
ATOM 5748 C CA . GLY B 1 355 ? 7.775 29.461 -15.703 1.00 54.13 355 GLY B CA 1
ATOM 5749 C C . GLY B 1 355 ? 7.222 28.599 -14.584 1.00 60.24 355 GLY B C 1
ATOM 5750 O O . GLY B 1 355 ? 7.241 28.998 -13.415 1.00 61.12 355 GLY B O 1
ATOM 5751 N N . LYS B 1 356 ? 6.724 27.406 -14.921 1.00 60.18 356 LYS B N 1
ATOM 5752 C CA . LYS B 1 356 ? 6.181 26.522 -13.894 1.00 61.53 356 LYS B CA 1
ATOM 5753 C C . LYS B 1 356 ? 7.263 26.024 -12.946 1.00 61.09 356 LYS B C 1
ATOM 5754 O O . LYS B 1 356 ? 6.978 25.741 -11.776 1.00 65.45 356 LYS B O 1
ATOM 5760 N N . ALA B 1 357 ? 8.502 25.914 -13.423 1.00 58.22 357 ALA B N 1
ATOM 5761 C CA . ALA B 1 357 ? 9.599 25.490 -12.565 1.00 59.77 357 ALA B CA 1
ATOM 5762 C C . ALA B 1 357 ? 10.009 26.558 -11.561 1.00 59.81 357 ALA B C 1
ATOM 5763 O O . ALA B 1 357 ? 10.717 26.238 -10.601 1.00 59.09 357 ALA B O 1
ATOM 5765 N N . PHE B 1 358 ? 9.577 27.806 -11.748 1.00 58.94 358 PHE B N 1
ATOM 5766 C CA . PHE B 1 358 ? 9.946 28.906 -10.865 1.00 56.96 358 PHE B CA 1
ATOM 5767 C C . PHE B 1 358 ? 8.718 29.599 -10.282 1.00 60.98 358 PHE B C 1
ATOM 5768 O O . PHE B 1 358 ? 8.748 30.801 -10.014 1.00 63.07 358 PHE B O 1
ATOM 5776 N N . THR B 1 359 ? 7.633 28.848 -10.072 1.00 60.73 359 THR B N 1
ATOM 5777 C CA . THR B 1 359 ? 6.435 29.430 -9.477 1.00 61.85 359 THR B CA 1
ATOM 5778 C C . THR B 1 359 ? 6.623 29.768 -8.004 1.00 61.13 359 THR B C 1
ATOM 5779 O O . THR B 1 359 ? 5.815 30.520 -7.447 1.00 62.99 359 THR B O 1
ATOM 5783 N N . PHE B 1 360 ? 7.658 29.229 -7.358 1.00 62.07 360 PHE B N 1
ATOM 5784 C CA . PHE B 1 360 ? 7.951 29.584 -5.976 1.00 59.98 360 PHE B CA 1
ATOM 5785 C C . PHE B 1 360 ? 8.685 30.912 -5.855 1.00 58.76 360 PHE B C 1
ATOM 5786 O O . PHE B 1 360 ? 8.907 31.379 -4.733 1.00 59.96 360 PHE B O 1
ATOM 5794 N N . CYS B 1 361 ? 9.060 31.528 -6.970 1.00 60.71 361 CYS B N 1
ATOM 5795 C CA . CYS B 1 361 ? 9.748 32.808 -6.959 1.00 61.12 361 CYS B CA 1
ATOM 5796 C C . CYS B 1 361 ? 8.749 33.956 -6.902 1.00 64.17 361 CYS B C 1
ATOM 5797 O O . CYS B 1 361 ? 7.633 33.863 -7.420 1.00 64.12 361 CYS B O 1
ATOM 5800 N N . ASN B 1 362 ? 9.166 35.050 -6.265 1.00 67.53 362 ASN B N 1
ATOM 5801 C CA . ASN B 1 362 ? 8.351 36.251 -6.163 1.00 67.78 362 ASN B CA 1
ATOM 5802 C C . ASN B 1 362 ? 8.925 37.429 -6.935 1.00 68.48 362 ASN B C 1
ATOM 5803 O O . ASN B 1 362 ? 8.371 38.531 -6.856 1.00 67.30 362 ASN B O 1
ATOM 5808 N N . GLY B 1 363 ? 10.017 37.237 -7.670 1.00 71.45 363 GLY B N 1
ATOM 5809 C CA . GLY B 1 363 ? 10.573 38.306 -8.471 1.00 70.84 363 GLY B CA 1
ATOM 5810 C C . GLY B 1 363 ? 9.762 38.569 -9.723 1.00 71.00 363 GLY B C 1
ATOM 5811 O O . GLY B 1 363 ? 9.858 37.823 -10.701 1.00 70.01 363 GLY B O 1
ATOM 5812 N N . SER B 1 364 ? 8.958 39.633 -9.702 1.00 68.02 364 SER B N 1
ATOM 5813 C CA . SER B 1 364 ? 8.112 39.983 -10.838 1.00 68.78 364 SER B CA 1
ATOM 5814 C C . SER B 1 364 ? 8.831 40.822 -11.882 1.00 66.72 364 SER B C 1
ATOM 5815 O O . SER B 1 364 ? 8.456 40.784 -13.059 1.00 67.84 364 SER B O 1
ATOM 5818 N N . GLN B 1 365 ? 9.863 41.568 -11.485 1.00 64.70 365 GLN B N 1
ATOM 5819 C CA . GLN B 1 365 ? 10.548 42.443 -12.429 1.00 66.58 365 GLN B CA 1
ATOM 5820 C C . GLN B 1 365 ? 11.275 41.648 -13.506 1.00 64.94 365 GLN B C 1
ATOM 5821 O O . GLN B 1 365 ? 11.219 42.002 -14.689 1.00 63.61 365 GLN B O 1
ATOM 5827 N N . CYS B 1 366 ? 11.963 40.571 -13.119 1.00 64.27 366 CYS B N 1
ATOM 5828 C CA . CYS B 1 366 ? 12.706 39.790 -14.103 1.00 62.32 366 CYS B CA 1
ATOM 5829 C C . CYS B 1 366 ? 11.773 38.992 -15.004 1.00 61.09 366 CYS B C 1
ATOM 5830 O O . CYS B 1 366 ? 12.103 38.746 -16.170 1.00 60.98 366 CYS B O 1
ATOM 5833 N N . MET B 1 367 ? 10.610 38.579 -14.490 1.00 63.60 367 MET B N 1
ATOM 5834 C CA . MET B 1 367 ? 9.630 37.909 -15.340 1.00 62.68 367 MET B CA 1
ATOM 5835 C C . MET B 1 367 ? 9.065 38.865 -16.382 1.00 60.22 367 MET B C 1
ATOM 5836 O O . MET B 1 367 ? 8.909 38.495 -17.552 1.00 59.28 367 MET B O 1
ATOM 5841 N N . ILE B 1 368 ? 8.757 40.099 -15.978 1.00 61.11 368 ILE B N 1
ATOM 5842 C CA . ILE B 1 368 ? 8.253 41.089 -16.924 1.00 60.67 368 ILE B CA 1
ATOM 5843 C C . ILE B 1 368 ? 9.349 41.501 -17.900 1.00 61.04 368 ILE B C 1
ATOM 5844 O O . ILE B 1 368 ? 9.086 41.731 -19.086 1.00 59.89 368 ILE B O 1
ATOM 5849 N N . ALA B 1 369 ? 10.593 41.594 -17.421 1.00 61.63 369 ALA B N 1
ATOM 5850 C CA . ALA B 1 369 ? 11.707 41.875 -18.321 1.00 60.28 369 ALA B CA 1
ATOM 5851 C C . ALA B 1 369 ? 11.894 40.749 -19.328 1.00 60.08 369 ALA B C 1
ATOM 5852 O O . ALA B 1 369 ? 12.204 40.998 -20.499 1.00 58.18 369 ALA B O 1
ATOM 5854 N N . LEU B 1 370 ? 11.705 39.503 -18.891 1.00 58.41 370 LEU B N 1
ATOM 5855 C CA . LEU B 1 370 ? 11.743 38.382 -19.822 1.00 58.84 370 LEU B CA 1
ATOM 5856 C C . LEU B 1 370 ? 10.558 38.420 -20.778 1.00 59.90 370 LEU B C 1
ATOM 5857 O O . LEU B 1 370 ? 10.700 38.093 -21.963 1.00 59.59 370 LEU B O 1
ATOM 5862 N N . ASP B 1 371 ? 9.382 38.819 -20.284 1.00 58.98 371 ASP B N 1
ATOM 5863 C CA . ASP B 1 371 ? 8.217 38.946 -21.156 1.00 58.53 371 ASP B CA 1
ATOM 5864 C C . ASP B 1 371 ? 8.451 39.990 -22.242 1.00 58.87 371 ASP B C 1
ATOM 5865 O O . ASP B 1 371 ? 8.116 39.765 -23.411 1.00 59.64 371 ASP B O 1
ATOM 5870 N N . ASP B 1 372 ? 9.026 41.139 -21.873 1.00 58.07 372 ASP B N 1
ATOM 5871 C CA . ASP B 1 372 ? 9.328 42.163 -22.867 1.00 57.77 372 ASP B CA 1
ATOM 5872 C C . ASP B 1 372 ? 10.339 41.665 -23.887 1.00 60.92 372 ASP B C 1
ATOM 5873 O O . ASP B 1 372 ? 10.264 42.028 -25.066 1.00 64.57 372 ASP B O 1
ATOM 5878 N N . PHE B 1 373 ? 11.287 40.831 -23.454 1.00 60.64 373 PHE B N 1
ATOM 5879 C CA . PHE B 1 373 ? 12.213 40.208 -24.395 1.00 61.73 373 PHE B CA 1
ATOM 5880 C C . PHE B 1 373 ? 11.480 39.264 -25.339 1.00 61.95 373 PHE B C 1
ATOM 5881 O O . PHE B 1 373 ? 11.779 39.217 -26.539 1.00 64.25 373 PHE B O 1
ATOM 5889 N N . ILE B 1 374 ? 10.509 38.513 -24.817 1.00 60.92 374 ILE B N 1
ATOM 5890 C CA . ILE B 1 374 ? 9.753 37.583 -25.651 1.00 61.96 374 ILE B CA 1
ATOM 5891 C C . ILE B 1 374 ? 8.866 38.345 -26.630 1.00 62.10 374 ILE B C 1
ATOM 5892 O O . ILE B 1 374 ? 8.834 38.043 -27.829 1.00 62.69 374 ILE B O 1
ATOM 5897 N N . SER B 1 375 ? 8.136 39.346 -26.132 1.00 61.92 375 SER B N 1
ATOM 5898 C CA . SER B 1 375 ? 7.267 40.132 -27.004 1.00 62.62 375 SER B CA 1
ATOM 5899 C C . SER B 1 375 ? 8.062 40.882 -28.064 1.00 64.66 375 SER B C 1
ATOM 5900 O O . SER B 1 375 ? 7.563 41.098 -29.174 1.00 65.67 375 SER B O 1
ATOM 5903 N N . ASN B 1 376 ? 9.296 41.282 -27.748 1.00 66.63 376 ASN B N 1
ATOM 5904 C CA . ASN B 1 376 ? 10.108 42.007 -28.720 1.00 68.81 376 ASN B CA 1
ATOM 5905 C C . ASN B 1 376 ? 10.524 41.102 -29.874 1.00 70.67 376 ASN B C 1
ATOM 5906 O O . ASN B 1 376 ? 10.387 41.472 -31.046 1.00 70.94 376 ASN B O 1
ATOM 5911 N N . LYS B 1 377 ? 11.043 39.912 -29.562 1.00 68.83 377 LYS B N 1
ATOM 5912 C CA . LYS B 1 377 ? 11.416 38.978 -30.617 1.00 69.85 377 LYS B CA 1
ATOM 5913 C C . LYS B 1 377 ? 10.197 38.493 -31.388 1.00 71.10 377 LYS B C 1
ATOM 5914 O O . LYS B 1 377 ? 10.287 38.244 -32.596 1.00 71.00 377 LYS B O 1
ATOM 5920 N N . LEU B 1 378 ? 9.056 38.352 -30.712 1.00 68.70 378 LEU B N 1
ATOM 5921 C CA . LEU B 1 378 ? 7.828 37.975 -31.402 1.00 67.80 378 LEU B CA 1
ATOM 5922 C C . LEU B 1 378 ? 7.398 39.063 -32.380 1.00 70.96 378 LEU B C 1
ATOM 5923 O O . LEU B 1 378 ? 6.858 38.771 -33.453 1.00 70.41 378 LEU B O 1
ATOM 5928 N N . ALA B 1 379 ? 7.641 40.329 -32.028 1.00 72.31 379 ALA B N 1
ATOM 5929 C CA . ALA B 1 379 ? 7.320 41.428 -32.933 1.00 72.23 379 ALA B CA 1
ATOM 5930 C C . ALA B 1 379 ? 8.254 41.441 -34.135 1.00 75.51 379 ALA B C 1
ATOM 5931 O O . ALA B 1 379 ? 7.834 41.770 -35.251 1.00 77.71 379 ALA B O 1
ATOM 5933 N N . GLN B 1 380 ? 9.529 41.100 -33.928 1.00 74.19 380 GLN B N 1
ATOM 5934 C CA . GLN B 1 380 ? 10.446 40.957 -35.054 1.00 76.86 380 GLN B CA 1
ATOM 5935 C C . GLN B 1 380 ? 9.986 39.850 -35.991 1.00 75.53 380 GLN B C 1
ATOM 5936 O O . GLN B 1 380 ? 10.020 40.007 -37.217 1.00 77.38 380 GLN B O 1
ATOM 5942 N N . LEU B 1 381 ? 9.550 38.721 -35.429 1.00 74.99 381 LEU B N 1
ATOM 5943 C CA . LEU B 1 381 ? 9.080 37.611 -36.249 1.00 76.31 381 LEU B CA 1
ATOM 5944 C C . LEU B 1 381 ? 7.782 37.965 -36.964 1.00 79.73 381 LEU B C 1
ATOM 5945 O O . LEU B 1 381 ? 7.592 37.605 -38.132 1.00 80.29 381 LEU B O 1
ATOM 5950 N N . GLU B 1 382 ? 6.878 38.670 -36.278 1.00 81.33 382 GLU B N 1
ATOM 5951 C CA . GLU B 1 382 ? 5.622 39.074 -36.902 1.00 80.29 382 GLU B CA 1
ATOM 5952 C C . GLU B 1 382 ? 5.864 40.049 -38.048 1.00 81.91 382 GLU B C 1
ATOM 5953 O O . GLU B 1 382 ? 5.237 39.940 -39.109 1.00 82.32 382 GLU B O 1
ATOM 5959 N N . ALA B 1 383 ? 6.772 41.009 -37.855 1.00 82.50 383 ALA B N 1
ATOM 5960 C CA . ALA B 1 383 ? 7.073 41.966 -38.915 1.00 85.54 383 ALA B CA 1
ATOM 5961 C C . ALA B 1 383 ? 7.779 41.290 -40.083 1.00 87.77 383 ALA B C 1
ATOM 5962 O O . ALA B 1 383 ? 7.554 41.649 -41.246 1.00 84.33 383 ALA B O 1
ATOM 5964 N N . GLU B 1 384 ? 8.637 40.310 -39.795 1.00 88.23 384 GLU B N 1
ATOM 5965 C CA . GLU B 1 384 ? 9.321 39.587 -40.861 1.00 84.77 384 GLU B CA 1
ATOM 5966 C C . GLU B 1 384 ? 8.342 38.742 -41.666 1.00 88.98 384 GLU B C 1
ATOM 5967 O O . GLU B 1 384 ? 8.458 38.646 -42.894 1.00 90.00 384 GLU B O 1
ATOM 5973 N N . LYS B 1 385 ? 7.367 38.127 -40.991 1.00 85.11 385 LYS B N 1
ATOM 5974 C CA . LYS B 1 385 ? 6.367 37.326 -41.690 1.00 82.92 385 LYS B CA 1
ATOM 5975 C C . LYS B 1 385 ? 5.511 38.189 -42.607 1.00 85.33 385 LYS B C 1
ATOM 5976 O O . LYS B 1 385 ? 5.159 37.771 -43.716 1.00 87.09 385 LYS B O 1
ATOM 5982 N N . ILE B 1 386 ? 5.169 39.400 -42.163 1.00 86.04 386 ILE B N 1
ATOM 5983 C CA . ILE B 1 386 ? 4.312 40.274 -42.959 1.00 87.52 386 ILE B CA 1
ATOM 5984 C C . ILE B 1 386 ? 5.020 40.705 -44.238 1.00 89.00 386 ILE B C 1
ATOM 5985 O O . ILE B 1 386 ? 4.422 40.716 -45.321 1.00 89.73 386 ILE B O 1
ATOM 5990 N N . ALA B 1 387 ? 6.303 41.059 -44.138 1.00 88.22 387 ALA B N 1
ATOM 5991 C CA . ALA B 1 387 ? 7.049 41.476 -45.321 1.00 89.61 387 ALA B CA 1
ATOM 5992 C C . ALA B 1 387 ? 7.223 40.334 -46.312 1.00 92.37 387 ALA B C 1
ATOM 5993 O O . ALA B 1 387 ? 7.229 40.564 -47.527 1.00 96.26 387 ALA B O 1
ATOM 5995 N N . ILE B 1 388 ? 7.360 39.101 -45.819 1.00 90.62 388 ILE B N 1
ATOM 5996 C CA . ILE B 1 388 ? 7.557 37.966 -46.714 1.00 92.30 388 ILE B CA 1
ATOM 5997 C C . ILE B 1 388 ? 6.249 37.586 -47.398 1.00 92.25 388 ILE B C 1
ATOM 5998 O O . ILE B 1 388 ? 6.222 37.304 -48.602 1.00 98.10 388 ILE B O 1
ATOM 6003 N N . LEU B 1 389 ? 5.145 37.582 -46.650 1.00 94.70 389 LEU B N 1
ATOM 6004 C CA . LEU B 1 389 ? 3.864 37.138 -47.185 1.00 95.05 389 LEU B CA 1
ATOM 6005 C C . LEU B 1 389 ? 3.140 38.209 -47.992 1.00 98.82 389 LEU B C 1
ATOM 6006 O O . LEU B 1 389 ? 2.127 37.897 -48.628 1.00 101.55 389 LEU B O 1
ATOM 6011 N N . ALA B 1 390 ? 3.620 39.450 -47.985 1.00 99.16 390 ALA B N 1
ATOM 6012 C CA . ALA B 1 390 ? 3.004 40.487 -48.801 1.00 103.70 390 ALA B CA 1
ATOM 6013 C C . ALA B 1 390 ? 3.231 40.190 -50.278 1.00 110.92 390 ALA B C 1
ATOM 6014 O O . ALA B 1 390 ? 4.358 39.910 -50.699 1.00 111.30 390 ALA B O 1
ATOM 6016 N N . ASN B 1 391 ? 2.151 40.240 -51.059 1.00 120.31 391 ASN B N 1
ATOM 6017 C CA . ASN B 1 391 ? 2.156 39.930 -52.488 1.00 122.56 391 ASN B CA 1
ATOM 6018 C C . ASN B 1 391 ? 2.580 38.492 -52.771 1.00 120.24 391 ASN B C 1
ATOM 6019 O O . ASN B 1 391 ? 3.081 38.192 -53.860 1.00 130.90 391 ASN B O 1
ATOM 6024 N N . SER B 1 392 ? 2.389 37.593 -51.812 1.00 113.81 392 SER B N 1
ATOM 6025 C CA . SER B 1 392 ? 2.640 36.176 -52.023 1.00 110.53 392 SER B CA 1
ATOM 6026 C C . SER B 1 392 ? 1.348 35.471 -52.424 1.00 110.71 392 SER B C 1
ATOM 6027 O O . SER B 1 392 ? 0.245 35.981 -52.219 1.00 107.02 392 SER B O 1
ATOM 6030 N N . ASP B 1 393 ? 1.495 34.286 -53.008 1.00 113.12 393 ASP B N 1
ATOM 6031 C CA . ASP B 1 393 ? 0.336 33.516 -53.426 1.00 113.47 393 ASP B CA 1
ATOM 6032 C C . ASP B 1 393 ? -0.167 32.664 -52.262 1.00 104.80 393 ASP B C 1
ATOM 6033 O O . ASP B 1 393 ? 0.435 32.620 -51.186 1.00 104.03 393 ASP B O 1
ATOM 6038 N N . SER B 1 394 ? -1.290 31.977 -52.481 1.00 100.26 394 SER B N 1
ATOM 6039 C CA . SER B 1 394 ? -1.928 31.236 -51.395 1.00 92.54 394 SER B CA 1
ATOM 6040 C C . SER B 1 394 ? -1.065 30.073 -50.924 1.00 89.26 394 SER B C 1
ATOM 6041 O O . SER B 1 394 ? -1.000 29.792 -49.721 1.00 81.76 394 SER B O 1
ATOM 6044 N N . THR B 1 395 ? -0.396 29.385 -51.852 1.00 90.84 395 THR B N 1
ATOM 6045 C CA . THR B 1 395 ? 0.388 28.214 -51.473 1.00 88.16 395 THR B CA 1
ATOM 6046 C C . THR B 1 395 ? 1.620 28.595 -50.661 1.00 86.88 395 THR B C 1
ATOM 6047 O O . THR B 1 395 ? 2.048 27.826 -49.792 1.00 81.94 395 THR B O 1
ATOM 6051 N N . VAL B 1 396 ? 2.203 29.767 -50.925 1.00 89.52 396 VAL B N 1
ATOM 6052 C CA . VAL B 1 396 ? 3.329 30.227 -50.117 1.00 85.30 396 VAL B CA 1
ATOM 6053 C C . VAL B 1 396 ? 2.875 30.521 -48.692 1.00 81.53 396 VAL B C 1
ATOM 6054 O O . VAL B 1 396 ? 3.552 30.155 -47.723 1.00 78.93 396 VAL B O 1
ATOM 6058 N N . ARG B 1 397 ? 1.719 31.173 -48.540 1.00 81.11 397 ARG B N 1
ATOM 6059 C CA . ARG B 1 397 ? 1.201 31.455 -47.205 1.00 76.70 397 ARG B CA 1
ATOM 6060 C C . ARG B 1 397 ? 0.936 30.174 -46.423 1.00 75.02 397 ARG B C 1
ATOM 6061 O O . ARG B 1 397 ? 1.081 30.157 -45.195 1.00 73.43 397 ARG B O 1
ATOM 6069 N N . ARG B 1 398 ? 0.553 29.096 -47.112 1.00 73.71 398 ARG B N 1
ATOM 6070 C CA . ARG B 1 398 ? 0.305 27.829 -46.429 1.00 70.06 398 ARG B CA 1
ATOM 6071 C C . ARG B 1 398 ? 1.590 27.246 -45.855 1.00 69.87 398 ARG B C 1
ATOM 6072 O O . ARG B 1 398 ? 1.607 26.778 -44.709 1.00 67.24 398 ARG B O 1
ATOM 6080 N N . ARG B 1 399 ? 2.676 27.271 -46.630 1.00 71.25 399 ARG B N 1
ATOM 6081 C CA . ARG B 1 399 ? 3.935 26.702 -46.156 1.00 71.50 399 ARG B CA 1
ATOM 6082 C C . ARG B 1 399 ? 4.548 27.552 -45.050 1.00 72.56 399 ARG B C 1
ATOM 6083 O O . ARG B 1 399 ? 5.137 27.018 -44.103 1.00 69.12 399 ARG B O 1
ATOM 6091 N N . VAL B 1 400 ? 4.419 28.876 -45.152 1.00 73.34 400 VAL B N 1
ATOM 6092 C CA . VAL B 1 400 ? 5.023 29.761 -44.160 1.00 72.17 400 VAL B CA 1
ATOM 6093 C C . VAL B 1 400 ? 4.260 29.688 -42.843 1.00 66.71 400 VAL B C 1
ATOM 6094 O O . VAL B 1 400 ? 4.857 29.581 -41.766 1.00 67.72 400 VAL B O 1
ATOM 6098 N N . LEU B 1 401 ? 2.927 29.741 -42.908 1.00 67.83 401 LEU B N 1
ATOM 6099 C CA . LEU B 1 401 ? 2.131 29.716 -41.685 1.00 65.87 401 LEU B CA 1
ATOM 6100 C C . LEU B 1 401 ? 2.103 28.332 -41.051 1.00 64.47 401 LEU B C 1
ATOM 6101 O O . LEU B 1 401 ? 1.908 28.215 -39.837 1.00 62.05 401 LEU B O 1
ATOM 6106 N N . GLY B 1 402 ? 2.294 27.280 -41.844 1.00 62.36 402 GLY B N 1
ATOM 6107 C CA . GLY B 1 402 ? 2.316 25.936 -41.305 1.00 61.22 402 GLY B CA 1
ATOM 6108 C C . GLY B 1 402 ? 0.975 25.236 -41.350 1.00 60.66 402 GLY B C 1
ATOM 6109 O O . GLY B 1 402 ? 0.527 24.668 -40.349 1.00 60.93 402 GLY B O 1
ATOM 6110 N N . VAL B 1 403 ? 0.322 25.274 -42.507 1.00 60.51 403 VAL B N 1
ATOM 6111 C CA . VAL B 1 403 ? -0.946 24.591 -42.732 1.00 58.37 403 VAL B CA 1
ATOM 6112 C C . VAL B 1 403 ? -0.801 23.810 -44.030 1.00 59.15 403 VAL B C 1
ATOM 6113 O O . VAL B 1 403 ? -0.707 24.408 -45.110 1.00 64.22 403 VAL B O 1
ATOM 6117 N N . ARG B 1 404 ? -0.785 22.480 -43.931 1.00 57.61 404 ARG B N 1
ATOM 6118 C CA . ARG B 1 404 ? -0.443 21.633 -45.067 1.00 58.97 404 ARG B CA 1
ATOM 6119 C C . ARG B 1 404 ? -1.389 21.847 -46.239 1.00 58.20 404 ARG B C 1
ATOM 6120 O O . ARG B 1 404 ? -2.528 22.295 -46.080 1.00 57.04 404 ARG B O 1
ATOM 6128 N N . LEU B 1 405 ? -0.899 21.509 -47.427 1.00 59.77 405 LEU B N 1
ATOM 6129 C CA . LEU B 1 405 ? -1.737 21.379 -48.607 1.00 61.30 405 LEU B CA 1
ATOM 6130 C C . LEU B 1 405 ? -2.239 19.944 -48.701 1.00 62.95 405 LEU B C 1
ATOM 6131 O O . LEU B 1 405 ? -1.466 18.995 -48.518 1.00 65.90 405 LEU B O 1
ATOM 6136 N N . LEU B 1 406 ? -3.534 19.787 -48.974 1.00 62.52 406 LEU B N 1
ATOM 6137 C CA . LEU B 1 406 ? -4.071 18.450 -49.191 1.00 63.10 406 LEU B CA 1
ATOM 6138 C C . LEU B 1 406 ? -3.460 17.799 -50.423 1.00 66.55 406 LEU B C 1
ATOM 6139 O O . LEU B 1 406 ? -3.320 16.572 -50.470 1.00 69.94 406 LEU B O 1
ATOM 6144 N N . ILE B 1 407 ? -3.078 18.601 -51.421 1.00 66.83 407 ILE B N 1
ATOM 6145 C CA . ILE B 1 407 ? -2.545 18.033 -52.654 1.00 71.14 407 ILE B CA 1
ATOM 6146 C C . ILE B 1 407 ? -1.163 17.432 -52.421 1.00 76.44 407 ILE B C 1
ATOM 6147 O O . ILE B 1 407 ? -0.774 16.476 -53.104 1.00 79.30 407 ILE B O 1
ATOM 6152 N N . ASP B 1 408 ? -0.405 17.961 -51.455 1.00 72.72 408 ASP B N 1
ATOM 6153 C CA . ASP B 1 408 ? 0.904 17.391 -51.154 1.00 75.45 408 ASP B CA 1
ATOM 6154 C C . ASP B 1 408 ? 0.769 16.038 -50.468 1.00 80.83 408 ASP B C 1
ATOM 6155 O O . ASP B 1 408 ? 1.555 15.120 -50.732 1.00 87.85 408 ASP B O 1
ATOM 6160 N N . ILE B 1 409 ? -0.221 15.899 -49.583 1.00 78.21 409 ILE B N 1
ATOM 6161 C CA . ILE B 1 409 ? -0.442 14.627 -48.902 1.00 80.50 409 ILE B CA 1
ATOM 6162 C C . ILE B 1 409 ? -0.809 13.542 -49.905 1.00 83.63 409 ILE B C 1
ATOM 6163 O O . ILE B 1 409 ? -0.355 12.396 -49.800 1.00 86.72 409 ILE B O 1
ATOM 6168 N N . GLN B 1 410 ? -1.626 13.887 -50.903 1.00 81.39 410 GLN B N 1
ATOM 6169 C CA . GLN B 1 410 ? -2.029 12.909 -51.907 1.00 87.33 410 GLN B CA 1
ATOM 6170 C C . GLN B 1 410 ? -0.883 12.576 -52.851 1.00 98.93 410 GLN B C 1
ATOM 6171 O O . GLN B 1 410 ? -0.664 11.403 -53.176 1.00 104.81 410 GLN B O 1
ATOM 6177 N N . ASN B 1 411 ? -0.142 13.595 -53.300 1.00 99.43 411 ASN B N 1
ATOM 6178 C CA . ASN B 1 411 ? 0.996 13.359 -54.185 1.00 104.87 411 ASN B CA 1
ATOM 6179 C C . ASN B 1 411 ? 1.980 12.371 -53.572 1.00 112.28 411 ASN B C 1
ATOM 6180 O O . ASN B 1 411 ? 2.529 11.512 -54.273 1.00 129.85 411 ASN B O 1
#

Foldseek 3Di:
DDPLLVQLLDVVLLVVLLVLLQVLLVLWLDPVSNVLSVVCVVPVPVSSVVLSVCLVVLNCPVQAVDLFGRSSLSSSLSSLLVSCCVPFPVLVVLCPDQQEPVDLLSLLVVVLVLVVVAQFKKKKWFWALDLQLADLVVLLVLCVVRPVDVSSSVVVSVSSVRGRNPNHPVSLVVQVLIHLQSLVSCCSRRVCQSSSQSSRCVVVCVQLPDPQWRWHDYRGIIMITHNDLVVNVVSQVVSQVVQVVRPIGIDDCVVCVPRMDIDTQQVWDDDRQWTHHNPFIGGDPVSLVSLLVVLVVLLVLLLVLLVDLLPDVPGPLCSAQQNSVVSVVVSVVSSVVVVPSGDDVVSVVVVVVVNVVSVVVSVVSNCVSCVVGDPSSCCSRNRPDDPVVVVD/DVLLVQLLDVVLLVVLLVLLQVLQVLWLDVVSNVLSVVCVVVVPVSSVVLSVCLVVLHDPVQALFGRSSLLSSLSSLLVSCLVPFPVSVVLCPDPQEDQVHPLSLLVVVLVVLLVQQFKKKKWFWALVLQQFDLVVLLVLCVVRPVDVSSSVSVSVSSVRGRNPNHPVSLVVQCLTHLLSLNSCCNSRVCQSSSQSSRCVVVQVQLPDPQWHWHDYRGIIMITHNDLVVNVVSQVVSQVSQVVRPIGIDDCVVCVPRMDITTQQVFDDDSQWTHHSVFIGGDPVSVVSLLVVLVVLLVLLLVLLVVLLVDVPGDLCSAQQNSVVSSVVSVVSNVVVCVSGDDPVVVVVVVVSNVVSVVVSVVSNCVSCVVGDPSSVCSRNRHDDPVVVVD

Secondary structure (DSSP, 8-state):
--HHHHHHHSHHHHHHHHHHHHHHHHTS--HHHHHHHHHHHTTHHHHHHHHHHHHHTT--GGG----SPPHHHHHHHHHHHHHHHTT-HHHHHHHT-TTB---HHHHHHHHHHHHHTT--EEEEEE-TTHHHHS-HHHHHHHHHHHH--HHHHHHHHHHHHHTGGG--HHHHHHHHTTSSSHHHHHHHHSTTHHHHHHHHTHHHHHHHSBTTBEEEEETTEEEEEESSHHHHHHHHHHHHHHHHHTT-----TTT-TTT-EEEESTT-EEETTEEE-SS-EEE-HHHHHHHHHHHHHHHHHHHHHHHHHHH-S---STTSHHHHHHHHHHHHHHHHHTTTT---HHHHHHHHHHHHHHHHHHHHHHHHHHTT--HHHHHHHHT---HHHHH-/-HHHHHHHSHHHHHHHHHHHHHHHHTSS-HHHHHHHHHHHHTHHHHHHHHHHHHHTT--GGG-----HHHHHHHHHHHHHHHHH-HHHHHHTT-TTEE---HHHHHHHHHHHHHTT--EEEEEE-TTHHHHS-HHHHHHHHHHHH--HHHHHHHHHHHHHTGGG--HHHHHHHHTTSSSTHHHHHHHSTTHHHHHHHHTHHHHHHHSBTTBEEEEETTEEEEEESSHHHHHHHHHHHHHHHHTTT-----TTT-TTT-EEEESTT-EEETTEEE-SS-EEE-HHHHHHHHHHHHHHHHHHHHHHHHHHH-S---GGGSHHHHHHHHHHHHHHHHHTTTT---HHHHHHHHHHHHHHHHHHHHHHHHHHTT--HHHHHHHHT---HHHHH-

Nearest PDB structures (foldseek):
  7uin-assembly1_D  TM=6.534E-01  e=2.278E-11  Agathobacter rectalis
  7r08-assembly1_A  TM=4.168E-01  e=2.176E-05  Escherichia phage P2
  7r08-assembly1_D  TM=3.900E-01  e=1.875E-05  Escherichia phage P2
  7r08-assembly1_C  TM=4.004E-01  e=7.887E-05  Escherichia phage P2
  7r08-assembly2_B  TM=3.744E-01  e=2.232E-04  Escherichia phage P2

Radius of gyration: 32.67 Å; Cα contacts (8 Å, |Δi|>4): 1168; chains: 2; bounding box: 79×75×84 Å

Sequence (782 aa):
MSRLYKDICSLRTLYGAWRKVRSSAFLSSSDEIRREAEEFESRLPDSLIEIQHALSKQIFIFLQPLVLAPIPNRVVQRALLDVLQRRVRLVKRVLGTPTSYKRVAMAIADAREAMRTGARFHIRSDIPAFFTKINKDRVLELLRPHLNCEATLKLFEEAIRTDLANIDDLRRKGLDEIFPIGIEGVAQGSPLSPLLANIYLADFDLAMNSNGITCLRYIDDFLLLGASLSDVDKAFNRALKELGKIGLEAYDPRTDKTKASRGATEIGFDFLGCNVSPGLIQPSEATRRRFRAKLDAEFVAASHALRYNAQYQDGDGKYSYSSALYRIDKIILGWGKAFTFCNGSQCMIALDDFISNKLAQLEAEKIAILANSDSTVRRRVLGVRLLIDIQNSRLYKDICSLRTLYGAWRKVRSSAFLSSSDEIRREAEEFESRLPDSLIEIQHALSKQIFIFLQVLAPIPNRVVQRALLDVLQRRVRLVKRVLGTPTSYGGRVAMAIADAREAMRTGARFHIRSDIPAFFTKINKDRVLELLRPHLNCEATLKLFEEAIRTDLANIDDLRRKGLDEIFPIGIEGVAQGSPLSPLLANIYLADFDLAMNSNGITCLRYIDDFLLLGASLSDVDKAFNRALKELGKIGLEAYDPRTDKTKASRGATEIGFDFLGCNVSPGLIQPSEATRRRFRAKLDAEFVAASHALRYNAQYQDGDGKYSYSSALYRIDKIILGWGKAFTFCNGSQCMIALDDFISNKLAQLEAEKIAILANSDSTVRRRVLGVRLLIDIQN

Solvent-accessible surface area: 33646 Å² total; per-residue (Å²): 114,44,185,17,0,109,23,0,7,35,28,129,16,0,2,16,0,4,68,87,4,70,58,16,0,79,122,3,33,23,25,105,8,79,113,43,1,86,125,18,19,75,115,1,17,79,2,1,73,91,5,49,102,23,0,50,122,97,91,28,134,50,2,128,195,108,33,8,2,35,4,35,0,1,0,0,0,56,0,0,14,14,0,0,60,114,123,9,183,30,0,118,134,10,44,48,30,94,28,1,18,105,130,1,22,93,0,3,39,54,0,55,92,15,31,138,106,39,9,149,37,5,0,35,0,41,4,18,26,4,2,67,104,16,75,80,86,43,0,8,121,60,0,102,86,77,14,133,13,88,20,0,3,96,0,0,38,36,0,2,130,24,2,0,33,81,4,59,75,141,35,46,127,26,4,49,106,23,10,28,3,9,26,37,0,3,13,40,2,2,7,0,0,26,0,0,0,7,5,3,0,39,91,3,10,148,37,0,48,46,119,75,6,46,1,3,0,3,0,8,9,0,0,0,2,2,62,40,60,59,51,0,29,124,0,0,74,80,0,56,159,35,0,46,154,30,54,12,84,5,53,29,9,88,102,53,154,135,101,5,32,93,17,28,5,133,146,14,10,63,1,11,25,0,34,0,17,73,50,77,0,30,0,4,88,46,4,33,142,68,5,72,58,48,0,54,57,19,7,98,26,1,23,98,11,0,109,70,5,29,129,112,147,106,31,109,30,71,52,1,1,0,12,0,0,62,37,0,8,70,24,0,46,40,13,4,117,30,1,69,59,8,65,2,50,128,11,2,70,52,2,8,83,50,0,16,87,41,6,52,101,5,24,60,48,3,85,74,43,13,55,160,24,75,49,52,22,89,2,46,0,3,10,2,85,17,1,31,79,31,28,143,74,190,17,15,145,21,0,13,32,47,193,14,0,11,23,0,3,71,82,5,33,58,21,1,82,115,5,48,26,52,108,11,85,127,62,2,82,101,12,12,64,113,5,8,60,2,2,61,105,6,54,105,21,0,68,126,102,83,21,136,49,2,130,85,30,3,58,4,34,1,3,0,0,1,61,0,0,10,12,0,0,65,127,118,8,172,33,0,138,135,9,32,58,35,117,24,12,13,7,78,108,1,34,116,0,2,57,52,0,68,110,20,11,145,101,44,10,127,40,4,0,31,0,39,4,20,37,4,2,71,95,13,76,69,88,49,0,8,116,58,0,112,85,85,12,128,15,113,16,0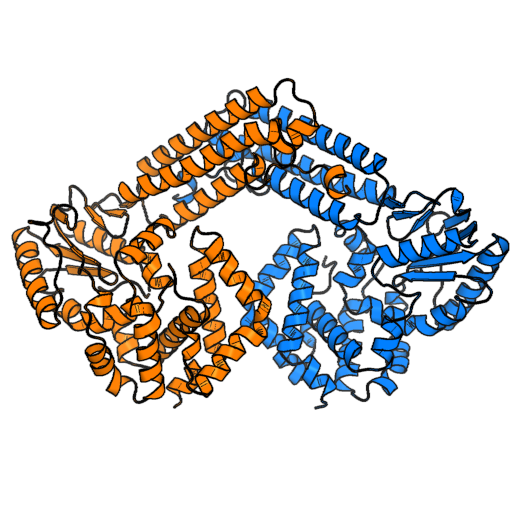,7,81,0,0,38,17,0,1,125,24,3,0,34,78,5,60,74,139,42,46,122,29,5,45,125,30,6,28,2,11,26,29,0,3,12,30,2,2,6,0,0,8,0,0,0,10,7,3,0,38,94,3,8,151,38,1,48,45,121,71,7,52,0,5,0,1,1,7,7,0,0,0,2,4,65,41,60,57,49,0,30,121,0,0,73,85,0,56,150,35,0,45,152,29,47,7,91,7,59,27,9,90,103,57,150,131,105,6,29,89,14,20,1,90,143,14,9,66,1,14,26,0,37,0,20,29,41,74,5,28,0,4,101,37,3,44,124,79,4,74,61,70,0,50,61,28,5,70,28,1,21,98,11,1,102,95,5,28,134,114,145,110,26,92,39,91,64,1,1,0,12,0,0,63,45,1,9,72,29,0,45,36,17,4,114,29,1,68,66,6,72,2,55,150,10,2,80,58,3,7,83,48,0,18,84,35,6,56,98,4,24,63,60,3,84,77,42,13,58,160,22,76,43,49,24,83,2,48,0,3,10,2,90,21,2,29,80,24,34,140

B-factor: mean 78.96, std 21.51, range [43.59, 166.77]